Protein AF-0000000076612831 (afdb_homodimer)

Structure (mmCIF, N/CA/C/O backbone):
data_AF-0000000076612831-model_v1
#
loop_
_entity.id
_entity.type
_entity.pdbx_description
1 polymer O-acyltransferase
#
loop_
_atom_site.group_PDB
_atom_site.id
_atom_site.type_symbol
_atom_site.label_atom_id
_atom_site.label_alt_id
_atom_site.label_comp_id
_atom_site.label_asym_id
_atom_site.label_entity_id
_atom_site.label_seq_id
_atom_site.pdbx_PDB_ins_code
_atom_site.Cartn_x
_atom_site.Cartn_y
_atom_site.Cartn_z
_atom_site.occupancy
_atom_site.B_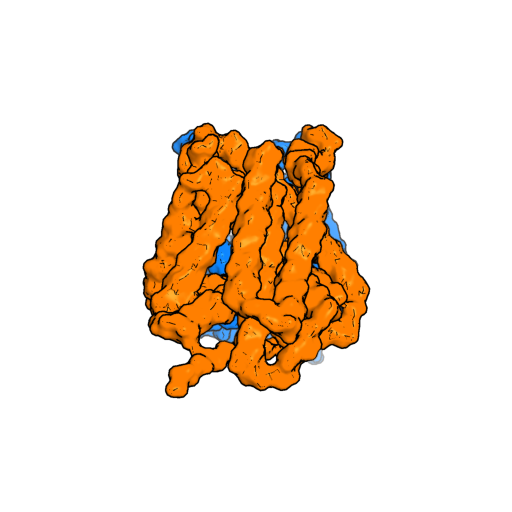iso_or_equiv
_atom_site.auth_seq_id
_atom_site.auth_comp_id
_atom_site.auth_asym_id
_atom_site.auth_atom_id
_atom_site.pdbx_PDB_model_num
ATOM 1 N N . MET A 1 1 ? -23.625 -52.469 -1.112 1 27.31 1 MET A N 1
ATOM 2 C CA . MET A 1 1 ? -23.891 -51.312 -1.96 1 27.31 1 MET A CA 1
ATOM 3 C C . MET A 1 1 ? -23.016 -50.125 -1.555 1 27.31 1 MET A C 1
ATOM 5 O O . MET A 1 1 ? -23.312 -49.469 -0.574 1 27.31 1 MET A O 1
ATOM 9 N N . ASN A 1 2 ? -21.734 -50.375 -1.401 1 32.84 2 ASN A N 1
ATOM 10 C CA . ASN A 1 2 ? -20.734 -49.469 -0.886 1 32.84 2 ASN A CA 1
ATOM 11 C C . ASN A 1 2 ? -20.812 -48.094 -1.577 1 32.84 2 ASN A C 1
ATOM 13 O O . ASN A 1 2 ? -20.531 -48 -2.771 1 32.84 2 ASN A O 1
ATOM 17 N N . GLY A 1 3 ? -21.859 -47.406 -1.438 1 41.5 3 GLY A N 1
ATOM 18 C CA . GLY A 1 3 ? -22.266 -46.156 -2.078 1 41.5 3 GLY A CA 1
ATOM 19 C C . GLY A 1 3 ? -21.125 -45.188 -2.254 1 41.5 3 GLY A C 1
ATOM 20 O O . GLY A 1 3 ? -20.641 -44.594 -1.278 1 41.5 3 GLY A O 1
ATOM 21 N N . LYS A 1 4 ? -20.344 -45.438 -3.178 1 50.88 4 LYS A N 1
ATOM 22 C CA . LYS A 1 4 ? -19.219 -44.562 -3.514 1 50.88 4 LYS A CA 1
ATOM 23 C C . LYS A 1 4 ? -19.672 -43.094 -3.574 1 50.88 4 LYS A C 1
ATOM 25 O O . LYS A 1 4 ? -20.609 -42.781 -4.293 1 50.88 4 LYS A O 1
ATOM 30 N N . ALA A 1 5 ? -19.578 -42.281 -2.551 1 56.31 5 ALA A N 1
ATOM 31 C CA . ALA A 1 5 ? -19.938 -40.906 -2.275 1 56.31 5 ALA A CA 1
ATOM 32 C C . ALA A 1 5 ? -19.516 -40 -3.42 1 56.31 5 ALA A C 1
ATOM 34 O O . ALA A 1 5 ? -18.391 -40.062 -3.908 1 56.31 5 ALA A O 1
ATOM 35 N N . LYS A 1 6 ? -20.484 -39.312 -3.98 1 61.44 6 LYS A N 1
ATOM 36 C CA . LYS A 1 6 ? -20.453 -38.438 -5.152 1 61.44 6 LYS A CA 1
ATOM 37 C C . LYS A 1 6 ? -19.641 -37.188 -4.887 1 61.44 6 LYS A C 1
ATOM 39 O O . LYS A 1 6 ? -19.859 -36.5 -3.877 1 61.44 6 LYS A O 1
ATOM 44 N N . ILE A 1 7 ? -18.516 -37.094 -5.527 1 65 7 ILE A N 1
ATOM 45 C CA . ILE A 1 7 ? -17.766 -35.844 -5.484 1 65 7 ILE A CA 1
ATOM 46 C C . ILE A 1 7 ? -18.609 -34.719 -6.062 1 65 7 ILE A C 1
ATOM 48 O O . ILE A 1 7 ? -19.156 -34.844 -7.156 1 65 7 ILE A O 1
ATOM 52 N N . PRO A 1 8 ? -18.828 -33.656 -5.25 1 62.69 8 PRO A N 1
ATOM 53 C CA . PRO A 1 8 ? -19.688 -32.562 -5.691 1 62.69 8 PRO A CA 1
ATOM 54 C C . PRO A 1 8 ? -19.172 -31.891 -6.957 1 62.69 8 PRO A C 1
ATOM 56 O O . PRO A 1 8 ? -17.969 -31.781 -7.16 1 62.69 8 PRO A O 1
ATOM 59 N N . ILE A 1 9 ? -20.156 -31.672 -7.797 1 66.12 9 ILE A N 1
ATOM 60 C CA . ILE A 1 9 ? -19.859 -30.875 -8.984 1 66.12 9 ILE A CA 1
ATOM 61 C C . ILE A 1 9 ? -19.734 -29.406 -8.594 1 66.12 9 ILE A C 1
ATOM 63 O O . ILE A 1 9 ? -20.547 -28.875 -7.844 1 66.12 9 ILE A O 1
ATOM 67 N N . LEU A 1 10 ? -18.672 -28.781 -8.969 1 71.94 10 LEU A N 1
ATOM 68 C CA . LEU A 1 10 ? -18.438 -27.375 -8.711 1 71.94 10 LEU A CA 1
ATOM 69 C C . LEU A 1 10 ? -19.219 -26.5 -9.688 1 71.94 10 LEU A C 1
ATOM 71 O O . LEU A 1 10 ? -19.312 -26.828 -10.875 1 71.94 10 LEU A O 1
ATOM 75 N N . TYR A 1 11 ? -19.984 -25.594 -9.141 1 74.56 11 TYR A N 1
ATOM 76 C CA . TYR A 1 11 ? -20.688 -24.625 -9.977 1 74.56 11 TYR A CA 1
ATOM 77 C C . TYR A 1 11 ? -19.938 -23.312 -10.047 1 74.56 11 TYR A C 1
ATOM 79 O O . TYR A 1 11 ? -19.312 -22.891 -9.07 1 74.56 11 TYR A O 1
ATOM 87 N N . THR A 1 12 ? -19.859 -22.828 -11.281 1 80.88 12 THR A N 1
ATOM 88 C CA . THR A 1 12 ? -19.188 -21.547 -11.477 1 80.88 12 THR A CA 1
ATOM 89 C C . THR A 1 12 ? -20.203 -20.422 -11.672 1 80.88 12 THR A C 1
ATOM 91 O O . THR A 1 12 ? -21.281 -20.641 -12.219 1 80.88 12 THR A O 1
ATOM 94 N N . THR A 1 13 ? -19.984 -19.297 -11.062 1 86.75 13 THR A N 1
ATOM 95 C CA . THR A 1 13 ? -20.766 -18.078 -11.242 1 86.75 13 THR A CA 1
ATOM 96 C C . THR A 1 13 ? -19.922 -16.984 -11.891 1 86.75 13 THR A C 1
ATOM 98 O O . THR A 1 13 ? -18.688 -17.016 -11.82 1 86.75 13 THR A O 1
ATOM 101 N N . VAL A 1 14 ? -20.625 -16.172 -12.562 1 92.25 14 VAL A N 1
ATOM 102 C CA . VAL A 1 14 ? -19.922 -15.047 -13.172 1 92.25 14 VAL A CA 1
ATOM 103 C C . VAL A 1 14 ? -19.484 -14.07 -12.086 1 92.25 14 VAL A C 1
ATOM 105 O O . VAL A 1 14 ? -20.297 -13.57 -11.312 1 92.25 14 VAL A O 1
ATOM 108 N N . GLN A 1 15 ? -18.234 -13.914 -12.039 1 94.19 15 GLN A N 1
ATOM 109 C CA . GLN A 1 15 ? -17.641 -13 -11.07 1 94.19 15 GLN A CA 1
ATOM 110 C C . GLN A 1 15 ? -16.391 -12.336 -11.641 1 94.19 15 GLN A C 1
ATOM 112 O O . GLN A 1 15 ? -15.758 -12.867 -12.555 1 94.19 15 GLN A O 1
ATOM 117 N N . THR A 1 16 ? -16.172 -11.125 -11.125 1 95.56 16 THR A N 1
ATOM 118 C CA . THR A 1 16 ? -14.984 -10.367 -11.516 1 95.56 16 THR A CA 1
ATOM 119 C C . THR A 1 16 ? -13.93 -10.406 -10.414 1 95.56 16 THR A C 1
ATOM 121 O O . THR A 1 16 ? -14.258 -10.508 -9.234 1 95.56 16 THR A O 1
ATOM 124 N N . SER A 1 17 ? -12.648 -10.445 -10.875 1 96.69 17 SER A N 1
ATOM 125 C CA . SER A 1 17 ? -11.586 -10.43 -9.875 1 96.69 17 SER A CA 1
ATOM 126 C C . SER A 1 17 ? -11.578 -9.117 -9.102 1 96.69 17 SER A C 1
ATOM 128 O O . SER A 1 17 ? -11.977 -8.07 -9.625 1 96.69 17 SER A O 1
ATOM 130 N N . TYR A 1 18 ? -11.164 -9.141 -7.895 1 96.06 18 TYR A N 1
ATOM 131 C CA . TYR A 1 18 ? -11.281 -8.039 -6.945 1 96.06 18 TYR A CA 1
ATOM 132 C C . TYR A 1 18 ? -10.555 -6.801 -7.457 1 96.06 18 TYR A C 1
ATOM 134 O O . TYR A 1 18 ? -11.102 -5.695 -7.426 1 96.06 18 TYR A O 1
ATOM 142 N N . PHE A 1 19 ? -9.367 -6.898 -7.992 1 96.62 19 PHE A N 1
ATOM 143 C CA . PHE A 1 19 ? -8.5 -5.773 -8.328 1 96.62 19 PHE A CA 1
ATOM 144 C C . PHE A 1 19 ? -8.617 -5.426 -9.805 1 96.62 19 PHE A C 1
ATOM 146 O O . PHE A 1 19 ? -7.789 -4.684 -10.344 1 96.62 19 PHE A O 1
ATOM 153 N N . ASP A 1 20 ? -9.594 -5.992 -10.477 1 96.69 20 ASP A N 1
ATOM 154 C CA . ASP A 1 20 ? -9.703 -5.762 -11.914 1 96.69 20 ASP A CA 1
ATOM 155 C C . ASP A 1 20 ? -10.148 -4.332 -12.203 1 96.69 20 ASP A C 1
ATOM 157 O O . ASP A 1 20 ? -11.336 -4.082 -12.43 1 96.69 20 ASP A O 1
ATOM 161 N N . ILE A 1 21 ? -9.219 -3.455 -12.398 1 93.88 21 ILE A N 1
ATOM 162 C CA . ILE A 1 21 ? -9.484 -2.033 -12.602 1 93.88 21 ILE A CA 1
ATOM 163 C C . ILE A 1 21 ? -10.039 -1.807 -14.008 1 93.88 21 ILE A C 1
ATOM 165 O O . ILE A 1 21 ? -10.586 -0.741 -14.305 1 93.88 21 ILE A O 1
ATOM 169 N N . CYS A 1 22 ? -9.93 -2.799 -14.922 1 94.62 22 CYS A N 1
ATOM 170 C CA . CYS A 1 22 ? -10.383 -2.678 -16.312 1 94.62 22 CYS A CA 1
ATOM 171 C C . CYS A 1 22 ? -11.852 -3.047 -16.438 1 94.62 22 CYS A C 1
ATOM 173 O O . CYS A 1 22 ? -12.43 -2.924 -17.516 1 94.62 22 CYS A O 1
ATOM 175 N N . ASP A 1 23 ? -12.445 -3.551 -15.367 1 94.31 23 ASP A N 1
ATOM 176 C CA . ASP A 1 23 ? -13.859 -3.902 -15.305 1 94.31 23 ASP A CA 1
ATOM 177 C C . ASP A 1 23 ? -14.57 -3.111 -14.211 1 94.31 23 ASP A C 1
ATOM 179 O O . ASP A 1 23 ? -14.273 -3.281 -13.023 1 94.31 23 ASP A O 1
ATOM 183 N N . ASN A 1 24 ? -15.562 -2.287 -14.508 1 90.44 24 ASN A N 1
ATOM 184 C CA . ASN A 1 24 ? -16.234 -1.362 -13.594 1 90.44 24 ASN A CA 1
ATOM 185 C C . ASN A 1 24 ? -17.062 -2.104 -12.555 1 90.44 24 ASN A C 1
ATOM 187 O O . ASN A 1 24 ? -17.484 -1.514 -11.555 1 90.44 24 ASN A O 1
ATOM 191 N N . THR A 1 25 ? -17.234 -3.385 -12.703 1 92.06 25 THR A N 1
ATOM 192 C CA . THR A 1 25 ? -18.031 -4.16 -11.75 1 92.06 25 THR A CA 1
ATOM 193 C C . THR A 1 25 ? -17.125 -4.742 -10.664 1 92.06 25 THR A C 1
ATOM 195 O O . THR A 1 25 ? -17.609 -5.363 -9.711 1 92.06 25 THR A O 1
ATOM 198 N N . ALA A 1 26 ? -15.859 -4.551 -10.852 1 94.38 26 ALA A N 1
ATOM 199 C CA . ALA A 1 26 ? -14.906 -5.117 -9.898 1 94.38 26 ALA A CA 1
ATOM 200 C C . ALA A 1 26 ? -15.086 -4.508 -8.516 1 94.38 26 ALA A C 1
ATOM 202 O O . ALA A 1 26 ? -15.461 -3.342 -8.383 1 94.38 26 ALA A O 1
ATOM 203 N N . ALA A 1 27 ? -14.82 -5.254 -7.508 1 94.38 27 ALA A N 1
ATOM 204 C CA . ALA A 1 27 ? -15 -4.863 -6.113 1 94.38 27 ALA A CA 1
ATOM 205 C C . ALA A 1 27 ? -14.086 -3.695 -5.75 1 94.38 27 ALA A C 1
ATOM 207 O O . ALA A 1 27 ? -14.398 -2.904 -4.855 1 94.38 27 ALA A O 1
ATOM 208 N N . ILE A 1 28 ? -12.992 -3.486 -6.441 1 93.25 28 ILE A N 1
ATOM 209 C CA . ILE A 1 28 ? -12.016 -2.443 -6.145 1 93.25 28 ILE A CA 1
ATOM 210 C C . ILE A 1 28 ? -12.664 -1.069 -6.309 1 93.25 28 ILE A C 1
ATOM 212 O O . ILE A 1 28 ? -12.266 -0.108 -5.648 1 93.25 28 ILE A O 1
ATOM 216 N N . TYR A 1 29 ? -13.664 -0.955 -7.16 1 91.06 29 TYR A N 1
ATOM 217 C CA . TYR A 1 29 ? -14.32 0.323 -7.406 1 91.06 29 TYR A CA 1
ATOM 218 C C . TYR A 1 29 ? -15.125 0.766 -6.191 1 91.06 29 TYR A C 1
ATOM 220 O O . TYR A 1 29 ? -15.375 1.96 -6 1 91.06 29 TYR A O 1
ATOM 228 N N . LYS A 1 30 ? -15.477 -0.164 -5.379 1 90.12 30 LYS A N 1
ATOM 229 C CA . LYS A 1 30 ? -16.25 0.144 -4.18 1 90.12 30 LYS A CA 1
ATOM 230 C C . LYS A 1 30 ? -15.367 0.156 -2.938 1 90.12 30 LYS A C 1
ATOM 232 O O . LYS A 1 30 ? -15.828 0.484 -1.844 1 90.12 30 LYS A O 1
ATOM 237 N N . SER A 1 31 ? -14.156 -0.145 -3.154 1 90.88 31 SER A N 1
ATOM 238 C CA . SER A 1 31 ? -13.234 -0.228 -2.027 1 90.88 31 SER A CA 1
ATOM 239 C C . SER A 1 31 ? -12.828 1.159 -1.538 1 90.88 31 SER A C 1
ATOM 241 O O . SER A 1 31 ? -12.695 2.09 -2.336 1 90.88 31 SER A O 1
ATOM 243 N N . ASP A 1 32 ? -12.586 1.216 -0.22 1 90.62 32 ASP A N 1
ATOM 244 C CA . ASP A 1 32 ? -12.125 2.463 0.381 1 90.62 32 ASP A CA 1
ATOM 245 C C . ASP A 1 32 ? -10.641 2.689 0.104 1 90.62 32 ASP A C 1
ATOM 247 O O . ASP A 1 32 ? -10.102 3.744 0.439 1 90.62 32 ASP A O 1
ATOM 251 N N . MET A 1 33 ? -10.023 1.76 -0.538 1 89 33 MET A N 1
ATOM 252 C CA . MET A 1 33 ? -8.586 1.924 -0.755 1 89 33 MET A CA 1
ATOM 253 C C . MET A 1 33 ? -8.25 1.875 -2.242 1 89 33 MET A C 1
ATOM 255 O O . MET A 1 33 ? -7.16 1.452 -2.625 1 89 33 MET A O 1
ATOM 259 N N . ARG A 1 34 ? -9.203 2.277 -3.035 1 90.88 34 ARG A N 1
ATOM 260 C CA . ARG A 1 34 ? -9.047 2.301 -4.488 1 90.88 34 ARG A CA 1
ATOM 261 C C . ARG A 1 34 ? -7.902 3.223 -4.898 1 90.88 34 ARG A C 1
ATOM 263 O O . ARG A 1 34 ? -7.145 2.91 -5.82 1 90.88 34 ARG A O 1
ATOM 270 N N . GLY A 1 35 ? -7.797 4.312 -4.195 1 93 35 GLY A N 1
ATOM 271 C CA . GLY A 1 35 ? -6.742 5.27 -4.5 1 93 35 GLY A CA 1
ATOM 272 C C . GLY A 1 35 ? -5.348 4.695 -4.328 1 93 35 GLY A C 1
ATOM 273 O O . GLY A 1 35 ? -4.461 4.945 -5.145 1 93 35 GLY A O 1
ATOM 274 N N . PHE A 1 36 ? -5.148 3.918 -3.312 1 92.75 36 PHE A N 1
ATOM 275 C CA . PHE A 1 36 ? -3.844 3.311 -3.07 1 92.75 36 PHE A CA 1
ATOM 276 C C . PHE A 1 36 ? -3.518 2.281 -4.148 1 92.75 36 PHE A C 1
ATOM 278 O O . PHE A 1 36 ? -2.354 2.102 -4.508 1 92.75 36 PHE A O 1
ATOM 285 N N . TYR A 1 37 ? -4.523 1.636 -4.688 1 93.94 37 TYR A N 1
ATOM 286 C CA . TYR A 1 37 ? -4.285 0.695 -5.773 1 93.94 37 TYR A CA 1
ATOM 287 C C . TYR A 1 37 ? -3.857 1.426 -7.043 1 93.94 37 TYR A C 1
ATOM 289 O O . TYR A 1 37 ? -2.977 0.958 -7.77 1 93.94 37 TYR A O 1
ATOM 297 N N . ILE A 1 38 ? -4.473 2.562 -7.305 1 94.12 38 ILE A N 1
ATOM 298 C CA . ILE A 1 38 ? -4.082 3.381 -8.445 1 94.12 38 ILE A CA 1
ATOM 299 C C . ILE A 1 38 ? -2.658 3.893 -8.25 1 94.12 38 ILE A C 1
ATOM 301 O O . ILE A 1 38 ? -1.878 3.955 -9.203 1 94.12 38 ILE A O 1
ATOM 305 N N . MET A 1 39 ? -2.375 4.273 -7.031 1 94.44 39 MET A N 1
ATOM 306 C CA . MET A 1 39 ? -1.01 4.68 -6.715 1 94.44 39 MET A CA 1
ATOM 307 C C . MET A 1 39 ? -0.021 3.566 -7.043 1 94.44 39 MET A C 1
ATOM 309 O O . MET A 1 39 ? 1.037 3.822 -7.621 1 94.44 39 MET A O 1
ATOM 313 N N . TYR A 1 40 ? -0.359 2.301 -6.715 1 93.56 40 TYR A N 1
ATOM 314 C CA . TYR A 1 40 ? 0.487 1.146 -6.996 1 93.56 40 TYR A CA 1
ATOM 315 C C . TYR A 1 40 ? 0.715 0.988 -8.492 1 93.56 40 TYR A C 1
ATOM 317 O O . TYR A 1 40 ? 1.842 0.749 -8.938 1 93.56 40 TYR A O 1
ATOM 325 N N . ILE A 1 41 ? -0.342 1.084 -9.25 1 94.12 41 ILE A N 1
ATOM 326 C CA . ILE A 1 41 ? -0.245 0.945 -10.695 1 94.12 41 ILE A CA 1
ATOM 327 C C . ILE A 1 41 ? 0.673 2.029 -11.258 1 94.12 41 ILE A C 1
ATOM 329 O O . ILE A 1 41 ? 1.535 1.749 -12.094 1 94.12 41 ILE A O 1
ATOM 333 N N . LEU A 1 42 ? 0.554 3.215 -10.742 1 94.38 42 LEU A N 1
ATOM 334 C CA . LEU A 1 42 ? 1.341 4.332 -11.25 1 94.38 42 LEU A CA 1
ATOM 335 C C . LEU A 1 42 ? 2.803 4.203 -10.836 1 94.38 42 LEU A C 1
ATOM 337 O O . LEU A 1 42 ? 3.705 4.523 -11.609 1 94.38 42 LEU A O 1
ATOM 341 N N . ILE A 1 43 ? 2.998 3.748 -9.617 1 93.38 43 ILE A N 1
ATOM 342 C CA . ILE A 1 43 ? 4.359 3.547 -9.133 1 93.38 43 ILE A CA 1
ATOM 343 C C . ILE A 1 43 ? 5.062 2.492 -9.984 1 93.38 43 ILE A C 1
ATOM 345 O O . ILE A 1 43 ? 6.23 2.652 -10.344 1 93.38 43 ILE A O 1
ATOM 349 N N . SER A 1 44 ? 4.336 1.451 -10.297 1 92.75 44 SER A N 1
ATOM 350 C CA . SER A 1 44 ? 4.891 0.394 -11.133 1 92.75 44 SER A CA 1
ATOM 351 C C . SER A 1 44 ? 5.23 0.914 -12.531 1 92.75 44 SER A C 1
ATOM 353 O O . SER A 1 44 ? 6.281 0.581 -13.086 1 92.75 44 SER A O 1
ATOM 355 N N . SER A 1 45 ? 4.379 1.722 -13.07 1 93.38 45 SER A N 1
ATOM 356 C CA . SER A 1 45 ? 4.609 2.293 -14.398 1 93.38 45 SER A CA 1
ATOM 357 C C . SER A 1 45 ? 5.777 3.273 -14.383 1 93.38 45 SER A C 1
ATOM 359 O O . SER A 1 45 ? 6.609 3.268 -15.289 1 93.38 45 SER A O 1
ATOM 361 N N . THR A 1 46 ? 5.816 4.098 -13.352 1 92.81 46 THR A N 1
ATOM 362 C CA . THR A 1 46 ? 6.871 5.102 -13.234 1 92.81 46 THR A CA 1
ATOM 363 C C . THR A 1 46 ? 8.227 4.438 -13.023 1 92.81 46 THR A C 1
ATOM 365 O O . THR A 1 46 ? 9.25 4.93 -13.508 1 92.81 46 THR A O 1
ATOM 368 N N . TYR A 1 47 ? 8.211 3.324 -12.352 1 91.88 47 TYR A N 1
ATOM 369 C CA . TYR A 1 47 ? 9.469 2.631 -12.078 1 91.88 47 TYR A CA 1
ATOM 370 C C . TYR A 1 47 ? 10.094 2.115 -13.375 1 91.88 47 TYR A C 1
ATOM 372 O O . TYR A 1 47 ? 11.32 2.076 -13.5 1 91.88 47 TYR A O 1
ATOM 380 N N . VAL A 1 48 ? 9.281 1.74 -14.32 1 91.44 48 VAL A N 1
ATOM 381 C CA . VAL A 1 48 ? 9.781 1.297 -15.609 1 91.44 48 VAL A CA 1
ATOM 382 C C . VAL A 1 48 ? 10.57 2.424 -16.281 1 91.44 48 VAL A C 1
ATOM 384 O O . VAL A 1 48 ? 11.672 2.203 -16.781 1 91.44 48 VAL A O 1
ATOM 387 N N . VAL A 1 49 ? 10.047 3.586 -16.156 1 87.25 49 VAL A N 1
ATOM 388 C CA . VAL A 1 49 ? 10.664 4.75 -16.781 1 87.25 49 VAL A CA 1
ATOM 389 C C . VAL A 1 49 ? 11.922 5.145 -16.016 1 87.25 49 VAL A C 1
ATOM 391 O O . VAL A 1 49 ? 12.969 5.41 -16.609 1 87.25 49 VAL A O 1
ATOM 394 N N . ILE A 1 50 ? 11.852 5.129 -14.742 1 88.5 50 ILE A N 1
ATOM 395 C CA . ILE A 1 50 ? 12.961 5.531 -13.891 1 88.5 50 ILE A CA 1
ATOM 396 C C . ILE A 1 50 ? 14.141 4.582 -14.094 1 88.5 50 ILE A C 1
ATOM 398 O O . ILE A 1 50 ? 15.281 5.023 -14.219 1 88.5 50 ILE A O 1
ATOM 402 N N . SER A 1 51 ? 13.812 3.33 -14.047 1 86.75 51 SER A N 1
ATOM 403 C CA . SER A 1 51 ? 14.867 2.338 -14.227 1 86.75 51 SER A CA 1
ATOM 404 C C . SER A 1 51 ? 15.531 2.484 -15.594 1 86.75 51 SER A C 1
ATOM 406 O O . SER A 1 51 ? 16.75 2.377 -15.703 1 86.75 51 SER A O 1
ATOM 408 N N . ALA A 1 52 ? 14.773 2.73 -16.609 1 85.12 52 ALA A N 1
ATOM 409 C CA . ALA A 1 52 ? 15.305 2.926 -17.953 1 85.12 52 ALA A CA 1
ATOM 410 C C . ALA A 1 52 ? 16.203 4.164 -18.016 1 85.12 52 ALA A C 1
ATOM 412 O O . ALA A 1 52 ? 17.281 4.125 -18.609 1 85.12 52 ALA A O 1
ATOM 413 N N . CYS A 1 53 ? 15.781 5.211 -17.391 1 82.69 53 CYS A N 1
ATOM 414 C CA . CYS A 1 53 ? 16.547 6.457 -17.375 1 82.69 53 CYS A CA 1
ATOM 415 C C . CYS A 1 53 ? 17.844 6.297 -16.609 1 82.69 53 CYS A C 1
ATOM 417 O O . CYS A 1 53 ? 18.891 6.781 -17.031 1 82.69 53 CYS A O 1
ATOM 419 N N . SER A 1 54 ? 17.75 5.652 -15.477 1 81.88 54 SER A N 1
ATOM 420 C CA . SER A 1 54 ? 18.922 5.449 -14.641 1 81.88 54 SER A CA 1
ATOM 421 C C . SER A 1 54 ? 19.953 4.57 -15.344 1 81.88 54 SER A C 1
ATOM 423 O O . SER A 1 54 ? 21.156 4.867 -15.312 1 81.88 54 SER A O 1
ATOM 425 N N . LYS A 1 55 ? 19.578 3.609 -15.969 1 83.06 55 LYS A N 1
ATOM 426 C CA . LYS A 1 55 ? 20.484 2.709 -16.672 1 83.06 55 LYS A CA 1
ATOM 427 C C . LYS A 1 55 ? 21.078 3.387 -17.906 1 83.06 55 LYS A C 1
ATOM 429 O O . LYS A 1 55 ? 22.25 3.166 -18.234 1 83.06 55 LYS A O 1
ATOM 434 N N . TYR A 1 56 ? 20.25 4.164 -18.531 1 80.94 56 TYR A N 1
ATOM 435 C CA . TYR A 1 56 ? 20.75 4.891 -19.703 1 80.94 56 TYR A CA 1
ATOM 436 C C . TYR A 1 56 ? 21.844 5.863 -19.297 1 80.94 56 TYR A C 1
ATOM 438 O O . TYR A 1 56 ? 22.859 5.988 -20 1 80.94 56 TYR A O 1
ATOM 446 N N . THR A 1 57 ? 21.734 6.477 -18.25 1 78.5 57 THR A N 1
ATOM 447 C CA . THR A 1 57 ? 22.719 7.453 -17.797 1 78.5 57 THR A CA 1
ATOM 448 C C . THR A 1 57 ? 23.969 6.758 -17.281 1 78.5 57 THR A C 1
ATOM 450 O O . THR A 1 57 ? 25.094 7.25 -17.469 1 78.5 57 THR A O 1
ATOM 453 N N . GLU A 1 58 ? 23.766 5.645 -16.625 1 76.44 58 GLU A N 1
ATOM 454 C CA . GLU A 1 58 ? 24.891 4.953 -16.016 1 76.44 58 GLU A CA 1
ATOM 455 C C . GLU A 1 58 ? 25.641 4.109 -17.047 1 76.44 58 GLU A C 1
ATOM 457 O O . GLU A 1 58 ? 26.875 4.07 -17.031 1 76.44 58 GLU A O 1
ATOM 462 N N . GLN A 1 59 ? 24.906 3.42 -17.875 1 76.94 59 GLN A N 1
ATOM 463 C CA . GLN A 1 59 ? 25.562 2.428 -18.719 1 76.94 59 GLN A CA 1
ATOM 464 C C . GLN A 1 59 ? 25.375 2.762 -20.203 1 76.94 59 GLN A C 1
ATOM 466 O O . GLN A 1 59 ? 26.047 2.188 -21.062 1 76.94 59 GLN A O 1
ATOM 471 N N . GLY A 1 60 ? 24.531 3.719 -20.453 1 74 60 GLY A N 1
ATOM 472 C CA . GLY A 1 60 ? 24.297 4.105 -21.828 1 74 60 GLY A CA 1
ATOM 473 C C . GLY A 1 60 ? 23.234 3.266 -22.516 1 74 60 GLY A C 1
ATOM 474 O O . GLY A 1 60 ? 22.938 3.467 -23.688 1 74 60 GLY A O 1
ATOM 475 N N . PHE A 1 61 ? 22.797 2.197 -21.734 1 73.5 61 PHE A N 1
ATOM 476 C CA . PHE A 1 61 ? 21.719 1.389 -22.281 1 73.5 61 PHE A CA 1
ATOM 477 C C . PHE A 1 61 ? 20.5 1.429 -21.359 1 73.5 61 PHE A C 1
ATOM 479 O O . PHE A 1 61 ? 20.641 1.618 -20.156 1 73.5 61 PHE A O 1
ATOM 486 N N . THR A 1 62 ? 19.406 1.229 -21.953 1 73 62 THR A N 1
ATOM 487 C CA . THR A 1 62 ? 18.156 1.399 -21.203 1 73 62 THR A CA 1
ATOM 488 C C . THR A 1 62 ? 17.766 0.106 -20.5 1 73 62 THR A C 1
ATOM 490 O O . THR A 1 62 ? 17 0.127 -19.531 1 73 62 THR A O 1
ATOM 493 N N . ILE A 1 63 ? 18.266 -0.997 -21.016 1 73.12 63 ILE A N 1
ATOM 494 C CA . ILE A 1 63 ? 17.906 -2.279 -20.438 1 73.12 63 ILE A CA 1
ATOM 495 C C . ILE A 1 63 ? 19.156 -3.01 -19.969 1 73.12 63 ILE A C 1
ATOM 497 O O . ILE A 1 63 ? 20.188 -2.969 -20.641 1 73.12 63 ILE A O 1
ATOM 501 N N . GLU A 1 64 ? 19 -3.457 -18.766 1 72.06 64 GLU A N 1
ATOM 502 C CA . GLU A 1 64 ? 20.109 -4.301 -18.312 1 72.06 64 GLU A CA 1
ATOM 503 C C . GLU A 1 64 ? 20.25 -5.535 -19.203 1 72.06 64 GLU A C 1
ATOM 505 O O . GLU A 1 64 ? 19.422 -6.441 -19.156 1 72.06 64 GLU A O 1
ATOM 510 N N . SER A 1 65 ? 21.219 -5.465 -19.984 1 73.25 65 SER A N 1
ATOM 511 C CA . SER A 1 65 ? 21.344 -6.395 -21.094 1 73.25 65 SER A CA 1
ATOM 512 C C . SER A 1 65 ? 21.75 -7.785 -20.609 1 73.25 65 SER A C 1
ATOM 514 O O . SER A 1 65 ? 21.281 -8.797 -21.156 1 73.25 65 SER A O 1
ATOM 516 N N . LYS A 1 66 ? 22.5 -7.832 -19.594 1 77.38 66 LYS A N 1
ATOM 517 C CA . LYS A 1 66 ? 22.984 -9.141 -19.172 1 77.38 66 LYS A CA 1
ATOM 518 C C . LYS A 1 66 ? 21.844 -10.008 -18.641 1 77.38 66 LYS A C 1
ATOM 520 O O . LYS A 1 66 ? 21.703 -11.172 -19.031 1 77.38 66 LYS A O 1
ATOM 525 N N . PHE A 1 67 ? 21.125 -9.453 -17.844 1 79 67 PHE A N 1
ATOM 526 C CA . PHE A 1 67 ? 20.016 -10.195 -17.266 1 79 67 PHE A CA 1
ATOM 527 C C . P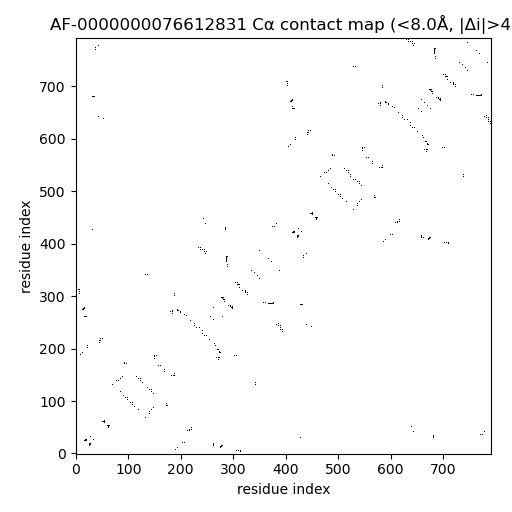HE A 1 67 ? 18.953 -10.492 -18.328 1 79 67 PHE A C 1
ATOM 529 O O . PHE A 1 67 ? 18.406 -11.594 -18.359 1 79 67 PHE A O 1
ATOM 536 N N . PHE A 1 68 ? 18.719 -9.539 -19.125 1 79.56 68 PHE A N 1
ATOM 537 C CA . PHE A 1 68 ? 17.734 -9.727 -20.188 1 79.56 68 PHE A CA 1
ATOM 538 C C . PHE A 1 68 ? 18.156 -10.836 -21.141 1 79.56 68 PHE A C 1
ATOM 540 O O . PHE A 1 68 ? 17.344 -11.68 -21.531 1 79.56 68 PHE A O 1
ATOM 547 N N . LYS A 1 69 ? 19.438 -10.789 -21.531 1 80.75 69 LYS A N 1
ATOM 548 C CA . LYS A 1 69 ? 19.953 -11.82 -22.422 1 80.75 69 LYS A CA 1
ATOM 549 C C . LYS A 1 69 ? 19.891 -13.195 -21.75 1 80.75 69 LYS A C 1
ATOM 551 O O . LYS A 1 69 ? 19.594 -14.195 -22.406 1 80.75 69 LYS A O 1
ATOM 556 N N . SER A 1 70 ? 20.172 -13.148 -20.547 1 81.31 70 SER A N 1
ATOM 557 C CA . SER A 1 70 ? 20.109 -14.406 -19.797 1 81.31 70 SER A CA 1
ATOM 558 C C . SER A 1 70 ? 18.688 -14.945 -19.75 1 81.31 70 SER A C 1
ATOM 560 O O . SER A 1 70 ? 18.469 -16.156 -19.828 1 81.31 70 SER A O 1
ATOM 562 N N . MET A 1 71 ? 17.781 -14.117 -19.688 1 81.75 71 MET A N 1
ATOM 563 C CA . MET A 1 71 ? 16.375 -14.508 -19.594 1 81.75 71 MET A CA 1
ATOM 564 C C . MET A 1 71 ? 15.867 -15.023 -20.938 1 81.75 71 MET A C 1
ATOM 566 O O . MET A 1 71 ? 14.961 -15.859 -20.984 1 81.75 71 MET A O 1
ATOM 570 N N . MET A 1 72 ? 16.5 -14.531 -21.984 1 81.56 72 MET A N 1
ATOM 571 C CA . MET A 1 72 ? 16.016 -14.859 -23.312 1 81.56 72 MET A CA 1
ATOM 572 C C . MET A 1 72 ? 16.734 -16.094 -23.859 1 81.56 72 MET A C 1
ATOM 574 O O . MET A 1 72 ? 16.359 -16.625 -24.906 1 81.56 72 MET A O 1
ATOM 578 N N . ILE A 1 73 ? 17.688 -16.516 -23.062 1 85.62 73 ILE A N 1
ATOM 579 C CA . ILE A 1 73 ? 18.359 -17.75 -23.484 1 85.62 73 ILE A CA 1
ATOM 580 C C . ILE A 1 73 ? 17.328 -18.859 -23.672 1 85.62 73 ILE A C 1
ATOM 582 O O . ILE A 1 73 ? 16.469 -19.078 -22.797 1 85.62 73 ILE A O 1
ATOM 586 N N . ASP A 1 74 ? 17.344 -19.5 -24.844 1 89.81 74 ASP A N 1
ATOM 587 C CA . ASP A 1 74 ? 16.484 -20.641 -25.188 1 89.81 74 ASP A CA 1
ATOM 588 C C . ASP A 1 74 ? 15.016 -20.219 -25.234 1 89.81 74 ASP A C 1
ATOM 590 O O . ASP A 1 74 ? 14.133 -21.016 -24.906 1 89.81 74 ASP A O 1
ATOM 594 N N . GLY A 1 75 ? 14.773 -18.969 -25.484 1 89.38 75 GLY A N 1
ATOM 595 C CA . GLY A 1 75 ? 13.406 -18.484 -25.594 1 89.38 75 GLY A CA 1
ATOM 596 C C . GLY A 1 75 ? 12.57 -19.266 -26.594 1 89.38 75 GLY A C 1
ATOM 597 O O . GLY A 1 75 ? 11.43 -19.625 -26.312 1 89.38 75 GLY A O 1
ATOM 598 N N . SER A 1 76 ? 13.164 -19.484 -27.719 1 91.44 76 SER A N 1
ATOM 599 C CA . SER A 1 76 ? 12.469 -20.234 -28.75 1 91.44 76 SER A CA 1
ATOM 600 C C . SER A 1 76 ? 12.203 -21.672 -28.312 1 91.44 76 SER A C 1
ATOM 602 O O . SER A 1 76 ? 11.141 -22.234 -28.609 1 91.44 76 SER A O 1
ATOM 604 N N . LEU A 1 77 ? 13.125 -22.203 -27.609 1 92.5 77 LEU A N 1
ATOM 605 C CA . LEU A 1 77 ? 12.961 -23.562 -27.109 1 92.5 77 LEU A CA 1
ATOM 606 C C . LEU A 1 77 ? 11.82 -23.625 -26.094 1 92.5 77 LEU A C 1
ATOM 608 O O . LEU A 1 77 ? 11.055 -24.594 -26.078 1 92.5 77 LEU A O 1
ATOM 612 N N . ILE A 1 78 ? 11.742 -22.672 -25.312 1 93 78 ILE A N 1
ATOM 613 C CA . ILE A 1 78 ? 10.695 -22.641 -24.297 1 93 78 ILE A CA 1
ATOM 614 C C . ILE A 1 78 ? 9.328 -22.516 -24.953 1 93 78 ILE A C 1
ATOM 616 O O . ILE A 1 78 ? 8.359 -23.141 -24.531 1 93 78 ILE A O 1
ATOM 620 N N . ILE A 1 79 ? 9.297 -21.703 -25.984 1 93.69 79 ILE A N 1
ATOM 621 C CA . ILE A 1 79 ? 8.047 -21.578 -26.734 1 93.69 79 ILE A CA 1
ATOM 622 C C . ILE A 1 79 ? 7.68 -22.922 -27.359 1 93.69 79 ILE A C 1
ATOM 624 O O . ILE A 1 79 ? 6.52 -23.328 -27.312 1 93.69 79 ILE A O 1
ATOM 628 N N . CYS A 1 80 ? 8.609 -23.578 -27.891 1 94.44 80 CYS A N 1
ATOM 629 C CA . CYS A 1 80 ? 8.391 -24.906 -28.469 1 94.44 80 CYS A CA 1
ATOM 630 C C . CYS A 1 80 ? 7.957 -25.906 -27.391 1 94.44 80 CYS A C 1
ATOM 632 O O . CYS A 1 80 ? 7.098 -26.75 -27.641 1 94.44 80 CYS A O 1
ATOM 634 N N . LEU A 1 81 ? 8.609 -25.766 -26.281 1 94.75 81 LEU A N 1
ATOM 635 C CA . LEU A 1 81 ? 8.242 -26.625 -25.156 1 94.75 81 LEU A CA 1
ATOM 636 C C . LEU A 1 81 ? 6.793 -26.391 -24.734 1 94.75 81 LEU A C 1
ATOM 638 O O . LEU A 1 81 ? 6.074 -27.344 -24.438 1 94.75 81 LEU A O 1
ATOM 642 N N . TRP A 1 82 ? 6.41 -25.172 -24.719 1 95.12 82 TRP A N 1
ATOM 643 C CA . TRP A 1 82 ? 5.035 -24.828 -24.375 1 95.12 82 TRP A CA 1
ATOM 644 C C . TRP A 1 82 ? 4.051 -25.469 -25.359 1 95.12 82 TRP A C 1
ATOM 646 O O . TRP A 1 82 ? 3.088 -26.109 -24.938 1 95.12 82 TRP A O 1
ATOM 656 N N . ILE A 1 83 ? 4.344 -25.328 -26.609 1 95.94 83 ILE A N 1
ATOM 657 C CA . ILE A 1 83 ? 3.494 -25.906 -27.641 1 95.94 83 ILE A CA 1
ATOM 658 C C . ILE A 1 83 ? 3.518 -27.438 -27.547 1 95.94 83 ILE A C 1
ATOM 660 O O . ILE A 1 83 ? 2.482 -28.078 -27.703 1 95.94 83 ILE A O 1
ATOM 664 N N . GLY A 1 84 ? 4.672 -27.938 -27.297 1 96 84 GLY A N 1
ATOM 665 C CA . GLY A 1 84 ? 4.816 -29.375 -27.172 1 96 84 GLY A CA 1
ATOM 666 C C . GLY A 1 84 ? 4.023 -29.953 -26.016 1 96 84 GLY A C 1
ATOM 667 O O . GLY A 1 84 ? 3.32 -30.953 -26.172 1 96 84 GLY A O 1
ATOM 668 N N . VAL A 1 85 ? 4.156 -29.328 -24.859 1 95.94 85 VAL A N 1
ATOM 669 C CA . VAL A 1 85 ? 3.453 -29.812 -23.672 1 95.94 85 VAL A CA 1
ATOM 670 C C . VAL A 1 85 ? 1.946 -29.656 -23.859 1 95.94 85 VAL A C 1
ATOM 672 O O . VAL A 1 85 ? 1.169 -30.531 -23.484 1 95.94 85 VAL A O 1
ATOM 675 N N . PHE A 1 86 ? 1.533 -28.547 -24.453 1 96.25 86 PHE A N 1
ATOM 676 C CA . PHE A 1 86 ? 0.126 -28.328 -24.766 1 96.25 86 PHE A CA 1
ATOM 677 C C . PHE A 1 86 ? -0.405 -29.422 -25.688 1 96.25 86 PHE A C 1
ATOM 679 O O . PHE A 1 86 ? -1.486 -29.953 -25.453 1 96.25 86 PHE A O 1
ATOM 686 N N . SER A 1 87 ? 0.343 -29.719 -26.719 1 96.75 87 SER A N 1
ATOM 687 C CA . SER A 1 87 ? -0.039 -30.766 -27.656 1 96.75 87 SER A CA 1
ATOM 688 C C . SER A 1 87 ? -0.084 -32.125 -26.969 1 96.75 87 SER A C 1
ATOM 690 O O . SER A 1 87 ? -0.974 -32.938 -27.234 1 96.75 87 SER A O 1
ATOM 692 N N . TYR A 1 88 ? 0.829 -32.312 -26.125 1 96.75 88 TYR A N 1
ATOM 693 C CA . TYR A 1 88 ? 0.891 -33.562 -25.391 1 96.75 88 TYR A CA 1
ATOM 694 C C . TYR A 1 88 ? -0.365 -33.781 -24.547 1 96.75 88 TYR A C 1
ATOM 696 O O . TYR A 1 88 ? -0.847 -34.906 -24.391 1 96.75 88 TYR A O 1
ATOM 704 N N . CYS A 1 89 ? -0.956 -32.75 -24 1 96.5 89 CYS A N 1
ATOM 705 C CA . CYS A 1 89 ? -2.115 -32.812 -23.109 1 96.5 89 CYS A CA 1
ATOM 706 C C . CYS A 1 89 ? -3.311 -33.438 -23.844 1 96.5 89 CYS A C 1
ATOM 708 O O . CYS A 1 89 ? -4.227 -33.969 -23.203 1 96.5 89 CYS A O 1
ATOM 710 N N . TRP A 1 90 ? -3.273 -33.375 -25.156 1 97 90 TRP A N 1
ATOM 711 C CA . TRP A 1 90 ? -4.363 -33.938 -25.938 1 97 90 TRP A CA 1
ATOM 712 C C . TRP A 1 90 ? -4.398 -35.469 -25.781 1 97 90 TRP A C 1
ATOM 714 O O . TRP A 1 90 ? -5.395 -36.094 -26.125 1 97 90 TRP A O 1
ATOM 724 N N . LEU A 1 91 ? -3.354 -35.969 -25.266 1 97.19 91 LEU A N 1
ATOM 725 C CA . LEU A 1 91 ? -3.346 -37.406 -24.953 1 97.19 91 LEU A CA 1
ATOM 726 C C . LEU A 1 91 ? -4.5 -37.75 -24.016 1 97.19 91 LEU A C 1
ATOM 728 O O . LEU A 1 91 ? -5.098 -38.844 -24.156 1 97.19 91 LEU A O 1
ATOM 732 N N . ALA A 1 92 ? -4.801 -36.906 -23.047 1 97.25 92 ALA A N 1
ATOM 733 C CA . ALA A 1 92 ? -5.906 -37.156 -22.125 1 97.25 92 ALA A CA 1
ATOM 734 C C . ALA A 1 92 ? -7.227 -37.281 -22.891 1 97.25 92 ALA A C 1
ATOM 736 O O . ALA A 1 92 ? -8.047 -38.156 -22.578 1 97.25 92 ALA A O 1
ATOM 737 N N . TYR A 1 93 ? -7.461 -36.375 -23.812 1 97.19 93 TYR A N 1
ATOM 738 C CA . TYR A 1 93 ? -8.656 -36.406 -24.641 1 97.19 93 TYR A CA 1
ATOM 739 C C . TYR A 1 93 ? -8.719 -37.719 -25.438 1 97.19 93 TYR A C 1
ATOM 741 O O . TYR A 1 93 ? -9.75 -38.375 -25.484 1 97.19 93 TYR A O 1
ATOM 749 N N . LEU A 1 94 ? -7.602 -38.094 -26.109 1 97.25 94 LEU A N 1
ATOM 750 C CA . LEU A 1 94 ? -7.531 -39.281 -26.922 1 97.25 94 LEU A CA 1
ATOM 751 C C . LEU A 1 94 ? -7.793 -40.531 -26.078 1 97.25 94 LEU A C 1
ATOM 753 O O . LEU A 1 94 ? -8.484 -41.438 -26.531 1 97.25 94 LEU A O 1
ATOM 757 N N . LEU A 1 95 ? -7.242 -40.562 -24.938 1 97.25 95 LEU A N 1
ATOM 758 C CA . LEU A 1 95 ? -7.445 -41.719 -24.047 1 97.25 95 LEU A CA 1
ATOM 759 C C . LEU A 1 95 ? -8.914 -41.844 -23.656 1 97.25 95 LEU A C 1
ATOM 761 O O . LEU A 1 95 ? -9.445 -42.938 -23.547 1 97.25 95 LEU A O 1
ATOM 765 N N . GLN A 1 96 ? -9.586 -40.719 -23.391 1 96.5 96 GLN A N 1
ATOM 766 C CA . GLN A 1 96 ? -11.008 -40.75 -23.078 1 96.5 96 GLN A CA 1
ATOM 767 C C . GLN A 1 96 ? -11.812 -41.312 -24.25 1 96.5 96 GLN A C 1
ATOM 769 O O . GLN A 1 96 ? -12.773 -42.031 -24.047 1 96.5 96 GLN A O 1
ATOM 774 N N . MET A 1 97 ? -11.406 -40.969 -25.469 1 96.44 97 MET A N 1
ATOM 775 C CA . MET A 1 97 ? -12.062 -41.469 -26.672 1 96.44 97 MET A CA 1
ATOM 776 C C . MET A 1 97 ? -11.867 -42.969 -26.781 1 96.44 97 MET A C 1
ATOM 778 O O . MET A 1 97 ? -12.789 -43.688 -27.172 1 96.44 97 MET A O 1
ATOM 782 N N . LEU A 1 98 ? -10.734 -43.438 -26.438 1 96.62 98 LEU A N 1
ATOM 783 C CA . LEU A 1 98 ? -10.438 -44.875 -26.484 1 96.62 98 LEU A CA 1
ATOM 784 C C . LEU A 1 98 ? -11.203 -45.625 -25.406 1 96.62 98 LEU A C 1
ATOM 786 O O . LEU A 1 98 ? -11.617 -46.75 -25.625 1 96.62 98 LEU A O 1
ATOM 790 N N . ILE A 1 99 ? -11.367 -45.031 -24.312 1 96.12 99 ILE A N 1
ATOM 791 C CA . ILE A 1 99 ? -12.125 -45.656 -23.234 1 96.12 99 ILE A CA 1
ATOM 792 C C . ILE A 1 99 ? -13.578 -45.844 -23.656 1 96.12 99 ILE A C 1
ATOM 794 O O . ILE A 1 99 ? -14.188 -46.875 -23.391 1 96.12 99 ILE A O 1
ATOM 798 N N . ILE A 1 100 ? -14.102 -44.781 -24.312 1 94.75 100 ILE A N 1
ATOM 799 C CA . ILE A 1 100 ? -15.469 -44.844 -24.812 1 94.75 100 ILE A CA 1
ATOM 800 C C . ILE A 1 100 ? -15.594 -46.031 -25.781 1 94.75 100 ILE A C 1
ATOM 802 O O . ILE A 1 100 ? -16.625 -46.688 -25.828 1 94.75 100 ILE A O 1
ATOM 806 N N . ASN A 1 101 ? -14.5 -46.312 -26.484 1 95.12 101 ASN A N 1
ATOM 807 C CA . ASN A 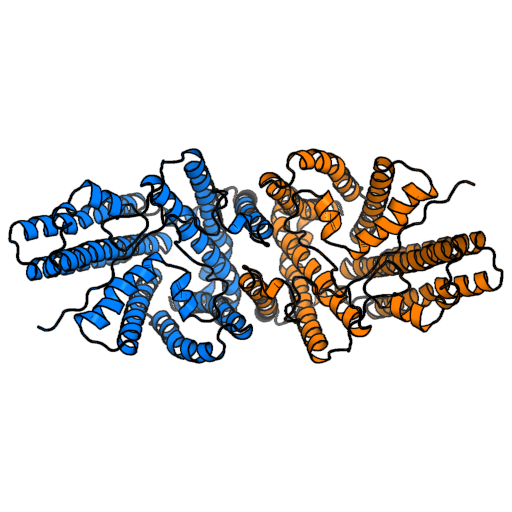1 101 ? -14.492 -47.406 -27.469 1 95.12 101 ASN A CA 1
ATOM 808 C C . ASN A 1 101 ? -14.062 -48.719 -26.844 1 95.12 101 ASN A C 1
ATOM 810 O O . ASN A 1 101 ? -13.742 -49.688 -27.562 1 95.12 101 ASN A O 1
ATOM 814 N N . GLY A 1 102 ? -13.812 -48.781 -25.609 1 93.56 102 GLY A N 1
ATOM 815 C CA . GLY A 1 102 ? -13.688 -50.094 -24.953 1 93.56 102 GLY A CA 1
ATOM 816 C C . GLY A 1 102 ? -12.344 -50.281 -24.266 1 93.56 102 GLY A C 1
ATOM 817 O O . GLY A 1 102 ? -12.094 -51.344 -23.672 1 93.56 102 GLY A O 1
ATOM 818 N N . LEU A 1 103 ? -11.461 -49.25 -24.359 1 93.94 103 LEU A N 1
ATOM 819 C CA . LEU A 1 103 ? -10.172 -49.375 -23.672 1 93.94 103 LEU A CA 1
ATOM 820 C C . LEU A 1 103 ? -10.359 -49.469 -22.172 1 93.94 103 LEU A C 1
ATOM 822 O O . LEU A 1 103 ? -11.203 -48.75 -21.609 1 93.94 103 LEU A O 1
ATOM 826 N N . ASN A 1 104 ? -9.484 -50.312 -21.609 1 94.19 104 ASN A N 1
ATOM 827 C CA . ASN A 1 104 ? -9.555 -50.469 -20.156 1 94.19 104 ASN A CA 1
ATOM 828 C C . ASN A 1 104 ? -9.156 -49.188 -19.438 1 94.19 104 ASN A C 1
ATOM 830 O O . ASN A 1 104 ? -8.117 -48.594 -19.734 1 94.19 104 ASN A O 1
ATOM 834 N N . ASN A 1 105 ? -9.969 -48.75 -18.438 1 90.5 105 ASN A N 1
ATOM 835 C CA . ASN A 1 105 ? -9.789 -47.5 -17.703 1 90.5 105 ASN A CA 1
ATOM 836 C C . ASN A 1 105 ? -8.5 -47.5 -16.891 1 90.5 105 ASN A C 1
ATOM 838 O O . ASN A 1 105 ? -7.773 -46.531 -16.875 1 90.5 105 ASN A O 1
ATOM 842 N N . LYS A 1 106 ? -8.195 -48.562 -16.25 1 91.88 106 LYS A N 1
ATOM 843 C CA . LYS A 1 106 ? -7.012 -48.656 -15.398 1 91.88 106 LYS A CA 1
ATOM 844 C C . LYS A 1 106 ? -5.734 -48.562 -16.234 1 91.88 106 LYS A C 1
ATOM 846 O O . LYS A 1 106 ? -4.758 -47.938 -15.82 1 91.88 106 LYS A O 1
ATOM 851 N N . LEU A 1 107 ? -5.809 -49.219 -17.281 1 93.31 107 LEU A N 1
ATOM 852 C CA . LEU A 1 107 ? -4.652 -49.219 -18.172 1 93.31 107 LEU A CA 1
ATOM 853 C C . LEU A 1 107 ? -4.426 -47.812 -18.734 1 93.31 107 LEU A C 1
ATOM 855 O O . LEU A 1 107 ? -3.281 -47.375 -18.875 1 93.31 107 LEU A O 1
ATOM 859 N N . SER A 1 108 ? -5.5 -47.188 -19.062 1 94.06 108 SER A N 1
ATOM 860 C CA . SER A 1 108 ? -5.418 -45.812 -19.594 1 94.06 108 SER A CA 1
ATOM 861 C C . SER A 1 108 ? -4.84 -44.844 -18.562 1 94.06 108 SER A C 1
ATOM 863 O O . SER A 1 108 ? -4.008 -44 -18.891 1 94.06 108 SER A O 1
ATOM 865 N N . LEU A 1 109 ? -5.297 -45 -17.391 1 92.56 109 LEU A N 1
ATOM 866 C CA . LEU A 1 109 ? -4.809 -44.125 -16.312 1 92.56 109 LEU A CA 1
ATOM 867 C C . LEU A 1 109 ? -3.324 -44.375 -16.062 1 92.56 109 LEU A C 1
ATOM 869 O O . LEU A 1 109 ? -2.57 -43.406 -15.836 1 92.56 109 LEU A O 1
ATOM 873 N N . LEU A 1 110 ? -2.93 -45.594 -16.047 1 94.25 110 LEU A N 1
ATOM 874 C CA . LEU A 1 110 ? -1.525 -45.938 -15.844 1 94.25 110 LEU A CA 1
ATOM 875 C C . LEU A 1 110 ? -0.659 -45.344 -16.953 1 94.25 110 LEU A C 1
ATOM 877 O O . LEU A 1 110 ? 0.427 -44.844 -16.688 1 94.25 110 LEU A O 1
ATOM 881 N N . PHE A 1 111 ? -1.166 -45.531 -18.125 1 95.62 111 PHE A N 1
ATOM 882 C CA . PHE A 1 111 ? -0.44 -44.969 -19.266 1 95.62 111 PHE A CA 1
ATOM 883 C C . PHE A 1 111 ? -0.291 -43.469 -19.156 1 95.62 111 PHE A C 1
ATOM 885 O O . PHE A 1 111 ? 0.783 -42.938 -19.422 1 95.62 111 PHE A O 1
ATOM 892 N N . GLN A 1 112 ? -1.313 -42.781 -18.812 1 95.44 112 GLN A N 1
ATOM 893 C CA . GLN A 1 112 ? -1.268 -41.344 -18.656 1 95.44 112 GLN A CA 1
ATOM 894 C C . GLN A 1 112 ? -0.272 -40.938 -17.578 1 95.44 112 GLN A C 1
ATOM 896 O O . GLN A 1 112 ? 0.517 -40 -17.766 1 95.44 112 GLN A O 1
ATOM 901 N N . HIS A 1 113 ? -0.292 -41.594 -16.469 1 93.69 113 HIS A N 1
ATOM 902 C CA . HIS A 1 113 ? 0.616 -41.281 -15.375 1 93.69 113 HIS A CA 1
ATOM 903 C C . HIS A 1 113 ? 2.07 -41.5 -15.789 1 93.69 113 HIS A C 1
ATOM 905 O O . HIS A 1 113 ? 2.943 -40.688 -15.422 1 93.69 113 HIS A O 1
ATOM 911 N N . LEU A 1 114 ? 2.295 -42.531 -16.484 1 94.75 114 LEU A N 1
ATOM 912 C CA . LEU A 1 114 ? 3.648 -42.812 -16.938 1 94.75 114 LEU A CA 1
ATOM 913 C C . LEU A 1 114 ? 4.145 -41.75 -17.906 1 94.75 114 LEU A C 1
ATOM 915 O O . LEU A 1 114 ? 5.27 -41.281 -17.766 1 94.75 114 LEU A O 1
ATOM 919 N N . THR A 1 115 ? 3.33 -41.406 -18.828 1 94.88 115 THR A N 1
ATOM 920 C CA . THR A 1 115 ? 3.732 -40.406 -19.812 1 94.88 115 THR A CA 1
ATOM 921 C C . THR A 1 115 ? 3.877 -39.031 -19.172 1 94.88 115 THR A C 1
ATOM 923 O O . THR A 1 115 ? 4.758 -38.281 -19.547 1 94.88 115 THR A O 1
ATOM 926 N N . GLN A 1 116 ? 2.994 -38.719 -18.281 1 93.69 116 GLN A N 1
ATOM 927 C CA . GLN A 1 116 ? 3.096 -37.469 -17.562 1 93.69 116 GLN A CA 1
ATOM 928 C C . GLN A 1 116 ? 4.41 -37.375 -16.797 1 93.69 116 GLN A C 1
ATOM 930 O O . GLN A 1 116 ? 5.055 -36.312 -16.766 1 93.69 116 GLN A O 1
ATOM 935 N N . SER A 1 117 ? 4.766 -38.438 -16.141 1 92.19 117 SER A N 1
ATOM 936 C CA . SER A 1 117 ? 6.023 -38.469 -15.406 1 92.19 117 SER A CA 1
ATOM 937 C C . SER A 1 117 ? 7.215 -38.281 -16.328 1 92.19 117 SER A C 1
ATOM 939 O O . SER A 1 117 ? 8.156 -37.562 -15.992 1 92.19 117 SER A O 1
ATOM 941 N N . ILE A 1 118 ? 7.133 -38.844 -17.453 1 93.12 118 ILE A N 1
ATOM 942 C CA . ILE A 1 118 ? 8.203 -38.719 -18.438 1 93.12 118 ILE A CA 1
ATOM 943 C C . ILE A 1 118 ? 8.32 -37.25 -18.891 1 93.12 118 ILE A C 1
ATOM 945 O O . ILE A 1 118 ? 9.422 -36.719 -18.984 1 93.12 118 ILE A O 1
ATOM 949 N N . VAL A 1 119 ? 7.219 -36.688 -19.203 1 91.44 119 VAL A N 1
ATOM 950 C CA . VAL A 1 119 ? 7.215 -35.281 -19.656 1 91.44 119 VAL A CA 1
ATOM 951 C C . VAL A 1 119 ? 7.746 -34.375 -18.547 1 91.44 119 VAL A C 1
ATOM 953 O O . VAL A 1 119 ? 8.531 -33.469 -18.797 1 91.44 119 VAL A O 1
ATOM 956 N N . PHE A 1 120 ? 7.316 -34.594 -17.406 1 88.56 120 PHE A N 1
ATOM 957 C CA . PHE A 1 120 ? 7.762 -33.812 -16.266 1 88.56 120 PHE A CA 1
ATOM 958 C C . PHE A 1 120 ? 9.266 -33.938 -16.062 1 88.56 120 PHE A C 1
ATOM 960 O O . PHE A 1 120 ? 9.961 -32.969 -15.828 1 88.56 120 PHE A O 1
ATOM 967 N N . ILE A 1 121 ? 9.758 -35.156 -16.078 1 88.62 121 ILE A N 1
ATOM 968 C CA . ILE A 1 121 ? 11.18 -35.438 -15.922 1 88.62 121 ILE A CA 1
ATOM 969 C C . ILE A 1 121 ? 11.953 -34.781 -17.062 1 88.62 121 ILE A C 1
ATOM 971 O O . ILE A 1 121 ? 13.047 -34.25 -16.875 1 88.62 121 ILE A O 1
ATOM 975 N N . PHE A 1 122 ? 11.375 -34.812 -18.188 1 92.44 122 PHE A N 1
ATOM 976 C CA . PHE A 1 122 ? 11.992 -34.188 -19.344 1 92.44 122 PHE A CA 1
ATOM 977 C C . PHE A 1 122 ? 12.164 -32.688 -19.141 1 92.44 122 PHE A C 1
ATOM 979 O O . PHE A 1 122 ? 13.242 -32.156 -19.391 1 92.44 122 PHE A O 1
ATOM 986 N N . VAL A 1 123 ? 11.133 -32.062 -18.719 1 90.69 123 VAL A N 1
ATOM 987 C CA . VAL A 1 123 ? 11.18 -30.609 -18.5 1 90.69 123 VAL A CA 1
ATOM 988 C C . VAL A 1 123 ? 12.211 -30.281 -17.422 1 90.69 123 VAL A C 1
ATOM 990 O O . VAL A 1 123 ? 12.984 -29.328 -17.547 1 90.69 123 VAL A O 1
ATOM 993 N N . PHE A 1 124 ? 12.219 -31.047 -16.438 1 87.06 124 PHE A N 1
ATOM 994 C CA . PHE A 1 124 ? 13.188 -30.891 -15.352 1 87.06 124 PHE A CA 1
ATOM 995 C C . PHE A 1 124 ? 14.609 -31.078 -15.867 1 87.06 124 PHE A C 1
ATOM 997 O O . PHE A 1 124 ? 15.492 -30.281 -15.555 1 87.06 124 PHE A O 1
ATOM 1004 N N . ALA A 1 125 ? 14.812 -32.094 -16.625 1 89.06 125 ALA A N 1
ATOM 1005 C CA . ALA A 1 125 ? 16.125 -32.438 -17.156 1 89.06 125 ALA A CA 1
ATOM 1006 C C . ALA A 1 125 ? 16.609 -31.359 -18.125 1 89.06 125 ALA A C 1
ATOM 1008 O O . ALA A 1 125 ? 17.812 -31.062 -18.203 1 89.06 125 ALA A O 1
ATOM 1009 N N . LEU A 1 126 ? 15.703 -30.875 -18.859 1 89.62 126 LEU A N 1
ATOM 1010 C CA . LEU A 1 126 ? 16.047 -29.828 -19.828 1 89.62 126 LEU A CA 1
ATOM 1011 C C . LEU A 1 126 ? 16.594 -28.594 -19.125 1 89.62 126 LEU A C 1
ATOM 1013 O O . LEU A 1 126 ? 17.531 -27.969 -19.625 1 89.62 126 LEU A O 1
ATOM 1017 N N . GLY A 1 127 ? 16.016 -28.203 -18.062 1 86.94 127 GLY A N 1
ATOM 1018 C CA . GLY A 1 127 ? 16.516 -27.062 -17.297 1 86.94 127 GLY A CA 1
ATOM 1019 C C . GLY A 1 127 ? 17.938 -27.25 -16.812 1 86.94 127 GLY A C 1
ATOM 1020 O O . GLY A 1 127 ? 18.734 -26.312 -16.844 1 86.94 127 GLY A O 1
ATOM 1021 N N . PHE A 1 128 ? 18.234 -28.438 -16.422 1 85.62 128 PHE A N 1
ATOM 1022 C CA . PHE A 1 128 ? 19.578 -28.75 -15.914 1 85.62 128 PHE A CA 1
ATOM 1023 C C . PHE A 1 128 ? 20.578 -28.844 -17.047 1 85.62 128 PHE A C 1
ATOM 1025 O O . PHE A 1 128 ? 21.703 -28.328 -16.938 1 85.62 128 PHE A O 1
ATOM 1032 N N . THR A 1 129 ? 20.203 -29.469 -18.094 1 88.38 129 THR A N 1
ATOM 1033 C CA . THR A 1 129 ? 21.125 -29.734 -19.188 1 88.38 129 THR A CA 1
ATOM 1034 C C . THR A 1 129 ? 21.406 -28.438 -19.969 1 88.38 129 THR A C 1
ATOM 1036 O O . THR A 1 129 ? 22.531 -28.234 -20.453 1 88.38 129 THR A O 1
ATOM 1039 N N . ARG A 1 130 ? 20.453 -27.578 -20.062 1 90.06 130 ARG A N 1
ATOM 1040 C CA . ARG A 1 130 ? 20.609 -26.359 -20.844 1 90.06 130 ARG A CA 1
ATOM 1041 C C . ARG A 1 130 ? 21.094 -25.203 -19.969 1 90.06 130 ARG A C 1
ATOM 1043 O O . ARG A 1 130 ? 21.203 -24.078 -20.438 1 90.06 130 ARG A O 1
ATOM 1050 N N . ASN A 1 131 ? 21.297 -25.438 -18.75 1 86.94 131 ASN A N 1
ATOM 1051 C CA . ASN A 1 131 ? 21.781 -24.438 -17.812 1 86.94 131 ASN A CA 1
ATOM 1052 C C . ASN A 1 131 ? 20.859 -23.219 -17.781 1 86.94 131 ASN A C 1
ATOM 1054 O O . ASN A 1 131 ? 21.328 -22.078 -17.906 1 86.94 131 ASN A O 1
ATOM 1058 N N . TRP A 1 132 ? 19.578 -23.484 -17.641 1 87.69 132 TRP A N 1
ATOM 1059 C CA . TRP A 1 132 ? 18.578 -22.422 -17.578 1 87.69 132 TRP A CA 1
ATOM 1060 C C . TRP A 1 132 ? 18.703 -21.641 -16.281 1 87.69 132 TRP A C 1
ATOM 1062 O O . TRP A 1 132 ? 19.078 -22.188 -15.242 1 87.69 132 TRP A O 1
ATOM 1072 N N . GLY A 1 133 ? 18.484 -20.391 -16.422 1 82.38 133 GLY A N 1
ATOM 1073 C CA . GLY A 1 133 ? 18.406 -19.562 -15.227 1 82.38 133 GLY A CA 1
ATOM 1074 C C . GLY A 1 133 ? 17.078 -19.672 -14.5 1 82.38 133 GLY A C 1
ATOM 1075 O O . GLY A 1 133 ? 16.297 -20.578 -14.773 1 82.38 133 GLY A O 1
ATOM 1076 N N . PHE A 1 134 ? 16.875 -18.797 -13.594 1 81.31 134 PHE A N 1
ATOM 1077 C CA . PHE A 1 134 ? 15.719 -18.766 -12.719 1 81.31 134 PHE A CA 1
ATOM 1078 C C . PHE A 1 134 ? 14.43 -18.656 -13.523 1 81.31 134 PHE A C 1
ATOM 1080 O O . PHE A 1 134 ? 13.5 -19.438 -13.328 1 81.31 134 PHE A O 1
ATOM 1087 N N . THR A 1 135 ? 14.406 -17.75 -14.43 1 84.44 135 THR A N 1
ATOM 1088 C CA . THR A 1 135 ? 13.188 -17.406 -15.156 1 84.44 135 THR A CA 1
ATOM 1089 C C . THR A 1 135 ? 12.758 -18.562 -16.047 1 84.44 135 THR A C 1
ATOM 1091 O O . THR A 1 135 ? 11.586 -18.953 -16.062 1 84.44 135 THR A O 1
ATOM 1094 N N . GLN A 1 136 ? 13.688 -19.141 -16.781 1 90.12 136 GLN A N 1
ATOM 1095 C CA . GLN A 1 136 ? 13.383 -20.234 -17.688 1 90.12 136 GLN A CA 1
ATOM 1096 C C . GLN A 1 136 ? 12.906 -21.469 -16.938 1 90.12 136 GLN A C 1
ATOM 1098 O O . GLN A 1 136 ? 11.922 -22.109 -17.328 1 90.12 136 GLN A O 1
ATOM 1103 N N . THR A 1 137 ? 13.617 -21.703 -15.922 1 89.12 137 THR A N 1
ATOM 1104 C CA . THR A 1 137 ? 13.305 -22.875 -15.133 1 89.12 137 THR A CA 1
ATOM 1105 C C . THR A 1 137 ? 11.93 -22.734 -14.477 1 89.12 137 THR A C 1
ATOM 1107 O O . THR A 1 137 ? 11.109 -23.656 -14.539 1 89.12 137 THR A O 1
ATOM 1110 N N . LEU A 1 138 ? 11.734 -21.625 -13.867 1 88.12 138 LEU A N 1
ATOM 1111 C CA . LEU A 1 138 ? 10.461 -21.391 -13.203 1 88.12 138 LEU A CA 1
ATOM 1112 C C . LEU A 1 138 ? 9.305 -21.469 -14.195 1 88.12 138 LEU A C 1
ATOM 1114 O O . LEU A 1 138 ? 8.305 -22.141 -13.938 1 88.12 138 LEU A O 1
ATOM 1118 N N . PHE A 1 139 ? 9.438 -20.844 -15.273 1 91.06 139 PHE A N 1
ATOM 1119 C CA . PHE A 1 139 ? 8.375 -20.797 -16.266 1 91.06 139 PHE A CA 1
ATOM 1120 C C . PHE A 1 139 ? 8.07 -22.188 -16.797 1 91.06 139 PHE A C 1
ATOM 1122 O O . PHE A 1 139 ? 6.902 -22.578 -16.906 1 91.06 139 PHE A O 1
ATOM 1129 N N . SER A 1 140 ? 9.086 -22.906 -17.156 1 93 140 SER A N 1
ATOM 1130 C CA . SER A 1 140 ? 8.914 -24.219 -17.75 1 93 140 SER A CA 1
ATOM 1131 C C . SER A 1 140 ? 8.289 -25.203 -16.766 1 93 140 SER A C 1
ATOM 1133 O O . SER A 1 140 ? 7.457 -26.031 -17.141 1 93 140 SER A O 1
ATOM 1135 N N . LEU A 1 141 ? 8.672 -25.078 -15.562 1 91.94 141 LEU A N 1
ATOM 1136 C CA . LEU A 1 141 ? 8.117 -25.984 -14.555 1 91.94 141 LEU A CA 1
ATOM 1137 C C . LEU A 1 141 ? 6.664 -25.641 -14.258 1 91.94 141 LEU A C 1
ATOM 1139 O O . LEU A 1 141 ? 5.84 -26.547 -14.047 1 91.94 141 LEU A O 1
ATOM 1143 N N . LEU A 1 142 ? 6.391 -24.359 -14.148 1 92.12 142 LEU A N 1
ATOM 1144 C CA . LEU A 1 142 ? 5.004 -23.953 -13.938 1 92.12 142 LEU A CA 1
ATOM 1145 C C . LEU A 1 142 ? 4.125 -24.406 -15.094 1 92.12 142 LEU A C 1
ATOM 1147 O O . LEU A 1 142 ? 2.973 -24.797 -14.898 1 92.12 142 LEU A O 1
ATOM 1151 N N . LEU A 1 143 ? 4.672 -24.297 -16.25 1 93.94 143 LEU A N 1
ATOM 1152 C CA . LEU A 1 143 ? 3.967 -24.75 -17.438 1 93.94 143 LEU A CA 1
ATOM 1153 C C . LEU A 1 143 ? 3.676 -26.25 -17.359 1 93.94 143 LEU A C 1
ATOM 1155 O O . LEU A 1 143 ? 2.553 -26.688 -17.625 1 93.94 143 LEU A O 1
ATOM 1159 N N . ALA A 1 144 ? 4.66 -26.969 -17.031 1 93.5 144 ALA A N 1
ATOM 1160 C CA . ALA A 1 144 ? 4.508 -28.422 -16.922 1 93.5 144 ALA A CA 1
ATOM 1161 C C . ALA A 1 144 ? 3.514 -28.797 -15.828 1 93.5 144 ALA A C 1
ATOM 1163 O O . ALA A 1 144 ? 2.672 -29.672 -16.031 1 93.5 144 ALA A O 1
ATOM 1164 N N . LEU A 1 145 ? 3.631 -28.141 -14.734 1 94.06 145 LEU A N 1
ATOM 1165 C CA . LEU A 1 145 ? 2.754 -28.422 -13.609 1 94.06 145 LEU A CA 1
ATOM 1166 C C . LEU A 1 145 ? 1.308 -28.078 -13.938 1 94.06 145 LEU A C 1
ATOM 1168 O O . LEU A 1 145 ? 0.388 -28.828 -13.594 1 94.06 145 LEU A O 1
ATOM 1172 N N . THR A 1 146 ? 1.076 -26.953 -14.492 1 95.44 146 THR A N 1
ATOM 1173 C CA . THR A 1 146 ? -0.261 -26.5 -14.867 1 95.44 146 THR A CA 1
ATOM 1174 C C . THR A 1 146 ? -0.918 -27.516 -15.812 1 95.44 146 THR A C 1
ATOM 1176 O O . THR A 1 146 ? -2.066 -27.906 -15.602 1 95.44 146 THR A O 1
ATOM 1179 N N . HIS A 1 147 ? -0.23 -27.969 -16.859 1 95.56 147 HIS A N 1
ATOM 1180 C CA . HIS A 1 147 ? -0.78 -28.906 -17.828 1 95.56 147 HIS A CA 1
ATOM 1181 C C . HIS A 1 147 ? -0.985 -30.281 -17.203 1 95.56 147 HIS A C 1
ATOM 1183 O O . HIS A 1 147 ? -1.924 -31 -17.562 1 95.56 147 HIS A O 1
ATOM 1189 N N . PHE A 1 148 ? -0.056 -30.578 -16.328 1 94.38 148 PHE A N 1
ATOM 1190 C CA . PHE A 1 148 ? -0.219 -31.812 -15.578 1 94.38 148 PHE A CA 1
ATOM 1191 C C . PHE A 1 148 ? -1.524 -31.797 -14.789 1 94.38 148 PHE A C 1
ATOM 1193 O O . PHE A 1 148 ? -2.307 -32.75 -14.859 1 94.38 148 PHE A O 1
ATOM 1200 N N . MET A 1 149 ? -1.765 -30.781 -14.07 1 96.06 149 MET A N 1
ATOM 1201 C CA . MET A 1 149 ? -2.971 -30.672 -13.25 1 96.06 149 MET A CA 1
ATOM 1202 C C . MET A 1 149 ? -4.223 -30.672 -14.125 1 96.06 149 MET A C 1
ATOM 1204 O O . MET A 1 149 ? -5.215 -31.312 -13.797 1 96.06 149 MET A O 1
ATOM 1208 N N . LYS A 1 150 ? -4.172 -29.984 -15.195 1 97.06 150 LYS A N 1
ATOM 1209 C CA . LYS A 1 150 ? -5.324 -29.938 -16.094 1 97.06 150 LYS A CA 1
ATOM 1210 C C . LYS A 1 150 ? -5.641 -31.312 -16.672 1 97.06 150 LYS A C 1
ATOM 1212 O O . LYS A 1 150 ? -6.801 -31.719 -16.703 1 97.06 150 LYS A O 1
ATOM 1217 N N . MET A 1 151 ? -4.609 -32 -17.125 1 96.12 151 MET A N 1
ATOM 1218 C CA . MET A 1 151 ? -4.793 -33.344 -17.672 1 96.12 151 MET A CA 1
ATOM 1219 C C . MET A 1 151 ? -5.406 -34.281 -16.625 1 96.12 151 MET A C 1
ATOM 1221 O O . MET A 1 151 ? -6.336 -35.031 -16.938 1 96.12 151 MET A O 1
ATOM 1225 N N . HIS A 1 152 ? -4.855 -34.188 -15.531 1 94.38 152 HIS A N 1
ATOM 1226 C CA . HIS A 1 152 ? -5.32 -35.031 -14.453 1 94.38 152 HIS A CA 1
ATOM 1227 C C . HIS A 1 152 ? -6.777 -34.75 -14.102 1 94.38 152 HIS A C 1
ATOM 1229 O O . HIS A 1 152 ? -7.574 -35.656 -13.922 1 94.38 152 HIS A O 1
ATOM 1235 N N . SER A 1 153 ? -7.109 -33.531 -13.93 1 96.25 153 SER A N 1
ATOM 1236 C CA . SER A 1 153 ? -8.477 -33.156 -13.609 1 96.25 153 SER A CA 1
ATOM 1237 C C . SER A 1 153 ? -9.461 -33.656 -14.664 1 96.25 153 SER A C 1
ATOM 1239 O O . SER A 1 153 ? -10.539 -34.125 -14.344 1 96.25 153 SER A O 1
ATOM 1241 N N . TYR A 1 154 ? -9.078 -33.5 -15.938 1 96.94 154 TYR A N 1
ATOM 1242 C CA . TYR A 1 154 ? -9.93 -33.938 -17.031 1 96.94 154 TYR A CA 1
ATOM 1243 C C . TYR A 1 154 ? -10.195 -35.438 -16.938 1 96.94 154 TYR A C 1
ATOM 1245 O O . TYR A 1 154 ? -11.344 -35.875 -17.062 1 96.94 154 TYR A O 1
ATOM 1253 N N . THR A 1 155 ? -9.195 -36.188 -16.719 1 95.88 155 THR A N 1
ATOM 1254 C CA . THR A 1 155 ? -9.281 -37.625 -16.656 1 95.88 155 THR A CA 1
ATOM 1255 C C . THR A 1 155 ? -10.117 -38.062 -15.453 1 95.88 155 THR A C 1
ATOM 1257 O O . THR A 1 155 ? -11.016 -38.906 -15.594 1 95.88 155 THR A O 1
ATOM 1260 N N . LEU A 1 156 ? -9.836 -37.5 -14.312 1 93.38 156 LEU A N 1
ATOM 1261 C CA . LEU A 1 156 ? -10.516 -37.938 -13.086 1 93.38 156 LEU A CA 1
ATOM 1262 C C . LEU A 1 156 ? -11.977 -37.5 -13.102 1 93.38 156 LEU A C 1
ATOM 1264 O O . LEU A 1 156 ? -12.852 -38.25 -12.633 1 93.38 156 LEU A O 1
ATOM 1268 N N . THR A 1 157 ? -12.25 -36.312 -13.562 1 93.88 157 THR A N 1
ATOM 1269 C CA . THR A 1 157 ? -13.633 -35.844 -13.641 1 93.88 157 THR A CA 1
ATOM 1270 C C . THR A 1 157 ? -14.453 -36.719 -14.57 1 93.88 157 THR A C 1
ATOM 1272 O O . THR A 1 157 ? -15.594 -37.094 -14.258 1 93.88 157 THR A O 1
ATOM 1275 N N . ASN A 1 158 ? -13.953 -37.125 -15.695 1 94.75 158 ASN A N 1
ATOM 1276 C CA . ASN A 1 158 ? -14.68 -37.969 -16.625 1 94.75 158 ASN A CA 1
ATOM 1277 C C . ASN A 1 158 ? -14.836 -39.375 -16.094 1 94.75 158 ASN A C 1
ATOM 1279 O O . ASN A 1 158 ? -15.836 -40.062 -16.359 1 94.75 158 ASN A O 1
ATOM 1283 N N . ARG A 1 159 ? -13.805 -39.844 -15.367 1 92.38 159 ARG A N 1
ATOM 1284 C CA . ARG A 1 159 ? -13.969 -41.094 -14.656 1 92.38 159 ARG A CA 1
ATOM 1285 C C . ARG A 1 159 ? -15.18 -41.062 -13.727 1 92.38 159 ARG A C 1
ATOM 1287 O O . ARG A 1 159 ? -16 -41.969 -13.727 1 92.38 159 ARG A O 1
ATOM 1294 N N . ASP A 1 160 ? -15.289 -40 -12.977 1 91 160 ASP A N 1
ATOM 1295 C CA . ASP A 1 160 ? -16.391 -39.844 -12.039 1 91 160 ASP A CA 1
ATOM 1296 C C . ASP A 1 160 ? -17.734 -39.781 -12.773 1 91 160 ASP A C 1
ATOM 1298 O O . ASP A 1 160 ? -18.734 -40.344 -12.312 1 91 160 ASP A O 1
ATOM 1302 N N . LEU A 1 161 ? -17.766 -39.125 -13.867 1 92.06 161 LEU A N 1
ATOM 1303 C CA . LEU A 1 161 ? -18.969 -39 -14.664 1 92.06 161 LEU A CA 1
ATOM 1304 C C . LEU A 1 161 ? -19.391 -40.344 -15.219 1 92.06 161 LEU A C 1
ATOM 1306 O O . LEU A 1 161 ? -20.578 -40.688 -15.242 1 92.06 161 LEU A O 1
ATOM 1310 N N . ARG A 1 162 ? -18.453 -41.062 -15.656 1 91.94 162 ARG A N 1
ATOM 1311 C CA . ARG A 1 162 ? -18.719 -42.406 -16.188 1 91.94 162 ARG A CA 1
ATOM 1312 C C . ARG A 1 162 ? -19.25 -43.344 -15.086 1 91.94 162 ARG A C 1
ATOM 1314 O O . ARG A 1 162 ? -20.219 -44.062 -15.289 1 91.94 162 ARG A O 1
ATOM 1321 N N . GLU A 1 163 ? -18.562 -43.281 -14.023 1 89.62 163 GLU A N 1
ATOM 1322 C CA . GLU A 1 163 ? -18.922 -44.156 -12.914 1 89.62 163 GLU A CA 1
ATOM 1323 C C . GLU A 1 163 ? -20.297 -43.812 -12.352 1 89.62 163 GLU A C 1
ATOM 1325 O O . GLU A 1 163 ? -21.031 -44.688 -11.883 1 89.62 163 GLU A O 1
ATOM 1330 N N . SER A 1 164 ? -20.625 -42.562 -12.359 1 89.75 164 SER A N 1
ATOM 1331 C CA . SER A 1 164 ? -21.922 -42.094 -11.852 1 89.75 164 SER A CA 1
ATOM 1332 C C . SER A 1 164 ? -23.016 -42.219 -12.914 1 89.75 164 SER A C 1
ATOM 1334 O O . SER A 1 164 ? -24.172 -41.875 -12.672 1 89.75 164 SER A O 1
ATOM 1336 N N . LYS A 1 165 ? -22.703 -42.688 -14.078 1 91.25 165 LYS A N 1
ATOM 1337 C CA . LYS A 1 165 ? -23.641 -42.812 -15.188 1 91.25 165 LYS A CA 1
ATOM 1338 C C . LYS A 1 165 ? -24.344 -41.5 -15.484 1 91.25 165 LYS A C 1
ATOM 1340 O O . LYS A 1 165 ? -25.578 -41.469 -15.586 1 91.25 165 LYS A O 1
ATOM 1345 N N . SER A 1 166 ? -23.5 -40.5 -15.477 1 90.56 166 SER A N 1
ATOM 1346 C CA . SER A 1 166 ? -24.047 -39.188 -15.781 1 90.56 166 SER A CA 1
ATOM 1347 C C . SER A 1 166 ? -24.578 -39.125 -17.203 1 90.56 166 SER A C 1
ATOM 1349 O O . SER A 1 166 ? -23.984 -39.688 -18.125 1 90.56 166 SER A O 1
ATOM 1351 N N . LYS A 1 167 ? -25.641 -38.312 -17.422 1 91.75 167 LYS A N 1
ATOM 1352 C CA . LYS A 1 167 ? -26.266 -38.188 -18.734 1 91.75 167 LYS A CA 1
ATOM 1353 C C . LYS A 1 167 ? -25.391 -37.344 -19.672 1 91.75 167 LYS A C 1
ATOM 1355 O O . LYS A 1 167 ? -25.5 -37.469 -20.906 1 91.75 167 LYS A O 1
ATOM 1360 N N . VAL A 1 168 ? -24.516 -36.656 -19.203 1 91.44 168 VAL A N 1
ATOM 1361 C CA . VAL A 1 168 ? -23.672 -35.75 -19.984 1 91.44 168 VAL A CA 1
ATOM 1362 C C . VAL A 1 168 ? -22.547 -36.531 -20.656 1 91.44 168 VAL A C 1
ATOM 1364 O O . VAL A 1 168 ? -22.094 -36.188 -21.75 1 91.44 168 VAL A O 1
ATOM 1367 N N . TYR A 1 169 ? -22.141 -37.625 -20.031 1 91.56 169 TYR A N 1
ATOM 1368 C CA . TYR A 1 169 ? -21.094 -38.469 -20.578 1 91.56 169 TYR A CA 1
ATOM 1369 C C . TYR A 1 169 ? -21.656 -39.469 -21.578 1 91.56 169 TYR A C 1
ATOM 1371 O O . TYR A 1 169 ? -22.703 -40.062 -21.344 1 91.56 169 TYR A O 1
ATOM 1379 N N . PRO A 1 170 ? -21.141 -39.625 -22.625 1 94.19 170 PRO A N 1
ATOM 1380 C CA . PRO A 1 170 ? -19.828 -39.188 -23.109 1 94.19 170 PRO A CA 1
ATOM 1381 C C . PRO A 1 170 ? -19.891 -37.969 -24.016 1 94.19 170 PRO A C 1
ATOM 1383 O O . PRO A 1 170 ? -18.906 -37.625 -24.688 1 94.19 170 PRO A O 1
ATOM 1386 N N . ASN A 1 171 ? -21 -37.281 -24.094 1 93.38 171 ASN A N 1
ATOM 1387 C CA . ASN A 1 171 ? -21.188 -36.188 -25.016 1 93.38 171 ASN A CA 1
ATOM 1388 C C . ASN A 1 171 ? -20.25 -35.031 -24.703 1 93.38 171 ASN A C 1
ATOM 1390 O O . ASN A 1 171 ? -19.938 -34.219 -25.578 1 93.38 171 ASN A O 1
ATOM 1394 N N . ASN A 1 172 ? -19.812 -34.969 -23.516 1 94 172 ASN A N 1
ATOM 1395 C CA . ASN A 1 172 ? -18.922 -33.875 -23.094 1 94 172 ASN A CA 1
ATOM 1396 C C . ASN A 1 172 ? -17.516 -34.062 -23.656 1 94 172 ASN A C 1
ATOM 1398 O O . ASN A 1 172 ? -16.703 -33.156 -23.641 1 94 172 ASN A O 1
ATOM 1402 N N . ILE A 1 173 ? -17.25 -35.25 -24.156 1 96.19 173 ILE A N 1
ATOM 1403 C CA . ILE A 1 173 ? -15.938 -35.562 -24.719 1 96.19 173 ILE A CA 1
ATOM 1404 C C . ILE A 1 173 ? -15.883 -35.125 -26.172 1 96.19 173 ILE A C 1
ATOM 1406 O O . ILE A 1 173 ? -16.156 -35.938 -27.078 1 96.19 173 ILE A O 1
ATOM 1410 N N . ASN A 1 174 ? -15.516 -33.938 -26.438 1 95.5 174 ASN A N 1
ATOM 1411 C CA . ASN A 1 174 ? -15.336 -33.406 -27.781 1 95.5 174 ASN A CA 1
ATOM 1412 C C . ASN A 1 174 ? -14.211 -32.375 -27.844 1 95.5 174 ASN A C 1
ATOM 1414 O O . ASN A 1 174 ? -13.758 -31.891 -26.797 1 95.5 174 ASN A O 1
ATOM 1418 N N . ILE A 1 175 ? -13.75 -32.031 -28.984 1 96.44 175 ILE A N 1
ATOM 1419 C CA . ILE A 1 175 ? -12.555 -31.219 -29.219 1 96.44 175 ILE A CA 1
ATOM 1420 C C . ILE A 1 175 ? -12.797 -29.797 -28.719 1 96.44 175 ILE A C 1
ATOM 1422 O O . ILE A 1 175 ? -11.914 -29.172 -28.109 1 96.44 175 ILE A O 1
ATOM 1426 N N . LYS A 1 176 ? -13.93 -29.281 -28.922 1 95.56 176 LYS A N 1
ATOM 1427 C CA . LYS A 1 176 ? -14.258 -27.906 -28.531 1 95.56 176 LYS A CA 1
ATOM 1428 C C . LYS A 1 176 ? -14.219 -27.734 -27.016 1 95.56 176 LYS A C 1
ATOM 1430 O O . LYS A 1 176 ? -13.625 -26.781 -26.516 1 95.56 176 LYS A O 1
ATOM 1435 N N . ASN A 1 177 ? -14.844 -28.688 -26.375 1 95.31 177 ASN A N 1
ATOM 1436 C CA . ASN A 1 177 ? -14.875 -28.641 -24.922 1 95.31 177 ASN A CA 1
ATOM 1437 C C . ASN A 1 177 ? -13.477 -28.781 -24.328 1 95.31 177 ASN A C 1
ATOM 1439 O O . ASN A 1 177 ? -13.141 -28.094 -23.359 1 95.31 177 ASN A O 1
ATOM 1443 N N . PHE A 1 178 ? -12.734 -29.672 -24.875 1 97.19 178 PHE A N 1
ATOM 1444 C CA . PHE A 1 178 ? -11.398 -29.906 -24.359 1 97.19 178 PHE A CA 1
ATOM 1445 C C . PHE A 1 178 ? -10.5 -28.703 -24.594 1 97.19 178 PHE A C 1
ATOM 1447 O O . PHE A 1 178 ? -9.75 -28.297 -23.703 1 97.19 178 PHE A O 1
ATOM 1454 N N . LEU A 1 179 ? -10.547 -28.172 -25.781 1 96.88 179 LEU A N 1
ATOM 1455 C CA . LEU A 1 179 ? -9.742 -27 -26.125 1 96.88 179 LEU A CA 1
ATOM 1456 C C . LEU A 1 179 ? -10.109 -25.828 -25.234 1 96.88 179 LEU A C 1
ATOM 1458 O O . LEU A 1 179 ? -9.234 -25.109 -24.75 1 96.88 179 LEU A O 1
ATOM 1462 N N . HIS A 1 180 ? -11.414 -25.594 -25.031 1 96.19 180 HIS A N 1
ATOM 1463 C CA . HIS A 1 180 ? -11.875 -24.531 -24.141 1 96.19 180 HIS A CA 1
ATOM 1464 C C . HIS A 1 180 ? -11.312 -24.703 -22.734 1 96.19 180 HIS A C 1
ATOM 1466 O O . HIS A 1 180 ? -10.82 -23.75 -22.141 1 96.19 180 HIS A O 1
ATOM 1472 N N . TYR A 1 181 ? -11.383 -25.922 -22.25 1 96.62 181 TYR A N 1
ATOM 1473 C CA . TYR A 1 181 ? -10.891 -26.234 -20.922 1 96.62 181 TYR A CA 1
ATOM 1474 C C . TYR A 1 181 ? -9.391 -25.984 -20.812 1 96.62 181 TYR A C 1
ATOM 1476 O O . TYR A 1 181 ? -8.922 -25.406 -19.812 1 96.62 181 TYR A O 1
ATOM 1484 N N . MET A 1 182 ? -8.68 -26.328 -21.844 1 97.12 182 MET A N 1
ATOM 1485 C CA . MET A 1 182 ? -7.219 -26.219 -21.812 1 97.12 182 MET A CA 1
ATOM 1486 C C . MET A 1 182 ? -6.781 -24.766 -21.781 1 97.12 182 MET A C 1
ATOM 1488 O O . MET A 1 182 ? -5.746 -24.438 -21.203 1 97.12 182 MET A O 1
ATOM 1492 N N . ILE A 1 183 ? -7.566 -23.859 -22.312 1 96.75 183 ILE A N 1
ATOM 1493 C CA . ILE A 1 183 ? -7.207 -22.438 -22.375 1 96.75 183 ILE A CA 1
ATOM 1494 C C . ILE A 1 183 ? -7.797 -21.703 -21.188 1 96.75 183 ILE A C 1
ATOM 1496 O O . ILE A 1 183 ? -7.246 -20.703 -20.734 1 96.75 183 ILE A O 1
ATOM 1500 N N . ALA A 1 184 ? -8.914 -22.188 -20.641 1 96.75 184 ALA A N 1
ATOM 1501 C CA . ALA A 1 184 ? -9.594 -21.547 -19.516 1 96.75 184 ALA A CA 1
ATOM 1502 C C . ALA A 1 184 ? -8.688 -21.484 -18.281 1 96.75 184 ALA A C 1
ATOM 1504 O O . ALA A 1 184 ? -7.918 -22.406 -18.031 1 96.75 184 ALA A O 1
ATOM 1505 N N . PRO A 1 185 ? -8.688 -20.391 -17.578 1 96.69 185 PRO A N 1
ATOM 1506 C CA . PRO A 1 185 ? -7.824 -20.25 -16.406 1 96.69 185 PRO A CA 1
ATOM 1507 C C . PRO A 1 185 ? -8.352 -21 -15.188 1 96.69 185 PRO A C 1
ATOM 1509 O O . PRO A 1 185 ? -8.586 -20.406 -14.133 1 96.69 185 PRO A O 1
ATOM 1512 N N . THR A 1 186 ? -8.594 -22.172 -15.281 1 96.19 186 THR A N 1
ATOM 1513 C CA . THR A 1 186 ? -8.984 -23.109 -14.227 1 96.19 186 THR A CA 1
ATOM 1514 C C . THR A 1 186 ? -8.164 -24.391 -14.305 1 96.19 186 THR A C 1
ATOM 1516 O O . THR A 1 186 ? -7.559 -24.672 -15.344 1 96.19 186 THR A O 1
ATOM 1519 N N . LEU A 1 187 ? -8.062 -25.062 -13.25 1 97.19 187 LEU A N 1
ATOM 1520 C CA . LEU A 1 187 ? -7.32 -26.312 -13.211 1 97.19 187 LEU A CA 1
ATOM 1521 C C . LEU A 1 187 ? -8.266 -27.5 -12.977 1 97.19 187 LEU A C 1
ATOM 1523 O O . LEU A 1 187 ? -7.828 -28.641 -12.953 1 97.19 187 LEU A O 1
ATOM 1527 N N . VAL A 1 188 ? -9.5 -27.156 -12.805 1 96.25 188 VAL A N 1
ATOM 1528 C CA . VAL A 1 188 ? -10.508 -28.188 -12.586 1 96.25 188 VAL A CA 1
ATOM 1529 C C . VAL A 1 188 ? -11.453 -28.25 -13.789 1 96.25 188 VAL A C 1
ATOM 1531 O O . VAL A 1 188 ? -12.078 -27.25 -14.141 1 96.25 188 VAL A O 1
ATOM 1534 N N . TYR A 1 189 ? -11.547 -29.406 -14.367 1 96.25 189 TYR A N 1
ATOM 1535 C CA . TYR A 1 189 ? -12.461 -29.594 -15.492 1 96.25 189 TYR A CA 1
ATOM 1536 C C . TYR A 1 189 ? -13.906 -29.672 -15.023 1 96.25 189 TYR A C 1
ATOM 1538 O O . TYR A 1 189 ? -14.203 -30.375 -14.047 1 96.25 189 TYR A O 1
ATOM 1546 N N . GLN A 1 190 ? -14.688 -28.906 -15.664 1 92.19 190 GLN A N 1
ATOM 1547 C CA . GLN A 1 190 ? -16.141 -28.938 -15.477 1 92.19 190 GLN A CA 1
ATOM 1548 C C . GLN A 1 190 ? -16.859 -29.016 -16.812 1 92.19 190 GLN A C 1
ATOM 1550 O O . GLN A 1 190 ? -16.312 -28.641 -17.844 1 92.19 190 GLN A O 1
ATOM 1555 N N . ILE A 1 191 ? -18.031 -29.516 -16.719 1 88.56 191 ILE A N 1
ATOM 1556 C CA . ILE A 1 191 ? -18.797 -29.703 -17.953 1 88.56 191 ILE A CA 1
ATOM 1557 C C . ILE A 1 191 ? -19.281 -28.359 -18.469 1 88.56 191 ILE A C 1
ATOM 1559 O O . ILE A 1 191 ? -19.281 -28.125 -19.688 1 88.56 191 ILE A O 1
ATOM 1563 N N . GLU A 1 192 ? -19.672 -27.594 -17.547 1 87.25 192 GLU A N 1
ATOM 1564 C CA . GLU A 1 192 ? -20.125 -26.266 -17.922 1 87.25 192 GLU A CA 1
ATOM 1565 C C . GLU A 1 192 ? -19.5 -25.203 -17.031 1 87.25 192 GLU A C 1
ATOM 1567 O O . GLU A 1 192 ? -19.344 -25.406 -15.828 1 87.25 192 GLU A O 1
ATOM 1572 N N . TYR A 1 193 ? -19.062 -24.188 -17.781 1 89.31 193 TYR A N 1
ATOM 1573 C CA . TYR A 1 193 ? -18.531 -23.016 -17.078 1 89.31 193 TYR A CA 1
ATOM 1574 C C . TYR A 1 193 ? -19.422 -21.797 -17.312 1 89.31 193 TYR A C 1
ATOM 1576 O O . TYR A 1 193 ? -20.078 -21.688 -18.344 1 89.31 193 TYR A O 1
ATOM 1584 N N . SER A 1 194 ? -19.438 -20.953 -16.281 1 91.88 194 SER A N 1
ATOM 1585 C CA . SER A 1 194 ? -20.047 -19.656 -16.531 1 91.88 194 SER A CA 1
ATOM 1586 C C . SER A 1 194 ? -19.297 -18.875 -17.609 1 91.88 194 SER A C 1
ATOM 1588 O O . SER A 1 194 ? -18.062 -18.953 -17.688 1 91.88 194 SER A O 1
ATOM 1590 N N . SER A 1 195 ? -20.047 -18.25 -18.453 1 92.94 195 SER A N 1
ATOM 1591 C CA . SER A 1 195 ? -19.406 -17.562 -19.578 1 92.94 195 SER A CA 1
ATOM 1592 C C . SER A 1 195 ? -19.859 -16.109 -19.656 1 92.94 195 SER A C 1
ATOM 1594 O O . SER A 1 195 ? -21 -15.789 -19.297 1 92.94 195 SER A O 1
ATOM 1596 N N . ARG A 1 196 ? -18.969 -15.281 -20.109 1 92.62 196 ARG A N 1
ATOM 1597 C CA . ARG A 1 196 ? -19.312 -13.906 -20.453 1 92.62 196 ARG A CA 1
ATOM 1598 C C . ARG A 1 196 ? -19.906 -13.828 -21.844 1 92.62 196 ARG A C 1
ATOM 1600 O O . ARG A 1 196 ? -19.672 -14.711 -22.672 1 92.62 196 ARG A O 1
ATOM 1607 N N . PRO A 1 197 ? -20.672 -12.828 -22.047 1 90.69 197 PRO A N 1
ATOM 1608 C CA . PRO A 1 197 ? -21.422 -12.766 -23.297 1 90.69 197 PRO A CA 1
ATOM 1609 C C . PRO A 1 197 ? -20.516 -12.562 -24.516 1 90.69 197 PRO A C 1
ATOM 1611 O O . PRO A 1 197 ? -20.828 -13.062 -25.609 1 90.69 197 PRO A O 1
ATOM 1614 N N . SER A 1 198 ? -19.484 -11.766 -24.312 1 92 198 SER A N 1
ATOM 1615 C CA . SER A 1 198 ? -18.656 -11.477 -25.5 1 92 198 SER A CA 1
ATOM 1616 C C . SER A 1 198 ? -17.219 -11.156 -25.109 1 92 198 SER A C 1
ATOM 1618 O O . SER A 1 198 ? -16.938 -10.867 -23.938 1 92 198 SER A O 1
ATOM 1620 N N . PHE A 1 199 ? -16.297 -11.328 -26.109 1 95.69 199 PHE A N 1
ATOM 1621 C CA . PHE A 1 199 ? -14.906 -10.898 -26.016 1 95.69 199 PHE A CA 1
ATOM 1622 C C . PHE A 1 199 ? -14.797 -9.383 -26.078 1 95.69 199 PHE A C 1
ATOM 1624 O O . PHE A 1 199 ? -15.234 -8.766 -27.047 1 95.69 199 PHE A O 1
ATOM 1631 N N . ARG A 1 200 ? -14.281 -8.688 -25.156 1 95.81 200 ARG A N 1
ATOM 1632 C CA . ARG A 1 200 ? -14.109 -7.242 -25.094 1 95.81 200 ARG A CA 1
ATOM 1633 C C . ARG A 1 200 ? -12.695 -6.848 -25.516 1 95.81 200 ARG A C 1
ATOM 1635 O O . ARG A 1 200 ? -11.75 -6.969 -24.719 1 95.81 200 ARG A O 1
ATOM 1642 N N . LYS A 1 201 ? -12.578 -6.363 -26.672 1 96.69 201 LYS A N 1
ATOM 1643 C CA . LYS A 1 201 ? -11.266 -6.023 -27.219 1 96.69 201 LYS A CA 1
ATOM 1644 C C . LYS A 1 201 ? -10.586 -4.945 -26.391 1 96.69 201 LYS A C 1
ATOM 1646 O O . LYS A 1 201 ? -9.383 -5.035 -26.109 1 96.69 201 LYS A O 1
ATOM 1651 N N . GLY A 1 202 ? -11.289 -3.85 -26.047 1 96.69 202 GLY A N 1
ATOM 1652 C CA . GLY A 1 202 ? -10.734 -2.793 -25.219 1 96.69 202 GLY A CA 1
ATOM 1653 C C . GLY A 1 202 ? -10.219 -3.291 -23.875 1 96.69 202 GLY A C 1
ATOM 1654 O O . GLY A 1 202 ? -9.141 -2.889 -23.422 1 96.69 202 GLY A O 1
ATOM 1655 N N . TYR A 1 203 ? -10.961 -4.16 -23.266 1 96.56 203 TYR A N 1
ATOM 1656 C CA . TYR A 1 203 ? -10.57 -4.773 -22 1 96.56 203 TYR A CA 1
ATOM 1657 C C . TYR A 1 203 ? -9.273 -5.547 -22.156 1 96.56 203 TYR A C 1
ATOM 1659 O O . TYR A 1 203 ? -8.359 -5.406 -21.328 1 96.56 203 TYR A O 1
ATOM 1667 N N . PHE A 1 204 ? -9.164 -6.336 -23.219 1 97.81 204 PHE A N 1
ATOM 1668 C CA . PHE A 1 204 ? -8 -7.184 -23.438 1 97.81 204 PHE A CA 1
ATOM 1669 C C . PHE A 1 204 ? -6.754 -6.34 -23.672 1 97.81 204 PHE A C 1
ATOM 1671 O O . PHE A 1 204 ? -5.68 -6.652 -23.156 1 97.81 204 PHE A O 1
ATOM 1678 N N . ILE A 1 205 ? -6.895 -5.293 -24.422 1 97.81 205 ILE A N 1
ATOM 1679 C CA . ILE A 1 205 ? -5.762 -4.418 -24.703 1 97.81 205 ILE A CA 1
ATOM 1680 C C . ILE A 1 205 ? -5.289 -3.738 -23.422 1 97.81 205 ILE A C 1
ATOM 1682 O O . ILE A 1 205 ? -4.086 -3.627 -23.188 1 97.81 205 ILE A O 1
ATOM 1686 N N . LYS A 1 206 ? -6.223 -3.289 -22.625 1 96.44 206 LYS A N 1
ATOM 1687 C CA . LYS A 1 206 ? -5.867 -2.664 -21.344 1 96.44 206 LYS A CA 1
ATOM 1688 C C . LYS A 1 206 ? -5.125 -3.645 -20.438 1 96.44 206 LYS A C 1
ATOM 1690 O O . LYS A 1 206 ? -4.137 -3.279 -19.812 1 96.44 206 LYS A O 1
ATOM 1695 N N . LYS A 1 207 ? -5.648 -4.855 -20.422 1 97.44 207 LYS A N 1
ATOM 1696 C CA . LYS A 1 207 ? -4.996 -5.887 -19.625 1 97.44 207 LYS A CA 1
ATOM 1697 C C . LYS A 1 207 ? -3.592 -6.18 -20.156 1 97.44 207 LYS A C 1
ATOM 1699 O O . LYS A 1 207 ? -2.668 -6.398 -19.359 1 97.44 207 LYS A O 1
ATOM 1704 N N . LEU A 1 208 ? -3.457 -6.211 -21.422 1 97.75 208 LEU A N 1
ATOM 1705 C CA . LEU A 1 208 ? -2.156 -6.461 -22.031 1 97.75 208 LEU A CA 1
ATOM 1706 C C . LEU A 1 208 ? -1.171 -5.348 -21.688 1 97.75 208 LEU A C 1
ATOM 1708 O O . LEU A 1 208 ? 0.001 -5.617 -21.422 1 97.75 208 LEU A O 1
ATOM 1712 N N . ILE A 1 209 ? -1.581 -4.133 -21.719 1 96.81 209 ILE A N 1
ATOM 1713 C CA . ILE A 1 209 ? -0.736 -2.994 -21.375 1 96.81 209 ILE A CA 1
ATOM 1714 C C . ILE A 1 209 ? -0.308 -3.09 -19.906 1 96.81 209 ILE A C 1
ATOM 1716 O O . ILE A 1 209 ? 0.875 -2.947 -19.594 1 96.81 209 ILE A O 1
ATOM 1720 N N . LEU A 1 210 ? -1.276 -3.328 -19.031 1 96.69 210 LEU A N 1
ATOM 1721 C CA . LEU A 1 210 ? -0.971 -3.449 -17.609 1 96.69 210 LEU A CA 1
ATOM 1722 C C . LEU A 1 210 ? -0.007 -4.602 -17.359 1 96.69 210 LEU A C 1
ATOM 1724 O O . LEU A 1 210 ? 0.917 -4.48 -16.547 1 96.69 210 LEU A O 1
ATOM 1728 N N . PHE A 1 211 ? -0.235 -5.711 -18.062 1 97.44 211 PHE A N 1
ATOM 1729 C CA . PHE A 1 211 ? 0.655 -6.863 -17.953 1 97.44 211 PHE A CA 1
ATOM 1730 C C . PHE A 1 211 ? 2.076 -6.484 -18.359 1 97.44 211 PHE A C 1
ATOM 1732 O O . PHE A 1 211 ? 3.031 -6.785 -17.641 1 97.44 211 PHE A O 1
ATOM 1739 N N . THR A 1 212 ? 2.211 -5.863 -19.469 1 96.5 212 THR A N 1
ATOM 1740 C CA . THR A 1 212 ? 3.525 -5.512 -19.984 1 96.5 212 THR A CA 1
ATOM 1741 C C . THR A 1 212 ? 4.246 -4.555 -19.047 1 96.5 212 THR A C 1
ATOM 1743 O O . THR A 1 212 ? 5.43 -4.742 -18.75 1 96.5 212 THR A O 1
ATOM 1746 N N . VAL A 1 213 ? 3.555 -3.602 -18.547 1 95.38 213 VAL A N 1
ATOM 1747 C CA . VAL A 1 213 ? 4.145 -2.609 -17.656 1 95.38 213 VAL A CA 1
ATOM 1748 C C . VAL A 1 213 ? 4.574 -3.279 -16.359 1 95.38 213 VAL A C 1
ATOM 1750 O O . VAL A 1 213 ? 5.684 -3.047 -15.875 1 95.38 213 VAL A O 1
ATOM 1753 N N . GLN A 1 214 ? 3.703 -4.051 -15.812 1 95.94 214 GLN A N 1
ATOM 1754 C CA . GLN A 1 214 ? 4.008 -4.707 -14.547 1 95.94 214 GLN A CA 1
ATOM 1755 C C . GLN A 1 214 ? 5.117 -5.742 -14.719 1 95.94 214 GLN A C 1
ATOM 1757 O O . GLN A 1 214 ? 5.93 -5.945 -13.812 1 95.94 214 GLN A O 1
ATOM 1762 N N . PHE A 1 215 ? 5.121 -6.367 -15.852 1 94.5 215 PHE A N 1
ATOM 1763 C CA . PHE A 1 215 ? 6.168 -7.336 -16.141 1 94.5 215 PHE A CA 1
ATOM 1764 C C . PHE A 1 215 ? 7.531 -6.656 -16.203 1 94.5 215 PHE A C 1
ATOM 1766 O O . PHE A 1 215 ? 8.5 -7.129 -15.602 1 94.5 215 PHE A O 1
ATOM 1773 N N . TRP A 1 216 ? 7.547 -5.609 -16.891 1 93.56 216 TRP A N 1
ATOM 1774 C CA . TRP A 1 216 ? 8.797 -4.867 -17.016 1 93.56 216 TRP A CA 1
ATOM 1775 C C . TRP A 1 216 ? 9.219 -4.301 -15.664 1 93.56 216 TRP A C 1
ATOM 1777 O O . TRP A 1 216 ? 10.414 -4.238 -15.359 1 93.56 216 TRP A O 1
ATOM 1787 N N . SER A 1 217 ? 8.266 -3.844 -14.953 1 94.94 217 SER A N 1
ATOM 1788 C CA . SER A 1 217 ? 8.562 -3.328 -13.625 1 94.94 217 SER A CA 1
ATOM 1789 C C . SER A 1 217 ? 9.156 -4.414 -12.727 1 94.94 217 SER A C 1
ATOM 1791 O O . SER A 1 217 ? 10.133 -4.172 -12.016 1 94.94 217 SER A O 1
ATOM 1793 N N . LEU A 1 218 ? 8.57 -5.566 -12.781 1 94.56 218 LEU A N 1
ATOM 1794 C CA . LEU A 1 218 ? 9.102 -6.691 -12.016 1 94.56 218 LEU A CA 1
ATOM 1795 C C . LEU A 1 218 ? 10.516 -7.031 -12.461 1 94.56 218 LEU A C 1
ATOM 1797 O O . LEU A 1 218 ? 11.391 -7.273 -11.625 1 94.56 218 LEU A O 1
ATOM 1801 N N . TYR A 1 219 ? 10.75 -7.039 -13.727 1 91.88 219 TYR A N 1
ATOM 1802 C CA . TYR A 1 219 ? 12.078 -7.281 -14.281 1 91.88 219 TYR A CA 1
ATOM 1803 C C . TYR A 1 219 ? 13.094 -6.301 -13.711 1 91.88 219 TYR A C 1
ATOM 1805 O O . TYR A 1 219 ? 14.188 -6.699 -13.297 1 91.88 219 TYR A O 1
ATOM 1813 N N . ASN A 1 220 ? 12.703 -5.086 -13.695 1 92.38 220 ASN A N 1
ATOM 1814 C CA . ASN A 1 220 ? 13.602 -4.043 -13.203 1 92.38 220 ASN A CA 1
ATOM 1815 C C . ASN A 1 220 ? 13.867 -4.188 -11.711 1 92.38 220 ASN A C 1
ATOM 1817 O O . ASN A 1 220 ? 14.984 -3.957 -11.25 1 92.38 220 ASN A O 1
ATOM 1821 N N . VAL A 1 221 ? 12.867 -4.516 -10.977 1 92.56 221 VAL A N 1
ATOM 1822 C CA . VAL A 1 221 ? 13.047 -4.695 -9.539 1 92.56 221 VAL A CA 1
ATOM 1823 C C . VAL A 1 221 ? 14.023 -5.84 -9.273 1 92.56 221 VAL A C 1
ATOM 1825 O O . VAL A 1 221 ? 14.922 -5.723 -8.438 1 92.56 221 VAL A O 1
ATOM 1828 N N . ILE A 1 222 ? 13.867 -6.902 -9.992 1 90.94 222 ILE A N 1
ATOM 1829 C CA . ILE A 1 222 ? 14.75 -8.047 -9.82 1 90.94 222 ILE A CA 1
ATOM 1830 C C . ILE A 1 222 ? 16.172 -7.664 -10.211 1 90.94 222 ILE A C 1
ATOM 1832 O O . ILE A 1 222 ? 17.125 -7.93 -9.469 1 90.94 222 ILE A O 1
ATOM 1836 N N . SER A 1 223 ? 16.312 -6.988 -11.32 1 89.62 223 SER A N 1
ATOM 1837 C CA . SER A 1 223 ? 17.609 -6.621 -11.844 1 89.62 223 SER A CA 1
ATOM 1838 C C . SER A 1 223 ? 18.297 -5.598 -10.953 1 89.62 223 SER A C 1
ATOM 1840 O O . SER A 1 223 ? 19.516 -5.66 -10.742 1 89.62 223 SER A O 1
ATOM 1842 N N . ASP A 1 224 ? 17.484 -4.695 -10.422 1 88.94 224 ASP A N 1
ATOM 1843 C CA . ASP A 1 224 ? 18.062 -3.562 -9.703 1 88.94 224 ASP A CA 1
ATOM 1844 C C . ASP A 1 224 ? 18.234 -3.881 -8.219 1 88.94 224 ASP A C 1
ATOM 1846 O O . ASP A 1 224 ? 19.141 -3.354 -7.57 1 88.94 224 ASP A O 1
ATOM 1850 N N . CYS A 1 225 ? 17.375 -4.758 -7.691 1 89.94 225 CYS A N 1
ATOM 1851 C CA . CYS A 1 225 ? 17.344 -4.836 -6.234 1 89.94 225 CYS A CA 1
ATOM 1852 C C . CYS A 1 225 ? 17.641 -6.254 -5.758 1 89.94 225 CYS A C 1
ATOM 1854 O O . CYS A 1 225 ? 18.062 -6.453 -4.621 1 89.94 225 CYS A O 1
ATOM 1856 N N . VAL A 1 226 ? 17.359 -7.234 -6.504 1 90 226 VAL A N 1
ATOM 1857 C CA . VAL A 1 226 ? 17.5 -8.609 -6.035 1 90 226 VAL A CA 1
ATOM 1858 C C . VAL A 1 226 ? 18.828 -9.195 -6.52 1 90 226 VAL A C 1
ATOM 1860 O O . VAL A 1 226 ? 19.625 -9.688 -5.715 1 90 226 VAL A O 1
ATOM 1863 N N . LEU A 1 227 ? 19.172 -9.047 -7.758 1 87.5 227 LEU A N 1
ATOM 1864 C CA . LEU A 1 227 ? 20.312 -9.695 -8.391 1 87.5 227 LEU A CA 1
ATOM 1865 C C . LEU A 1 227 ? 21.625 -9.188 -7.789 1 87.5 227 LEU A C 1
ATOM 1867 O O . LEU A 1 227 ? 22.531 -9.977 -7.539 1 87.5 227 LEU A O 1
ATOM 1871 N N . PRO A 1 228 ? 21.719 -7.898 -7.598 1 87.25 228 PRO A N 1
ATOM 1872 C CA . PRO A 1 228 ? 22.969 -7.426 -7 1 87.25 228 PRO A CA 1
ATOM 1873 C C . PRO A 1 228 ? 23.234 -8.039 -5.629 1 87.25 228 PRO A C 1
ATOM 1875 O O . PRO A 1 228 ? 24.391 -8.328 -5.289 1 87.25 228 PRO A O 1
ATOM 1878 N N . VAL A 1 229 ? 22.219 -8.273 -4.855 1 88.19 229 VAL A N 1
ATOM 1879 C CA . VAL A 1 229 ? 22.375 -8.867 -3.533 1 88.19 229 VAL A CA 1
ATOM 1880 C C . VAL A 1 229 ? 22.75 -10.336 -3.668 1 88.19 229 VAL A C 1
ATOM 1882 O O . VAL A 1 229 ? 23.609 -10.836 -2.947 1 88.19 229 VAL A O 1
ATOM 1885 N N . LEU A 1 230 ? 22.156 -11 -4.566 1 85.31 230 LEU A N 1
ATOM 1886 C CA . LEU A 1 230 ? 22.422 -12.422 -4.762 1 85.31 230 LEU A CA 1
ATOM 1887 C C . LEU A 1 230 ? 23.828 -12.656 -5.285 1 85.31 230 LEU A C 1
ATOM 1889 O O . LEU A 1 230 ? 24.453 -13.672 -4.965 1 85.31 230 LEU A O 1
ATOM 1893 N N . THR A 1 231 ? 24.312 -11.695 -6.074 1 84.38 231 THR A N 1
ATOM 1894 C CA . THR A 1 231 ? 25.656 -11.82 -6.613 1 84.38 231 THR A CA 1
ATOM 1895 C C . THR A 1 231 ? 26.703 -11.672 -5.508 1 84.38 231 THR A C 1
ATOM 1897 O O . THR A 1 231 ? 27.766 -12.281 -5.562 1 84.38 231 THR A O 1
ATOM 1900 N N . GLU A 1 232 ? 26.328 -10.914 -4.504 1 88.06 232 GLU A N 1
ATOM 1901 C CA . GLU A 1 232 ? 27.266 -10.672 -3.412 1 88.06 232 GLU A CA 1
ATOM 1902 C C . GLU A 1 232 ? 26.938 -11.547 -2.203 1 88.06 232 GLU A C 1
ATOM 1904 O O . GLU A 1 232 ? 27.594 -11.438 -1.16 1 88.06 232 GLU A O 1
ATOM 1909 N N . ILE A 1 233 ? 26.047 -12.445 -2.297 1 85.56 233 ILE A N 1
ATOM 1910 C CA . ILE A 1 233 ? 25.453 -13.133 -1.155 1 85.56 233 ILE A CA 1
ATOM 1911 C C . ILE A 1 233 ? 26.5 -14.016 -0.483 1 85.56 233 ILE A C 1
ATOM 1913 O O . ILE A 1 233 ? 26.453 -14.227 0.731 1 85.56 233 ILE A O 1
ATOM 1917 N N . LYS A 1 234 ? 27.484 -14.531 -1.219 1 84.69 234 LYS A N 1
ATOM 1918 C CA . LYS A 1 234 ? 28.516 -15.398 -0.658 1 84.69 234 LYS A CA 1
ATOM 1919 C C . LYS A 1 234 ? 29.453 -14.609 0.26 1 84.69 234 LYS A C 1
ATOM 1921 O O . LYS A 1 234 ? 30.016 -15.172 1.203 1 84.69 234 LYS A O 1
ATOM 1926 N N . GLU A 1 235 ? 29.531 -13.344 0 1 85.94 235 GLU A N 1
ATOM 1927 C CA . GLU A 1 235 ? 30.422 -12.484 0.775 1 85.94 235 GLU A CA 1
ATOM 1928 C C . GLU A 1 235 ? 29.688 -11.867 1.969 1 85.94 235 GLU A C 1
ATOM 1930 O O . GLU A 1 235 ? 30.328 -11.414 2.918 1 85.94 235 GLU A O 1
ATOM 1935 N N . LEU A 1 236 ? 28.391 -12.008 1.97 1 84.5 236 LEU A N 1
ATOM 1936 C CA . LEU A 1 236 ? 27.609 -11.414 3.041 1 84.5 236 LEU A CA 1
ATOM 1937 C C . LEU A 1 236 ? 27.328 -12.43 4.148 1 84.5 236 LEU A C 1
ATOM 1939 O O . LEU A 1 236 ? 27.281 -13.633 3.891 1 84.5 236 LEU A O 1
ATOM 1943 N N . ASN A 1 237 ? 27.297 -11.953 5.336 1 85.5 237 ASN A N 1
ATOM 1944 C CA . ASN A 1 237 ? 26.781 -12.82 6.391 1 85.5 237 ASN A CA 1
ATOM 1945 C C . ASN A 1 237 ? 25.312 -13.148 6.188 1 85.5 237 ASN A C 1
ATOM 1947 O O . ASN A 1 237 ? 24.609 -12.43 5.473 1 85.5 237 ASN A O 1
ATOM 1951 N N . TYR A 1 238 ? 24.812 -14.172 6.797 1 85.31 238 TYR A N 1
ATOM 1952 C CA . TYR A 1 238 ? 23.453 -14.648 6.633 1 85.31 238 TYR A CA 1
ATOM 1953 C C . TYR A 1 238 ? 22.453 -13.562 7.004 1 85.31 238 TYR A C 1
ATOM 1955 O O . TYR A 1 238 ? 21.469 -13.352 6.293 1 85.31 238 TYR A O 1
ATOM 1963 N N . LEU A 1 239 ? 22.719 -12.938 8.016 1 84.88 239 LEU A N 1
ATOM 1964 C CA . LEU A 1 239 ? 21.797 -11.914 8.508 1 84.88 239 LEU A CA 1
ATOM 1965 C C . LEU A 1 239 ? 21.766 -10.727 7.559 1 84.88 239 LEU A C 1
ATOM 1967 O O . LEU A 1 239 ? 20.688 -10.172 7.301 1 84.88 239 LEU A O 1
ATOM 1971 N N . GLU A 1 240 ? 22.875 -10.375 7.047 1 85.31 240 GLU A N 1
ATOM 1972 C CA . GLU A 1 240 ? 22.938 -9.242 6.129 1 85.31 240 GLU A CA 1
ATOM 1973 C C . GLU A 1 240 ? 22.234 -9.547 4.816 1 85.31 240 GLU A C 1
ATOM 1975 O O . GLU A 1 240 ? 21.484 -8.711 4.297 1 85.31 240 GLU A O 1
ATOM 1980 N N . GLY A 1 241 ? 22.594 -10.742 4.336 1 87.44 241 GLY A N 1
ATOM 1981 C CA . GLY A 1 241 ? 21.906 -11.148 3.115 1 87.44 241 GLY A CA 1
ATOM 1982 C C . GLY A 1 241 ? 20.406 -11.219 3.268 1 87.44 241 GLY A C 1
ATOM 1983 O O . GLY A 1 241 ? 19.672 -10.742 2.406 1 87.44 241 GLY A O 1
ATOM 1984 N N . PHE A 1 242 ? 20.016 -11.719 4.355 1 89.69 242 PHE A N 1
ATOM 1985 C CA . PHE A 1 242 ? 18.594 -11.828 4.676 1 89.69 242 PHE A CA 1
ATOM 1986 C C . PHE A 1 242 ? 17.953 -10.445 4.746 1 89.69 242 PHE A C 1
ATOM 1988 O O . PHE A 1 242 ? 16.938 -10.203 4.098 1 89.69 242 PHE A O 1
ATOM 1995 N N . CYS A 1 243 ? 18.578 -9.539 5.406 1 88.44 243 CYS A N 1
ATOM 1996 C CA . CYS A 1 243 ? 18.031 -8.203 5.609 1 88.44 243 CYS A CA 1
ATOM 1997 C C . CYS A 1 243 ? 17.938 -7.445 4.293 1 88.44 243 CYS A C 1
ATOM 1999 O O . CYS A 1 243 ? 16.953 -6.754 4.039 1 88.44 243 CYS A O 1
ATOM 2001 N N . ARG A 1 244 ? 18.844 -7.668 3.488 1 88.69 244 ARG A N 1
ATOM 2002 C CA . ARG A 1 244 ? 18.891 -6.93 2.23 1 88.69 244 ARG A CA 1
ATOM 2003 C C . ARG A 1 244 ? 17.844 -7.465 1.246 1 88.69 244 ARG A C 1
ATOM 2005 O O . ARG A 1 244 ? 17.453 -6.762 0.318 1 88.69 244 ARG A O 1
ATOM 2012 N N . LEU A 1 245 ? 17.406 -8.656 1.481 1 91.88 245 LEU A N 1
ATOM 2013 C CA . LEU A 1 245 ? 16.5 -9.289 0.524 1 91.88 245 LEU A CA 1
ATOM 2014 C C . LEU A 1 245 ? 15.055 -9.141 0.966 1 91.88 245 LEU A C 1
ATOM 2016 O O . LEU A 1 245 ? 14.133 -9.375 0.178 1 91.88 245 LEU A O 1
ATOM 2020 N N . ILE A 1 246 ? 14.781 -8.75 2.15 1 93.06 246 ILE A N 1
ATOM 2021 C CA . ILE A 1 246 ? 13.445 -8.742 2.727 1 93.06 246 ILE A CA 1
ATOM 2022 C C . ILE A 1 246 ? 12.516 -7.891 1.859 1 93.06 246 ILE A C 1
ATOM 2024 O O . ILE A 1 246 ? 11.492 -8.383 1.365 1 93.06 246 ILE A O 1
ATOM 2028 N N . PHE A 1 247 ? 12.828 -6.707 1.531 1 91.38 247 PHE A N 1
ATOM 2029 C CA . PHE A 1 247 ? 11.922 -5.789 0.858 1 91.38 247 PHE A CA 1
ATOM 2030 C C . PHE A 1 247 ? 11.852 -6.094 -0.634 1 91.38 247 PHE A C 1
ATOM 2032 O O . PHE A 1 247 ? 10.758 -6.199 -1.201 1 91.38 247 PHE A O 1
ATOM 2039 N N . PRO A 1 248 ? 12.992 -6.25 -1.261 1 92.25 248 PRO A N 1
ATOM 2040 C CA . PRO A 1 248 ? 12.922 -6.566 -2.689 1 92.25 248 PRO A CA 1
ATOM 2041 C C . PRO A 1 248 ? 12.109 -7.828 -2.975 1 92.25 248 PRO A C 1
ATOM 2043 O O . PRO A 1 248 ? 11.32 -7.859 -3.924 1 92.25 248 PRO A O 1
ATOM 2046 N N . VAL A 1 249 ? 12.281 -8.82 -2.137 1 93.62 249 VAL A N 1
ATOM 2047 C CA . VAL A 1 249 ? 11.594 -10.086 -2.365 1 93.62 249 VAL A CA 1
ATOM 2048 C C . VAL A 1 249 ? 10.102 -9.922 -2.088 1 93.62 249 VAL A C 1
ATOM 2050 O O . VAL A 1 249 ? 9.266 -10.484 -2.797 1 93.62 249 VAL A O 1
ATOM 2053 N N . LEU A 1 250 ? 9.805 -9.211 -1.056 1 93.75 250 LEU A N 1
ATOM 2054 C CA . LEU A 1 250 ? 8.398 -8.938 -0.77 1 93.75 250 LEU A CA 1
ATOM 2055 C C . LEU A 1 250 ? 7.727 -8.234 -1.943 1 93.75 250 LEU A C 1
ATOM 2057 O O . LEU A 1 250 ? 6.625 -8.609 -2.352 1 93.75 250 LEU A O 1
ATOM 2061 N N . ILE A 1 251 ? 8.359 -7.23 -2.48 1 94.25 251 ILE A N 1
ATOM 2062 C CA . ILE A 1 251 ? 7.828 -6.473 -3.609 1 94.25 251 ILE A CA 1
ATOM 2063 C C . ILE A 1 251 ? 7.668 -7.391 -4.82 1 94.25 251 ILE A C 1
ATOM 2065 O O . ILE A 1 251 ? 6.652 -7.34 -5.516 1 94.25 251 ILE A O 1
ATOM 2069 N N . CYS A 1 252 ? 8.617 -8.227 -5.055 1 94.19 252 CYS A N 1
ATOM 2070 C CA . CYS A 1 252 ? 8.562 -9.156 -6.176 1 94.19 252 CYS A CA 1
ATOM 2071 C C . CYS A 1 252 ? 7.383 -10.109 -6.043 1 94.19 252 CYS A C 1
ATOM 2073 O O . CYS A 1 252 ? 6.684 -10.391 -7.02 1 94.19 252 CYS A O 1
ATOM 2075 N N . TYR A 1 253 ? 7.234 -10.555 -4.824 1 93.75 253 TYR A N 1
ATOM 2076 C CA . TYR A 1 253 ? 6.137 -11.477 -4.574 1 93.75 253 TYR A CA 1
ATOM 2077 C C . TYR A 1 253 ? 4.793 -10.82 -4.859 1 93.75 253 TYR A C 1
ATOM 2079 O O . TYR A 1 253 ? 3.93 -11.414 -5.512 1 93.75 253 TYR A O 1
ATOM 2087 N N . LEU A 1 254 ? 4.602 -9.625 -4.371 1 94.88 254 LEU A N 1
ATOM 2088 C CA . LEU A 1 254 ? 3.354 -8.906 -4.602 1 94.88 254 LEU A CA 1
ATOM 2089 C C . LEU A 1 254 ? 3.15 -8.633 -6.09 1 94.88 254 LEU A C 1
ATOM 2091 O O . LEU A 1 254 ? 2.051 -8.828 -6.617 1 94.88 254 LEU A O 1
ATOM 2095 N N . MET A 1 255 ? 4.176 -8.258 -6.746 1 96.31 255 MET A N 1
ATOM 2096 C CA . MET A 1 255 ? 4.078 -7.961 -8.172 1 96.31 255 MET A CA 1
ATOM 2097 C C . MET A 1 255 ? 3.773 -9.227 -8.969 1 96.31 255 MET A C 1
ATOM 2099 O O . MET A 1 255 ? 2.955 -9.203 -9.891 1 96.31 255 MET A O 1
ATOM 2103 N N . LEU A 1 256 ? 4.441 -10.305 -8.617 1 94.62 256 LEU A N 1
ATOM 2104 C CA . LEU A 1 256 ? 4.203 -11.57 -9.297 1 94.62 256 LEU A CA 1
ATOM 2105 C C . LEU A 1 256 ? 2.756 -12.016 -9.125 1 94.62 256 LEU A C 1
ATOM 2107 O O . LEU A 1 256 ? 2.15 -12.555 -10.055 1 94.62 256 LEU A O 1
ATOM 2111 N N . PHE A 1 257 ? 2.25 -11.789 -7.953 1 96 257 PHE A N 1
ATOM 2112 C CA . PHE A 1 257 ? 0.853 -12.109 -7.688 1 96 257 PHE A CA 1
ATOM 2113 C C . PHE A 1 257 ? -0.066 -11.367 -8.648 1 96 257 PHE A C 1
ATOM 2115 O O . PHE A 1 257 ? -0.945 -11.969 -9.266 1 96 257 PHE A O 1
ATOM 2122 N N . PHE A 1 258 ? 0.114 -10.102 -8.766 1 96.56 258 PHE A N 1
ATOM 2123 C CA . PHE A 1 258 ? -0.756 -9.297 -9.625 1 96.56 258 PHE A CA 1
ATOM 2124 C C . PHE A 1 258 ? -0.578 -9.68 -11.086 1 96.56 258 PHE A C 1
ATOM 2126 O O . PHE A 1 258 ? -1.552 -9.75 -11.844 1 96.56 258 PHE A O 1
ATOM 2133 N N . ILE A 1 259 ? 0.586 -9.961 -11.484 1 96.69 259 ILE A N 1
ATOM 2134 C CA . ILE A 1 259 ? 0.87 -10.32 -12.867 1 96.69 259 ILE A CA 1
ATOM 2135 C C . ILE A 1 259 ? 0.178 -11.633 -13.219 1 96.69 259 ILE A C 1
ATOM 2137 O O . ILE A 1 259 ? -0.513 -11.727 -14.234 1 96.69 259 ILE A O 1
ATOM 2141 N N . LEU A 1 260 ? 0.312 -12.578 -12.359 1 96.38 260 LEU A N 1
ATOM 2142 C CA . LEU A 1 260 ? -0.189 -13.914 -12.648 1 96.38 260 LEU A CA 1
ATOM 2143 C C . LEU A 1 260 ? -1.705 -13.969 -12.5 1 96.38 260 LEU A C 1
ATOM 2145 O O . LEU A 1 260 ? -2.408 -14.375 -13.43 1 96.38 260 LEU A O 1
ATOM 2149 N N . PHE A 1 261 ? -2.209 -13.477 -11.375 1 97.69 261 PHE A N 1
ATOM 2150 C CA . PHE A 1 261 ? -3.596 -13.758 -11.031 1 97.69 261 PHE A CA 1
ATOM 2151 C C . PHE A 1 261 ? -4.512 -12.633 -11.5 1 97.69 261 PHE A C 1
ATOM 2153 O O . PHE A 1 261 ? -5.695 -12.859 -11.773 1 97.69 261 PHE A O 1
ATOM 2160 N N . GLU A 1 262 ? -3.963 -11.484 -11.57 1 97.25 262 GLU A N 1
ATOM 2161 C CA . GLU A 1 262 ? -4.82 -10.375 -11.969 1 97.25 262 GLU A CA 1
ATOM 2162 C C . GLU A 1 262 ? -4.715 -10.109 -13.469 1 97.25 262 GLU A C 1
ATOM 2164 O O . GLU A 1 262 ? -5.715 -9.797 -14.117 1 97.25 262 GLU A O 1
ATOM 2169 N N . GLN A 1 263 ? -3.545 -10.219 -14.008 1 97.5 263 GLN A N 1
ATOM 2170 C CA . GLN A 1 263 ? -3.389 -9.859 -15.414 1 97.5 263 GLN A CA 1
ATOM 2171 C C . GLN A 1 263 ? -3.479 -11.094 -16.312 1 97.5 263 GLN A C 1
ATOM 2173 O O . GLN A 1 263 ? -4.406 -11.219 -17.109 1 97.5 263 GLN A O 1
ATOM 2178 N N . ILE A 1 264 ? -2.639 -12.07 -16.156 1 97.19 264 ILE A N 1
ATOM 2179 C CA . ILE A 1 264 ? -2.506 -13.203 -17.062 1 97.19 264 ILE A CA 1
ATOM 2180 C C . ILE A 1 264 ? -3.791 -14.023 -17.062 1 97.19 264 ILE A C 1
ATOM 2182 O O . ILE A 1 264 ? -4.363 -14.305 -18.125 1 97.19 264 ILE A O 1
ATOM 2186 N N . LEU A 1 265 ? -4.27 -14.414 -15.906 1 98.19 265 LEU A N 1
ATOM 2187 C CA . LEU A 1 265 ? -5.445 -15.273 -15.844 1 98.19 265 LEU A CA 1
ATOM 2188 C C . LEU A 1 265 ? -6.668 -14.562 -16.406 1 98.19 265 LEU A C 1
ATOM 2190 O O . LEU A 1 265 ? -7.512 -15.188 -17.062 1 98.19 265 LEU A O 1
ATOM 2194 N N . ASN A 1 266 ? -6.777 -13.258 -16.141 1 98.25 266 ASN A N 1
ATOM 2195 C CA . ASN A 1 266 ? -7.906 -12.516 -16.688 1 98.25 266 ASN A CA 1
ATOM 2196 C C . ASN A 1 266 ? -7.82 -12.414 -18.203 1 98.25 266 ASN A C 1
ATOM 2198 O O . ASN A 1 266 ? -8.844 -12.406 -18.891 1 98.25 266 ASN A O 1
ATOM 2202 N N . MET A 1 267 ? -6.656 -12.328 -18.734 1 97.94 267 MET A N 1
ATOM 2203 C CA . MET A 1 267 ? -6.496 -12.305 -20.188 1 97.94 267 MET A CA 1
ATOM 2204 C C . MET A 1 267 ? -6.945 -13.625 -20.797 1 97.94 267 MET A C 1
ATOM 2206 O O . MET A 1 267 ? -7.672 -13.625 -21.797 1 97.94 267 MET A O 1
ATOM 2210 N N . PHE A 1 268 ? -6.535 -14.703 -20.234 1 97.69 268 PHE A N 1
ATOM 2211 C CA . PHE A 1 268 ? -6.961 -16 -20.719 1 97.69 268 PHE A CA 1
ATOM 2212 C C . PHE A 1 268 ? -8.469 -16.172 -20.562 1 97.69 268 PHE A C 1
ATOM 2214 O O . PHE A 1 268 ? -9.125 -16.766 -21.422 1 97.69 268 PHE A O 1
ATOM 2221 N N . ALA A 1 269 ? -8.945 -15.688 -19.406 1 97.94 269 ALA A N 1
ATOM 2222 C CA . ALA A 1 269 ? -10.391 -15.758 -19.203 1 97.94 269 ALA A CA 1
ATOM 2223 C C . ALA A 1 269 ? -11.148 -15.016 -20.297 1 97.94 269 ALA A C 1
ATOM 2225 O O . ALA A 1 269 ? -12.203 -15.477 -20.75 1 97.94 269 ALA A O 1
ATOM 2226 N N . GLU A 1 270 ? -10.633 -13.898 -20.688 1 97.69 270 GLU A N 1
ATOM 2227 C CA . GLU A 1 270 ? -11.281 -13.094 -21.703 1 97.69 270 GLU A CA 1
ATOM 2228 C C . GLU A 1 270 ? -11.281 -13.805 -23.062 1 97.69 270 GLU A C 1
ATOM 2230 O O . GLU A 1 270 ? -12.258 -13.742 -23.797 1 97.69 270 GLU A O 1
ATOM 2235 N N . ILE A 1 271 ? -10.211 -14.5 -23.406 1 97 271 ILE A N 1
ATOM 2236 C CA . ILE A 1 271 ? -10.039 -15.172 -24.688 1 97 271 ILE A CA 1
ATOM 2237 C C . ILE A 1 271 ? -11.117 -16.234 -24.875 1 97 271 ILE A C 1
ATOM 2239 O O . ILE A 1 271 ? -11.688 -16.375 -25.953 1 97 271 ILE A O 1
ATOM 2243 N N . VAL A 1 272 ? -11.477 -16.969 -23.828 1 96.38 272 VAL A N 1
ATOM 2244 C CA . VAL A 1 272 ? -12.414 -18.078 -23.938 1 96.38 272 VAL A CA 1
ATOM 2245 C C . VAL A 1 272 ? -13.75 -17.688 -23.297 1 96.38 272 VAL A C 1
ATOM 2247 O O . VAL A 1 272 ? -14.602 -18.547 -23.047 1 96.38 272 VAL A O 1
ATOM 2250 N N . LYS A 1 273 ? -13.875 -16.469 -22.906 1 96.5 273 LYS A N 1
ATOM 2251 C CA . LYS A 1 273 ? -15.094 -15.914 -22.328 1 96.5 273 LYS A CA 1
ATOM 2252 C C . LYS A 1 273 ? -15.461 -16.641 -21.031 1 96.5 273 LYS A C 1
ATOM 2254 O O . LYS A 1 273 ? -16.625 -16.922 -20.781 1 96.5 273 LYS A O 1
ATOM 2259 N N . PHE A 1 274 ? -14.438 -16.938 -20.297 1 96.19 274 PHE A N 1
ATOM 2260 C CA . PHE A 1 274 ? -14.617 -17.578 -19 1 96.19 274 PHE A CA 1
ATOM 2261 C C . PHE A 1 274 ? -15.203 -16.609 -18 1 96.19 274 PHE A C 1
ATOM 2263 O O . PHE A 1 274 ? -14.68 -15.5 -17.812 1 96.19 274 PHE A O 1
ATOM 2270 N N . GLY A 1 275 ? -16.219 -16.969 -17.266 1 95.62 275 GLY A N 1
ATOM 2271 C CA . GLY A 1 275 ? -16.984 -16.047 -16.453 1 95.62 275 GLY A CA 1
ATOM 2272 C C . GLY A 1 275 ? -16.547 -16.016 -15.008 1 95.62 275 GLY A C 1
ATOM 2273 O O . GLY A 1 275 ? -16.703 -15 -14.32 1 95.62 275 GLY A O 1
ATOM 2274 N N . ASP A 1 276 ? -16.062 -17.094 -14.469 1 95.12 276 ASP A N 1
ATOM 2275 C CA . ASP A 1 276 ? -15.672 -17.156 -13.062 1 95.12 276 ASP A CA 1
ATOM 2276 C C . ASP A 1 276 ? -14.227 -16.688 -12.883 1 95.12 276 ASP A C 1
ATOM 2278 O O . ASP A 1 276 ? -13.305 -17.516 -12.883 1 95.12 276 ASP A O 1
ATOM 2282 N N . ARG A 1 277 ? -14.094 -15.414 -12.539 1 96.75 277 ARG A N 1
ATOM 2283 C CA . ARG A 1 277 ? -12.742 -14.852 -12.5 1 96.75 277 ARG A CA 1
ATOM 2284 C C . ARG A 1 277 ? -12.297 -14.578 -11.07 1 96.75 277 ARG A C 1
ATOM 2286 O O . ARG A 1 277 ? -11.547 -13.633 -10.82 1 96.75 277 ARG A O 1
ATOM 2293 N N . GLU A 1 278 ? -12.852 -15.266 -10.148 1 96.25 278 GLU A N 1
ATOM 2294 C CA . GLU A 1 278 ? -12.367 -15.219 -8.773 1 96.25 278 GLU A CA 1
ATOM 2295 C C . GLU A 1 278 ? -11.133 -16.094 -8.586 1 96.25 278 GLU A C 1
ATOM 2297 O O . GLU A 1 278 ? -11.18 -17.109 -7.883 1 96.25 278 GLU A O 1
ATOM 2302 N N . PHE A 1 279 ? -10.086 -15.664 -9.141 1 97.75 279 PHE A N 1
ATOM 2303 C CA . PHE A 1 279 ? -8.836 -16.422 -9.125 1 97.75 279 PHE A CA 1
ATOM 2304 C C . PHE A 1 279 ? -8.172 -16.344 -7.754 1 97.75 279 PHE A C 1
ATOM 2306 O O . PHE A 1 279 ? -7.285 -17.141 -7.441 1 97.75 279 PHE A O 1
ATOM 2313 N N . TYR A 1 280 ? -8.531 -15.344 -7.055 1 97.69 280 TYR A N 1
ATOM 2314 C CA . TYR A 1 280 ? -8.055 -15.117 -5.691 1 97.69 280 TYR A CA 1
ATOM 2315 C C . TYR A 1 280 ? -9.117 -14.406 -4.859 1 97.69 280 TYR A C 1
ATOM 2317 O O . TYR A 1 280 ? -10.094 -13.891 -5.398 1 97.69 280 TYR A O 1
ATOM 2325 N N . GLN A 1 281 ? -8.953 -14.523 -3.646 1 97.12 281 GLN A N 1
ATOM 2326 C CA . GLN A 1 281 ? -9.773 -13.789 -2.684 1 97.12 281 GLN A CA 1
ATOM 2327 C C . GLN A 1 281 ? -8.914 -12.875 -1.814 1 97.12 281 GLN A C 1
ATOM 2329 O O . GLN A 1 281 ? -7.77 -12.57 -2.166 1 97.12 281 GLN A O 1
ATOM 2334 N N . ASP A 1 282 ? -9.445 -12.266 -0.764 1 95.25 282 ASP A N 1
ATOM 2335 C CA . ASP A 1 282 ? -8.734 -11.266 0.032 1 95.25 282 ASP A CA 1
ATOM 2336 C C . ASP A 1 282 ? -7.664 -11.914 0.903 1 95.25 282 ASP A C 1
ATOM 2338 O O . ASP A 1 282 ? -7.664 -11.75 2.125 1 95.25 282 ASP A O 1
ATOM 2342 N N . TRP A 1 283 ? -6.652 -12.531 0.283 1 96.12 283 TRP A N 1
ATOM 2343 C CA . TRP A 1 283 ? -5.617 -13.266 0.997 1 96.12 283 TRP A CA 1
ATOM 2344 C C . TRP A 1 283 ? -4.785 -12.336 1.868 1 96.12 283 TRP A C 1
ATOM 2346 O O . TRP A 1 283 ? -4.191 -12.766 2.861 1 96.12 283 TRP A O 1
ATOM 2356 N N . TRP A 1 284 ? -4.746 -11.055 1.552 1 95.12 284 TRP A N 1
ATOM 2357 C CA . TRP A 1 284 ? -3.975 -10.086 2.32 1 95.12 284 TRP A CA 1
ATOM 2358 C C . TRP A 1 284 ? -4.609 -9.844 3.686 1 95.12 284 TRP A C 1
ATOM 2360 O O . TRP A 1 284 ? -3.988 -9.25 4.57 1 95.12 284 TRP A O 1
ATOM 2370 N N . ASN A 1 285 ? -5.832 -10.305 3.879 1 93.69 285 ASN A N 1
ATOM 2371 C CA . ASN A 1 285 ? -6.52 -10.18 5.16 1 93.69 285 ASN A CA 1
ATOM 2372 C C . ASN A 1 285 ? -6.527 -11.5 5.922 1 93.69 285 ASN A C 1
ATOM 2374 O O . ASN A 1 285 ? -7.277 -11.664 6.887 1 93.69 285 ASN A O 1
ATOM 2378 N N . SER A 1 286 ? -5.664 -12.414 5.445 1 92.12 286 SER A N 1
ATOM 2379 C CA . SER A 1 286 ? -5.625 -13.711 6.109 1 92.12 286 SER A CA 1
ATOM 2380 C C . SER A 1 286 ? -5 -13.602 7.496 1 92.12 286 SER A C 1
ATOM 2382 O O . SER A 1 286 ? -4.039 -12.859 7.695 1 92.12 286 SER A O 1
ATOM 2384 N N . SER A 1 287 ? -5.652 -14.305 8.469 1 89.12 287 SER A N 1
ATOM 2385 C CA . SER A 1 287 ? -5.109 -14.328 9.82 1 89.12 287 SER A CA 1
ATOM 2386 C C . SER A 1 287 ? -4.387 -15.641 10.102 1 89.12 287 SER A C 1
ATOM 2388 O O . SER A 1 287 ? -3.865 -15.844 11.203 1 89.12 287 SER A O 1
ATOM 2390 N N . SER A 1 288 ? -4.383 -16.547 9.125 1 88.44 288 SER A N 1
ATOM 2391 C CA . SER A 1 288 ? -3.67 -17.812 9.203 1 88.44 288 SER A CA 1
ATOM 2392 C C . SER A 1 288 ? -3.17 -18.25 7.832 1 88.44 288 SER A C 1
ATOM 2394 O O . SER A 1 288 ? -3.711 -17.828 6.805 1 88.44 288 SER A O 1
ATOM 2396 N N . PHE A 1 289 ? -2.184 -19.125 7.867 1 87.94 289 PHE A N 1
ATOM 2397 C CA . PHE A 1 289 ? -1.647 -19.625 6.605 1 87.94 289 PHE A CA 1
ATOM 2398 C C . PHE A 1 289 ? -2.623 -20.594 5.945 1 87.94 289 PHE A C 1
ATOM 2400 O O . PHE A 1 289 ? -2.617 -20.75 4.723 1 87.94 289 PHE A O 1
ATOM 2407 N N . GLU A 1 290 ? -3.441 -21.188 6.715 1 86.56 290 GLU A N 1
ATOM 2408 C CA . GLU A 1 290 ? -4.496 -22.016 6.141 1 86.56 290 GLU A CA 1
ATOM 2409 C C . GLU A 1 290 ? -5.449 -21.172 5.285 1 86.56 290 GLU A C 1
ATOM 2411 O O . GLU A 1 290 ? -5.805 -21.578 4.176 1 86.56 290 GLU A O 1
ATOM 2416 N N . GLU A 1 291 ? -5.816 -20.078 5.879 1 90.19 291 GLU A N 1
ATOM 2417 C CA . GLU A 1 291 ? -6.672 -19.156 5.137 1 90.19 291 GLU A CA 1
ATOM 2418 C C . GLU A 1 291 ? -5.957 -18.609 3.902 1 90.19 291 GLU A C 1
ATOM 2420 O O . GLU A 1 291 ? -6.559 -18.484 2.834 1 90.19 291 GLU A O 1
ATOM 2425 N N . PHE A 1 292 ? -4.754 -18.359 4.098 1 92.31 292 PHE A N 1
ATOM 2426 C CA . PHE A 1 292 ? -3.947 -17.859 2.994 1 92.31 292 PHE A CA 1
ATOM 2427 C C . PHE A 1 292 ? -3.891 -18.859 1.856 1 92.31 292 PHE A C 1
ATOM 2429 O O . PHE A 1 292 ? -4.133 -18.516 0.699 1 92.31 292 PHE A O 1
ATOM 2436 N N . ASN A 1 293 ? -3.633 -20.047 2.156 1 89.62 293 ASN A N 1
ATOM 2437 C CA . ASN A 1 293 ? -3.486 -21.094 1.16 1 89.62 293 ASN A CA 1
ATOM 2438 C C . ASN A 1 293 ? -4.785 -21.328 0.392 1 89.62 293 ASN A C 1
ATOM 2440 O O . ASN A 1 293 ? -4.758 -21.719 -0.777 1 89.62 293 ASN A O 1
ATOM 2444 N N . ARG A 1 294 ? -5.82 -20.969 1.004 1 92.31 294 ARG A N 1
ATOM 2445 C CA . ARG A 1 294 ? -7.121 -21.156 0.37 1 92.31 294 ARG A CA 1
ATOM 2446 C C . ARG A 1 294 ? -7.477 -19.969 -0.516 1 92.31 294 ARG A C 1
ATOM 2448 O O . ARG A 1 294 ? -8.195 -20.125 -1.506 1 92.31 294 ARG A O 1
ATOM 2455 N N . LYS A 1 295 ? -6.859 -18.859 -0.25 1 96.12 295 LYS A N 1
ATOM 2456 C CA . LYS A 1 295 ? -7.395 -17.625 -0.829 1 96.12 295 LYS A CA 1
ATOM 2457 C C . LYS A 1 295 ? -6.488 -17.094 -1.936 1 96.12 295 LYS A C 1
ATOM 2459 O O . LYS A 1 295 ? -6.961 -16.484 -2.893 1 96.12 295 LYS A O 1
ATOM 2464 N N . TRP A 1 296 ? -5.207 -17.266 -1.843 1 95.94 296 TRP A N 1
ATOM 2465 C CA . TRP A 1 296 ? -4.281 -16.516 -2.693 1 95.94 296 TRP A CA 1
ATOM 2466 C C . TRP A 1 296 ? -4.227 -17.125 -4.094 1 95.94 296 TRP A C 1
ATOM 2468 O O . TRP A 1 296 ? -3.998 -16.422 -5.074 1 95.94 296 TRP A O 1
ATOM 2478 N N . ASN A 1 297 ? -4.438 -18.406 -4.215 1 96.25 297 ASN A N 1
ATOM 2479 C CA . ASN A 1 297 ? -4.406 -19.188 -5.449 1 96.25 297 ASN A CA 1
ATOM 2480 C C . ASN A 1 297 ? -5.574 -20.156 -5.523 1 96.25 297 ASN A C 1
ATOM 2482 O O . ASN A 1 297 ? -5.391 -21.359 -5.316 1 96.25 297 ASN A O 1
ATOM 2486 N N . ARG A 1 298 ? -6.703 -19.656 -5.953 1 96.5 298 ARG A N 1
ATOM 2487 C CA . ARG A 1 298 ? -7.949 -20.422 -5.902 1 96.5 298 ARG A CA 1
ATOM 2488 C C . ARG A 1 298 ? -7.938 -21.562 -6.918 1 96.5 298 ARG A C 1
ATOM 2490 O O . ARG A 1 298 ? -8.406 -22.656 -6.625 1 96.5 298 ARG A O 1
ATOM 2497 N N . PRO A 1 299 ? -7.422 -21.344 -8.109 1 96.31 299 PRO A N 1
ATOM 2498 C CA . PRO A 1 299 ? -7.41 -22.469 -9.062 1 96.31 299 PRO A CA 1
ATOM 2499 C C . PRO A 1 299 ? -6.664 -23.688 -8.523 1 96.31 299 PRO A C 1
ATOM 2501 O O . PRO A 1 299 ? -7.18 -24.812 -8.602 1 96.31 299 PRO A O 1
ATOM 2504 N N . VAL A 1 300 ? -5.473 -23.469 -7.98 1 96.31 300 VAL A N 1
ATOM 2505 C CA . VAL A 1 300 ? -4.695 -24.578 -7.453 1 96.31 300 VAL A CA 1
ATOM 2506 C C . VAL A 1 300 ? -5.395 -25.156 -6.23 1 96.31 300 VAL A C 1
ATOM 2508 O O . VAL A 1 300 ? -5.438 -26.391 -6.055 1 96.31 300 VAL A O 1
ATOM 2511 N N . HIS A 1 301 ? -5.926 -24.297 -5.418 1 95.56 301 HIS A N 1
ATOM 2512 C CA . HIS A 1 301 ? -6.641 -24.766 -4.238 1 95.56 301 HIS A CA 1
ATOM 2513 C C . HIS A 1 301 ? -7.805 -25.672 -4.625 1 95.56 301 HIS A C 1
ATOM 2515 O O . HIS A 1 301 ? -8.016 -26.719 -4.004 1 95.56 301 HIS A O 1
ATOM 2521 N N . LEU A 1 302 ? -8.617 -25.281 -5.566 1 95.25 302 LEU A N 1
ATOM 2522 C CA . LEU A 1 302 ? -9.781 -26.047 -6 1 95.25 302 LEU A CA 1
ATOM 2523 C C . LEU A 1 302 ? -9.352 -27.391 -6.582 1 95.25 302 LEU A C 1
ATOM 2525 O O . LEU A 1 302 ? -10.023 -28.406 -6.387 1 95.25 302 LEU A O 1
ATOM 2529 N N . PHE A 1 303 ? -8.266 -27.375 -7.309 1 96.62 303 PHE A N 1
ATOM 2530 C CA . PHE A 1 303 ? -7.727 -28.625 -7.828 1 96.62 303 PHE A CA 1
ATOM 2531 C C . PHE A 1 303 ? -7.352 -29.562 -6.691 1 96.62 303 PHE A C 1
ATOM 2533 O O . PHE A 1 303 ? -7.727 -30.734 -6.699 1 96.62 303 PHE A O 1
ATOM 2540 N N . LEU A 1 304 ? -6.574 -29.047 -5.75 1 96.19 304 LEU A N 1
ATOM 2541 C CA . LEU A 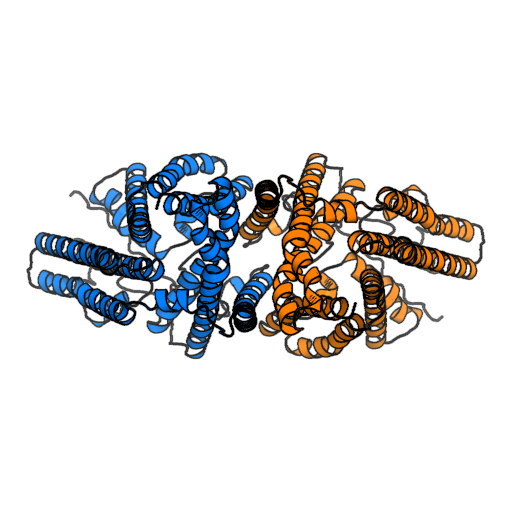1 304 ? -6.125 -29.859 -4.621 1 96.19 304 LEU A CA 1
ATOM 2542 C C . LEU A 1 304 ? -7.312 -30.344 -3.801 1 96.19 304 LEU A C 1
ATOM 2544 O O . LEU A 1 304 ? -7.32 -31.484 -3.34 1 96.19 304 LEU A O 1
ATOM 2548 N N . HIS A 1 305 ? -8.227 -29.453 -3.645 1 94.56 305 HIS A N 1
ATOM 2549 C CA . HIS A 1 305 ? -9.414 -29.812 -2.871 1 94.56 305 HIS A CA 1
ATOM 2550 C C . HIS A 1 305 ? -10.195 -30.938 -3.545 1 94.56 305 HIS A C 1
ATOM 2552 O O . HIS A 1 305 ? -10.555 -31.922 -2.896 1 94.56 305 HIS A O 1
ATOM 2558 N N . LYS A 1 306 ? -10.438 -30.844 -4.781 1 94.44 306 LYS A N 1
ATOM 2559 C CA . LYS A 1 306 ? -11.289 -31.797 -5.504 1 94.44 306 LYS A CA 1
ATOM 2560 C C . LYS A 1 306 ? -10.547 -33.094 -5.766 1 94.44 306 LYS A C 1
ATOM 2562 O O . LYS A 1 306 ? -11.094 -34.188 -5.551 1 94.44 306 LYS A O 1
ATOM 2567 N N . HIS A 1 307 ? -9.336 -33 -6.219 1 94.19 307 HIS A N 1
ATOM 2568 C CA . HIS A 1 307 ? -8.703 -34.188 -6.805 1 94.19 307 HIS A CA 1
ATOM 2569 C C . HIS A 1 307 ? -7.715 -34.812 -5.832 1 94.19 307 HIS A C 1
ATOM 2571 O O . HIS A 1 307 ? -7.18 -35.906 -6.102 1 94.19 307 HIS A O 1
ATOM 2577 N N . ILE A 1 308 ? -7.449 -34.156 -4.738 1 94.88 308 ILE A N 1
ATOM 2578 C CA . ILE A 1 308 ? -6.602 -34.781 -3.725 1 94.88 308 ILE A CA 1
ATOM 2579 C C . ILE A 1 308 ? -7.391 -34.938 -2.43 1 94.88 308 ILE A C 1
ATOM 2581 O O . ILE A 1 308 ? -7.691 -36.062 -2.023 1 94.88 308 ILE A O 1
ATOM 2585 N N . TYR A 1 309 ? -7.875 -33.875 -1.852 1 94.44 309 TYR A N 1
ATOM 2586 C CA . TYR A 1 309 ? -8.555 -33.938 -0.562 1 94.44 309 TYR A CA 1
ATOM 2587 C C . TYR A 1 309 ? -9.82 -34.781 -0.643 1 94.44 309 TYR A C 1
ATOM 2589 O O . TYR A 1 309 ? -9.969 -35.75 0.085 1 94.44 309 TYR A O 1
ATOM 2597 N N . LEU A 1 310 ? -10.773 -34.438 -1.54 1 93.75 310 LEU A N 1
ATOM 2598 C CA . LEU A 1 310 ? -12.047 -35.125 -1.638 1 93.75 310 LEU A CA 1
ATOM 2599 C C . LEU A 1 310 ? -11.844 -36.562 -2.102 1 93.75 310 LEU A C 1
ATOM 2601 O O . LEU A 1 310 ? -12.586 -37.469 -1.69 1 93.75 310 LEU A O 1
ATOM 2605 N N . GLU A 1 311 ? -10.891 -36.781 -2.992 1 92.38 311 GLU A N 1
ATOM 2606 C CA . GLU A 1 311 ? -10.578 -38.125 -3.418 1 92.38 311 GLU A CA 1
ATOM 2607 C C . GLU A 1 311 ? -10.117 -39 -2.24 1 92.38 311 GLU A C 1
ATOM 2609 O O . GLU A 1 311 ? -10.516 -40.156 -2.117 1 92.38 311 GLU A O 1
ATOM 2614 N N . CYS A 1 312 ? -9.281 -38.375 -1.385 1 93.69 312 CYS A N 1
ATOM 2615 C CA . CYS A 1 312 ? -8.789 -39.094 -0.202 1 93.69 312 CYS A CA 1
ATOM 2616 C C . CYS A 1 312 ? -9.938 -39.406 0.748 1 93.69 312 CYS A C 1
ATOM 2618 O O . CYS A 1 312 ? -10.008 -40.531 1.277 1 93.69 312 CYS A O 1
ATOM 2620 N N . VAL A 1 313 ? -10.859 -38.562 0.874 1 93.88 313 VAL A N 1
ATOM 2621 C CA . VAL A 1 313 ? -11.938 -38.719 1.837 1 93.88 313 VAL A CA 1
ATOM 2622 C C . VAL A 1 313 ? -13.008 -39.656 1.258 1 93.88 313 VAL A C 1
ATOM 2624 O O . VAL A 1 313 ? -13.391 -40.625 1.89 1 93.88 313 VAL A O 1
ATOM 2627 N N . LYS A 1 314 ? -13.438 -39.406 0.108 1 90.75 314 LYS A N 1
ATOM 2628 C CA . LYS A 1 314 ? -14.625 -40.094 -0.44 1 90.75 314 LYS A CA 1
ATOM 2629 C C . LYS A 1 314 ? -14.258 -41.406 -1.104 1 90.75 314 LYS A C 1
ATOM 2631 O O . LYS A 1 314 ? -15.023 -42.375 -1.054 1 90.75 314 LYS A O 1
ATOM 2636 N N . ARG A 1 315 ? -13.148 -41.5 -1.687 1 88 315 ARG A N 1
ATOM 2637 C CA . ARG A 1 315 ? -12.797 -42.688 -2.43 1 88 315 ARG A CA 1
ATOM 2638 C C . ARG A 1 315 ? -11.945 -43.656 -1.584 1 88 315 ARG A C 1
ATOM 2640 O O . ARG A 1 315 ? -12.086 -44.875 -1.663 1 88 315 ARG A O 1
ATOM 2647 N N . TYR A 1 316 ? -11.047 -43.031 -0.836 1 91.69 316 TYR A N 1
ATOM 2648 C CA . TYR A 1 316 ? -10.109 -43.875 -0.107 1 91.69 316 TYR A CA 1
ATOM 2649 C C . TYR A 1 316 ? -10.492 -43.969 1.364 1 91.69 316 TYR A C 1
ATOM 2651 O O . TYR A 1 316 ? -9.891 -44.75 2.121 1 91.69 316 TYR A O 1
ATOM 2659 N N . GLY A 1 317 ? -11.375 -43.188 1.812 1 92.81 317 GLY A N 1
ATOM 2660 C CA . GLY A 1 317 ? -11.93 -43.312 3.15 1 92.81 317 GLY A CA 1
ATOM 2661 C C . GLY A 1 317 ? -11.031 -42.719 4.223 1 92.81 317 GLY A C 1
ATOM 2662 O O . GLY A 1 317 ? -11.07 -43.156 5.379 1 92.81 317 GLY A O 1
ATOM 2663 N N . PHE A 1 318 ? -10.219 -41.812 3.84 1 94.56 318 PHE A N 1
ATOM 2664 C CA . PHE A 1 318 ? -9.359 -41.156 4.812 1 94.56 318 PHE A CA 1
ATOM 2665 C C . PHE A 1 318 ? -10.156 -40.188 5.691 1 94.56 318 PHE A C 1
ATOM 2667 O O . PHE A 1 318 ? -11.227 -39.719 5.289 1 94.56 318 PHE A O 1
ATOM 2674 N N . SER A 1 319 ? -9.633 -40 6.895 1 95.5 319 SER A N 1
ATOM 2675 C CA . SER A 1 319 ? -10.211 -38.969 7.727 1 95.5 319 SER A CA 1
ATOM 2676 C C . SER A 1 319 ? -9.938 -37.594 7.145 1 95.5 319 SER A C 1
ATOM 2678 O O . SER A 1 319 ? -9.023 -37.406 6.336 1 95.5 319 SER A O 1
ATOM 2680 N N . GLU A 1 320 ? -10.664 -36.625 7.562 1 93 320 GLU A N 1
ATOM 2681 C CA . GLU A 1 320 ? -10.492 -35.25 7.09 1 93 320 GLU A CA 1
ATOM 2682 C C . GLU A 1 320 ? -9.102 -34.719 7.43 1 93 320 GLU A C 1
ATOM 2684 O O . GLU A 1 320 ? -8.477 -34.031 6.613 1 93 320 GLU A O 1
ATOM 2689 N N . HIS A 1 321 ? -8.664 -35 8.602 1 88.94 321 HIS A N 1
ATOM 2690 C CA . HIS A 1 321 ? -7.352 -34.531 9.039 1 88.94 321 HIS A CA 1
ATOM 2691 C C . HIS A 1 321 ? -6.242 -35.156 8.195 1 88.94 321 HIS A C 1
ATOM 2693 O O . HIS A 1 321 ? -5.301 -34.469 7.801 1 88.94 321 HIS A O 1
ATOM 2699 N N . THR A 1 322 ? -6.367 -36.438 7.973 1 92.38 322 THR A N 1
ATOM 2700 C CA . THR A 1 322 ? -5.371 -37.125 7.16 1 92.38 322 THR A CA 1
ATOM 2701 C C . THR A 1 322 ? -5.398 -36.625 5.723 1 92.38 322 THR A C 1
ATOM 2703 O O . THR A 1 322 ? -4.352 -36.438 5.102 1 92.38 322 THR A O 1
ATOM 2706 N N . ALA A 1 323 ? -6.559 -36.375 5.199 1 94.38 323 ALA A N 1
ATOM 2707 C CA . ALA A 1 323 ? -6.703 -35.844 3.84 1 94.38 323 ALA A CA 1
ATOM 2708 C C . ALA A 1 323 ? -6.062 -34.469 3.697 1 94.38 323 ALA A C 1
ATOM 2710 O O . ALA A 1 323 ? -5.41 -34.188 2.689 1 94.38 323 ALA A O 1
ATOM 2711 N N . LYS A 1 324 ? -6.277 -33.688 4.699 1 89.25 324 LYS A N 1
ATOM 2712 C CA . LYS A 1 324 ? -5.668 -32.344 4.695 1 89.25 324 LYS A CA 1
ATOM 2713 C C . LYS A 1 324 ? -4.145 -32.438 4.715 1 89.25 324 LYS A C 1
ATOM 2715 O O . LYS A 1 324 ? -3.459 -31.688 4.02 1 89.25 324 LYS A O 1
ATOM 2720 N N . ALA A 1 325 ? -3.646 -33.344 5.523 1 87.25 325 ALA A N 1
ATOM 2721 C CA . ALA A 1 325 ? -2.203 -33.531 5.625 1 87.25 325 ALA A CA 1
ATOM 2722 C C . ALA A 1 325 ? -1.614 -34 4.301 1 87.25 325 ALA A C 1
ATOM 2724 O O . ALA A 1 325 ? -0.564 -33.5 3.873 1 87.25 325 ALA A O 1
ATOM 2725 N N . VAL A 1 326 ? -2.279 -34.906 3.695 1 90.81 326 VAL A N 1
ATOM 2726 C CA . VAL A 1 326 ? -1.821 -35.438 2.412 1 90.81 326 VAL A CA 1
ATOM 2727 C C . VAL A 1 326 ? -1.812 -34.312 1.371 1 90.81 326 VAL A C 1
ATOM 2729 O O . VAL A 1 326 ? -0.866 -34.188 0.589 1 90.81 326 VAL A O 1
ATOM 2732 N N . THR A 1 327 ? -2.844 -33.562 1.362 1 91.81 327 THR A N 1
ATOM 2733 C CA . THR A 1 327 ? -2.953 -32.438 0.433 1 91.81 327 THR A CA 1
ATOM 2734 C C . THR A 1 327 ? -1.819 -31.438 0.651 1 91.81 327 THR A C 1
ATOM 2736 O O . THR A 1 327 ? -1.204 -30.969 -0.308 1 91.81 327 THR A O 1
ATOM 2739 N N . PHE A 1 328 ? -1.533 -31.203 1.863 1 88 328 PHE A N 1
ATOM 2740 C CA . PHE A 1 328 ? -0.487 -30.25 2.213 1 88 328 PHE A CA 1
ATOM 2741 C C . PHE A 1 328 ? 0.884 -30.781 1.809 1 88 328 PHE A C 1
ATOM 2743 O O . PHE A 1 328 ? 1.719 -30.031 1.298 1 88 328 PHE A O 1
ATOM 2750 N N . VAL A 1 329 ? 1.11 -31.969 2.061 1 87.25 329 VAL A N 1
ATOM 2751 C CA . VAL A 1 329 ? 2.395 -32.594 1.735 1 87.25 329 VAL A CA 1
ATOM 2752 C C . VAL A 1 329 ? 2.586 -32.594 0.22 1 87.25 329 VAL A C 1
ATOM 2754 O O . VAL A 1 329 ? 3.688 -32.375 -0.277 1 87.25 329 VAL A O 1
ATOM 2757 N N . PHE A 1 330 ? 1.547 -32.938 -0.455 1 89 330 PHE A N 1
ATOM 2758 C CA . PHE A 1 330 ? 1.607 -32.906 -1.912 1 89 330 PHE A CA 1
ATOM 2759 C C . PHE A 1 330 ? 1.966 -31.531 -2.428 1 89 330 PHE A C 1
ATOM 2761 O O . PHE A 1 330 ? 2.844 -31.391 -3.281 1 89 330 PHE A O 1
ATOM 2768 N N . SER A 1 331 ? 1.261 -30.562 -1.948 1 89.62 331 SER A N 1
ATOM 2769 C CA . SER A 1 331 ? 1.519 -29.188 -2.332 1 89.62 331 SER A CA 1
ATOM 2770 C C . SER A 1 331 ? 2.949 -28.781 -1.999 1 89.62 331 SER A C 1
ATOM 2772 O O . SER A 1 331 ? 3.627 -28.141 -2.814 1 89.62 331 SER A O 1
ATOM 2774 N N . ALA A 1 332 ? 3.443 -29.094 -0.805 1 86.19 332 ALA A N 1
ATOM 2775 C CA . ALA A 1 332 ? 4.797 -28.766 -0.366 1 86.19 332 ALA A CA 1
ATOM 2776 C C . ALA A 1 332 ? 5.836 -29.438 -1.264 1 86.19 332 ALA A C 1
ATOM 2778 O O . ALA A 1 332 ? 6.875 -28.844 -1.568 1 86.19 332 ALA A O 1
ATOM 2779 N N . ALA A 1 333 ? 5.566 -30.594 -1.659 1 85.25 333 ALA A N 1
ATOM 2780 C CA . ALA A 1 333 ? 6.48 -31.328 -2.525 1 85.25 333 ALA A CA 1
ATOM 2781 C C . ALA A 1 333 ? 6.609 -30.656 -3.889 1 85.25 333 ALA A C 1
ATOM 2783 O O . ALA A 1 333 ? 7.699 -30.609 -4.465 1 85.25 333 ALA A O 1
ATOM 2784 N N . CYS A 1 334 ? 5.516 -30.219 -4.391 1 86.62 334 CYS A N 1
ATOM 2785 C CA . CYS A 1 334 ? 5.539 -29.5 -5.664 1 86.62 334 CYS A CA 1
ATOM 2786 C C . CYS A 1 334 ? 6.348 -28.219 -5.555 1 86.62 334 CYS A C 1
ATOM 2788 O O . CYS A 1 334 ? 7.137 -27.891 -6.445 1 86.62 334 CYS A O 1
ATOM 2790 N N . HIS A 1 335 ? 6.168 -27.531 -4.492 1 84.81 335 HIS A N 1
ATOM 2791 C CA . HIS A 1 335 ? 6.918 -26.297 -4.277 1 84.81 335 HIS A CA 1
ATOM 2792 C C . HIS A 1 335 ? 8.414 -26.578 -4.141 1 84.81 335 HIS A C 1
ATOM 2794 O O . HIS A 1 335 ? 9.234 -25.844 -4.691 1 84.81 335 HIS A O 1
ATOM 2800 N N . GLU A 1 336 ? 8.711 -27.562 -3.428 1 82.56 336 GLU A N 1
ATOM 2801 C CA . GLU A 1 336 ? 10.109 -27.953 -3.244 1 82.56 336 GLU A CA 1
ATOM 2802 C C . GLU A 1 336 ? 10.75 -28.344 -4.57 1 82.56 336 GLU A C 1
ATOM 2804 O O . GLU A 1 336 ? 11.914 -28.031 -4.824 1 82.56 336 GLU A O 1
ATOM 2809 N N . MET A 1 337 ? 10.023 -29.016 -5.254 1 82.69 337 MET A N 1
ATOM 2810 C CA . MET A 1 337 ? 10.531 -29.438 -6.559 1 82.69 337 MET A CA 1
ATOM 2811 C C . MET A 1 337 ? 10.875 -28.219 -7.422 1 82.69 337 MET A C 1
ATOM 2813 O O . MET A 1 337 ? 11.922 -28.188 -8.07 1 82.69 337 MET A O 1
ATOM 2817 N N . VAL A 1 338 ? 10.016 -27.266 -7.402 1 84.06 338 VAL A N 1
ATOM 2818 C CA . VAL A 1 338 ? 10.234 -26.062 -8.195 1 84.06 338 VAL A CA 1
ATOM 2819 C C . VAL A 1 338 ? 11.453 -25.312 -7.66 1 84.06 338 VAL A C 1
ATOM 2821 O O . VAL A 1 338 ? 12.328 -24.906 -8.43 1 84.06 338 VAL A O 1
ATOM 2824 N N . LEU A 1 339 ? 11.5 -25.156 -6.391 1 80.62 339 LEU A N 1
ATOM 2825 C CA . LEU A 1 339 ? 12.609 -24.422 -5.789 1 80.62 339 LEU A CA 1
ATOM 2826 C C . LEU A 1 339 ? 13.93 -25.172 -5.988 1 80.62 339 LEU A C 1
ATOM 2828 O O . LEU A 1 339 ? 14.961 -24.547 -6.246 1 80.62 339 LEU A O 1
ATOM 2832 N N . ALA A 1 340 ? 13.906 -26.453 -5.805 1 76.94 340 ALA A N 1
ATOM 2833 C CA . ALA A 1 340 ? 15.102 -27.281 -5.988 1 76.94 340 ALA A CA 1
ATOM 2834 C C . ALA A 1 340 ? 15.617 -27.172 -7.422 1 76.94 340 ALA A C 1
ATOM 2836 O O . ALA A 1 340 ? 16.828 -27.203 -7.648 1 76.94 340 ALA A O 1
ATOM 2837 N N . SER A 1 341 ? 14.742 -27.047 -8.305 1 81.38 341 SER A N 1
ATOM 2838 C CA . SER A 1 341 ? 15.117 -26.938 -9.711 1 81.38 341 SER A CA 1
ATOM 2839 C C . SER A 1 341 ? 15.742 -25.578 -10.016 1 81.38 341 SER A C 1
ATOM 2841 O O . SER A 1 341 ? 16.672 -25.469 -10.82 1 81.38 341 SER A O 1
ATOM 2843 N N . ILE A 1 342 ? 15.18 -24.578 -9.414 1 80.5 342 ILE A N 1
ATOM 2844 C CA . ILE A 1 342 ? 15.664 -23.234 -9.641 1 80.5 342 ILE A CA 1
ATOM 2845 C C . ILE A 1 342 ? 17.031 -23.047 -9.008 1 80.5 342 ILE A C 1
ATOM 2847 O O . ILE A 1 342 ? 17.938 -22.438 -9.602 1 80.5 342 ILE A O 1
ATOM 2851 N N . CYS A 1 343 ? 17.203 -23.578 -7.867 1 74.44 343 CYS A N 1
ATOM 2852 C CA . CYS A 1 343 ? 18.438 -23.406 -7.121 1 74.44 343 CYS A CA 1
ATOM 2853 C C . CYS A 1 343 ? 19.422 -24.531 -7.43 1 74.44 343 CYS A C 1
ATOM 2855 O O . CYS A 1 343 ? 20.578 -24.484 -7 1 74.44 343 CYS A O 1
ATOM 2857 N N . ARG A 1 344 ? 19 -25.531 -8.141 1 77.5 344 ARG A N 1
ATOM 2858 C CA . ARG A 1 344 ? 19.828 -26.672 -8.523 1 77.5 344 ARG A CA 1
ATOM 2859 C C . ARG A 1 344 ? 20.422 -27.359 -7.293 1 77.5 344 ARG A C 1
ATOM 2861 O O . ARG A 1 344 ? 21.609 -27.688 -7.273 1 77.5 344 ARG A O 1
ATOM 2868 N N . SER A 1 345 ? 19.734 -27.234 -6.266 1 74.75 345 SER A N 1
ATOM 2869 C CA . SER A 1 345 ? 20.125 -27.875 -5.012 1 74.75 345 SER A CA 1
ATOM 2870 C C . SER A 1 345 ? 18.906 -28.391 -4.254 1 74.75 345 SER A C 1
ATOM 2872 O O . SER A 1 345 ? 17.875 -27.734 -4.207 1 74.75 345 SER A O 1
ATOM 2874 N N . ILE A 1 346 ? 19.109 -29.578 -3.902 1 74.06 346 ILE A N 1
ATOM 2875 C CA . ILE A 1 346 ? 18.016 -30.156 -3.107 1 74.06 346 ILE A CA 1
ATOM 2876 C C . ILE A 1 346 ? 18.328 -30 -1.621 1 74.06 346 ILE A C 1
ATOM 2878 O O . ILE A 1 346 ? 19.188 -30.688 -1.082 1 74.06 346 ILE A O 1
ATOM 2882 N N . LYS A 1 347 ? 17.906 -28.828 -1.083 1 75.19 347 LYS A N 1
ATOM 2883 C CA . LYS A 1 347 ? 17.938 -28.609 0.36 1 75.19 347 LYS A CA 1
ATOM 2884 C C . LYS A 1 347 ? 16.531 -28.516 0.929 1 75.19 347 LYS A C 1
ATOM 2886 O O . LYS A 1 347 ? 15.719 -27.703 0.458 1 75.19 347 LYS A O 1
ATOM 2891 N N . PRO A 1 348 ? 16.156 -29.406 1.678 1 73.56 348 PRO A N 1
ATOM 2892 C CA . PRO A 1 348 ? 14.75 -29.469 2.068 1 73.56 348 PRO A CA 1
ATOM 2893 C C . PRO A 1 348 ? 14.328 -28.297 2.965 1 73.56 348 PRO A C 1
ATOM 2895 O O . PRO A 1 348 ? 13.578 -28.484 3.924 1 73.56 348 PRO A O 1
ATOM 2898 N N . TYR A 1 349 ? 14.812 -27.125 2.637 1 73.94 349 TYR A N 1
ATOM 2899 C CA . TYR A 1 349 ? 14.492 -25.984 3.482 1 73.94 349 TYR A CA 1
ATOM 2900 C C . TYR A 1 349 ? 13.055 -25.516 3.252 1 73.94 349 TYR A C 1
ATOM 2902 O O . TYR A 1 349 ? 12.352 -25.188 4.203 1 73.94 349 TYR A O 1
ATOM 2910 N N . LEU A 1 350 ? 12.703 -25.484 2.041 1 68.56 350 LEU A N 1
ATOM 2911 C CA . LEU A 1 350 ? 11.336 -25.047 1.746 1 68.56 350 LEU A CA 1
ATOM 2912 C C . LEU A 1 350 ? 10.32 -26.047 2.309 1 68.56 350 LEU A C 1
ATOM 2914 O O . LEU A 1 350 ? 9.297 -25.641 2.867 1 68.56 350 LEU A O 1
ATOM 2918 N N . LEU A 1 351 ? 10.68 -27.25 2.092 1 71.81 351 LEU A N 1
ATOM 2919 C CA . LEU A 1 351 ? 9.812 -28.297 2.641 1 71.81 351 LEU A CA 1
ATOM 2920 C C . LEU A 1 351 ? 9.688 -28.156 4.152 1 71.81 351 LEU A C 1
ATOM 2922 O O . LEU A 1 351 ? 8.578 -28.234 4.699 1 71.81 351 LEU A O 1
ATOM 2926 N N . GLY A 1 352 ? 10.758 -27.906 4.723 1 73.75 352 GLY A N 1
ATOM 2927 C CA . GLY A 1 352 ? 10.758 -27.703 6.164 1 73.75 352 GLY A CA 1
ATOM 2928 C C . GLY A 1 352 ? 9.93 -26.516 6.59 1 73.75 352 GLY A C 1
ATOM 2929 O O . GLY A 1 352 ? 9.125 -26.594 7.523 1 73.75 352 GLY A O 1
ATOM 2930 N N . LEU A 1 353 ? 10.102 -25.5 5.844 1 72.19 353 LEU A N 1
ATOM 2931 C CA . LEU A 1 353 ? 9.383 -24.281 6.184 1 72.19 353 LEU A CA 1
ATOM 2932 C C . LEU A 1 353 ? 7.883 -24.453 5.953 1 72.19 353 LEU A C 1
ATOM 2934 O O . LEU A 1 353 ? 7.066 -23.953 6.734 1 72.19 353 LEU A O 1
ATOM 2938 N N . MET A 1 354 ? 7.547 -25.094 4.906 1 73.06 354 MET A N 1
ATOM 2939 C CA . MET A 1 354 ? 6.133 -25.312 4.633 1 73.06 354 MET A CA 1
ATOM 2940 C C . MET A 1 354 ? 5.516 -26.25 5.664 1 73.06 354 MET A C 1
ATOM 2942 O O . MET A 1 354 ? 4.375 -26.062 6.078 1 73.06 354 MET A O 1
ATOM 2946 N N . LEU A 1 355 ? 6.348 -27.172 6.09 1 71.69 355 LEU A N 1
ATOM 2947 C CA . LEU A 1 355 ? 5.832 -28.109 7.086 1 71.69 355 LEU A CA 1
ATOM 2948 C C . LEU A 1 355 ? 5.691 -27.438 8.445 1 71.69 355 LEU A C 1
ATOM 2950 O O . LEU A 1 355 ? 4.801 -27.781 9.227 1 71.69 355 LEU A O 1
ATOM 2954 N N . ILE A 1 356 ? 6.523 -26.469 8.656 1 75.44 356 ILE A N 1
ATOM 2955 C CA . ILE A 1 356 ? 6.441 -25.703 9.906 1 75.44 356 ILE A CA 1
ATOM 2956 C C . ILE A 1 356 ? 5.133 -24.922 9.938 1 75.44 356 ILE A C 1
ATOM 2958 O O . ILE A 1 356 ? 4.645 -24.562 11.016 1 75.44 356 ILE A O 1
ATOM 2962 N N . GLN A 1 357 ? 4.652 -24.703 8.789 1 73.62 357 GLN A N 1
ATOM 2963 C CA . GLN A 1 357 ? 3.379 -24 8.727 1 73.62 357 GLN A CA 1
ATOM 2964 C C . GLN A 1 357 ? 2.273 -24.812 9.406 1 73.62 357 GLN A C 1
ATOM 2966 O O . GLN A 1 357 ? 1.298 -24.234 9.906 1 73.62 357 GLN A O 1
ATOM 2971 N N . ILE A 1 358 ? 2.426 -26.078 9.438 1 71.25 358 ILE A N 1
ATOM 2972 C CA . ILE A 1 358 ? 1.377 -26.938 9.992 1 71.25 358 ILE A CA 1
ATOM 2973 C C . ILE A 1 358 ? 1.187 -26.609 11.477 1 71.25 358 ILE A C 1
ATOM 2975 O O . ILE A 1 358 ? 0.093 -26.219 11.898 1 71.25 358 ILE A O 1
ATOM 2979 N N . PRO A 1 359 ? 2.219 -26.641 12.289 1 70.62 359 PRO A N 1
ATOM 2980 C CA . PRO A 1 359 ? 2.023 -26.25 13.68 1 70.62 359 PRO A CA 1
ATOM 2981 C C . PRO A 1 359 ? 1.68 -24.766 13.828 1 70.62 359 PRO A C 1
ATOM 2983 O O . PRO A 1 359 ? 0.944 -24.391 14.742 1 70.62 359 PRO A O 1
ATOM 2986 N N . LEU A 1 360 ? 2.164 -24.047 12.961 1 77.31 360 LEU A N 1
ATOM 2987 C CA . LEU A 1 360 ? 1.85 -22.609 13 1 77.31 360 LEU A CA 1
ATOM 2988 C C . LEU A 1 360 ? 0.363 -22.375 12.758 1 77.31 360 LEU A C 1
ATOM 2990 O O . LEU A 1 360 ? -0.243 -21.5 13.383 1 77.31 360 LEU A O 1
ATOM 2994 N N . ILE A 1 361 ? -0.128 -23.156 11.93 1 76.69 361 ILE A N 1
ATOM 2995 C CA . ILE A 1 361 ? -1.55 -23.062 11.625 1 76.69 361 ILE A CA 1
ATOM 2996 C C . ILE A 1 361 ? -2.373 -23.422 12.859 1 76.69 361 ILE A C 1
ATOM 2998 O O . ILE A 1 361 ? -3.383 -22.781 13.148 1 76.69 361 ILE A O 1
ATOM 3002 N N . LEU A 1 362 ? -1.909 -24.359 13.539 1 74.81 362 LEU A N 1
ATOM 3003 C CA . LEU A 1 362 ? -2.602 -24.766 14.758 1 74.81 362 LEU A CA 1
ATOM 3004 C C . LEU A 1 362 ? -2.559 -23.672 15.805 1 74.81 362 LEU A C 1
ATOM 3006 O O . LEU A 1 362 ? -3.555 -23.406 16.484 1 74.81 362 LEU A O 1
ATOM 3010 N N . LEU A 1 363 ? -1.454 -23.031 15.836 1 77.62 363 LEU A N 1
ATOM 3011 C CA . LEU A 1 363 ? -1.309 -21.922 16.781 1 77.62 363 LEU A CA 1
ATOM 3012 C C . LEU A 1 363 ? -2.148 -20.734 16.344 1 77.62 363 LEU A C 1
ATOM 3014 O O . LEU A 1 363 ? -2.713 -20.031 17.188 1 77.62 363 LEU A O 1
ATOM 3018 N N . GLN A 1 364 ? -2.268 -20.594 15.117 1 79.69 364 GLN A N 1
ATOM 3019 C CA . GLN A 1 364 ? -2.977 -19.453 14.57 1 79.69 364 GLN A CA 1
ATOM 3020 C C . GLN A 1 364 ? -4.488 -19.609 14.719 1 79.69 364 GLN A C 1
ATOM 3022 O O . GLN A 1 364 ? -5.234 -18.641 14.648 1 79.69 364 GLN A O 1
ATOM 3027 N N . ARG A 1 365 ? -4.891 -20.766 14.836 1 77.56 365 ARG A N 1
ATOM 3028 C CA . ARG A 1 365 ? -6.316 -21 15.055 1 77.56 365 ARG A CA 1
ATOM 3029 C C . ARG A 1 365 ? -6.781 -20.344 16.359 1 77.56 365 ARG A C 1
ATOM 3031 O O . ARG A 1 365 ? -7.938 -19.938 16.469 1 77.56 365 ARG A O 1
ATOM 3038 N N . LEU A 1 366 ? -5.84 -20.203 17.219 1 76.81 366 LEU A N 1
ATOM 3039 C CA . LEU A 1 366 ? -6.152 -19.547 18.484 1 76.81 366 LEU A CA 1
ATOM 3040 C C . LEU A 1 366 ? -6.285 -18.031 18.297 1 76.81 366 LEU A C 1
ATOM 3042 O O . LEU A 1 366 ? -6.898 -17.359 19.125 1 76.81 366 LEU A O 1
ATOM 3046 N N . LEU A 1 367 ? -5.734 -17.609 17.297 1 76.56 367 LEU A N 1
ATOM 3047 C CA . LEU A 1 367 ? -5.707 -16.172 17.031 1 76.56 367 LEU A CA 1
ATOM 3048 C C . LEU A 1 367 ? -6.645 -15.82 15.883 1 76.56 367 LEU A C 1
ATOM 3050 O O . LEU A 1 367 ? -6.504 -14.758 15.273 1 76.56 367 LEU A O 1
ATOM 3054 N N . ASN A 1 368 ? -7.504 -16.672 15.633 1 65.88 368 ASN A N 1
ATOM 3055 C CA . ASN A 1 368 ? -8.289 -16.5 14.422 1 65.88 368 ASN A CA 1
ATOM 3056 C C . ASN A 1 368 ? -9.086 -15.203 14.453 1 65.88 368 ASN A C 1
ATOM 3058 O O . ASN A 1 368 ? -9.68 -14.852 15.477 1 65.88 368 ASN A O 1
ATOM 3062 N N . ARG A 1 369 ? -9.047 -14.445 13.43 1 66.38 369 ARG A N 1
ATOM 3063 C CA . ARG A 1 369 ? -9.758 -13.211 13.117 1 66.38 369 ARG A CA 1
ATOM 3064 C C . ARG A 1 369 ? -9.305 -12.078 14.031 1 66.38 369 ARG A C 1
ATOM 3066 O O . ARG A 1 369 ? -10.055 -11.125 14.266 1 66.38 369 ARG A O 1
ATOM 3073 N N . SER A 1 370 ? -8.109 -12.375 14.508 1 82.12 370 SER A N 1
ATOM 3074 C CA . SER A 1 370 ? -7.602 -11.32 15.391 1 82.12 370 SER A CA 1
ATOM 3075 C C . SER A 1 370 ? -6.512 -10.508 14.703 1 82.12 370 SER A C 1
ATOM 3077 O O . SER A 1 370 ? -5.984 -10.914 13.664 1 82.12 370 SER A O 1
ATOM 3079 N N . LEU A 1 371 ? -6.301 -9.383 15.258 1 86 371 LEU A N 1
ATOM 3080 C CA . LEU A 1 371 ? -5.219 -8.531 14.781 1 86 371 LEU A CA 1
ATOM 3081 C C . LEU A 1 371 ? -3.871 -9.227 14.914 1 86 371 LEU A C 1
ATOM 3083 O O . LEU A 1 371 ? -3 -9.078 14.055 1 86 371 LEU A O 1
ATOM 3087 N N . LEU A 1 372 ? -3.76 -9.969 15.914 1 87.31 372 LEU A N 1
ATOM 3088 C CA . LEU A 1 372 ? -2.516 -10.703 16.125 1 87.31 372 LEU A CA 1
ATOM 3089 C C . LEU A 1 372 ? -2.303 -11.742 15.031 1 87.31 372 LEU A C 1
ATOM 3091 O O . LEU A 1 372 ? -1.168 -11.992 14.617 1 87.31 372 LEU A O 1
ATOM 3095 N N . GLY A 1 373 ? -3.359 -12.352 14.641 1 89.19 373 GLY A N 1
ATOM 3096 C CA . GLY A 1 373 ? -3.262 -13.281 13.531 1 89.19 373 GLY A CA 1
ATOM 3097 C C . GLY A 1 373 ? -2.75 -12.641 12.258 1 89.19 373 GLY A C 1
ATOM 3098 O O . GLY A 1 373 ? -1.948 -13.234 11.531 1 89.19 373 GLY A O 1
ATOM 3099 N N . LEU A 1 374 ? -3.182 -11.414 12.016 1 91.5 374 LEU A N 1
ATOM 3100 C CA . LEU A 1 374 ? -2.729 -10.664 10.844 1 91.5 374 LEU A CA 1
ATOM 3101 C C . LEU A 1 374 ? -1.242 -10.344 10.953 1 91.5 374 LEU A C 1
ATOM 3103 O O . LEU A 1 374 ? -0.508 -10.461 9.969 1 91.5 374 LEU A O 1
ATOM 3107 N N . TYR A 1 375 ? -0.811 -10.023 12.148 1 91.94 375 TYR A N 1
ATOM 3108 C CA . TYR A 1 375 ? 0.597 -9.711 12.367 1 91.94 375 TYR A CA 1
ATOM 3109 C C . TYR A 1 375 ? 1.473 -10.938 12.141 1 91.94 375 TYR A C 1
ATOM 3111 O O . TYR A 1 375 ? 2.531 -10.844 11.508 1 91.94 375 TYR A O 1
ATOM 3119 N N . VAL A 1 376 ? 1.018 -12.008 12.609 1 90 376 VAL A N 1
ATOM 3120 C CA . VAL A 1 376 ? 1.788 -13.242 12.477 1 90 376 VAL A CA 1
ATOM 3121 C C . VAL A 1 376 ? 1.823 -13.68 11.016 1 90 376 VAL A C 1
ATOM 3123 O O . VAL A 1 376 ? 2.871 -14.086 10.508 1 90 376 VAL A O 1
ATOM 3126 N N . PHE A 1 377 ? 0.761 -13.602 10.391 1 91.75 377 PHE A N 1
ATOM 3127 C CA . PHE A 1 377 ? 0.675 -13.961 8.984 1 91.75 377 PHE A CA 1
ATOM 3128 C C . PHE A 1 377 ? 1.626 -13.109 8.148 1 91.75 377 PHE A C 1
ATOM 3130 O O . PHE A 1 377 ? 2.477 -13.641 7.434 1 91.75 377 PHE A O 1
ATOM 3137 N N . TRP A 1 378 ? 1.516 -11.797 8.273 1 93.44 378 TRP A N 1
ATOM 3138 C CA . TRP A 1 378 ? 2.338 -10.914 7.449 1 93.44 378 TRP A CA 1
ATOM 3139 C C . TRP A 1 378 ? 3.799 -10.969 7.887 1 93.44 378 TRP A C 1
ATOM 3141 O O . TRP A 1 378 ? 4.707 -10.836 7.062 1 93.44 378 TRP A O 1
ATOM 3151 N N . GLY A 1 379 ? 4.008 -11.188 9.195 1 92.31 379 GLY A N 1
ATOM 3152 C CA . GLY A 1 379 ? 5.375 -11.422 9.625 1 92.31 379 GLY A CA 1
ATOM 3153 C C . GLY A 1 379 ? 6.012 -12.625 8.953 1 92.31 379 GLY A C 1
ATOM 3154 O O . GLY A 1 379 ? 7.18 -12.578 8.562 1 92.31 379 GLY A O 1
ATOM 3155 N N . GLY A 1 380 ? 5.234 -13.688 8.812 1 89 380 GLY A N 1
ATOM 3156 C CA . GLY A 1 380 ? 5.695 -14.883 8.117 1 89 380 GLY A CA 1
ATOM 3157 C C . GLY A 1 380 ? 5.914 -14.656 6.633 1 89 380 GLY A C 1
ATOM 3158 O O . GLY A 1 380 ? 6.891 -15.148 6.062 1 89 380 GLY A O 1
ATOM 3159 N N . MET A 1 381 ? 5.047 -13.891 6.031 1 90.56 381 MET A N 1
ATOM 3160 C CA . MET A 1 381 ? 5.16 -13.617 4.602 1 90.56 381 MET A CA 1
ATOM 3161 C C . MET A 1 381 ? 6.387 -12.766 4.305 1 90.56 381 MET A C 1
ATOM 3163 O O . MET A 1 381 ? 7.07 -12.977 3.303 1 90.56 381 MET A O 1
ATOM 3167 N N . ILE A 1 382 ? 6.66 -11.797 5.164 1 93 382 ILE A N 1
ATOM 3168 C CA . ILE A 1 382 ? 7.766 -10.859 4.977 1 93 382 ILE A CA 1
ATOM 3169 C C . ILE A 1 382 ? 9.094 -11.586 5.195 1 93 382 ILE A C 1
ATOM 3171 O O . ILE A 1 382 ? 10.055 -11.359 4.465 1 93 382 ILE A O 1
ATOM 3175 N N . ALA A 1 383 ? 9.117 -12.523 6.094 1 90.19 383 ALA A N 1
ATOM 3176 C CA . ALA A 1 383 ? 10.367 -13.18 6.465 1 90.19 383 ALA A CA 1
ATOM 3177 C C . ALA A 1 383 ? 10.562 -14.469 5.68 1 90.19 383 ALA A C 1
ATOM 3179 O O . ALA A 1 383 ? 11.695 -14.875 5.418 1 90.19 383 ALA A O 1
ATOM 3180 N N . GLY A 1 384 ? 9.555 -15.133 5.309 1 86.56 384 GLY A N 1
ATOM 3181 C CA . GLY A 1 384 ? 9.609 -16.5 4.812 1 86.56 384 GLY A CA 1
ATOM 3182 C C . GLY A 1 384 ? 10.375 -16.625 3.508 1 86.56 384 GLY A C 1
ATOM 3183 O O . GLY A 1 384 ? 11.367 -17.344 3.438 1 86.56 384 GLY A O 1
ATOM 3184 N N . LEU A 1 385 ? 9.977 -15.859 2.529 1 84.81 385 LEU A N 1
ATOM 3185 C CA . LEU A 1 385 ? 10.555 -16.031 1.201 1 84.81 385 LEU A CA 1
ATOM 3186 C C . LEU A 1 385 ? 12 -15.539 1.166 1 84.81 385 LEU A C 1
ATOM 3188 O O . LEU A 1 385 ? 12.875 -16.203 0.604 1 84.81 385 LEU A O 1
ATOM 3192 N N . PRO A 1 386 ? 12.25 -14.406 1.754 1 87.75 386 PRO A N 1
ATOM 3193 C CA . PRO A 1 386 ? 13.656 -13.984 1.777 1 87.75 386 PRO A CA 1
ATOM 3194 C C . PRO A 1 386 ? 14.547 -14.953 2.541 1 87.75 386 PRO A C 1
ATOM 3196 O O . PRO A 1 386 ? 15.711 -15.141 2.18 1 87.75 386 PRO A O 1
ATOM 3199 N N . LEU A 1 387 ? 14.039 -15.5 3.596 1 86.75 387 LEU A N 1
ATOM 3200 C CA . LEU A 1 387 ? 14.805 -16.5 4.344 1 86.75 387 LEU A CA 1
ATOM 3201 C C . LEU A 1 387 ? 15.133 -17.703 3.469 1 86.75 387 LEU A C 1
ATOM 3203 O O . LEU A 1 387 ? 16.266 -18.188 3.482 1 86.75 387 LEU A O 1
ATOM 3207 N N . LEU A 1 388 ? 14.219 -18.125 2.721 1 83.38 388 LEU A N 1
ATOM 3208 C CA . LEU A 1 388 ? 14.406 -19.266 1.824 1 83.38 388 LEU A CA 1
ATOM 3209 C C . LEU A 1 388 ? 15.43 -18.938 0.744 1 83.38 388 LEU A C 1
ATOM 3211 O O . LEU A 1 388 ? 16.312 -19.75 0.449 1 83.38 388 LEU A O 1
ATOM 3215 N N . LEU A 1 389 ? 15.297 -17.797 0.166 1 82.31 389 LEU A N 1
ATOM 3216 C CA . LEU A 1 389 ? 16.219 -17.391 -0.894 1 82.31 389 LEU A CA 1
ATOM 3217 C C . LEU A 1 389 ? 17.641 -17.266 -0.363 1 82.31 389 LEU A C 1
ATOM 3219 O O . LEU A 1 389 ? 18.594 -17.641 -1.044 1 82.31 389 LEU A O 1
ATOM 3223 N N . THR A 1 390 ? 17.766 -16.734 0.822 1 84.88 390 THR A N 1
ATOM 3224 C CA . THR A 1 390 ? 19.078 -16.578 1.438 1 84.88 390 THR A CA 1
ATOM 3225 C C . THR A 1 390 ? 19.703 -17.938 1.729 1 84.88 390 THR A C 1
ATOM 3227 O O . THR A 1 390 ? 20.891 -18.141 1.472 1 84.88 390 THR A O 1
ATOM 3230 N N . LEU A 1 391 ? 18.906 -18.859 2.225 1 82.62 391 LEU A N 1
ATOM 3231 C CA . LEU A 1 391 ? 19.406 -20.172 2.594 1 82.62 391 LEU A CA 1
ATOM 3232 C C . LEU A 1 391 ? 19.812 -20.969 1.357 1 82.62 391 LEU A C 1
ATOM 3234 O O . LEU A 1 391 ? 20.797 -21.703 1.385 1 82.62 391 LEU A O 1
ATOM 3238 N N . TYR A 1 392 ? 19.141 -20.812 0.309 1 79.12 392 TYR A N 1
ATOM 3239 C CA . TYR A 1 392 ? 19.391 -21.594 -0.889 1 79.12 392 TYR A CA 1
ATOM 3240 C C . TYR A 1 392 ? 20.562 -21.016 -1.685 1 79.12 392 TYR A C 1
ATOM 3242 O O . TYR A 1 392 ? 21.297 -21.766 -2.348 1 79.12 392 TYR A O 1
ATOM 3250 N N . THR A 1 393 ? 20.734 -19.766 -1.628 1 77.25 393 THR A N 1
ATOM 3251 C CA . THR A 1 393 ? 21.734 -19.156 -2.502 1 77.25 393 THR A CA 1
ATOM 3252 C C . THR A 1 393 ? 23.094 -19.062 -1.797 1 77.25 393 THR A C 1
ATOM 3254 O O . THR A 1 393 ? 24.125 -18.953 -2.449 1 77.25 393 THR A O 1
ATOM 3257 N N . LYS A 1 394 ? 23.094 -19.031 -0.569 1 75.88 394 LYS A N 1
ATOM 3258 C CA . LYS A 1 394 ? 24.391 -18.938 0.123 1 75.88 394 LYS A CA 1
ATOM 3259 C C . LYS A 1 394 ? 25.172 -20.25 -0.02 1 75.88 394 LYS A C 1
ATOM 3261 O O . LYS A 1 394 ? 26.406 -20.234 0.007 1 75.88 394 LYS A O 1
ATOM 3266 N N . TYR A 1 395 ? 24.531 -21.344 -0.151 1 60.84 395 TYR A N 1
ATOM 3267 C CA . TYR A 1 395 ? 25.266 -22.609 -0.205 1 60.84 395 TYR A CA 1
ATOM 3268 C C . TYR A 1 395 ? 25.484 -23.047 -1.646 1 60.84 395 TYR A C 1
ATOM 3270 O O . TYR A 1 395 ? 25.891 -24.172 -1.899 1 60.84 395 TYR A O 1
ATOM 3278 N N . VAL A 1 396 ? 25.172 -22.156 -2.6 1 56.5 396 VAL A N 1
ATOM 3279 C CA . VAL A 1 396 ? 25.516 -22.562 -3.957 1 56.5 396 VAL A CA 1
ATOM 3280 C C . VAL A 1 396 ? 26.812 -21.906 -4.402 1 56.5 396 VAL A C 1
ATOM 3282 O O . VAL A 1 396 ? 27.062 -20.734 -4.062 1 56.5 396 VAL A O 1
ATOM 3285 N N . MET B 1 1 ? -29.078 48.188 9.148 1 26.72 1 MET B N 1
ATOM 3286 C CA . MET B 1 1 ? -28.891 47.062 10.07 1 26.72 1 MET B CA 1
ATOM 3287 C C . MET B 1 1 ? -28.078 45.969 9.414 1 26.72 1 MET B C 1
ATOM 3289 O O . MET B 1 1 ? -28.609 45.188 8.609 1 26.72 1 MET B O 1
ATOM 3293 N N . ASN B 1 2 ? -26.953 46.312 8.828 1 32.81 2 ASN B N 1
ATOM 3294 C CA . ASN B 1 2 ? -26.078 45.469 8 1 32.81 2 ASN B CA 1
ATOM 3295 C C . ASN B 1 2 ? -25.766 44.156 8.672 1 32.81 2 ASN B C 1
ATOM 3297 O O . ASN B 1 2 ? -25.109 44.125 9.719 1 32.81 2 ASN B O 1
ATOM 3301 N N . GLY B 1 3 ? -26.719 43.312 8.883 1 41.03 3 GLY B N 1
ATOM 3302 C CA . GLY B 1 3 ? -26.734 42.062 9.602 1 41.03 3 GLY B CA 1
ATOM 3303 C C . GLY B 1 3 ? -25.469 41.25 9.398 1 41.03 3 GLY B C 1
ATOM 3304 O O . GLY B 1 3 ? -25.25 40.719 8.312 1 41.03 3 GLY B O 1
ATOM 3305 N N . LYS B 1 4 ? -24.484 41.625 10.039 1 50.34 4 LYS B N 1
ATOM 3306 C CA . LYS B 1 4 ? -23.203 40.906 10 1 50.34 4 LYS B CA 1
ATOM 3307 C C . LYS B 1 4 ? -23.406 39.406 10.164 1 50.34 4 LYS B C 1
ATOM 3309 O O . LYS B 1 4 ? -24.031 38.969 11.133 1 50.34 4 LYS B O 1
ATOM 3314 N N . ALA B 1 5 ? -23.531 38.594 9.133 1 55.56 5 ALA B N 1
ATOM 3315 C CA . ALA B 1 5 ? -23.781 37.188 8.953 1 55.56 5 ALA B CA 1
ATOM 3316 C C . ALA B 1 5 ? -22.906 36.344 9.891 1 55.56 5 ALA B C 1
ATOM 3318 O O . ALA B 1 5 ? -21.703 36.594 10.016 1 55.56 5 ALA B O 1
ATOM 3319 N N . LYS B 1 6 ? -23.531 35.594 10.727 1 60.44 6 LYS B N 1
ATOM 3320 C CA . LYS B 1 6 ? -23.031 34.75 11.82 1 60.44 6 LYS B CA 1
ATOM 3321 C C . LYS B 1 6 ? -22.188 33.594 11.281 1 60.44 6 LYS B C 1
ATOM 3323 O O . LYS B 1 6 ? -22.609 32.875 10.375 1 60.44 6 LYS B O 1
ATOM 3328 N N . ILE B 1 7 ? -20.906 33.688 11.531 1 64.44 7 ILE B N 1
ATOM 3329 C CA . ILE B 1 7 ? -20.047 32.562 11.227 1 64.44 7 ILE B CA 1
ATOM 3330 C C . ILE B 1 7 ? -20.516 31.328 12.016 1 64.44 7 ILE B C 1
ATOM 3332 O O . ILE B 1 7 ? -20.688 31.406 13.234 1 64.44 7 ILE B O 1
ATOM 3336 N N . PRO B 1 8 ? -20.844 30.234 11.289 1 62.5 8 PRO B N 1
ATOM 3337 C CA . PRO B 1 8 ? -21.359 29.031 11.961 1 62.5 8 PRO B CA 1
ATOM 3338 C C . PRO B 1 8 ? -20.375 28.469 12.984 1 62.5 8 PRO B C 1
ATOM 3340 O O . PRO B 1 8 ? -19.156 28.531 12.789 1 62.5 8 PRO B O 1
ATOM 3343 N N . ILE B 1 9 ? -21 28.141 14.078 1 65.56 9 ILE B N 1
ATOM 3344 C CA . ILE B 1 9 ? -20.234 27.422 15.094 1 65.56 9 ILE B CA 1
ATOM 3345 C C . ILE B 1 9 ? -20.031 25.969 14.648 1 65.56 9 ILE B C 1
ATOM 3347 O O . ILE B 1 9 ? -20.969 25.312 14.188 1 65.56 9 ILE B O 1
ATOM 3351 N N . LEU B 1 10 ? -18.828 25.516 14.664 1 71.06 10 LEU B N 1
ATOM 3352 C CA . LEU B 1 10 ? -18.484 24.141 14.312 1 71.06 10 LEU B CA 1
ATOM 3353 C C . LEU B 1 10 ? -18.797 23.203 15.461 1 71.06 10 LEU B C 1
ATOM 3355 O O . LEU B 1 10 ? -18.578 23.531 16.625 1 71.06 10 LEU B O 1
ATOM 3359 N N . TYR B 1 11 ? -19.562 22.172 15.156 1 74 11 TYR B N 1
ATOM 3360 C CA . TYR B 1 11 ? -19.828 21.141 16.156 1 74 11 TYR B CA 1
ATOM 3361 C C . TYR B 1 11 ? -18.922 19.938 15.945 1 74 11 TYR B C 1
ATOM 3363 O O . TYR B 1 11 ? -18.578 19.594 14.812 1 74 11 TYR B O 1
ATOM 3371 N N . THR B 1 12 ? -18.406 19.5 17.094 1 80.06 12 THR B N 1
ATOM 3372 C CA . THR B 1 12 ? -17.531 18.328 17.031 1 80.06 12 THR B CA 1
ATOM 3373 C C . THR B 1 12 ? -18.25 17.078 17.516 1 80.06 12 THR B C 1
ATOM 3375 O O . THR B 1 12 ? -19.125 17.156 18.375 1 80.06 12 THR B O 1
ATOM 3378 N N . THR B 1 13 ? -18.078 15.977 16.844 1 86.38 13 THR B N 1
ATOM 3379 C CA . THR B 1 13 ? -18.578 14.664 17.234 1 86.38 13 THR B CA 1
ATOM 3380 C C . THR B 1 13 ? -17.422 13.719 17.562 1 86.38 13 THR B C 1
ATOM 3382 O O . THR B 1 13 ? -16.297 13.93 17.109 1 86.38 13 THR B O 1
ATOM 3385 N N . VAL B 1 14 ? -17.766 12.836 18.406 1 92.12 14 VAL B N 1
ATOM 3386 C CA . VAL B 1 14 ? -16.75 11.844 18.734 1 92.12 14 VAL B CA 1
ATOM 3387 C C . VAL B 1 14 ? -16.516 10.914 17.547 1 92.12 14 VAL B C 1
ATOM 3389 O O . VAL B 1 14 ? -17.469 10.281 17.062 1 92.12 14 VAL B O 1
ATOM 3392 N N . GLN B 1 15 ? -15.344 10.938 17.109 1 94.19 15 GLN B N 1
ATOM 3393 C CA . GLN B 1 15 ? -14.953 10.102 15.977 1 94.19 15 GLN B CA 1
ATOM 3394 C C . GLN B 1 15 ? -13.516 9.617 16.125 1 94.19 15 GLN B C 1
ATOM 3396 O O . GLN B 1 15 ? -12.711 10.25 16.812 1 94.19 15 GLN B O 1
ATOM 3401 N N . THR B 1 16 ? -13.305 8.438 15.523 1 95.56 16 THR B N 1
ATOM 3402 C CA . THR B 1 16 ? -11.961 7.863 15.516 1 95.56 16 THR B CA 1
ATOM 3403 C C . THR B 1 16 ? -11.32 8.016 14.141 1 95.56 16 THR B C 1
ATOM 3405 O O . THR B 1 16 ? -12.008 8.039 13.125 1 95.56 16 THR B O 1
ATOM 3408 N N . SER B 1 17 ? -9.977 8.266 14.188 1 96.69 17 SER B N 1
ATOM 3409 C CA . SER B 1 17 ? -9.281 8.375 12.906 1 96.69 17 SER B CA 1
ATOM 3410 C C . SER B 1 17 ? -9.336 7.059 12.141 1 96.69 17 SER B C 1
ATOM 3412 O O . SER B 1 17 ? -9.391 5.984 12.734 1 96.69 17 SER B O 1
ATOM 3414 N N . TYR B 1 18 ? -9.328 7.117 10.852 1 96.06 18 TYR B N 1
ATOM 3415 C CA . TYR B 1 18 ? -9.578 5.988 9.969 1 96.06 18 TYR B CA 1
ATOM 3416 C C . TYR B 1 18 ? -8.562 4.875 10.195 1 96.06 18 TYR B C 1
ATOM 3418 O O . TYR B 1 18 ? -8.93 3.705 10.32 1 96.06 18 TYR B O 1
ATOM 3426 N N . PHE B 1 19 ? -7.289 5.148 10.336 1 96.62 19 PHE B N 1
ATOM 3427 C CA . PHE B 1 19 ? -6.215 4.16 10.359 1 96.62 19 PHE B CA 1
ATOM 3428 C C . PHE B 1 19 ? -5.812 3.838 11.789 1 96.62 19 PHE B C 1
ATOM 3430 O O . PHE B 1 19 ? -4.766 3.23 12.023 1 96.62 19 PHE B O 1
ATOM 3437 N N . ASP B 1 20 ? -6.594 4.277 12.742 1 96.62 20 ASP B N 1
ATOM 3438 C CA . ASP B 1 20 ? -6.223 4.066 14.133 1 96.62 20 ASP B CA 1
ATOM 3439 C C . ASP B 1 20 ? -6.348 2.596 14.523 1 96.62 20 ASP B C 1
ATOM 3441 O O . ASP B 1 20 ? -7.355 2.184 15.094 1 96.62 20 ASP B O 1
ATOM 3445 N N . ILE B 1 21 ? -5.297 1.87 14.406 1 93.81 21 ILE B N 1
ATOM 3446 C CA . ILE B 1 21 ? -5.281 0.432 14.648 1 93.81 21 ILE B CA 1
ATOM 3447 C C . ILE B 1 21 ? -5.324 0.163 16.156 1 93.81 21 ILE B C 1
ATOM 3449 O O . ILE B 1 21 ? -5.598 -0.961 16.578 1 93.81 21 ILE B O 1
ATOM 3453 N N . CYS B 1 22 ? -5.086 1.181 17 1 94.56 22 CYS B N 1
ATOM 3454 C CA . CYS B 1 22 ? -5.055 1.032 18.453 1 94.56 22 CYS B CA 1
ATOM 3455 C C . CYS B 1 22 ? -6.445 1.192 19.047 1 94.56 22 CYS B C 1
ATOM 3457 O O . CYS B 1 22 ? -6.633 1.019 20.266 1 94.56 22 CYS B O 1
ATOM 3459 N N . ASP B 1 23 ? -7.402 1.579 18.234 1 94.31 23 ASP B N 1
ATOM 3460 C CA . ASP B 1 23 ? -8.805 1.723 18.625 1 94.31 23 ASP B CA 1
ATOM 3461 C C . ASP B 1 23 ? -9.703 0.813 17.781 1 94.31 23 ASP B C 1
ATOM 3463 O O . ASP B 1 23 ? -9.812 0.992 16.578 1 94.31 23 ASP B O 1
ATOM 3467 N N . ASN B 1 24 ? -10.43 -0.145 18.359 1 90.5 24 ASN B N 1
ATOM 3468 C CA . ASN B 1 24 ? -11.211 -1.176 17.688 1 90.5 24 ASN B CA 1
ATOM 3469 C C . ASN B 1 24 ? -12.422 -0.583 16.969 1 90.5 24 ASN B C 1
ATOM 3471 O O . ASN B 1 24 ? -13.047 -1.251 16.141 1 90.5 24 ASN B O 1
ATOM 3475 N N . THR B 1 25 ? -12.727 0.662 17.203 1 92.06 25 THR B N 1
ATOM 3476 C CA . THR B 1 25 ? -13.867 1.301 16.562 1 92.06 25 THR B CA 1
ATOM 3477 C C . THR B 1 25 ? -13.445 1.978 15.258 1 92.06 25 THR B C 1
ATOM 3479 O O . THR B 1 25 ? -14.281 2.5 14.523 1 92.06 25 THR B O 1
ATOM 3482 N N . ALA B 1 26 ? -12.172 1.97 15.031 1 94.38 26 ALA B N 1
ATOM 3483 C CA . ALA B 1 26 ? -11.648 2.643 13.844 1 94.38 26 ALA B CA 1
ATOM 3484 C C . ALA B 1 26 ? -12.164 1.982 12.57 1 94.38 26 ALA B C 1
ATOM 3486 O O . ALA B 1 26 ? -12.391 0.77 12.539 1 94.38 26 ALA B O 1
ATOM 3487 N N . ALA B 1 27 ? -12.336 2.736 11.555 1 94.31 27 ALA B N 1
ATOM 3488 C CA . ALA B 1 27 ? -12.875 2.295 10.273 1 94.31 27 ALA B CA 1
ATOM 3489 C C . ALA B 1 27 ? -11.969 1.257 9.617 1 94.31 27 ALA B C 1
ATOM 3491 O O . ALA B 1 27 ? -12.438 0.406 8.859 1 94.31 27 ALA B O 1
ATOM 3492 N N . ILE B 1 28 ? -10.703 1.211 9.922 1 93.19 28 ILE B N 1
ATOM 3493 C CA . ILE B 1 28 ? -9.734 0.309 9.312 1 93.19 28 ILE B CA 1
ATOM 3494 C C . ILE B 1 28 ? -10.094 -1.137 9.648 1 93.19 28 ILE B C 1
ATOM 3496 O O . ILE B 1 28 ? -9.797 -2.051 8.875 1 93.19 28 ILE B O 1
ATOM 3500 N N . TYR B 1 29 ? -10.75 -1.363 10.773 1 91.06 29 TYR B N 1
ATOM 3501 C CA . TYR B 1 29 ? -11.109 -2.715 11.18 1 91.06 29 TYR B CA 1
ATOM 3502 C C . TYR B 1 29 ? -12.18 -3.297 10.273 1 91.06 29 TYR B C 1
ATOM 3504 O O . TYR B 1 29 ? -12.297 -4.52 10.141 1 91.06 29 TYR B O 1
ATOM 3512 N N . LYS B 1 30 ? -12.891 -2.447 9.617 1 90.12 30 LYS B N 1
ATOM 3513 C CA . LYS B 1 30 ? -13.945 -2.891 8.719 1 90.12 30 LYS B CA 1
ATOM 3514 C C . LYS B 1 30 ? -13.5 -2.809 7.258 1 90.12 30 LYS B C 1
ATOM 3516 O O . LYS B 1 30 ? -14.234 -3.223 6.355 1 90.12 30 LYS B O 1
ATOM 3521 N N . SER B 1 31 ? -12.336 -2.346 7.098 1 90.75 31 SER B N 1
ATOM 3522 C CA . SER B 1 31 ? -11.836 -2.158 5.738 1 90.75 31 SER B CA 1
ATOM 3523 C C . SER B 1 31 ? -11.414 -3.484 5.117 1 90.75 31 SER B C 1
ATOM 3525 O O . SER B 1 31 ? -10.906 -4.367 5.809 1 90.75 31 SER B O 1
ATOM 3527 N N . ASP B 1 32 ? -11.602 -3.527 3.787 1 90.56 32 ASP B N 1
ATOM 3528 C CA . ASP B 1 32 ? -11.18 -4.711 3.043 1 90.56 32 ASP B CA 1
ATOM 3529 C C . ASP B 1 32 ? -9.672 -4.719 2.838 1 90.56 32 ASP B C 1
ATOM 3531 O O . ASP B 1 32 ? -9.109 -5.695 2.332 1 90.56 32 ASP B O 1
ATOM 3535 N N . MET B 1 33 ? -9.023 -3.693 3.268 1 88.88 33 MET B N 1
ATOM 3536 C CA . MET B 1 33 ? -7.582 -3.646 3.02 1 88.88 33 MET B CA 1
ATOM 3537 C C . MET B 1 33 ? -6.809 -3.516 4.328 1 88.88 33 MET B C 1
ATOM 3539 O O . MET B 1 33 ? -5.727 -2.928 4.355 1 88.88 33 MET B O 1
ATOM 3543 N N . ARG B 1 34 ? -7.398 -4.027 5.367 1 90.81 34 ARG B N 1
ATOM 3544 C CA . ARG B 1 34 ? -6.793 -3.994 6.695 1 90.81 34 ARG B CA 1
ATOM 3545 C C . ARG B 1 34 ? -5.457 -4.734 6.707 1 90.81 34 ARG B C 1
ATOM 3547 O O . ARG B 1 34 ? -4.504 -4.297 7.355 1 90.81 34 ARG B O 1
ATOM 3554 N N . GLY B 1 35 ? -5.418 -5.816 5.984 1 92.94 35 GLY B N 1
ATOM 3555 C CA . GLY B 1 35 ? -4.199 -6.605 5.926 1 92.94 35 GLY B CA 1
ATOM 3556 C C . GLY B 1 35 ? -3.025 -5.844 5.34 1 92.94 35 GLY B C 1
ATOM 3557 O O . GLY B 1 35 ? -1.9 -5.949 5.832 1 92.94 35 GLY B O 1
ATOM 3558 N N . PHE B 1 36 ? -3.266 -5.066 4.332 1 92.75 36 PHE B N 1
ATOM 3559 C CA . PHE B 1 36 ? -2.203 -4.285 3.707 1 92.75 36 PHE B CA 1
ATOM 3560 C C . PHE B 1 36 ? -1.707 -3.197 4.652 1 92.75 36 PHE B C 1
ATOM 3562 O O . PHE B 1 36 ? -0.525 -2.844 4.633 1 92.75 36 PHE B O 1
ATOM 3569 N N . TYR B 1 37 ? -2.57 -2.682 5.492 1 93.88 37 TYR B N 1
ATOM 3570 C CA . TYR B 1 37 ? -2.139 -1.692 6.473 1 93.88 37 TYR B CA 1
ATOM 3571 C C . TYR B 1 37 ? -1.236 -2.326 7.523 1 93.88 37 TYR B C 1
ATOM 3573 O O . TYR B 1 37 ? -0.248 -1.721 7.949 1 93.88 37 TYR B O 1
ATOM 3581 N N . ILE B 1 38 ? -1.577 -3.529 7.938 1 94.06 38 ILE B N 1
ATOM 3582 C CA . ILE B 1 38 ? -0.736 -4.258 8.883 1 94.06 38 ILE B CA 1
ATOM 3583 C C . ILE B 1 38 ? 0.612 -4.57 8.234 1 94.06 38 ILE B C 1
ATOM 3585 O O . ILE B 1 38 ? 1.653 -4.504 8.898 1 94.06 38 ILE B O 1
ATOM 3589 N N . MET B 1 39 ? 0.544 -4.941 6.98 1 94.38 39 MET B N 1
ATOM 3590 C CA . MET B 1 39 ? 1.784 -5.156 6.242 1 94.38 39 MET B CA 1
ATOM 3591 C C . MET B 1 39 ? 2.662 -3.91 6.27 1 94.38 39 MET B C 1
ATOM 3593 O O . MET B 1 39 ? 3.871 -4 6.48 1 94.38 39 MET B O 1
ATOM 3597 N N . TYR B 1 40 ? 2.068 -2.707 6.098 1 93.56 40 TYR B N 1
ATOM 3598 C CA . TYR B 1 40 ? 2.789 -1.438 6.125 1 93.56 40 TYR B CA 1
ATOM 3599 C C . TYR B 1 40 ? 3.453 -1.218 7.48 1 93.56 40 TYR B C 1
ATOM 3601 O O . TYR B 1 40 ? 4.613 -0.812 7.551 1 93.56 40 TYR B O 1
ATOM 3609 N N . ILE B 1 41 ? 2.705 -1.447 8.523 1 94.19 41 ILE B N 1
ATOM 3610 C CA . ILE B 1 41 ? 3.23 -1.265 9.867 1 94.19 41 ILE B CA 1
ATOM 3611 C C . ILE B 1 41 ? 4.418 -2.197 10.094 1 94.19 41 ILE B C 1
ATOM 3613 O O . ILE B 1 41 ? 5.453 -1.782 10.625 1 94.19 41 ILE B O 1
ATOM 3617 N N . LEU B 1 42 ? 4.312 -3.395 9.617 1 94.44 42 LEU B N 1
ATOM 3618 C CA . LEU B 1 42 ? 5.371 -4.379 9.828 1 94.44 42 LEU B CA 1
ATOM 3619 C C . LEU B 1 42 ? 6.594 -4.055 8.977 1 94.44 42 LEU B C 1
ATOM 3621 O O . LEU B 1 42 ? 7.727 -4.227 9.422 1 94.44 42 LEU B O 1
ATOM 3625 N N . ILE B 1 43 ? 6.324 -3.607 7.766 1 93.5 43 ILE B N 1
ATOM 3626 C CA . ILE B 1 43 ? 7.422 -3.23 6.883 1 93.5 43 ILE B CA 1
ATOM 3627 C C . ILE B 1 43 ? 8.195 -2.066 7.492 1 93.5 43 ILE B C 1
ATOM 3629 O O . ILE B 1 43 ? 9.43 -2.049 7.457 1 93.5 43 ILE B O 1
ATOM 3633 N N . SER B 1 44 ? 7.469 -1.132 8.039 1 92.75 44 SER B N 1
ATOM 3634 C CA . SER B 1 44 ? 8.109 0.013 8.688 1 92.75 44 SER B CA 1
ATOM 3635 C C . SER B 1 44 ? 8.938 -0.419 9.891 1 92.75 44 SER B C 1
ATOM 3637 O O . SER B 1 44 ? 10.047 0.073 10.094 1 92.75 44 SER B O 1
ATOM 3639 N N . SER B 1 45 ? 8.43 -1.33 10.656 1 93.44 45 SER B N 1
ATOM 3640 C CA . SER B 1 45 ? 9.141 -1.833 11.828 1 93.44 45 SER B CA 1
ATOM 3641 C C . SER B 1 45 ? 10.375 -2.635 11.422 1 93.44 45 SER B C 1
ATOM 3643 O O . SER B 1 45 ? 11.438 -2.492 12.023 1 93.44 45 SER B O 1
ATOM 3645 N N . THR B 1 46 ? 10.195 -3.459 10.414 1 92.81 46 THR B N 1
ATOM 3646 C CA . THR B 1 46 ? 11.289 -4.305 9.953 1 92.81 46 THR B C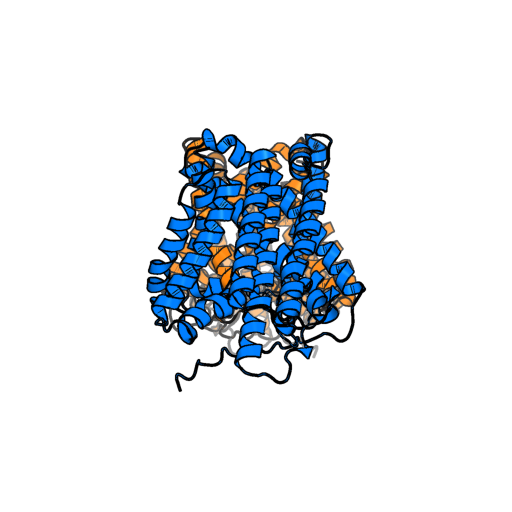A 1
ATOM 3647 C C . THR B 1 46 ? 12.406 -3.457 9.344 1 92.81 46 THR B C 1
ATOM 3649 O O . THR B 1 46 ? 13.586 -3.793 9.469 1 92.81 46 THR B O 1
ATOM 3652 N N . TYR B 1 47 ? 12.023 -2.381 8.727 1 92 47 TYR B N 1
ATOM 3653 C CA . TYR B 1 47 ? 13.016 -1.522 8.102 1 92 47 TYR B CA 1
ATOM 3654 C C . TYR B 1 47 ? 13.938 -0.896 9.141 1 92 47 TYR B C 1
ATOM 3656 O O . TYR B 1 47 ? 15.125 -0.684 8.883 1 92 47 TYR B O 1
ATOM 3664 N N . VAL B 1 48 ? 13.422 -0.612 10.297 1 91.56 48 VAL B N 1
ATOM 3665 C CA . VAL B 1 48 ? 14.234 -0.073 11.383 1 91.56 48 VAL B CA 1
ATOM 3666 C C . VAL B 1 48 ? 15.344 -1.062 11.742 1 91.56 48 VAL B C 1
ATOM 3668 O O . VAL B 1 48 ? 16.5 -0.678 11.883 1 91.56 48 VAL B O 1
ATOM 3671 N N . VAL B 1 49 ? 14.977 -2.295 11.766 1 87.38 49 VAL B N 1
ATOM 3672 C CA . VAL B 1 49 ? 15.914 -3.344 12.141 1 87.38 49 VAL B CA 1
ATOM 3673 C C . VAL B 1 49 ? 16.906 -3.578 11.008 1 87.38 49 VAL B C 1
ATOM 3675 O O . VAL B 1 49 ? 18.125 -3.678 11.242 1 87.38 49 VAL B O 1
ATOM 3678 N N . ILE B 1 50 ? 16.438 -3.605 9.828 1 88.56 50 ILE B N 1
ATOM 3679 C CA . ILE B 1 50 ? 17.266 -3.867 8.656 1 88.56 50 ILE B CA 1
ATOM 3680 C C . ILE B 1 50 ? 18.297 -2.758 8.5 1 88.56 50 ILE B C 1
ATOM 3682 O O . ILE B 1 50 ? 19.484 -3.029 8.25 1 88.56 50 ILE B O 1
ATOM 3686 N N . SER B 1 51 ? 17.812 -1.559 8.586 1 86.94 51 SER B N 1
ATOM 3687 C CA . SER B 1 51 ? 18.719 -0.423 8.445 1 86.94 51 SER B CA 1
ATOM 3688 C C . SER B 1 51 ? 19.797 -0.442 9.523 1 86.94 51 SER B C 1
ATOM 3690 O O . SER B 1 51 ? 20.969 -0.158 9.25 1 86.94 51 SER B O 1
ATOM 3692 N N . ALA B 1 52 ? 19.438 -0.771 10.734 1 85.12 52 ALA B N 1
ATOM 3693 C CA . ALA B 1 52 ? 20.391 -0.855 11.836 1 85.12 52 ALA B CA 1
ATOM 3694 C C . ALA B 1 52 ? 21.422 -1.953 11.586 1 85.12 52 ALA B C 1
ATOM 3696 O O . ALA B 1 52 ? 22.625 -1.752 11.812 1 85.12 52 ALA B O 1
ATOM 3697 N N . CYS B 1 53 ? 20.984 -3.062 11.094 1 82.62 53 CYS B N 1
ATOM 3698 C CA . CYS B 1 53 ? 21.859 -4.188 10.82 1 82.62 53 CYS B CA 1
ATOM 3699 C C . CYS B 1 53 ? 22.828 -3.863 9.68 1 82.62 53 CYS B C 1
ATOM 3701 O O . CYS B 1 53 ? 24.016 -4.184 9.75 1 82.62 53 CYS B O 1
ATOM 3703 N N . SER B 1 54 ? 22.281 -3.264 8.648 1 81.94 54 SER B N 1
ATOM 3704 C CA . SER B 1 54 ? 23.094 -2.914 7.492 1 81.94 54 SER B CA 1
ATOM 3705 C C . SER B 1 54 ? 24.156 -1.882 7.855 1 81.94 54 SER B C 1
ATOM 3707 O O . SER B 1 54 ? 25.312 -2.004 7.449 1 81.94 54 SER B O 1
ATOM 3709 N N . LYS B 1 55 ? 23.859 -0.966 8.594 1 83.12 55 LYS B N 1
ATOM 3710 C CA . LYS B 1 55 ? 24.797 0.073 9 1 83.12 55 LYS B CA 1
ATOM 3711 C C . LYS B 1 55 ? 25.844 -0.482 9.961 1 83.12 55 LYS B C 1
ATOM 3713 O O . LYS B 1 55 ? 27.016 -0.09 9.906 1 83.12 55 LYS B O 1
ATOM 3718 N N . TYR B 1 56 ? 25.375 -1.354 10.805 1 80.88 56 TYR B N 1
ATOM 3719 C CA . TYR B 1 56 ? 26.312 -1.976 11.734 1 80.88 56 TYR B CA 1
ATOM 3720 C C . TYR B 1 56 ? 27.375 -2.789 10.992 1 80.88 56 TYR B C 1
ATOM 3722 O O . TYR B 1 56 ? 28.547 -2.752 11.336 1 80.88 56 TYR B O 1
ATOM 3730 N N . THR B 1 57 ? 27.016 -3.441 10.016 1 78.44 57 THR B N 1
ATOM 3731 C CA . THR B 1 57 ? 27.938 -4.277 9.25 1 78.44 57 THR B CA 1
ATOM 3732 C C . THR B 1 57 ? 28.859 -3.422 8.383 1 78.44 57 THR B C 1
ATOM 3734 O O . THR B 1 57 ? 30.031 -3.746 8.211 1 78.44 57 THR B O 1
ATOM 3737 N N . GLU B 1 58 ? 28.297 -2.365 7.859 1 76.38 58 GLU B N 1
ATOM 3738 C CA . GLU B 1 58 ? 29.062 -1.535 6.941 1 76.38 58 GLU B CA 1
ATOM 3739 C C . GLU B 1 58 ? 29.969 -0.571 7.699 1 76.38 58 GLU B C 1
ATOM 3741 O O . GLU B 1 58 ? 31.125 -0.363 7.309 1 76.38 58 GLU B O 1
ATOM 3746 N N . GLN B 1 59 ? 29.438 0.039 8.734 1 76.62 59 GLN B N 1
ATOM 3747 C CA . GLN B 1 59 ? 30.188 1.132 9.359 1 76.62 59 GLN B CA 1
ATOM 3748 C C . GLN B 1 59 ? 30.516 0.806 10.812 1 76.62 59 GLN B C 1
ATOM 3750 O O . GLN B 1 59 ? 31.344 1.481 11.438 1 76.62 59 GLN B O 1
ATOM 3755 N N . GLY B 1 60 ? 29.938 -0.269 11.297 1 73.75 60 GLY B N 1
ATOM 3756 C CA . GLY B 1 60 ? 30.203 -0.651 12.672 1 73.75 60 GLY B CA 1
ATOM 3757 C C . GLY B 1 60 ? 29.297 0.047 13.672 1 73.75 60 GLY B C 1
ATOM 3758 O O . GLY B 1 60 ? 29.406 -0.173 14.875 1 73.75 60 GLY B O 1
ATOM 3759 N N . PHE B 1 61 ? 28.5 1.034 13.086 1 73.25 61 PHE B N 1
ATOM 3760 C CA . PHE B 1 61 ? 27.531 1.697 13.961 1 73.25 61 PHE B CA 1
ATOM 3761 C C . PHE B 1 61 ? 26.109 1.469 13.477 1 73.25 61 PHE B C 1
ATOM 3763 O O . PHE B 1 61 ? 25.875 1.285 12.281 1 73.25 61 PHE B O 1
ATOM 3770 N N . THR B 1 62 ? 25.219 1.502 14.383 1 72.81 62 THR B N 1
ATOM 3771 C CA . THR B 1 62 ? 23.844 1.14 14.062 1 72.81 62 THR B CA 1
ATOM 3772 C C . THR B 1 62 ? 23.078 2.348 13.539 1 72.81 62 THR B C 1
ATOM 3774 O O . THR B 1 62 ? 22.062 2.195 12.875 1 72.81 62 THR B O 1
ATOM 3777 N N . ILE B 1 63 ? 23.562 3.52 13.914 1 73.12 63 ILE B N 1
ATOM 3778 C CA . ILE B 1 63 ? 22.844 4.723 13.492 1 73.12 63 ILE B CA 1
ATOM 3779 C C . ILE B 1 63 ? 23.781 5.613 12.672 1 73.12 63 ILE B C 1
ATOM 3781 O O . ILE B 1 63 ? 24.969 5.727 12.984 1 73.12 63 ILE B O 1
ATOM 3785 N N . GLU B 1 64 ? 23.203 6.023 11.602 1 72.25 64 GLU B N 1
ATOM 3786 C CA . GLU B 1 64 ? 23.984 7.008 10.852 1 72.25 64 GLU B CA 1
ATOM 3787 C C . GLU B 1 64 ? 24.219 8.266 11.68 1 72.25 64 GLU B C 1
ATOM 3789 O O . GLU B 1 64 ? 23.312 9.062 11.898 1 72.25 64 GLU B O 1
ATOM 3794 N N . SER B 1 65 ? 25.375 8.336 12.148 1 73.06 65 SER B N 1
ATOM 3795 C CA . SER B 1 65 ? 25.703 9.297 13.195 1 73.06 65 SER B CA 1
ATOM 3796 C C . SER B 1 65 ? 25.734 10.719 12.648 1 73.06 65 SER B C 1
ATOM 3798 O O . SER B 1 65 ? 25.328 11.664 13.328 1 73.06 65 SER B O 1
ATOM 3800 N N . LYS B 1 66 ? 26.141 10.875 11.445 1 77.19 66 LYS B N 1
ATOM 3801 C CA . LYS B 1 66 ? 26.281 12.227 10.93 1 77.19 66 LYS B CA 1
ATOM 3802 C C . LYS B 1 66 ? 24.922 12.906 10.789 1 77.19 66 LYS B C 1
ATOM 3804 O O . LYS B 1 66 ? 24.75 14.047 11.227 1 77.19 66 LYS B O 1
ATOM 3809 N N . PHE B 1 67 ? 24.078 12.234 10.25 1 78.81 67 PHE B N 1
ATOM 3810 C CA . PHE B 1 67 ? 22.75 12.797 10.062 1 78.81 67 PHE B CA 1
ATOM 3811 C C . PHE B 1 67 ? 22.031 12.969 11.398 1 78.81 67 PHE B C 1
ATOM 3813 O O . PHE B 1 67 ? 21.375 13.977 11.625 1 78.81 67 PHE B O 1
ATOM 3820 N N . PHE B 1 68 ? 22.188 12 12.211 1 79.44 68 PHE B N 1
ATOM 3821 C CA . PHE B 1 68 ? 21.562 12.07 13.523 1 79.44 68 PHE B CA 1
ATOM 3822 C C . PHE B 1 68 ? 22.094 13.25 14.32 1 79.44 68 PHE B C 1
ATOM 3824 O O . PHE B 1 68 ? 21.344 13.977 14.961 1 79.44 68 PHE B O 1
ATOM 3831 N N . LYS B 1 69 ? 23.422 13.398 14.297 1 80.62 69 LYS B N 1
ATOM 3832 C CA . LYS B 1 69 ? 24.047 14.516 14.992 1 80.62 69 LYS B CA 1
ATOM 3833 C C . LYS B 1 69 ? 23.594 15.852 14.414 1 80.62 69 LYS B C 1
ATOM 3835 O O . LYS B 1 69 ? 23.359 16.812 15.156 1 80.62 69 LYS B O 1
ATOM 3840 N N . SER B 1 70 ? 23.484 15.812 13.18 1 81.12 70 SER B N 1
ATOM 3841 C CA . SER B 1 70 ? 23.016 17.031 12.531 1 81.12 70 SER B CA 1
ATOM 3842 C C . SER B 1 70 ? 21.578 17.359 12.93 1 81.12 70 SER B C 1
ATOM 3844 O O . SER B 1 70 ? 21.234 18.531 13.102 1 81.12 70 SER B O 1
ATOM 3846 N N . MET B 1 71 ? 20.828 16.406 13.141 1 81.62 71 MET B N 1
ATOM 3847 C CA . MET B 1 71 ? 19.422 16.609 13.508 1 81.62 71 MET B CA 1
ATOM 3848 C C . MET B 1 71 ? 19.297 17.078 14.953 1 81.62 71 MET B C 1
ATOM 3850 O O . MET B 1 71 ? 18.344 17.766 15.297 1 81.62 71 MET B O 1
ATOM 3854 N N . MET B 1 72 ? 20.281 16.688 15.719 1 81.25 72 MET B N 1
ATOM 3855 C CA . MET B 1 72 ? 20.203 16.984 17.156 1 81.25 72 MET B CA 1
ATOM 3856 C C . MET B 1 72 ? 20.875 18.328 17.469 1 81.25 72 MET B C 1
ATOM 3858 O O . MET B 1 72 ? 20.766 18.812 18.594 1 81.25 72 MET B O 1
ATOM 3862 N N . ILE B 1 73 ? 21.453 18.859 16.422 1 85.19 73 ILE B N 1
ATOM 3863 C CA . ILE B 1 73 ? 22.031 20.188 16.641 1 85.19 73 ILE B CA 1
ATOM 3864 C C . ILE B 1 73 ? 20.969 21.141 17.172 1 85.19 73 ILE B C 1
ATOM 3866 O O . ILE B 1 73 ? 19.875 21.219 16.609 1 85.19 73 ILE B O 1
ATOM 3870 N N . ASP B 1 74 ? 21.25 21.812 18.281 1 89.62 74 ASP B N 1
ATOM 3871 C CA . ASP B 1 74 ? 20.406 22.828 18.906 1 89.62 74 ASP B CA 1
ATOM 3872 C C . ASP B 1 74 ? 19.094 22.203 19.406 1 89.62 74 ASP B C 1
ATOM 3874 O O . ASP B 1 74 ? 18.047 22.859 19.391 1 89.62 74 ASP B O 1
ATOM 3878 N N . GLY B 1 75 ? 19.125 20.922 19.703 1 89.31 75 GLY B N 1
ATOM 3879 C CA . GLY B 1 75 ? 17.938 20.25 20.219 1 89.31 75 GLY B CA 1
ATOM 3880 C C . GLY B 1 75 ? 17.359 20.922 21.438 1 89.31 75 GLY B C 1
ATOM 3881 O O . GLY B 1 75 ? 16.156 21.109 21.547 1 89.31 75 GLY B O 1
ATOM 3882 N N . SER B 1 76 ? 18.234 21.266 22.312 1 91.31 76 SER B N 1
ATOM 3883 C CA . SER B 1 76 ? 17.797 21.938 23.531 1 91.31 76 SER B CA 1
ATOM 3884 C C . SER B 1 76 ? 17.203 23.312 23.234 1 91.31 76 SER B C 1
ATOM 3886 O O . SER B 1 76 ? 16.219 23.719 23.859 1 91.31 76 SER B O 1
ATOM 3888 N N . LEU B 1 77 ? 17.781 23.953 22.281 1 92.38 77 LEU B N 1
ATOM 3889 C CA . LEU B 1 77 ? 17.266 25.266 21.891 1 92.38 77 LEU B CA 1
ATOM 3890 C C . LEU B 1 77 ? 15.867 25.141 21.297 1 92.38 77 LEU B C 1
ATOM 3892 O O . LEU B 1 77 ? 15 25.984 21.547 1 92.38 77 LEU B O 1
ATOM 3896 N N . ILE B 1 78 ? 15.688 24.156 20.562 1 92.88 78 ILE B N 1
ATOM 3897 C CA . ILE B 1 78 ? 14.398 23.953 19.922 1 92.88 78 ILE B CA 1
ATOM 3898 C C . ILE B 1 78 ? 13.336 23.641 20.969 1 92.88 78 ILE B C 1
ATOM 3900 O O . ILE B 1 78 ? 12.203 24.125 20.875 1 92.88 78 ILE B O 1
ATOM 3904 N N . ILE B 1 79 ? 13.742 22.859 21.938 1 93.56 79 ILE B N 1
ATOM 3905 C CA . ILE B 1 79 ? 12.828 22.578 23.031 1 93.56 79 ILE B CA 1
ATOM 3906 C C . ILE B 1 79 ? 12.484 23.875 23.766 1 93.56 79 ILE B C 1
ATOM 3908 O O . ILE B 1 79 ? 11.32 24.109 24.109 1 93.56 79 ILE B O 1
ATOM 3912 N N . CYS B 1 80 ? 13.422 24.688 24 1 94.31 80 CYS B N 1
ATOM 3913 C CA . CYS B 1 80 ? 13.203 25.969 24.641 1 94.31 80 CYS B CA 1
ATOM 3914 C C . CYS B 1 80 ? 12.32 26.859 23.781 1 94.31 80 CYS B C 1
ATOM 3916 O O . CYS B 1 80 ? 11.469 27.594 24.297 1 94.31 80 CYS B O 1
ATOM 3918 N N . LEU B 1 81 ? 12.602 26.797 22.516 1 94.69 81 LEU B N 1
ATOM 3919 C CA . LEU B 1 81 ? 11.789 27.562 21.578 1 94.69 81 LEU B CA 1
ATOM 3920 C C . LEU B 1 81 ? 10.328 27.109 21.641 1 94.69 81 LEU B C 1
ATOM 3922 O O . LEU B 1 81 ? 9.422 27.953 21.594 1 94.69 81 LEU B O 1
ATOM 3926 N N . TRP B 1 82 ? 10.141 25.844 21.719 1 95 82 TRP B N 1
ATOM 3927 C CA . TRP B 1 82 ? 8.789 25.312 21.812 1 95 82 TRP B CA 1
ATOM 3928 C C . TRP B 1 82 ? 8.086 25.828 23.062 1 95 82 TRP B C 1
ATOM 3930 O O . TRP B 1 82 ? 6.953 26.312 22.984 1 95 82 TRP B O 1
ATOM 3940 N N . ILE B 1 83 ? 8.766 25.766 24.156 1 95.81 83 ILE B N 1
ATOM 3941 C CA . ILE B 1 83 ? 8.219 26.234 25.422 1 95.81 83 ILE B CA 1
ATOM 3942 C C . ILE B 1 83 ? 7.988 27.75 25.359 1 95.81 83 ILE B C 1
ATOM 3944 O O . ILE B 1 83 ? 6.977 28.25 25.844 1 95.81 83 ILE B O 1
ATOM 3948 N N . GLY B 1 84 ? 8.914 28.406 24.766 1 95.94 84 GLY B N 1
ATOM 3949 C CA . GLY B 1 84 ? 8.805 29.859 24.625 1 95.94 84 GLY B CA 1
ATOM 3950 C C . GLY B 1 84 ? 7.613 30.281 23.781 1 95.94 84 GLY B C 1
ATOM 3951 O O . GLY B 1 84 ? 6.863 31.172 24.172 1 95.94 84 GLY B O 1
ATOM 3952 N N . VAL B 1 85 ? 7.469 29.656 22.641 1 95.88 85 VAL B N 1
ATOM 3953 C CA . VAL B 1 85 ? 6.367 30 21.75 1 95.88 85 VAL B CA 1
ATOM 3954 C C . VAL B 1 85 ? 5.035 29.641 22.391 1 95.88 85 VAL B C 1
ATOM 3956 O O . VAL B 1 85 ? 4.059 30.391 22.281 1 95.88 85 VAL B O 1
ATOM 3959 N N . PHE B 1 86 ? 4.996 28.484 23.062 1 96.19 86 PHE B N 1
ATOM 3960 C CA . PHE B 1 86 ? 3.803 28.078 23.797 1 96.19 86 PHE B CA 1
ATOM 3961 C C . PHE B 1 86 ? 3.436 29.109 24.859 1 96.19 86 PHE B C 1
ATOM 3963 O O . PHE B 1 86 ? 2.27 29.484 24.984 1 96.19 86 PHE B O 1
ATOM 3970 N N . SER B 1 87 ? 4.422 29.547 25.609 1 96.62 87 SER B N 1
ATOM 3971 C CA . SER B 1 87 ? 4.207 30.562 26.625 1 96.62 87 SER B CA 1
ATOM 3972 C C . SER B 1 87 ? 3.754 31.875 26.016 1 96.62 87 SER B C 1
ATOM 3974 O O . SER B 1 87 ? 2.889 32.562 26.578 1 96.62 87 SER B O 1
ATOM 3976 N N . TYR B 1 88 ? 4.324 32.188 24.938 1 96.69 88 TYR B N 1
ATOM 3977 C CA . TYR B 1 88 ? 3.973 33.406 24.234 1 96.69 88 TYR B CA 1
ATOM 3978 C C . TYR B 1 88 ? 2.502 33.406 23.844 1 96.69 88 TYR B C 1
ATOM 3980 O O . TYR B 1 88 ? 1.843 34.438 23.859 1 96.69 88 TYR B O 1
ATOM 3988 N N . CYS B 1 89 ? 1.922 32.281 23.484 1 96.44 89 CYS B N 1
ATOM 3989 C CA . CYS B 1 89 ? 0.545 32.188 23.016 1 96.44 89 CYS B CA 1
ATOM 3990 C C . CYS B 1 89 ? -0.437 32.625 24.078 1 96.44 89 CYS B C 1
ATOM 3992 O O . CYS B 1 89 ? -1.567 33 23.781 1 96.44 89 CYS B O 1
ATOM 3994 N N . TRP B 1 90 ? 0.015 32.625 25.312 1 97 90 TRP B N 1
ATOM 3995 C CA . TRP B 1 90 ? -0.843 33.031 26.422 1 97 90 TRP B CA 1
ATOM 3996 C C . TRP B 1 90 ? -1.136 34.531 26.312 1 97 90 TRP B C 1
ATOM 3998 O O . TRP B 1 90 ? -2.057 35.031 26.969 1 97 90 TRP B O 1
ATOM 4008 N N . LEU B 1 91 ? -0.393 35.188 25.516 1 97.19 91 LEU B N 1
ATOM 4009 C CA . LEU B 1 91 ? -0.686 36.594 25.234 1 97.19 91 LEU B CA 1
ATOM 4010 C C . LEU B 1 91 ? -2.111 36.75 24.719 1 97.19 91 LEU B C 1
ATOM 4012 O O . LEU B 1 91 ? -2.787 37.719 25.062 1 97.19 91 LEU B O 1
ATOM 4016 N N . ALA B 1 92 ? -2.572 35.844 23.875 1 97.25 92 ALA B N 1
ATOM 4017 C CA . ALA B 1 92 ? -3.936 35.938 23.359 1 97.25 92 ALA B CA 1
ATOM 4018 C C . ALA B 1 92 ? -4.957 35.875 24.5 1 97.25 92 ALA B C 1
ATOM 4020 O O . ALA B 1 92 ? -5.945 36.625 24.484 1 97.25 92 ALA B O 1
ATOM 4021 N N . TYR B 1 93 ? -4.758 34.969 25.422 1 97.19 93 TYR B N 1
ATOM 4022 C CA . TYR B 1 93 ? -5.621 34.844 26.578 1 97.19 93 TYR B CA 1
ATOM 4023 C C . TYR B 1 93 ? -5.613 36.125 27.391 1 97.19 93 TYR B C 1
ATOM 4025 O O . TYR B 1 93 ? -6.668 36.656 27.766 1 97.19 93 TYR B O 1
ATOM 4033 N N . LEU B 1 94 ? -4.41 36.688 27.672 1 97.25 94 LEU B N 1
ATOM 4034 C CA . LEU B 1 94 ? -4.258 37.906 28.453 1 97.25 94 LEU B CA 1
ATOM 4035 C C . LEU B 1 94 ? -4.941 39.094 27.766 1 97.25 94 LEU B C 1
ATOM 4037 O O . LEU B 1 94 ? -5.578 39.906 28.422 1 97.25 94 LEU B O 1
ATOM 4041 N N . LEU B 1 95 ? -4.793 39.188 26.5 1 97.25 95 LEU B N 1
ATOM 4042 C CA . LEU B 1 95 ? -5.422 40.25 25.75 1 97.25 95 LEU B CA 1
ATOM 4043 C C . LEU B 1 95 ? -6.945 40.156 25.828 1 97.25 95 LEU B C 1
ATOM 4045 O O . LEU B 1 95 ? -7.629 41.188 25.922 1 97.25 95 LEU B O 1
ATOM 4049 N N . GLN B 1 96 ? -7.488 38.938 25.766 1 96.44 96 GLN B N 1
ATOM 4050 C CA . GLN B 1 96 ? -8.93 38.75 25.922 1 96.44 96 GLN B CA 1
ATOM 4051 C C . GLN B 1 96 ? -9.398 39.219 27.297 1 96.44 96 GLN B C 1
ATOM 4053 O O . GLN B 1 96 ? -10.469 39.812 27.422 1 96.44 96 GLN B O 1
ATOM 4058 N N . MET B 1 97 ? -8.586 38.969 28.328 1 96.44 97 MET B N 1
ATOM 4059 C CA . MET B 1 97 ? -8.898 39.406 29.672 1 96.44 97 MET B CA 1
ATOM 4060 C C . MET B 1 97 ? -8.898 40.938 29.766 1 96.44 97 MET B C 1
ATOM 4062 O O . MET B 1 97 ? -9.742 41.531 30.422 1 96.44 97 MET B O 1
ATOM 4066 N N . LEU B 1 98 ? -8.008 41.531 29.078 1 96.69 98 LEU B N 1
ATOM 4067 C CA . LEU B 1 98 ? -7.91 43 29.078 1 96.69 98 LEU B CA 1
ATOM 4068 C C . LEU B 1 98 ? -9.078 43.625 28.312 1 96.69 98 LEU B C 1
ATOM 4070 O O . LEU B 1 98 ? -9.555 44.688 28.688 1 96.69 98 LEU B O 1
ATOM 4074 N N . ILE B 1 99 ? -9.484 42.969 27.297 1 96.19 99 ILE B N 1
ATOM 4075 C CA . ILE B 1 99 ? -10.617 43.469 26.531 1 96.19 99 ILE B CA 1
ATOM 4076 C C . ILE B 1 99 ? -11.875 43.438 27.391 1 96.19 99 ILE B C 1
ATOM 4078 O O . ILE B 1 99 ? -12.68 44.375 27.344 1 96.19 99 ILE B O 1
ATOM 4082 N N . ILE B 1 100 ? -12.016 42.344 28.156 1 94.75 100 ILE B N 1
ATOM 4083 C CA . ILE B 1 100 ? -13.148 42.25 29.062 1 94.75 100 ILE B CA 1
ATOM 4084 C C . ILE B 1 100 ? -13.133 43.406 30.047 1 94.75 100 ILE B C 1
ATOM 4086 O O . ILE B 1 100 ? -14.188 43.938 30.438 1 94.75 100 ILE B O 1
ATOM 4090 N N . ASN B 1 101 ? -11.93 43.875 30.359 1 95.12 101 ASN B N 1
ATOM 4091 C CA . ASN B 1 101 ? -11.766 44.969 31.328 1 95.12 101 ASN B CA 1
ATOM 4092 C C . ASN B 1 101 ? -11.734 46.344 30.625 1 95.12 101 ASN B C 1
ATOM 4094 O O . ASN B 1 101 ? -11.344 47.344 31.234 1 95.12 101 ASN B O 1
ATOM 4098 N N . GLY B 1 102 ? -11.898 46.375 29.391 1 93.56 102 GLY B N 1
ATOM 4099 C CA . GLY B 1 102 ? -12.172 47.656 28.75 1 93.56 102 GLY B CA 1
ATOM 4100 C C . GLY B 1 102 ? -11.156 48.031 27.688 1 93.56 102 GLY B C 1
ATOM 4101 O O . GLY B 1 102 ? -11.25 49.094 27.062 1 93.56 102 GLY B O 1
ATOM 4102 N N . LEU B 1 103 ? -10.148 47.156 27.469 1 93.94 103 LEU B N 1
ATOM 4103 C CA . LEU B 1 103 ? -9.172 47.438 26.422 1 93.94 103 LEU B CA 1
ATOM 4104 C C . LEU B 1 103 ? -9.828 47.469 25.047 1 93.94 103 LEU B C 1
ATOM 4106 O O . LEU B 1 103 ? -10.695 46.625 24.766 1 93.94 103 LEU B O 1
ATOM 4110 N N . ASN B 1 104 ? -9.305 48.406 24.266 1 94.25 104 ASN B N 1
ATOM 4111 C CA . ASN B 1 104 ? -9.844 48.531 22.906 1 94.25 104 ASN B CA 1
ATOM 4112 C C . ASN B 1 104 ? -9.516 47.281 22.078 1 94.25 104 ASN B C 1
ATOM 4114 O O . ASN B 1 104 ? -8.367 46.844 22.016 1 94.25 104 ASN B O 1
ATOM 4118 N N . ASN B 1 105 ? -10.531 46.75 21.375 1 90.56 105 ASN B N 1
ATOM 4119 C CA . ASN B 1 105 ? -10.422 45.5 20.594 1 90.56 105 ASN B CA 1
ATOM 4120 C C . ASN B 1 105 ? -9.453 45.688 19.422 1 90.56 105 ASN B C 1
ATOM 4122 O O . ASN B 1 105 ? -8.648 44.781 19.141 1 90.56 105 ASN B O 1
ATOM 4126 N N . LYS B 1 106 ? -9.523 46.75 18.734 1 91.88 106 LYS B N 1
ATOM 4127 C CA . LYS B 1 106 ? -8.688 46.969 17.562 1 91.88 106 LYS B CA 1
ATOM 4128 C C . LYS B 1 106 ? -7.215 47.094 17.953 1 91.88 106 LYS B C 1
ATOM 4130 O O . LYS B 1 106 ? -6.336 46.594 17.25 1 91.88 106 LYS B O 1
ATOM 4135 N N . LEU B 1 107 ? -7.055 47.75 19 1 93.38 107 LEU B N 1
ATOM 4136 C CA . LEU B 1 107 ? -5.688 47.906 19.484 1 93.38 107 LEU B CA 1
ATOM 4137 C C . LEU B 1 107 ? -5.098 46.562 19.922 1 93.38 107 LEU B C 1
ATOM 4139 O O . LEU B 1 107 ? -3.918 46.312 19.688 1 93.38 107 LEU B O 1
ATOM 4143 N N . SER B 1 108 ? -5.914 45.812 20.531 1 94.12 108 SER B N 1
ATOM 4144 C CA . SER B 1 108 ? -5.48 44.5 20.984 1 94.12 108 SER B CA 1
ATOM 4145 C C . SER B 1 108 ? -5.125 43.594 19.797 1 94.12 108 SER B C 1
ATOM 4147 O O . SER B 1 108 ? -4.125 42.875 19.828 1 94.12 108 SER B O 1
ATOM 4149 N N . LEU B 1 109 ? -5.934 43.625 18.828 1 92.62 109 LEU B N 1
ATOM 4150 C CA . LEU B 1 109 ? -5.695 42.844 17.625 1 92.62 109 LEU B CA 1
ATOM 4151 C C . LEU B 1 109 ? -4.406 43.281 16.938 1 92.62 109 LEU B C 1
ATOM 4153 O O . LEU B 1 109 ? -3.635 42.438 16.469 1 92.62 109 LEU B O 1
ATOM 4157 N N . LEU B 1 110 ? -4.211 44.531 16.828 1 94.25 110 LEU B N 1
ATOM 4158 C CA . LEU B 1 110 ? -3.002 45.062 16.219 1 94.25 110 LEU B CA 1
ATOM 4159 C C . LEU B 1 110 ? -1.761 44.625 16.984 1 94.25 110 LEU B C 1
ATOM 4161 O O . LEU B 1 110 ? -0.748 44.281 16.391 1 94.25 110 LEU B O 1
ATOM 4165 N N . PHE B 1 111 ? -1.902 44.75 18.25 1 95.62 111 PHE B N 1
ATOM 4166 C CA . PHE B 1 111 ? -0.789 44.344 19.109 1 95.62 111 PHE B CA 1
ATOM 4167 C C . PHE B 1 111 ? -0.469 42.875 18.922 1 95.62 111 PHE B C 1
ATOM 4169 O O . PHE B 1 111 ? 0.7 42.5 18.812 1 95.62 111 PHE B O 1
ATOM 4176 N N . GLN B 1 112 ? -1.444 42.031 18.891 1 95.5 112 GLN B N 1
ATOM 4177 C CA . GLN B 1 112 ? -1.243 40.594 18.703 1 95.5 112 GLN B CA 1
ATOM 4178 C C . GLN B 1 112 ? -0.587 40.312 17.359 1 95.5 112 GLN B C 1
ATOM 4180 O O . GLN B 1 112 ? 0.344 39.531 17.281 1 95.5 112 GLN B O 1
ATOM 4185 N N . 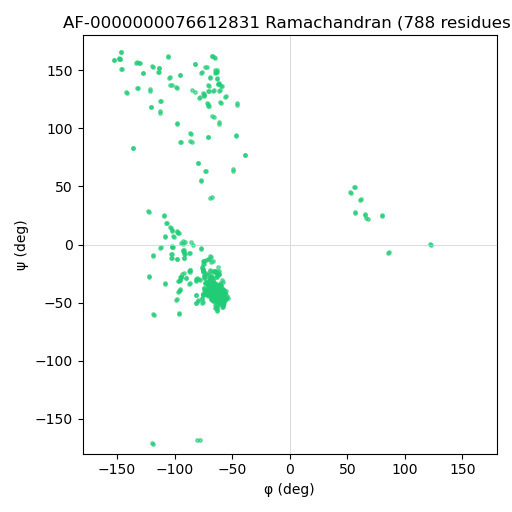HIS B 1 113 ? -1.052 40.969 16.328 1 93.69 113 HIS B N 1
ATOM 4186 C CA . HIS B 1 113 ? -0.493 40.75 14.992 1 93.69 113 HIS B CA 1
ATOM 4187 C C . HIS B 1 113 ? 0.972 41.156 14.938 1 93.69 113 HIS B C 1
ATOM 4189 O O . HIS B 1 113 ? 1.788 40.5 14.289 1 93.69 113 HIS B O 1
ATOM 4195 N N . LEU B 1 114 ? 1.253 42.25 15.555 1 94.69 114 LEU B N 1
ATOM 4196 C CA . LEU B 1 114 ? 2.627 42.75 15.562 1 94.69 114 LEU B CA 1
ATOM 4197 C C . LEU B 1 114 ? 3.543 41.781 16.297 1 94.69 114 LEU B C 1
ATOM 4199 O O . LEU B 1 114 ? 4.629 41.438 15.812 1 94.69 114 LEU B O 1
ATOM 4203 N N . THR B 1 115 ? 3.117 41.344 17.438 1 94.75 115 THR B N 1
ATOM 4204 C CA . THR B 1 115 ? 3.945 40.438 18.219 1 94.75 115 THR B CA 1
ATOM 4205 C C . THR B 1 115 ? 4.074 39.094 17.531 1 94.75 115 THR B C 1
ATOM 4207 O O . THR B 1 115 ? 5.129 38.438 17.594 1 94.75 115 THR B O 1
ATOM 4210 N N . GLN B 1 116 ? 3.018 38.625 16.953 1 93.69 116 GLN B N 1
ATOM 4211 C CA . GLN B 1 116 ? 3.066 37.375 16.219 1 93.69 116 GLN B CA 1
ATOM 4212 C C . GLN B 1 116 ? 4.07 37.438 15.07 1 93.69 116 GLN B C 1
ATOM 4214 O O . GLN B 1 116 ? 4.816 36.5 14.82 1 93.69 116 GLN B O 1
ATOM 4219 N N . SER B 1 117 ? 4.047 38.531 14.367 1 92.06 117 SER B N 1
ATOM 4220 C CA . SER B 1 117 ? 4.992 38.75 13.273 1 92.06 117 SER B CA 1
ATOM 4221 C C . SER B 1 117 ? 6.43 38.719 13.781 1 92.06 117 SER B C 1
ATOM 4223 O O . SER B 1 117 ? 7.312 38.156 13.148 1 92.06 117 SER B O 1
ATOM 4225 N N . ILE B 1 118 ? 6.613 39.312 14.883 1 93.06 118 ILE B N 1
ATOM 4226 C CA . ILE B 1 118 ? 7.945 39.375 15.477 1 93.06 118 ILE B CA 1
ATOM 4227 C C . ILE B 1 118 ? 8.398 37.938 15.844 1 93.06 118 ILE B C 1
ATOM 4229 O O . ILE B 1 118 ? 9.547 37.562 15.578 1 93.06 118 ILE B O 1
ATOM 4233 N N . VAL B 1 119 ? 7.555 37.219 16.453 1 91.38 119 VAL B N 1
ATOM 4234 C CA . VAL B 1 119 ? 7.887 35.844 16.844 1 91.38 119 VAL B CA 1
ATOM 4235 C C . VAL B 1 119 ? 8.172 35 15.609 1 91.38 119 VAL B C 1
ATOM 4237 O O . VAL B 1 119 ? 9.117 34.219 15.586 1 91.38 119 VAL B O 1
ATOM 4240 N N . PHE B 1 120 ? 7.387 35.125 14.68 1 88.5 120 PHE B N 1
ATOM 4241 C CA . PHE B 1 120 ? 7.566 34.375 13.438 1 88.5 120 PHE B CA 1
ATOM 4242 C C . PHE B 1 120 ? 8.891 34.75 12.781 1 88.5 120 PHE B C 1
ATOM 4244 O O . PHE B 1 120 ? 9.617 33.844 12.312 1 88.5 120 PHE B O 1
ATOM 4251 N N . ILE B 1 121 ? 9.18 36.031 12.664 1 88.44 121 ILE B N 1
ATOM 4252 C CA . ILE B 1 121 ? 10.43 36.5 12.078 1 88.44 121 ILE B CA 1
ATOM 4253 C C . ILE B 1 121 ? 11.602 35.969 12.914 1 88.44 121 ILE B C 1
ATOM 4255 O O . ILE B 1 121 ? 12.648 35.594 12.367 1 88.44 121 ILE B O 1
ATOM 4259 N N . PHE B 1 122 ? 11.398 35.938 14.148 1 92.38 122 PHE B N 1
ATOM 4260 C CA . PHE B 1 122 ? 12.438 35.438 15.047 1 92.38 122 PHE B CA 1
ATOM 4261 C C . PHE B 1 122 ? 12.75 34 14.766 1 92.38 122 PHE B C 1
ATOM 4263 O O . PHE B 1 122 ? 13.914 33.594 14.656 1 92.38 122 PHE B O 1
ATOM 4270 N N . VAL B 1 123 ? 11.742 33.188 14.68 1 90.62 123 VAL B N 1
ATOM 4271 C CA . VAL B 1 123 ? 11.922 31.766 14.422 1 90.62 123 VAL B CA 1
ATOM 4272 C C . VAL B 1 123 ? 12.594 31.562 13.062 1 90.62 123 VAL B C 1
ATOM 4274 O O . VAL B 1 123 ? 13.492 30.734 12.922 1 90.62 123 VAL B O 1
ATOM 4277 N N . PHE B 1 124 ? 12.195 32.281 12.148 1 86.88 124 PHE B N 1
ATOM 4278 C CA . PHE B 1 124 ? 12.781 32.25 10.812 1 86.88 124 PHE B CA 1
ATOM 4279 C C . PHE B 1 124 ? 14.25 32.656 10.859 1 86.88 124 PHE B C 1
ATOM 4281 O O . PHE B 1 124 ? 15.102 31.969 10.266 1 86.88 124 PHE B O 1
ATOM 4288 N N . ALA B 1 125 ? 14.531 33.688 11.547 1 88.94 125 ALA B N 1
ATOM 4289 C CA . ALA B 1 125 ? 15.891 34.219 11.641 1 88.94 125 ALA B CA 1
ATOM 4290 C C . ALA B 1 125 ? 16.797 33.25 12.391 1 88.94 125 ALA B C 1
ATOM 4292 O O . ALA B 1 125 ? 17.984 33.125 12.07 1 88.94 125 ALA B O 1
ATOM 4293 N N . LEU B 1 126 ? 16.234 32.656 13.359 1 89.56 126 LEU B N 1
ATOM 4294 C CA . LEU B 1 126 ? 17.016 31.688 14.141 1 89.56 126 LEU B CA 1
ATOM 4295 C C . LEU B 1 126 ? 17.484 30.547 13.266 1 89.56 126 LEU B C 1
ATOM 4297 O O . LEU B 1 126 ? 18.60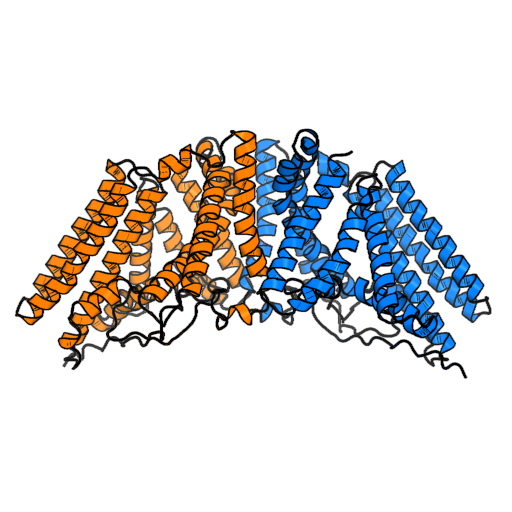9 30.047 13.43 1 89.56 126 LEU B O 1
ATOM 4301 N N . GLY B 1 127 ? 16.672 30.047 12.43 1 86.69 127 GLY B N 1
ATOM 4302 C CA . GLY B 1 127 ? 17.062 28.984 11.523 1 86.69 127 GLY B CA 1
ATOM 4303 C C . GLY B 1 127 ? 18.234 29.359 10.633 1 86.69 127 GLY B C 1
ATOM 4304 O O . GLY B 1 127 ? 19.125 28.531 10.391 1 86.69 127 GLY B O 1
ATOM 4305 N N . PHE B 1 128 ? 18.234 30.578 10.195 1 85.38 128 PHE B N 1
ATOM 4306 C CA . PHE B 1 128 ? 19.281 31.062 9.305 1 85.38 128 PHE B CA 1
ATOM 4307 C C . PHE B 1 128 ? 20.578 31.312 10.078 1 85.38 128 PHE B C 1
ATOM 4309 O O . PHE B 1 128 ? 21.656 30.953 9.617 1 85.38 128 PHE B O 1
ATOM 4316 N N . THR B 1 129 ? 20.453 31.906 11.211 1 88.25 129 THR B N 1
ATOM 4317 C CA . THR B 1 129 ? 21.625 32.312 11.977 1 88.25 129 THR B CA 1
ATOM 4318 C C . THR B 1 129 ? 22.312 31.109 12.602 1 88.25 129 THR B C 1
ATOM 4320 O O . THR B 1 129 ? 23.531 31.078 12.719 1 88.25 129 THR B O 1
ATOM 4323 N N . ARG B 1 130 ? 21.547 30.109 12.945 1 89.94 130 ARG B N 1
ATOM 4324 C CA . ARG B 1 130 ? 22.109 28.938 13.617 1 89.94 130 ARG B CA 1
ATOM 4325 C C . ARG B 1 130 ? 22.453 27.859 12.609 1 89.94 130 ARG B C 1
ATOM 4327 O O . ARG B 1 130 ? 22.875 26.75 12.992 1 89.94 130 ARG B O 1
ATOM 4334 N N . ASN B 1 131 ? 22.25 28.094 11.391 1 86.94 131 ASN B N 1
ATOM 4335 C CA . ASN B 1 131 ? 22.547 27.141 10.328 1 86.94 131 ASN B CA 1
ATOM 4336 C C . ASN B 1 131 ? 21.844 25.797 10.555 1 86.94 131 ASN B C 1
ATOM 4338 O O . ASN B 1 131 ? 22.484 24.75 10.516 1 86.94 131 ASN B O 1
ATOM 4342 N N . TRP B 1 132 ? 20.562 25.875 10.828 1 87.62 132 TRP B N 1
ATOM 4343 C CA . TRP B 1 132 ? 19.75 24.688 11.055 1 87.62 132 TRP B CA 1
ATOM 4344 C C . TRP B 1 132 ? 19.578 23.891 9.766 1 87.62 132 TRP B C 1
ATOM 4346 O O . TRP B 1 132 ? 19.531 24.469 8.672 1 87.62 132 TRP B O 1
ATOM 4356 N N . GLY B 1 133 ? 19.562 22.641 9.945 1 82.25 133 GLY B N 1
ATOM 4357 C CA . GLY B 1 133 ? 19.25 21.781 8.82 1 82.25 133 GLY B CA 1
ATOM 4358 C C . GLY B 1 133 ? 17.75 21.688 8.547 1 82.25 133 GLY B C 1
ATOM 4359 O O . GLY B 1 133 ? 16.969 22.484 9.062 1 82.25 133 GLY B O 1
ATOM 4360 N N . PHE B 1 134 ? 17.406 20.766 7.734 1 81.06 134 PHE B N 1
ATOM 4361 C CA . PHE B 1 134 ? 16.047 20.547 7.266 1 81.06 134 PHE B CA 1
ATOM 4362 C C . PHE B 1 134 ? 15.109 20.281 8.43 1 81.06 134 PHE B C 1
ATOM 4364 O O . PHE B 1 134 ? 14.062 20.906 8.555 1 81.06 134 PHE B O 1
ATOM 4371 N N . THR B 1 135 ? 15.5 19.406 9.281 1 84.12 135 THR B N 1
ATOM 4372 C CA . THR B 1 135 ? 14.625 18.906 10.344 1 84.12 135 THR B CA 1
ATOM 4373 C C . THR B 1 135 ? 14.336 20.016 11.359 1 84.12 135 THR B C 1
ATOM 4375 O O . THR B 1 135 ? 13.18 20.234 11.734 1 84.12 135 THR B O 1
ATOM 4378 N N . GLN B 1 136 ? 15.359 20.734 11.758 1 90.06 136 GLN B N 1
ATOM 4379 C CA . GLN B 1 136 ? 15.211 21.797 12.75 1 90.06 136 GLN B CA 1
ATOM 4380 C C . GLN B 1 136 ? 14.352 22.938 12.211 1 90.06 136 GLN B C 1
ATOM 4382 O O . GLN B 1 136 ? 13.461 23.438 12.898 1 90.06 136 GLN B O 1
ATOM 4387 N N . THR B 1 137 ? 14.664 23.234 11.031 1 89 137 THR B N 1
ATOM 4388 C CA . THR B 1 137 ? 13.945 24.344 10.398 1 89 137 THR B CA 1
ATOM 4389 C C . THR B 1 137 ? 12.477 23.984 10.203 1 89 137 THR B C 1
ATOM 4391 O O . THR B 1 137 ? 11.594 24.781 10.539 1 89 137 THR B O 1
ATOM 4394 N N . LEU B 1 138 ? 12.266 22.828 9.672 1 88 138 LEU B N 1
ATOM 4395 C CA . LEU B 1 138 ? 10.891 22.406 9.43 1 88 138 LEU B CA 1
ATOM 4396 C C . LEU B 1 138 ? 10.102 22.344 10.734 1 88 138 LEU B C 1
ATOM 4398 O O . LEU B 1 138 ? 8.992 22.875 10.82 1 88 138 LEU B O 1
ATOM 4402 N N . PHE B 1 139 ? 10.656 21.766 11.703 1 91.06 139 PHE B N 1
ATOM 4403 C CA . PHE B 1 139 ? 9.969 21.609 12.977 1 91.06 139 PHE B CA 1
ATOM 4404 C C . PHE B 1 139 ? 9.656 22.953 13.609 1 91.06 139 PHE B C 1
ATOM 4406 O O . PHE B 1 139 ? 8.539 23.172 14.078 1 91.06 139 PHE B O 1
ATOM 4413 N N . SER B 1 140 ? 10.617 23.828 13.633 1 92.88 140 SER B N 1
ATOM 4414 C CA . SER B 1 140 ? 10.461 25.125 14.289 1 92.88 140 SER B CA 1
ATOM 4415 C C . SER B 1 140 ? 9.422 25.969 13.562 1 92.88 140 SER B C 1
ATOM 4417 O O . SER B 1 140 ? 8.648 26.688 14.203 1 92.88 140 SER B O 1
ATOM 4419 N N . LEU B 1 141 ? 9.422 25.875 12.305 1 91.94 141 LEU B N 1
ATOM 4420 C CA . LEU B 1 141 ? 8.461 26.672 11.539 1 91.94 141 LEU B CA 1
ATOM 4421 C C . LEU B 1 141 ? 7.051 26.109 11.703 1 91.94 141 LEU B C 1
ATOM 4423 O O . LEU B 1 141 ? 6.086 26.875 11.789 1 91.94 141 LEU B O 1
ATOM 4427 N N . LEU B 1 142 ? 6.949 24.797 11.664 1 92 142 LEU B N 1
ATOM 4428 C CA . LEU B 1 142 ? 5.637 24.188 11.883 1 92 142 LEU B CA 1
ATOM 4429 C C . LEU B 1 142 ? 5.109 24.547 13.273 1 92 142 LEU B C 1
ATOM 4431 O O . LEU B 1 142 ? 3.91 24.766 13.453 1 92 142 LEU B O 1
ATOM 4435 N N . LEU B 1 143 ? 6 24.547 14.188 1 93.94 143 LEU B N 1
ATOM 4436 C CA . LEU B 1 143 ? 5.645 24.922 15.547 1 93.94 143 LEU B CA 1
ATOM 4437 C C . LEU B 1 143 ? 5.133 26.359 15.594 1 93.94 143 LEU B C 1
ATOM 4439 O O . LEU B 1 143 ? 4.098 26.641 16.203 1 93.94 143 LEU B O 1
ATOM 4443 N N . ALA B 1 144 ? 5.844 27.219 14.984 1 93.44 144 ALA B N 1
ATOM 4444 C CA . ALA B 1 144 ? 5.465 28.625 14.969 1 93.44 144 ALA B CA 1
ATOM 4445 C C . ALA B 1 144 ? 4.137 28.828 14.242 1 93.44 144 ALA B C 1
ATOM 4447 O O . ALA B 1 144 ? 3.279 29.594 14.711 1 93.44 144 ALA B O 1
ATOM 4448 N N . LEU B 1 145 ? 3.996 28.156 13.156 1 94.06 145 LEU B N 1
ATOM 4449 C CA . LEU B 1 145 ? 2.779 28.297 12.367 1 94.06 145 LEU B CA 1
ATOM 4450 C C . LEU B 1 145 ? 1.573 27.75 13.125 1 94.06 145 LEU B C 1
ATOM 4452 O O . LEU B 1 145 ? 0.498 28.359 13.102 1 94.06 145 LEU B O 1
ATOM 4456 N N . THR B 1 146 ? 1.693 26.609 13.703 1 95.38 146 THR B N 1
ATOM 4457 C CA . THR B 1 146 ? 0.617 26 14.461 1 95.38 146 THR B CA 1
ATOM 4458 C C . THR B 1 146 ? 0.151 26.906 15.586 1 95.38 146 THR B C 1
ATOM 4460 O O . THR B 1 146 ? -1.05 27.141 15.758 1 95.38 146 THR B O 1
ATOM 4463 N N . HIS B 1 147 ? 1.053 27.484 16.359 1 95.5 147 HIS B N 1
ATOM 4464 C CA . HIS B 1 147 ? 0.706 28.359 17.484 1 95.5 147 HIS B CA 1
ATOM 4465 C C . HIS B 1 147 ? 0.122 29.688 16.984 1 95.5 147 HIS B C 1
ATOM 4467 O O . HIS B 1 147 ? -0.751 30.266 17.641 1 95.5 147 HIS B O 1
ATOM 4473 N N . PHE B 1 148 ? 0.68 30.094 15.875 1 94.38 148 PHE B N 1
ATOM 4474 C CA . PHE B 1 148 ? 0.117 31.266 15.242 1 94.38 148 PHE B CA 1
ATOM 4475 C C . PHE B 1 148 ? -1.353 31.062 14.898 1 94.38 148 PHE B C 1
ATOM 4477 O O . PHE B 1 148 ? -2.201 31.891 15.227 1 94.38 148 PHE B O 1
ATOM 4484 N N . MET B 1 149 ? -1.65 30 14.266 1 96.06 149 MET B N 1
ATOM 4485 C CA . MET B 1 149 ? -3.021 29.703 13.867 1 96.06 149 MET B CA 1
ATOM 4486 C C . MET B 1 149 ? -3.924 29.547 15.086 1 96.06 149 MET B C 1
ATOM 4488 O O . MET B 1 149 ? -5.055 30.031 15.094 1 96.06 149 MET B O 1
ATOM 4492 N N . LYS B 1 150 ? -3.447 28.906 16.078 1 97.06 150 LYS B N 1
ATOM 4493 C CA . LYS B 1 150 ? -4.242 28.703 17.281 1 97.06 150 LYS B CA 1
ATOM 4494 C C . LYS B 1 150 ? -4.555 30.047 17.953 1 97.06 150 LYS B C 1
ATOM 4496 O O . LYS B 1 150 ? -5.691 30.297 18.359 1 97.06 150 LYS B O 1
ATOM 4501 N N . MET B 1 151 ? -3.551 30.875 18.062 1 96.06 151 MET B N 1
ATOM 4502 C CA . MET B 1 151 ? -3.742 32.188 18.688 1 96.06 151 MET B CA 1
ATOM 4503 C C . MET B 1 151 ? -4.777 33 17.906 1 96.06 151 MET B C 1
ATOM 4505 O O . MET B 1 151 ? -5.66 33.625 18.5 1 96.06 151 MET B O 1
ATOM 4509 N N . HIS B 1 152 ? -4.59 32.969 16.688 1 94.38 152 HIS B N 1
ATOM 4510 C CA . HIS B 1 152 ? -5.488 33.719 15.828 1 94.38 152 HIS B CA 1
ATOM 4511 C C . HIS B 1 152 ? -6.922 33.219 15.945 1 94.38 152 HIS B C 1
ATOM 4513 O O . HIS B 1 152 ? -7.859 34 16.031 1 94.38 152 HIS B O 1
ATOM 4519 N N . SER B 1 153 ? -7.098 31.969 15.867 1 96.25 153 SER B N 1
ATOM 4520 C CA . SER B 1 153 ? -8.43 31.375 15.977 1 96.25 153 SER B CA 1
ATOM 4521 C C . SER B 1 153 ? -9.086 31.75 17.297 1 96.25 153 SER B C 1
ATOM 4523 O O . SER B 1 153 ? -10.281 32.094 17.344 1 96.25 153 SER B O 1
ATOM 4525 N N . TYR B 1 154 ? -8.328 31.688 18.375 1 96.94 154 TYR B N 1
ATOM 4526 C CA . TYR B 1 154 ? -8.844 32.031 19.703 1 96.94 154 TYR B CA 1
ATOM 4527 C C . TYR B 1 154 ? -9.336 33.469 19.734 1 96.94 154 TYR B C 1
ATOM 4529 O O . TYR B 1 154 ? -10.43 33.75 20.219 1 96.94 154 TYR B O 1
ATOM 4537 N N . THR B 1 155 ? -8.57 34.344 19.203 1 95.88 155 THR B N 1
ATOM 4538 C CA . THR B 1 155 ? -8.875 35.781 19.203 1 95.88 155 THR B CA 1
ATOM 4539 C C . THR B 1 155 ? -10.102 36.062 18.344 1 95.88 155 THR B C 1
ATOM 4541 O O . THR B 1 155 ? -11.016 36.75 18.781 1 95.88 155 THR B O 1
ATOM 4544 N N . LEU B 1 156 ? -10.117 35.531 17.156 1 93.31 156 LEU B N 1
ATOM 4545 C CA . LEU B 1 156 ? -11.195 35.812 16.219 1 93.31 156 LEU B CA 1
ATOM 4546 C C . LEU B 1 156 ? -12.5 35.188 16.688 1 93.31 156 LEU B C 1
ATOM 4548 O O . LEU B 1 156 ? -13.57 35.781 16.531 1 93.31 156 LEU B O 1
ATOM 4552 N N . THR B 1 157 ? -12.445 33.969 17.188 1 93.81 157 THR B N 1
ATOM 4553 C CA . THR B 1 157 ? -13.648 33.312 17.672 1 93.81 157 THR B CA 1
ATOM 4554 C C . THR B 1 157 ? -14.258 34.094 18.828 1 93.81 157 THR B C 1
ATOM 4556 O O . THR B 1 157 ? -15.477 34.281 18.906 1 93.81 157 THR B O 1
ATOM 4559 N N . ASN B 1 158 ? -13.492 34.562 19.766 1 94.69 158 ASN B N 1
ATOM 4560 C CA . ASN B 1 158 ? -14 35.344 20.891 1 94.69 158 ASN B CA 1
ATOM 4561 C C . ASN B 1 158 ? -14.516 36.719 20.453 1 94.69 158 ASN B C 1
ATOM 4563 O O . ASN B 1 158 ? -15.469 37.25 21.047 1 94.69 158 ASN B O 1
ATOM 4567 N N . ARG B 1 159 ? -13.836 37.281 19.453 1 92.44 159 ARG B N 1
ATOM 4568 C CA . ARG B 1 159 ? -14.391 38.5 18.859 1 92.44 159 ARG B CA 1
ATOM 4569 C C . ARG B 1 159 ? -15.812 38.25 18.359 1 92.44 159 ARG B C 1
ATOM 4571 O O . ARG B 1 159 ? -16.719 39.062 18.625 1 92.44 159 ARG B O 1
ATOM 4578 N N . ASP B 1 160 ? -16 37.188 17.656 1 90.94 160 ASP B N 1
ATOM 4579 C CA . ASP B 1 160 ? -17.312 36.844 17.109 1 90.94 160 ASP B CA 1
ATOM 4580 C C . ASP B 1 160 ? -18.328 36.625 18.219 1 90.94 160 ASP B C 1
ATOM 4582 O O . ASP B 1 160 ? -19.484 37 18.109 1 90.94 160 ASP B O 1
ATOM 4586 N N . LEU B 1 161 ? -17.922 35.969 19.25 1 92.06 161 LEU B N 1
ATOM 4587 C CA . LEU B 1 161 ? -18.797 35.719 20.391 1 92.06 161 LEU B CA 1
ATOM 4588 C C . LEU B 1 161 ? -19.203 37 21.078 1 92.06 161 LEU B C 1
ATOM 4590 O O . LEU B 1 161 ? -20.359 37.156 21.484 1 92.06 161 LEU B O 1
ATOM 4594 N N . ARG B 1 162 ? -18.297 37.844 21.219 1 92 162 ARG B N 1
ATOM 4595 C CA . ARG B 1 162 ? -18.562 39.156 21.828 1 92 162 ARG B CA 1
ATOM 4596 C C . ARG B 1 162 ? -19.531 39.969 20.969 1 92 162 ARG B C 1
ATOM 4598 O O . ARG B 1 162 ? -20.484 40.562 21.484 1 92 162 ARG B O 1
ATOM 4605 N N . GLU B 1 163 ? -19.203 40 19.734 1 89.69 163 GLU B N 1
ATOM 4606 C CA . GLU B 1 163 ? -20.016 40.781 18.812 1 89.69 163 GLU B CA 1
ATOM 4607 C C . GLU B 1 163 ? -21.438 40.219 18.703 1 89.69 163 GLU B C 1
ATOM 4609 O O . GLU B 1 163 ? -22.391 40.969 18.516 1 89.69 163 GLU B O 1
ATOM 4614 N N . SER B 1 164 ? -21.562 38.938 18.797 1 89.75 164 SER B N 1
ATOM 4615 C CA . SER B 1 164 ? -22.875 38.312 18.703 1 89.75 164 SER B CA 1
ATOM 4616 C C . SER B 1 164 ? -23.578 38.281 20.062 1 89.75 164 SER B C 1
ATOM 4618 O O . SER B 1 164 ? -24.688 37.781 20.188 1 89.75 164 SER B O 1
ATOM 4620 N N . LYS B 1 165 ? -22.984 38.812 21.062 1 91.19 165 LYS B N 1
ATOM 4621 C CA . LYS B 1 165 ? -23.531 38.844 22.422 1 91.19 165 LYS B CA 1
ATOM 4622 C C . LYS B 1 165 ? -23.938 37.469 22.891 1 91.19 165 LYS B C 1
ATOM 4624 O O . LYS B 1 165 ? -25.047 37.25 23.375 1 91.19 165 LYS B O 1
ATOM 4629 N N . SER B 1 166 ? -23 36.562 22.609 1 90.5 166 SER B N 1
ATOM 4630 C CA . SER B 1 166 ? -23.234 35.188 23.031 1 90.5 166 SER B CA 1
ATOM 4631 C C . SER B 1 166 ? -23.266 35.094 24.547 1 90.5 166 SER B C 1
ATOM 4633 O O . SER B 1 166 ? -22.5 35.781 25.25 1 90.5 166 SER B O 1
ATOM 4635 N N . LYS B 1 167 ? -24.078 34.156 25.078 1 91.69 167 LYS B N 1
ATOM 4636 C CA . LYS B 1 167 ? -24.234 33.969 26.516 1 91.69 167 LYS B CA 1
ATOM 4637 C C . LYS B 1 167 ? -23 33.281 27.109 1 91.69 167 LYS B C 1
ATOM 4639 O O . LYS B 1 167 ? -22.734 33.406 28.312 1 91.69 167 LYS B O 1
ATOM 4644 N N . VAL B 1 168 ? -22.234 32.719 26.359 1 91.38 168 VAL B N 1
ATOM 4645 C CA . VAL B 1 168 ? -21.062 31.953 26.828 1 91.38 168 VAL B CA 1
ATOM 4646 C C . VAL B 1 168 ? -19.922 32.906 27.125 1 91.38 168 VAL B C 1
ATOM 4648 O O . VAL B 1 168 ? -19.094 32.656 28 1 91.38 168 VAL B O 1
ATOM 4651 N N . TYR B 1 169 ? -19.875 34 26.438 1 91.56 169 TYR B N 1
ATOM 4652 C CA . TYR B 1 169 ? -18.844 35.031 26.641 1 91.56 169 TYR B CA 1
ATOM 4653 C C . TYR B 1 169 ? -19.203 35.938 27.797 1 91.56 169 TYR B C 1
ATOM 4655 O O . TYR B 1 169 ? -20.344 36.406 27.922 1 91.56 169 TYR B O 1
ATOM 4663 N N . PRO B 1 170 ? -18.422 36.188 28.641 1 94.12 170 PRO B N 1
ATOM 4664 C CA . PRO B 1 170 ? -16.984 35.969 28.688 1 94.12 170 PRO B CA 1
ATOM 4665 C C . PRO B 1 170 ? -16.578 34.781 29.531 1 94.12 170 PRO B C 1
ATOM 4667 O O . PRO B 1 170 ? -15.406 34.594 29.859 1 94.12 170 PRO B O 1
ATOM 4670 N N . ASN B 1 171 ? -17.516 33.938 29.938 1 93.31 171 ASN B N 1
ATOM 4671 C CA . ASN B 1 171 ? -17.25 32.844 30.844 1 93.31 171 ASN B CA 1
ATOM 4672 C C . ASN B 1 171 ? -16.297 31.828 30.219 1 93.31 171 ASN B C 1
ATOM 4674 O O . ASN B 1 171 ? -15.609 31.094 30.938 1 93.31 171 ASN B O 1
ATOM 4678 N N . ASN B 1 172 ? -16.25 31.781 28.969 1 93.94 172 ASN B N 1
ATOM 4679 C CA . ASN B 1 172 ? -15.391 30.844 28.266 1 93.94 172 ASN B CA 1
ATOM 4680 C C . ASN B 1 172 ? -13.922 31.234 28.359 1 93.94 172 ASN B C 1
ATOM 4682 O O . ASN B 1 172 ? -13.031 30.438 28.078 1 93.94 172 ASN B O 1
ATOM 4686 N N . ILE B 1 173 ? -13.68 32.469 28.797 1 96.12 173 ILE B N 1
ATOM 4687 C CA . ILE B 1 173 ? -12.312 32.969 28.922 1 96.12 173 ILE B CA 1
ATOM 4688 C C . ILE B 1 173 ? -11.742 32.594 30.281 1 96.12 173 ILE B C 1
ATOM 4690 O O . ILE B 1 173 ? -11.828 33.375 31.234 1 96.12 173 ILE B O 1
ATOM 4694 N N . ASN B 1 174 ? -11.148 31.469 30.391 1 95.44 174 ASN B N 1
ATOM 4695 C CA . ASN B 1 174 ? -10.484 31 31.594 1 95.44 174 ASN B CA 1
ATOM 4696 C C . ASN B 1 174 ? -9.273 30.141 31.281 1 95.44 174 ASN B C 1
ATOM 4698 O O . ASN B 1 174 ? -9.102 29.703 30.141 1 95.44 174 ASN B O 1
ATOM 4702 N N . ILE B 1 175 ? -8.43 29.875 32.188 1 96.38 175 ILE B N 1
ATOM 4703 C CA . ILE B 1 175 ? -7.125 29.25 32.031 1 96.38 175 ILE B CA 1
ATOM 4704 C C . ILE B 1 175 ? -7.312 27.797 31.594 1 96.38 175 ILE B C 1
ATOM 4706 O O . ILE B 1 175 ? -6.574 27.297 30.734 1 96.38 175 ILE B O 1
ATOM 4710 N N . LYS B 1 176 ? -8.234 27.141 32.125 1 95.44 176 LYS B N 1
ATOM 4711 C CA . LYS B 1 176 ? -8.469 25.719 31.844 1 95.44 176 LYS B CA 1
ATOM 4712 C C . LYS B 1 176 ? -8.883 25.531 30.391 1 95.44 176 LYS B C 1
ATOM 4714 O O . LYS B 1 176 ? -8.352 24.656 29.703 1 95.44 176 LYS B O 1
ATOM 4719 N N . ASN B 1 177 ? -9.812 26.359 29.984 1 95.19 177 ASN B N 1
ATOM 4720 C CA . ASN B 1 177 ? -10.289 26.281 28.609 1 95.19 177 ASN B CA 1
ATOM 4721 C C . ASN B 1 177 ? -9.18 26.609 27.609 1 95.19 177 ASN B C 1
ATOM 4723 O O . ASN B 1 177 ? -9.062 25.953 26.578 1 95.19 177 ASN B O 1
ATOM 4727 N N . PHE B 1 178 ? -8.438 27.609 27.938 1 97.12 178 PHE B N 1
ATOM 4728 C CA . PHE B 1 178 ? -7.375 28.016 27.016 1 97.12 178 PHE B CA 1
ATOM 4729 C C . PHE B 1 178 ? -6.285 26.953 26.938 1 97.12 178 PHE B C 1
ATOM 4731 O O . PHE B 1 178 ? -5.801 26.625 25.859 1 97.12 178 PHE B O 1
ATOM 4738 N N . LEU B 1 179 ? -5.879 26.453 28.078 1 96.75 179 LEU B N 1
ATOM 4739 C CA . LEU B 1 179 ? -4.852 25.422 28.125 1 96.75 179 LEU B CA 1
ATOM 4740 C C . LEU B 1 179 ? -5.309 24.172 27.359 1 96.75 179 LEU B C 1
ATOM 4742 O O . LEU B 1 179 ? -4.535 23.578 26.609 1 96.75 179 LEU B O 1
ATOM 4746 N N . HIS B 1 180 ? -6.562 23.75 27.578 1 96.12 180 HIS B N 1
ATOM 4747 C CA . HIS B 1 180 ? -7.129 22.625 26.859 1 96.12 180 HIS B CA 1
ATOM 4748 C C . HIS B 1 180 ? -7.062 22.844 25.344 1 96.12 180 HIS B C 1
ATOM 4750 O O . HIS B 1 180 ? -6.641 21.953 24.609 1 96.12 180 HIS B O 1
ATOM 4756 N N . TYR B 1 181 ? -7.445 24.016 24.938 1 96.62 181 TYR B N 1
ATOM 4757 C CA . TYR B 1 181 ? -7.445 24.359 23.516 1 96.62 181 TYR B CA 1
ATOM 4758 C C . TYR B 1 181 ? -6.031 24.312 22.938 1 96.62 181 TYR B C 1
ATOM 4760 O O . TYR B 1 181 ? -5.816 23.797 21.844 1 96.62 181 TYR B O 1
ATOM 4768 N N . MET B 1 182 ? -5.086 24.797 23.719 1 97.12 182 MET B N 1
ATOM 4769 C CA . MET B 1 182 ? -3.713 24.891 23.234 1 97.12 182 MET B CA 1
ATOM 4770 C C . MET B 1 182 ? -3.102 23.516 23.031 1 97.12 182 MET B C 1
ATOM 4772 O O . MET B 1 182 ? -2.264 23.328 22.156 1 97.12 182 MET B O 1
ATOM 4776 N N . ILE B 1 183 ? -3.545 22.516 23.766 1 96.62 183 ILE B N 1
ATOM 4777 C CA . ILE B 1 183 ? -2.986 21.172 23.688 1 96.62 183 ILE B CA 1
ATOM 4778 C C . ILE B 1 183 ? -3.809 20.328 22.703 1 96.62 183 ILE B C 1
ATOM 4780 O O . ILE B 1 183 ? -3.285 19.406 22.078 1 96.62 183 ILE B O 1
ATOM 4784 N N . ALA B 1 184 ? -5.094 20.641 22.547 1 96.62 184 ALA B N 1
ATOM 4785 C CA . ALA B 1 184 ? -5.988 19.875 21.672 1 96.62 184 ALA B CA 1
ATOM 4786 C C . ALA B 1 184 ? -5.508 19.922 20.234 1 96.62 184 ALA B C 1
ATOM 4788 O O . ALA B 1 184 ? -4.996 20.938 19.766 1 96.62 184 ALA B O 1
ATOM 4789 N N . PRO B 1 185 ? -5.582 18.812 19.531 1 96.62 185 PRO B N 1
ATOM 4790 C CA . PRO B 1 185 ? -5.117 18.766 18.141 1 96.62 185 PRO B CA 1
ATOM 4791 C C . PRO B 1 185 ? -6.098 19.406 17.172 1 96.62 185 PRO B C 1
ATOM 4793 O O . PRO B 1 185 ? -6.555 18.766 16.234 1 96.62 185 PRO B O 1
ATOM 4796 N N . THR B 1 186 ? -6.457 20.547 17.359 1 96.12 186 THR B N 1
ATOM 4797 C CA . THR B 1 186 ? -7.285 21.375 16.516 1 96.12 186 THR B CA 1
ATOM 4798 C C . THR B 1 186 ? -6.672 22.766 16.359 1 96.12 186 THR B C 1
ATOM 4800 O O . THR B 1 186 ? -5.832 23.172 17.172 1 96.12 186 THR B O 1
ATOM 4803 N N . LEU B 1 187 ? -7 23.422 15.328 1 97.19 187 LEU B N 1
ATOM 4804 C CA . LEU B 1 187 ? -6.496 24.766 15.094 1 97.19 187 LEU B CA 1
ATOM 4805 C C . LEU B 1 187 ? -7.617 25.797 15.195 1 97.19 187 LEU B C 1
ATOM 4807 O O . LEU B 1 187 ? -7.379 27 15.062 1 97.19 187 LEU B O 1
ATOM 4811 N N . VAL B 1 188 ? -8.789 25.281 15.414 1 96.19 188 VAL B N 1
ATOM 4812 C CA . VAL B 1 188 ? -9.953 26.156 15.547 1 96.19 188 VAL B CA 1
ATOM 4813 C C . VAL B 1 188 ? -10.477 26.109 16.984 1 96.19 188 VAL B C 1
ATOM 4815 O O . VAL B 1 188 ? -10.805 25.031 17.484 1 96.19 188 VAL B O 1
ATOM 4818 N N . TYR B 1 189 ? -10.539 27.25 17.578 1 96.12 189 TYR B N 1
ATOM 4819 C CA . TYR B 1 189 ? -11.07 27.344 18.938 1 96.12 189 TYR B CA 1
ATOM 4820 C C . TYR B 1 189 ? -12.586 27.203 18.938 1 96.12 189 TYR B C 1
ATOM 4822 O O . TYR B 1 189 ? -13.273 27.828 18.125 1 96.12 189 TYR B O 1
ATOM 4830 N N . GLN B 1 190 ? -13.008 26.344 19.781 1 92 190 GLN B N 1
ATOM 4831 C CA . GLN B 1 190 ? -14.43 26.156 20.047 1 92 190 GLN B CA 1
ATOM 4832 C C . GLN B 1 190 ? -14.711 26.172 21.547 1 92 190 GLN B C 1
ATOM 4834 O O . GLN B 1 190 ? -13.812 25.906 22.359 1 92 190 GLN B O 1
ATOM 4839 N N . ILE B 1 191 ? -15.914 26.5 21.844 1 88.38 191 ILE B N 1
ATOM 4840 C CA . ILE B 1 191 ? -16.281 26.594 23.25 1 88.38 191 ILE B CA 1
ATOM 4841 C C . ILE B 1 191 ? -16.375 25.203 23.859 1 88.38 191 ILE B C 1
ATOM 4843 O O . ILE B 1 191 ? -15.984 25 25.016 1 88.38 191 ILE B O 1
ATOM 4847 N N . GLU B 1 192 ? -16.922 24.391 23.094 1 87 192 GLU B N 1
ATOM 4848 C CA . GLU B 1 192 ? -17.047 23.016 23.562 1 87 192 GLU B CA 1
ATOM 4849 C C . GLU B 1 192 ? -16.578 22.016 22.5 1 87 192 GLU B C 1
ATOM 4851 O O . GLU B 1 192 ? -16.828 22.219 21.312 1 87 192 GLU B O 1
ATOM 4856 N N . TYR B 1 193 ? -15.805 21.094 23.047 1 88.81 193 TYR B N 1
ATOM 4857 C CA . TYR B 1 193 ? -15.352 20 22.203 1 88.81 193 TYR B CA 1
ATOM 4858 C C . TYR B 1 193 ? -15.945 18.672 22.656 1 88.81 193 TYR B C 1
ATOM 4860 O O . TYR B 1 193 ? -16.234 18.484 23.844 1 88.81 193 TYR B O 1
ATOM 4868 N N . SER B 1 194 ? -16.156 17.812 21.688 1 91.56 194 SER B N 1
ATOM 4869 C CA . SER B 1 194 ? -16.469 16.438 22.078 1 91.56 194 SER B CA 1
ATOM 4870 C C . SER B 1 194 ? -15.32 15.805 22.844 1 91.56 194 SER B C 1
ATOM 4872 O O . SER B 1 194 ? -14.148 16.062 22.547 1 91.56 194 SER B O 1
ATOM 4874 N N . SER B 1 195 ? -15.672 15.102 23.875 1 92.75 195 SER B N 1
ATOM 4875 C CA . SER B 1 195 ? -14.625 14.539 24.719 1 92.75 195 SER B CA 1
ATOM 4876 C C . SER B 1 195 ? -14.82 13.039 24.906 1 92.75 195 SER B C 1
ATOM 4878 O O . SER B 1 195 ? -15.945 12.547 24.922 1 92.75 195 SER B O 1
ATOM 4880 N N . ARG B 1 196 ? -13.719 12.359 25.031 1 92.56 196 ARG B N 1
ATOM 4881 C CA . ARG B 1 196 ? -13.742 10.961 25.438 1 92.56 196 ARG B CA 1
ATOM 4882 C C . ARG B 1 196 ? -13.844 10.828 26.953 1 92.56 196 ARG B C 1
ATOM 4884 O O . ARG B 1 196 ? -13.492 11.758 27.688 1 92.56 196 ARG B O 1
ATOM 4891 N N . PRO B 1 197 ? -14.359 9.734 27.359 1 90.5 197 PRO B N 1
ATOM 4892 C CA . PRO B 1 197 ? -14.664 9.594 28.781 1 90.5 197 PRO B CA 1
ATOM 4893 C C . PRO B 1 197 ? -13.414 9.547 29.656 1 90.5 197 PRO B C 1
ATOM 4895 O O . PRO B 1 197 ? -13.422 10.031 30.781 1 90.5 197 PRO B O 1
ATOM 4898 N N . SER B 1 198 ? -12.391 8.883 29.109 1 92 198 SER B N 1
ATOM 4899 C CA . SER B 1 198 ? -11.211 8.75 29.969 1 92 198 SER B CA 1
ATOM 4900 C C . SER B 1 198 ? -9.938 8.625 29.141 1 92 198 SER B C 1
ATOM 4902 O O . SER B 1 198 ? -9.992 8.359 27.938 1 92 198 SER B O 1
ATOM 4904 N N . PHE B 1 199 ? -8.773 8.953 29.812 1 95.69 199 PHE B N 1
ATOM 4905 C CA . PHE B 1 199 ? -7.441 8.727 29.266 1 95.69 199 PHE B CA 1
ATOM 4906 C C . PHE B 1 199 ? -7.102 7.242 29.266 1 95.69 199 PHE B C 1
ATOM 4908 O O . PHE B 1 199 ? -7.121 6.594 30.312 1 95.69 199 PHE B O 1
ATOM 4915 N N . ARG B 1 200 ? -6.805 6.621 28.203 1 95.81 200 ARG B N 1
ATOM 4916 C CA . ARG B 1 200 ? -6.449 5.211 28.078 1 95.81 200 ARG B CA 1
ATOM 4917 C C . ARG B 1 200 ? -4.938 5.035 28.016 1 95.81 200 ARG B C 1
ATOM 4919 O O . ARG B 1 200 ? -4.32 5.27 26.969 1 95.81 200 ARG B O 1
ATOM 4926 N N . LYS B 1 201 ? -4.398 4.602 29.078 1 96.69 201 LYS B N 1
ATOM 4927 C CA . LYS B 1 201 ? -2.949 4.465 29.172 1 96.69 201 LYS B CA 1
ATOM 4928 C C . LYS B 1 201 ? -2.414 3.477 28.141 1 96.69 201 LYS B C 1
ATOM 4930 O O . LYS B 1 201 ? -1.387 3.727 27.516 1 96.69 201 LYS B O 1
ATOM 4935 N N . GLY B 1 202 ? -3.018 2.277 28 1 96.69 202 GLY B N 1
ATOM 4936 C CA . GLY B 1 202 ? -2.604 1.291 27.016 1 96.69 202 GLY B CA 1
ATOM 4937 C C . GLY B 1 202 ? -2.611 1.825 25.594 1 96.69 202 GLY B C 1
ATOM 4938 O O . GLY B 1 202 ? -1.685 1.567 24.828 1 96.69 202 GLY B O 1
ATOM 4939 N N . TYR B 1 203 ? -3.637 2.555 25.281 1 96.56 203 TYR B N 1
ATOM 4940 C CA . TYR B 1 203 ? -3.752 3.188 23.969 1 96.56 203 TYR B CA 1
ATOM 4941 C C . TYR B 1 203 ? -2.59 4.145 23.734 1 96.56 203 TYR B C 1
ATOM 4943 O O . TYR B 1 203 ? -1.969 4.113 22.672 1 96.56 203 TYR B O 1
ATOM 4951 N N . PHE B 1 204 ? -2.277 4.957 24.719 1 97.88 204 PHE B N 1
ATOM 4952 C CA . PHE B 1 204 ? -1.232 5.965 24.578 1 97.88 204 PHE B CA 1
ATOM 4953 C C . PHE B 1 204 ? 0.132 5.312 24.406 1 97.88 204 PHE B C 1
ATOM 4955 O O . PHE B 1 204 ? 0.937 5.766 23.578 1 97.88 204 PHE B O 1
ATOM 4962 N N . ILE B 1 205 ? 0.389 4.277 25.125 1 97.81 205 ILE B N 1
ATOM 4963 C CA . ILE B 1 205 ? 1.667 3.58 25.031 1 97.81 205 ILE B CA 1
ATOM 4964 C C . ILE B 1 205 ? 1.806 2.943 23.641 1 97.81 205 ILE B C 1
ATOM 4966 O O . ILE B 1 205 ? 2.875 2.998 23.031 1 97.81 205 ILE B O 1
ATOM 4970 N N . LYS B 1 206 ? 0.742 2.35 23.172 1 96.38 206 LYS B N 1
ATOM 4971 C CA . LYS B 1 206 ? 0.77 1.753 21.844 1 96.38 206 LYS B CA 1
ATOM 4972 C C . LYS B 1 206 ? 1.044 2.807 20.766 1 96.38 206 LYS B C 1
ATOM 4974 O O . LYS B 1 206 ? 1.824 2.572 19.844 1 96.38 206 LYS B O 1
ATOM 4979 N N . LYS B 1 207 ? 0.372 3.922 20.938 1 97.44 207 LYS B N 1
ATOM 4980 C CA . LYS B 1 207 ? 0.588 5.02 20 1 97.44 207 LYS B CA 1
ATOM 4981 C C . LYS B 1 207 ? 2.027 5.52 20.062 1 97.44 207 LYS B C 1
ATOM 4983 O O . LYS B 1 207 ? 2.621 5.852 19.031 1 97.44 207 LYS B O 1
ATOM 4988 N N . LEU B 1 208 ? 2.549 5.605 21.234 1 97.75 208 LEU B N 1
ATOM 4989 C CA . LEU B 1 208 ? 3.926 6.055 21.406 1 97.75 208 LEU B CA 1
ATOM 4990 C C . LEU B 1 208 ? 4.902 5.09 20.75 1 97.75 208 LEU B C 1
ATOM 4992 O O . LEU B 1 208 ? 5.883 5.512 20.141 1 97.75 208 LEU B O 1
ATOM 4996 N N . ILE B 1 209 ? 4.691 3.822 20.875 1 96.81 209 ILE B N 1
ATOM 4997 C CA . ILE B 1 209 ? 5.543 2.809 20.25 1 96.81 209 ILE B CA 1
ATOM 4998 C C . ILE B 1 209 ? 5.473 2.932 18.734 1 96.81 209 ILE B C 1
ATOM 5000 O O . ILE B 1 209 ? 6.508 2.949 18.062 1 96.81 209 ILE B O 1
ATOM 5004 N N . LEU B 1 210 ? 4.254 3.004 18.219 1 96.62 210 LEU B N 1
ATOM 5005 C CA . LEU B 1 210 ? 4.082 3.135 16.766 1 96.62 210 LEU B CA 1
ATOM 5006 C C . LEU B 1 210 ? 4.742 4.41 16.266 1 96.62 210 LEU B C 1
ATOM 5008 O O . LEU B 1 210 ? 5.371 4.402 15.195 1 96.62 210 LEU B O 1
ATOM 5012 N N . PHE B 1 211 ? 4.59 5.488 17.016 1 97.38 211 PHE B N 1
ATOM 5013 C CA . PHE B 1 211 ? 5.23 6.754 16.672 1 97.38 211 PHE B CA 1
ATOM 5014 C C . PHE B 1 211 ? 6.746 6.59 16.594 1 97.38 211 PHE B C 1
ATOM 5016 O O . PHE B 1 211 ? 7.371 7.008 15.625 1 97.38 211 PHE B O 1
ATOM 5023 N N . THR B 1 212 ? 7.309 6.027 17.594 1 96.44 212 THR B N 1
ATOM 5024 C CA . THR B 1 212 ? 8.758 5.879 17.672 1 96.44 212 THR B CA 1
ATOM 5025 C C . THR B 1 212 ? 9.273 5.016 16.531 1 96.44 212 THR B C 1
ATOM 5027 O O . THR B 1 212 ? 10.266 5.359 15.883 1 96.44 212 THR B O 1
ATOM 5030 N N . VAL B 1 213 ? 8.609 3.959 16.25 1 95.31 213 VAL B N 1
ATOM 5031 C CA . VAL B 1 213 ? 9.023 3.041 15.203 1 95.31 213 VAL B CA 1
ATOM 5032 C C . VAL B 1 213 ? 8.922 3.736 13.844 1 95.31 213 VAL B C 1
ATOM 5034 O O . VAL B 1 213 ? 9.844 3.65 13.031 1 95.31 213 VAL B O 1
ATOM 5037 N N . GLN B 1 214 ? 7.828 4.363 13.617 1 95.94 214 GLN B N 1
ATOM 5038 C CA . GLN B 1 214 ? 7.621 5.031 12.336 1 95.94 214 GLN B CA 1
ATOM 5039 C C . GLN B 1 214 ? 8.57 6.215 12.18 1 95.94 214 GLN B C 1
ATOM 5041 O O . GLN B 1 214 ? 9.023 6.508 11.07 1 95.94 214 GLN B O 1
ATOM 5046 N N . PHE B 1 215 ? 8.844 6.859 13.266 1 94.44 215 PHE B N 1
ATOM 5047 C CA . PHE B 1 215 ? 9.789 7.977 13.227 1 94.44 215 PHE B CA 1
ATOM 5048 C C . PHE B 1 215 ? 11.18 7.496 12.852 1 94.44 215 PHE B C 1
ATOM 5050 O O . PHE B 1 215 ? 11.836 8.086 11.984 1 94.44 215 PHE B O 1
ATOM 5057 N N . TRP B 1 216 ? 11.555 6.465 13.477 1 93.56 216 TRP B N 1
ATOM 5058 C CA . TRP B 1 216 ? 12.867 5.91 13.188 1 93.56 216 TRP B CA 1
ATOM 5059 C C . TRP B 1 216 ? 12.93 5.379 11.758 1 93.56 216 TRP B C 1
ATOM 5061 O O . TRP B 1 216 ? 13.961 5.477 11.094 1 93.56 216 TRP B O 1
ATOM 5071 N N . SER B 1 217 ? 11.875 4.773 11.375 1 94.94 217 SER B N 1
ATOM 5072 C CA . SER B 1 217 ? 11.812 4.277 10 1 94.94 217 SER B CA 1
ATOM 5073 C C . SER B 1 217 ? 11.938 5.414 9 1 94.94 217 SER B C 1
ATOM 5075 O O . SER B 1 217 ? 12.656 5.297 8.008 1 94.94 217 SER B O 1
ATOM 5077 N N . LEU B 1 218 ? 11.234 6.48 9.25 1 94.5 218 LEU B N 1
ATOM 5078 C CA . LEU B 1 218 ? 11.336 7.652 8.383 1 94.5 218 LEU B CA 1
ATOM 5079 C C . LEU B 1 218 ? 12.758 8.195 8.367 1 94.5 218 LEU B C 1
ATOM 5081 O O . LEU B 1 218 ? 13.289 8.539 7.305 1 94.5 218 LEU B O 1
ATOM 5085 N N . TYR B 1 219 ? 13.367 8.266 9.492 1 91.75 219 TYR B N 1
ATOM 5086 C CA . TYR B 1 219 ? 14.758 8.711 9.609 1 91.75 219 TYR B CA 1
ATOM 5087 C C . TYR B 1 219 ? 15.672 7.867 8.727 1 91.75 219 TYR B C 1
ATOM 5089 O O . TYR B 1 219 ? 16.516 8.406 8.008 1 91.75 219 TYR B O 1
ATOM 5097 N N . ASN B 1 220 ? 15.469 6.609 8.812 1 92.38 220 ASN B N 1
ATOM 5098 C CA . ASN B 1 220 ? 16.312 5.691 8.047 1 92.38 220 ASN B CA 1
ATOM 5099 C C . ASN B 1 220 ? 16.062 5.84 6.547 1 92.38 220 ASN B C 1
ATOM 5101 O O . ASN B 1 220 ? 17 5.762 5.754 1 92.38 220 ASN B O 1
ATOM 5105 N N . VAL B 1 221 ? 14.852 6.012 6.164 1 92.62 221 VAL B N 1
ATOM 5106 C CA . VAL B 1 221 ? 14.547 6.184 4.746 1 92.62 221 VAL B CA 1
ATOM 5107 C C . VAL B 1 221 ? 15.219 7.449 4.223 1 92.62 221 VAL B C 1
ATOM 5109 O O . VAL B 1 221 ? 15.812 7.441 3.139 1 92.62 221 VAL B O 1
ATOM 5112 N N . ILE B 1 222 ? 15.156 8.492 4.977 1 90.94 222 ILE B N 1
ATOM 5113 C CA . ILE B 1 222 ? 15.773 9.75 4.566 1 90.94 222 ILE B CA 1
ATOM 5114 C C . ILE B 1 222 ? 17.281 9.578 4.484 1 90.94 222 ILE B C 1
ATOM 5116 O O . ILE B 1 222 ? 17.906 9.953 3.488 1 90.94 222 ILE B O 1
ATOM 5120 N N . SER B 1 223 ? 17.844 8.953 5.477 1 89.69 223 SER B N 1
ATOM 5121 C CA . SER B 1 223 ? 19.297 8.789 5.562 1 89.69 223 SER B CA 1
ATOM 5122 C C . SER B 1 223 ? 19.797 7.848 4.477 1 89.69 223 SER B C 1
ATOM 5124 O O . SER B 1 223 ? 20.875 8.07 3.906 1 89.69 223 SER B O 1
ATOM 5126 N N . ASP B 1 224 ? 18.984 6.832 4.211 1 89.06 224 ASP B N 1
ATOM 5127 C CA . ASP B 1 224 ? 19.469 5.773 3.326 1 89.06 224 ASP B CA 1
ATOM 5128 C C . ASP B 1 224 ? 19.125 6.078 1.869 1 89.06 224 ASP B C 1
ATOM 5130 O O . ASP B 1 224 ? 19.844 5.668 0.958 1 89.06 224 ASP B O 1
ATOM 5134 N N . CYS B 1 225 ? 18.016 6.812 1.653 1 90 225 CYS B N 1
ATOM 5135 C CA . CYS B 1 225 ? 17.516 6.848 0.283 1 90 225 CYS B CA 1
ATOM 5136 C C . CYS B 1 225 ? 17.453 8.281 -0.233 1 90 225 CYS B C 1
ATOM 5138 O O . CYS B 1 225 ? 17.469 8.508 -1.444 1 90 225 CYS B O 1
ATOM 5140 N N . VAL B 1 226 ? 17.297 9.227 0.572 1 90 226 VAL B N 1
ATOM 5141 C CA . VAL B 1 226 ? 17.078 10.602 0.119 1 90 226 VAL B CA 1
ATOM 5142 C C . VAL B 1 226 ? 18.391 11.383 0.177 1 90 226 VAL B C 1
ATOM 5144 O O . VAL B 1 226 ? 18.828 11.961 -0.823 1 90 226 VAL B O 1
ATOM 5147 N N . LEU B 1 227 ? 19.125 11.312 1.25 1 87.44 227 LEU B N 1
ATOM 5148 C CA . LEU B 1 227 ? 20.312 12.125 1.505 1 87.44 227 LEU B CA 1
ATOM 5149 C C . LEU B 1 227 ? 21.422 11.797 0.516 1 87.44 227 LEU B C 1
ATOM 5151 O O . LEU B 1 227 ? 22.094 12.695 0.011 1 87.44 227 LEU B O 1
ATOM 5155 N N . PRO B 1 228 ? 21.625 10.531 0.272 1 87.31 228 PRO B N 1
ATOM 5156 C CA . PRO B 1 228 ? 22.688 10.227 -0.694 1 87.31 228 PRO B CA 1
ATOM 5157 C C . PRO B 1 228 ? 22.422 10.836 -2.068 1 87.31 228 PRO B C 1
ATOM 5159 O O . PRO B 1 228 ? 23.359 11.273 -2.744 1 87.31 228 PRO B O 1
ATOM 5162 N N . VAL B 1 229 ? 21.203 10.906 -2.475 1 88.25 229 VAL B N 1
ATOM 5163 C CA . VAL B 1 229 ? 20.844 11.484 -3.768 1 88.25 229 VAL B CA 1
ATOM 5164 C C . VAL B 1 229 ? 21.031 13 -3.723 1 88.25 229 VAL B C 1
ATOM 5166 O O . VAL B 1 229 ? 21.547 13.594 -4.668 1 88.25 229 VAL B O 1
ATOM 5169 N N . LEU B 1 230 ? 20.672 13.594 -2.672 1 85.31 230 LEU B N 1
ATOM 5170 C CA . LEU B 1 230 ? 20.766 15.039 -2.531 1 85.31 230 LEU B CA 1
ATOM 5171 C C . LEU B 1 230 ? 22.219 15.477 -2.471 1 85.31 230 LEU B C 1
ATOM 5173 O O . LEU B 1 230 ? 22.578 16.562 -2.947 1 85.31 230 LEU B O 1
ATOM 5177 N N . THR B 1 231 ? 23.047 14.617 -1.897 1 84.31 231 THR B N 1
ATOM 5178 C CA . THR B 1 231 ? 24.469 14.938 -1.799 1 84.31 231 THR B CA 1
ATOM 5179 C C . THR B 1 231 ? 25.125 14.914 -3.176 1 84.31 231 THR B C 1
ATOM 5181 O O . THR B 1 231 ? 26.062 15.672 -3.438 1 84.31 231 THR B O 1
ATOM 5184 N N . GLU B 1 232 ? 24.594 14.102 -4.027 1 88.06 232 GLU B N 1
ATOM 5185 C CA . GLU B 1 232 ? 25.156 13.969 -5.359 1 88.06 232 GLU B CA 1
ATOM 5186 C C . GLU B 1 232 ? 24.359 14.758 -6.391 1 88.06 232 GLU B C 1
ATOM 5188 O O . GLU B 1 232 ? 24.656 14.719 -7.582 1 88.06 232 GLU B O 1
ATOM 5193 N N . ILE B 1 233 ? 23.422 15.508 -6 1 85.62 233 ILE B N 1
ATOM 5194 C CA . ILE B 1 233 ? 22.406 16.078 -6.887 1 85.62 233 ILE B CA 1
ATOM 5195 C C . ILE B 1 233 ? 23.047 17.094 -7.828 1 85.62 233 ILE B C 1
ATOM 5197 O O . ILE B 1 233 ? 22.609 17.25 -8.969 1 85.62 233 ILE B O 1
ATOM 5201 N N . LYS B 1 234 ? 24.125 17.734 -7.414 1 84.88 234 LYS B N 1
ATOM 5202 C CA . LYS B 1 234 ? 24.797 18.734 -8.25 1 84.88 234 LYS B CA 1
ATOM 5203 C C . LYS B 1 234 ? 25.5 18.062 -9.43 1 84.88 234 LYS B C 1
ATOM 5205 O O . LYS B 1 234 ? 25.641 18.672 -10.492 1 84.88 234 LYS B O 1
ATOM 5210 N N . GLU B 1 235 ? 25.844 16.828 -9.242 1 85.94 235 GLU B N 1
ATOM 5211 C CA . GLU B 1 235 ? 26.562 16.094 -10.273 1 85.94 235 GLU B CA 1
ATOM 5212 C C . GLU B 1 235 ? 25.594 15.359 -11.195 1 85.94 235 GLU B C 1
ATOM 5214 O O . GLU B 1 235 ? 25.969 14.977 -12.312 1 85.94 235 GLU B O 1
ATOM 5219 N N . LEU B 1 236 ? 24.359 15.312 -10.797 1 84.75 236 LEU B N 1
ATOM 5220 C CA . LEU B 1 236 ? 23.375 14.586 -11.578 1 84.75 236 LEU B CA 1
ATOM 5221 C C . LEU B 1 236 ? 22.625 15.523 -12.523 1 84.75 236 LEU B C 1
ATOM 5223 O O . LEU B 1 236 ? 22.484 16.719 -12.234 1 84.75 236 LEU B O 1
ATOM 5227 N N . ASN B 1 237 ? 22.281 15.031 -13.641 1 85.56 237 ASN B N 1
ATOM 5228 C CA . ASN B 1 237 ? 21.359 15.797 -14.469 1 85.56 237 ASN B CA 1
ATOM 5229 C C . ASN B 1 237 ? 19.984 15.906 -13.805 1 85.56 237 ASN B C 1
ATOM 5231 O O . ASN B 1 237 ? 19.641 15.109 -12.938 1 85.56 237 ASN B O 1
ATOM 5235 N N . TYR B 1 238 ? 19.188 16.844 -14.211 1 85.31 238 TYR B N 1
ATOM 5236 C CA . TYR B 1 238 ? 17.891 17.125 -13.617 1 85.31 238 TYR B CA 1
ATOM 5237 C C . TYR B 1 238 ? 16.984 15.891 -13.68 1 85.31 238 TYR B C 1
ATOM 5239 O O . TYR B 1 238 ? 16.312 15.562 -12.711 1 85.31 238 TYR B O 1
ATOM 5247 N N . LEU B 1 239 ? 17.016 15.281 -14.742 1 84.81 239 LEU B N 1
ATOM 5248 C CA . LEU B 1 239 ? 16.141 14.133 -14.945 1 84.81 239 LEU B CA 1
ATOM 5249 C C . LEU B 1 239 ? 16.562 12.969 -14.055 1 84.81 239 LEU B C 1
ATOM 5251 O O . LEU B 1 239 ? 15.711 12.273 -13.492 1 84.81 239 LEU B O 1
ATOM 5255 N N . GLU B 1 240 ? 17.812 12.805 -13.922 1 85.44 240 GLU B N 1
ATOM 5256 C CA . GLU B 1 240 ? 18.328 11.711 -13.102 1 85.44 240 GLU B CA 1
ATOM 5257 C C . GLU B 1 240 ? 18.031 11.938 -11.625 1 85.44 240 GLU B C 1
ATOM 5259 O O . GLU B 1 240 ? 17.609 11.016 -10.922 1 85.44 240 GLU B O 1
ATOM 5264 N N . GLY B 1 241 ? 18.344 13.188 -11.266 1 87.5 241 GLY B N 1
ATOM 5265 C CA . GLY B 1 241 ? 18.031 13.523 -9.883 1 87.5 241 GLY B CA 1
ATOM 5266 C C . GLY B 1 241 ? 16.547 13.375 -9.562 1 87.5 241 GLY B C 1
ATOM 5267 O O . GLY B 1 241 ? 16.188 12.82 -8.523 1 87.5 241 GLY B O 1
ATOM 5268 N N . PHE B 1 242 ? 15.781 13.789 -10.453 1 89.69 242 PHE B N 1
ATOM 5269 C CA . PHE B 1 242 ? 14.336 13.688 -10.312 1 89.69 242 PHE B CA 1
ATOM 5270 C C . PHE B 1 242 ? 13.898 12.234 -10.211 1 89.69 242 PHE B C 1
ATOM 5272 O O . PHE B 1 242 ? 13.18 11.859 -9.281 1 89.69 242 PHE B O 1
ATOM 5279 N N . CYS B 1 243 ? 14.406 11.398 -11.047 1 88.69 243 CYS B N 1
ATOM 5280 C CA . CYS B 1 243 ? 14.023 9.992 -11.102 1 88.69 243 CYS B CA 1
ATOM 5281 C C . CYS B 1 243 ? 14.453 9.266 -9.836 1 88.69 243 CYS B C 1
ATOM 5283 O O . CYS B 1 243 ? 13.695 8.445 -9.305 1 88.69 243 CYS B O 1
ATOM 5285 N N . ARG B 1 244 ? 15.516 9.633 -9.352 1 88.81 244 ARG B N 1
ATOM 5286 C CA . ARG B 1 244 ? 16.047 8.938 -8.18 1 88.81 244 ARG B CA 1
ATOM 5287 C C . ARG B 1 244 ? 15.312 9.344 -6.914 1 88.81 244 ARG B C 1
ATOM 5289 O O . ARG B 1 244 ? 15.32 8.609 -5.922 1 88.81 244 ARG B O 1
ATOM 5296 N N . LEU B 1 245 ? 14.656 10.453 -6.973 1 91.88 245 LEU B N 1
ATOM 5297 C CA . LEU B 1 245 ? 14.016 10.977 -5.77 1 91.88 245 LEU B CA 1
ATOM 5298 C C . LEU B 1 245 ? 12.531 10.617 -5.742 1 91.88 245 LEU B C 1
ATOM 5300 O O . LEU B 1 245 ? 11.883 10.734 -4.699 1 91.88 245 LEU B O 1
ATOM 5304 N N . ILE B 1 246 ? 11.961 10.164 -6.789 1 93.12 246 ILE B N 1
ATOM 5305 C CA . ILE B 1 246 ? 10.523 9.953 -6.918 1 93.12 246 ILE B CA 1
ATOM 5306 C C . ILE B 1 246 ? 10.039 9 -5.828 1 93.12 246 ILE B C 1
ATOM 5308 O O . ILE B 1 246 ? 9.172 9.359 -5.027 1 93.12 246 ILE B O 1
ATOM 5312 N N . PHE B 1 247 ? 10.609 7.883 -5.648 1 91.31 247 PHE B N 1
ATOM 5313 C CA . PHE B 1 247 ? 10.086 6.859 -4.75 1 91.31 247 PHE B CA 1
ATOM 5314 C C . PHE B 1 247 ? 10.445 7.18 -3.303 1 91.31 247 PHE B C 1
ATOM 5316 O O . PHE B 1 247 ? 9.586 7.145 -2.422 1 91.31 247 PHE B O 1
ATOM 5323 N N . PRO B 1 248 ? 11.688 7.512 -3.062 1 92.19 248 PRO B N 1
ATOM 5324 C CA . PRO B 1 248 ? 12.023 7.844 -1.675 1 92.19 248 PRO B CA 1
ATOM 5325 C C . PRO B 1 248 ? 11.172 8.984 -1.121 1 92.19 248 PRO B C 1
ATOM 5327 O O . PRO B 1 248 ? 10.727 8.93 0.028 1 92.19 248 PRO B O 1
ATOM 5330 N N . VAL B 1 249 ? 10.945 9.977 -1.941 1 93.62 249 VAL B N 1
ATOM 5331 C CA . VAL B 1 249 ? 10.195 11.141 -1.48 1 93.62 249 VAL B CA 1
ATOM 5332 C C . VAL B 1 249 ? 8.727 10.766 -1.281 1 93.62 249 VAL B C 1
ATOM 5334 O O . VAL B 1 249 ? 8.086 11.227 -0.333 1 93.62 249 VAL B O 1
ATOM 5337 N N . LEU B 1 250 ? 8.219 9.992 -2.182 1 93.75 250 LEU B N 1
ATOM 5338 C CA . LEU B 1 250 ? 6.844 9.523 -2.02 1 93.75 250 LEU B CA 1
ATOM 5339 C C . LEU B 1 250 ? 6.684 8.758 -0.712 1 93.75 250 LEU B C 1
ATOM 5341 O O . LEU B 1 250 ? 5.723 8.977 0.029 1 93.75 250 LEU B O 1
ATOM 5345 N N . ILE B 1 251 ? 7.582 7.863 -0.426 1 94.25 251 ILE B N 1
ATOM 5346 C CA . ILE B 1 251 ? 7.547 7.062 0.793 1 94.25 251 ILE B CA 1
ATOM 5347 C C . ILE B 1 251 ? 7.645 7.973 2.014 1 94.25 251 ILE B C 1
ATOM 5349 O O . ILE B 1 251 ? 6.914 7.797 2.99 1 94.25 251 ILE B O 1
ATOM 5353 N N . CYS B 1 252 ? 8.484 8.945 1.957 1 94.12 252 CYS B N 1
ATOM 5354 C CA . CYS B 1 252 ? 8.656 9.883 3.059 1 94.12 252 CYS B CA 1
ATOM 5355 C C . CYS B 1 252 ? 7.371 10.656 3.322 1 94.12 252 CYS B C 1
ATOM 5357 O O . CYS B 1 252 ? 6.984 10.852 4.477 1 94.12 252 CYS B O 1
ATOM 5359 N N . TYR B 1 253 ? 6.793 11.047 2.227 1 93.69 253 TYR B N 1
ATOM 5360 C CA . TYR B 1 253 ? 5.551 11.797 2.354 1 93.69 253 TYR B CA 1
ATOM 5361 C C . TYR B 1 253 ? 4.473 10.961 3.031 1 93.69 253 TYR B C 1
ATOM 5363 O O . TYR B 1 253 ? 3.779 11.438 3.932 1 93.69 253 TYR B O 1
ATOM 5371 N N . LEU B 1 254 ? 4.312 9.734 2.598 1 94.88 254 LEU B N 1
ATOM 5372 C CA . LEU B 1 254 ? 3.316 8.852 3.189 1 94.88 254 LEU B CA 1
ATOM 5373 C C . LEU B 1 254 ? 3.627 8.586 4.66 1 94.88 254 LEU B C 1
ATOM 5375 O O . LEU B 1 254 ? 2.73 8.633 5.504 1 94.88 254 LEU B O 1
ATOM 5379 N N . MET B 1 255 ? 4.848 8.383 4.949 1 96.38 255 MET B N 1
ATOM 5380 C CA . MET B 1 255 ? 5.242 8.109 6.328 1 96.38 255 MET B CA 1
ATOM 5381 C C . MET B 1 255 ? 5.027 9.336 7.211 1 96.38 255 MET B C 1
ATOM 5383 O O . MET B 1 255 ? 4.551 9.211 8.344 1 96.38 255 MET B O 1
ATOM 5387 N N . LEU B 1 256 ? 5.387 10.484 6.695 1 94.56 256 LEU B N 1
ATOM 5388 C CA . LEU B 1 256 ? 5.195 11.727 7.445 1 94.56 256 LEU B CA 1
ATOM 5389 C C . LEU B 1 256 ? 3.715 11.953 7.738 1 94.56 256 LEU B C 1
ATOM 5391 O O . LEU B 1 256 ? 3.359 12.43 8.82 1 94.56 256 LEU B O 1
ATOM 5395 N N . PHE B 1 257 ? 2.91 11.633 6.785 1 96 257 PHE B N 1
ATOM 5396 C CA . PHE B 1 257 ? 1.47 11.742 6.973 1 96 257 PHE B CA 1
ATOM 5397 C C . PHE B 1 257 ? 1.01 10.906 8.156 1 96 257 PHE B C 1
ATOM 5399 O O . PHE B 1 257 ? 0.293 11.391 9.031 1 96 257 PHE B O 1
ATOM 5406 N N . PHE B 1 258 ? 1.396 9.672 8.188 1 96.56 258 PHE B N 1
ATOM 5407 C CA . PHE B 1 258 ? 0.959 8.773 9.25 1 96.56 258 PHE B CA 1
ATOM 5408 C C . PHE B 1 258 ? 1.527 9.211 10.594 1 96.56 258 PHE B C 1
ATOM 5410 O O . PHE B 1 258 ? 0.837 9.156 11.609 1 96.56 258 PHE B O 1
ATOM 5417 N N . ILE B 1 259 ? 2.699 9.68 10.609 1 96.62 259 ILE B N 1
ATOM 5418 C CA . ILE B 1 259 ? 3.348 10.102 11.844 1 96.62 259 ILE B CA 1
ATOM 5419 C C . ILE B 1 259 ? 2.619 11.312 12.422 1 96.62 259 ILE B C 1
ATOM 5421 O O . ILE B 1 259 ? 2.271 11.328 13.609 1 96.62 259 ILE B O 1
ATOM 5425 N N . LEU B 1 260 ? 2.346 12.25 11.586 1 96.38 260 LEU B N 1
ATOM 5426 C CA . LEU B 1 260 ? 1.772 13.508 12.047 1 96.38 260 LEU B CA 1
ATOM 5427 C C . LEU B 1 260 ? 0.295 13.344 12.383 1 96.38 260 LEU B C 1
ATOM 5429 O O . LEU B 1 260 ? -0.134 13.664 13.492 1 96.38 260 LEU B O 1
ATOM 5433 N N . PHE B 1 261 ? -0.454 12.75 11.461 1 97.69 261 PHE B N 1
ATOM 5434 C CA . PHE B 1 261 ? -1.906 12.828 11.57 1 97.69 261 PHE B CA 1
ATOM 5435 C C . PHE B 1 261 ? -2.463 11.594 12.273 1 97.69 261 PHE B C 1
ATOM 5437 O O . PHE B 1 261 ? -3.52 11.656 12.898 1 97.69 261 PHE B O 1
ATOM 5444 N N . GLU B 1 262 ? -1.765 10.531 12.148 1 97.25 262 GLU B N 1
ATOM 5445 C CA . GLU B 1 262 ? -2.287 9.32 12.773 1 97.25 262 GLU B CA 1
ATOM 5446 C C . GLU B 1 262 ? -1.686 9.109 14.156 1 97.25 262 GLU B C 1
ATOM 5448 O O . GLU B 1 262 ? -2.375 8.664 15.078 1 97.25 262 GLU B O 1
ATOM 5453 N N . GLN B 1 263 ? -0.428 9.398 14.305 1 97.5 263 GLN B N 1
ATOM 5454 C CA . GLN B 1 263 ? 0.209 9.094 15.586 1 97.5 263 GLN B CA 1
ATOM 5455 C C . GLN B 1 263 ? 0.232 10.32 16.484 1 97.5 263 GLN B C 1
ATOM 5457 O O . GLN B 1 263 ? -0.405 10.328 17.547 1 97.5 263 GLN B O 1
ATOM 5462 N N . ILE B 1 264 ? 0.834 11.406 16.094 1 97.12 264 ILE B N 1
ATOM 5463 C CA . ILE B 1 264 ? 1.086 12.562 16.953 1 97.12 264 ILE B CA 1
ATOM 5464 C C . ILE B 1 264 ? -0.24 13.195 17.375 1 97.12 264 ILE B C 1
ATOM 5466 O O . ILE B 1 264 ? -0.485 13.414 18.562 1 97.12 264 ILE B O 1
ATOM 5470 N N . LEU B 1 265 ? -1.104 13.492 16.422 1 98.12 265 LEU B N 1
ATOM 5471 C CA . LEU B 1 265 ? -2.348 14.18 16.75 1 98.12 265 LEU B CA 1
ATOM 5472 C C . LEU B 1 265 ? -3.223 13.312 17.656 1 98.12 265 LEU B C 1
ATOM 5474 O O . LEU B 1 265 ? -3.898 13.828 18.547 1 98.12 265 LEU B O 1
ATOM 5478 N N . ASN B 1 266 ? -3.219 11.992 17.406 1 98.25 266 ASN B N 1
ATOM 5479 C CA . ASN B 1 266 ? -4.004 11.109 18.25 1 98.25 266 ASN B CA 1
ATOM 5480 C C . ASN B 1 266 ? -3.434 11.055 19.672 1 98.25 266 ASN B C 1
ATOM 5482 O O . ASN B 1 266 ? -4.184 10.914 20.641 1 98.25 266 ASN B O 1
ATOM 5486 N N . MET B 1 267 ? -2.172 11.141 19.812 1 97.94 267 MET B N 1
ATOM 5487 C CA . MET B 1 267 ? -1.565 11.172 21.141 1 97.94 267 MET B CA 1
ATOM 5488 C C . MET B 1 267 ? -1.979 12.43 21.891 1 97.94 267 MET B C 1
ATOM 5490 O O . MET B 1 267 ? -2.348 12.359 23.078 1 97.94 267 MET B O 1
ATOM 5494 N N . PHE B 1 268 ? -1.927 13.555 21.25 1 97.62 268 PHE B N 1
ATOM 5495 C CA . PHE B 1 268 ? -2.361 14.797 21.891 1 97.62 268 PHE B CA 1
ATOM 5496 C C . PHE B 1 268 ? -3.85 14.742 22.203 1 97.62 268 PHE B C 1
ATOM 5498 O O . PHE B 1 268 ? -4.281 15.258 23.234 1 97.62 268 PHE B O 1
ATOM 5505 N N . ALA B 1 269 ? -4.59 14.172 21.25 1 97.88 269 ALA B N 1
ATOM 5506 C CA . ALA B 1 269 ? -6.023 14.023 21.484 1 97.88 269 ALA B CA 1
ATOM 5507 C C . ALA B 1 269 ? -6.285 13.211 22.75 1 97.88 269 ALA B C 1
ATOM 5509 O O . ALA B 1 269 ? -7.199 13.523 23.516 1 97.88 269 ALA B O 1
ATOM 5510 N N . GLU B 1 270 ? -5.52 12.188 22.938 1 97.62 270 GLU B N 1
ATOM 5511 C CA . GLU B 1 270 ? -5.699 11.32 24.094 1 97.62 270 GLU B CA 1
ATOM 5512 C C . GLU B 1 270 ? -5.371 12.055 25.391 1 97.62 270 GLU B C 1
ATOM 5514 O O . GLU B 1 270 ? -6.051 11.867 26.406 1 97.62 270 GLU B O 1
ATOM 5519 N N . ILE B 1 271 ? -4.363 12.906 25.406 1 96.88 271 ILE B N 1
ATOM 5520 C CA . ILE B 1 271 ? -3.893 13.617 26.594 1 96.88 271 ILE B CA 1
ATOM 5521 C C . ILE B 1 271 ? -5 14.531 27.109 1 96.88 271 ILE B C 1
ATOM 5523 O O . ILE B 1 271 ? -5.219 14.617 28.328 1 96.88 271 ILE B O 1
ATOM 5527 N N . VAL B 1 272 ? -5.766 15.18 26.25 1 96.31 272 VAL B N 1
ATOM 5528 C CA . VAL B 1 272 ? -6.773 16.141 26.688 1 96.31 272 VAL B CA 1
ATOM 5529 C C . VAL B 1 272 ? -8.172 15.555 26.484 1 96.31 272 VAL B C 1
ATOM 5531 O O . VAL B 1 272 ? -9.164 16.281 26.531 1 96.31 272 VAL B O 1
ATOM 5534 N N . LYS B 1 273 ? -8.242 14.32 26.125 1 96.38 273 LYS B N 1
ATOM 5535 C CA . LYS B 1 273 ? -9.492 13.594 25.938 1 96.38 273 LYS B CA 1
ATOM 5536 C C . LYS B 1 273 ? -10.344 14.227 24.844 1 96.38 273 LYS B C 1
ATOM 5538 O O . LYS B 1 273 ? -11.562 14.344 24.984 1 96.38 273 LYS B O 1
ATOM 5543 N N . PHE B 1 274 ? -9.648 14.648 23.844 1 96.12 274 PHE B N 1
ATOM 5544 C CA . PHE B 1 274 ? -10.305 15.234 22.672 1 96.12 274 PHE B CA 1
ATOM 5545 C C . PHE B 1 274 ? -11.047 14.164 21.891 1 96.12 274 PHE B C 1
ATOM 5547 O O . PHE B 1 274 ? -10.461 13.141 21.516 1 96.12 274 PHE B O 1
ATOM 5554 N N . GLY B 1 275 ? -12.273 14.367 21.516 1 95.56 275 GLY B N 1
ATOM 5555 C CA . GLY B 1 275 ? -13.117 13.32 20.969 1 95.56 275 GLY B CA 1
ATOM 5556 C C . GLY B 1 275 ? -13.148 13.32 19.438 1 95.56 275 GLY B C 1
ATOM 5557 O O . GLY B 1 275 ? -13.359 12.281 18.828 1 95.56 275 GLY B O 1
ATOM 5558 N N . ASP B 1 276 ? -13.023 14.445 18.812 1 95.06 276 ASP B N 1
ATOM 5559 C CA . ASP B 1 276 ? -13.094 14.531 17.359 1 95.06 276 ASP B CA 1
ATOM 5560 C C . ASP B 1 276 ? -11.727 14.266 16.719 1 95.06 276 ASP B C 1
ATOM 5562 O O . ASP B 1 276 ? -10.969 15.203 16.453 1 95.06 276 ASP B O 1
ATOM 5566 N N . ARG B 1 277 ? -11.523 13.016 16.328 1 96.69 277 ARG B N 1
ATOM 5567 C CA . ARG B 1 277 ? -10.188 12.648 15.859 1 96.69 277 ARG B CA 1
ATOM 5568 C C . ARG B 1 277 ? -10.18 12.398 14.352 1 96.69 277 ARG B C 1
ATOM 5570 O O . ARG B 1 277 ? -9.422 11.562 13.859 1 96.69 277 ARG B O 1
ATOM 5577 N N . GLU B 1 278 ? -11.078 12.984 13.656 1 96.25 278 GLU B N 1
ATOM 5578 C CA . GLU B 1 278 ? -11.047 12.977 12.203 1 96.25 278 GLU B CA 1
ATOM 5579 C C . GLU B 1 278 ? -10.07 14.016 11.664 1 96.25 278 GLU B C 1
ATOM 5581 O O . GLU B 1 278 ? -10.477 14.992 11.031 1 96.25 278 GLU B O 1
ATOM 5586 N N . PHE B 1 279 ? -8.859 13.75 11.852 1 97.75 279 PHE B N 1
ATOM 5587 C CA . PHE B 1 279 ? -7.805 14.68 11.461 1 97.75 279 PHE B CA 1
ATOM 5588 C C . PHE B 1 279 ? -7.594 14.656 9.953 1 97.75 279 PHE B C 1
ATOM 5590 O O . PHE B 1 279 ? -6.977 15.562 9.398 1 97.75 279 PHE B O 1
ATOM 5597 N N . TYR B 1 280 ? -7.996 13.594 9.367 1 97.69 280 TYR B N 1
ATOM 5598 C CA . TYR B 1 280 ? -7.941 13.406 7.922 1 97.69 280 TYR B CA 1
ATOM 5599 C C . TYR B 1 280 ? -9.094 12.531 7.445 1 97.69 280 TYR B C 1
ATOM 5601 O O . TYR B 1 280 ? -9.773 11.891 8.25 1 97.69 280 TYR B O 1
ATOM 5609 N N . GLN B 1 281 ? -9.344 12.648 6.246 1 97.12 281 GLN B N 1
ATOM 5610 C CA . GLN B 1 281 ? -10.305 11.789 5.57 1 97.12 281 GLN B CA 1
ATOM 5611 C C . GLN B 1 281 ? -9.641 10.984 4.457 1 97.12 281 GLN B C 1
ATOM 5613 O O . GLN B 1 281 ? -8.414 10.859 4.422 1 97.12 281 GLN B O 1
ATOM 5618 N N . ASP B 1 282 ? -10.383 10.266 3.615 1 95.25 282 ASP B N 1
ATOM 5619 C CA . ASP B 1 282 ? -9.828 9.359 2.615 1 95.25 282 ASP B CA 1
ATOM 5620 C C . ASP B 1 282 ? -9.18 10.141 1.468 1 95.25 282 ASP B C 1
ATOM 5622 O O . ASP B 1 282 ? -9.547 9.953 0.305 1 95.25 282 ASP B O 1
ATOM 5626 N N . TRP B 1 283 ? -8.125 10.914 1.762 1 96.12 283 TRP B N 1
ATOM 5627 C CA . TRP B 1 283 ? -7.484 11.781 0.778 1 96.12 283 TRP B CA 1
ATOM 5628 C C . TRP B 1 283 ? -6.84 10.961 -0.334 1 96.12 283 TRP B C 1
ATOM 5630 O O . TRP B 1 283 ? -6.656 11.453 -1.45 1 96.12 283 TRP B O 1
ATOM 5640 N N . TRP B 1 284 ? -6.523 9.695 -0.092 1 95.12 284 TRP B N 1
ATOM 5641 C CA . TRP B 1 284 ? -5.906 8.828 -1.089 1 95.12 284 TRP B CA 1
ATOM 5642 C C . TRP B 1 284 ? -6.898 8.469 -2.191 1 95.12 284 TRP B C 1
ATOM 5644 O O . TRP B 1 284 ? -6.508 7.957 -3.242 1 95.12 284 TRP B O 1
ATOM 5654 N N . ASN B 1 285 ? -8.172 8.75 -1.981 1 93.75 285 ASN B N 1
ATOM 5655 C CA . ASN B 1 285 ? -9.195 8.5 -2.984 1 93.75 285 ASN B CA 1
ATOM 5656 C C . ASN B 1 285 ? -9.633 9.797 -3.672 1 93.75 285 ASN B C 1
ATOM 5658 O O . ASN B 1 285 ? -10.664 9.828 -4.344 1 93.75 285 ASN B O 1
ATOM 5662 N N . SER B 1 286 ? -8.797 10.836 -3.467 1 92.12 286 SER B N 1
ATOM 5663 C CA . SER B 1 286 ? -9.156 12.109 -4.082 1 92.12 286 SER B CA 1
ATOM 5664 C C . SER B 1 286 ? -8.992 12.055 -5.598 1 92.12 286 SER B C 1
ATOM 5666 O O . SER B 1 286 ? -8.047 11.453 -6.105 1 92.12 286 SER B O 1
ATOM 5668 N N . SER B 1 287 ? -10.008 12.625 -6.305 1 89.12 287 SER B N 1
ATOM 5669 C CA . SER B 1 287 ? -9.93 12.703 -7.762 1 89.12 287 SER B CA 1
ATOM 5670 C C . SER B 1 287 ? -9.523 14.094 -8.219 1 89.12 287 SER B C 1
ATOM 5672 O O . SER B 1 287 ? -9.406 14.352 -9.422 1 89.12 287 SER B O 1
ATOM 5674 N N . SER B 1 288 ? -9.344 15.008 -7.273 1 88.38 288 SER B N 1
ATOM 5675 C CA . SER B 1 288 ? -8.875 16.359 -7.535 1 88.38 288 SER B CA 1
ATOM 5676 C C . SER B 1 288 ? -8.031 16.891 -6.379 1 88.38 288 SER B C 1
ATOM 5678 O O . SER B 1 288 ? -8.164 16.422 -5.246 1 88.38 288 SER B O 1
ATOM 5680 N N . PHE B 1 289 ? -7.25 17.891 -6.691 1 87.75 289 PHE B N 1
ATOM 5681 C CA . PHE B 1 289 ? -6.418 18.484 -5.648 1 87.75 289 PHE B CA 1
ATOM 5682 C C . PHE B 1 289 ? -7.266 19.312 -4.691 1 87.75 289 PHE B C 1
ATOM 5684 O O . PHE B 1 289 ? -6.902 19.5 -3.527 1 87.75 289 PHE B O 1
ATOM 5691 N N . GLU B 1 290 ? -8.352 19.781 -5.152 1 86.44 290 GLU B N 1
ATOM 5692 C CA . GLU B 1 290 ? -9.281 20.469 -4.258 1 86.44 290 GLU B CA 1
ATOM 5693 C C . GLU B 1 290 ? -9.789 19.531 -3.168 1 86.44 290 GLU B C 1
ATOM 5695 O O . GLU B 1 290 ? -9.836 19.906 -1.993 1 86.44 290 GLU B O 1
ATOM 5700 N N . GLU B 1 291 ? -10.156 18.375 -3.648 1 90.19 291 GLU B N 1
ATOM 5701 C CA . GLU B 1 291 ? -10.594 17.359 -2.697 1 90.19 291 GLU B CA 1
ATOM 5702 C C . GLU B 1 291 ? -9.461 16.953 -1.764 1 90.19 291 GLU B C 1
ATOM 5704 O O . GLU B 1 291 ? -9.68 16.766 -0.564 1 90.19 291 GLU B O 1
ATOM 5709 N N . PHE B 1 292 ? -8.359 16.859 -2.336 1 92.25 292 PHE B N 1
ATOM 5710 C CA . PHE B 1 292 ? -7.188 16.5 -1.552 1 92.25 292 PHE B CA 1
ATOM 5711 C C . PHE B 1 292 ? -6.926 17.531 -0.463 1 92.25 292 PHE B C 1
ATOM 5713 O O . PHE B 1 292 ? -6.742 17.172 0.704 1 92.25 292 PHE B O 1
ATOM 5720 N N . ASN B 1 293 ? -6.941 18.734 -0.799 1 89.5 293 ASN B N 1
ATOM 5721 C CA . ASN B 1 293 ? -6.641 19.812 0.126 1 89.5 293 ASN B CA 1
ATOM 5722 C C . ASN B 1 293 ? -7.652 19.875 1.269 1 89.5 293 ASN B C 1
ATOM 5724 O O . ASN B 1 293 ? -7.316 20.297 2.379 1 89.5 293 ASN B O 1
ATOM 5728 N N . ARG B 1 294 ? -8.773 19.359 1.01 1 92.19 294 ARG B N 1
ATOM 5729 C CA . ARG B 1 294 ? -9.82 19.375 2.021 1 92.19 294 ARG B CA 1
ATOM 5730 C C . ARG B 1 294 ? -9.711 18.172 2.945 1 92.19 294 ARG B C 1
ATOM 5732 O O . ARG B 1 294 ? -10.102 18.234 4.113 1 92.19 294 ARG B O 1
ATOM 5739 N N . LYS B 1 295 ? -9.055 17.141 2.475 1 96.12 295 LYS B N 1
ATOM 5740 C CA . LYS B 1 295 ? -9.203 15.867 3.164 1 96.12 295 LYS B CA 1
ATOM 5741 C C . LYS B 1 295 ? -7.926 15.5 3.916 1 96.12 295 LYS B C 1
ATOM 5743 O O . LYS B 1 295 ? -7.98 14.844 4.961 1 96.12 295 LYS B O 1
ATOM 5748 N N . TRP B 1 296 ? -6.773 15.836 3.428 1 95.94 296 TRP B N 1
ATOM 5749 C CA . TRP B 1 296 ? -5.535 15.258 3.928 1 95.94 296 TRP B CA 1
ATOM 5750 C C . TRP B 1 296 ? -5.129 15.898 5.254 1 95.94 296 TRP B C 1
ATOM 5752 O O . TRP B 1 296 ? -4.496 15.25 6.09 1 95.94 296 TRP B O 1
ATOM 5762 N N . ASN B 1 297 ? -5.473 17.141 5.457 1 96.19 297 ASN B N 1
ATOM 5763 C CA . ASN B 1 297 ? -5.168 17.938 6.637 1 96.19 297 ASN B CA 1
ATOM 5764 C C . ASN B 1 297 ? -6.379 18.75 7.094 1 96.19 297 ASN B C 1
ATOM 5766 O O . ASN B 1 297 ? -6.441 19.953 6.859 1 96.19 297 ASN B O 1
ATOM 5770 N N . ARG B 1 298 ? -7.23 18.094 7.848 1 96.5 298 ARG B N 1
ATOM 5771 C CA . ARG B 1 298 ? -8.523 18.672 8.203 1 96.5 298 ARG B CA 1
ATOM 5772 C C . ARG B 1 298 ? -8.359 19.828 9.188 1 96.5 298 ARG B C 1
ATOM 5774 O O . ARG B 1 298 ? -9.047 20.844 9.086 1 96.5 298 ARG B O 1
ATOM 5781 N N . PRO B 1 299 ? -7.48 19.719 10.164 1 96.31 299 PRO B N 1
ATOM 5782 C CA . PRO B 1 299 ? -7.328 20.844 11.086 1 96.31 299 PRO B CA 1
ATOM 5783 C C . PRO B 1 299 ? -6.969 22.156 10.375 1 96.31 299 PRO B C 1
ATOM 5785 O O . PRO B 1 299 ? -7.586 23.188 10.633 1 96.31 299 PRO B O 1
ATOM 5788 N N . VAL B 1 300 ? -5.992 22.078 9.484 1 96.31 300 VAL B N 1
ATOM 5789 C CA . VAL B 1 300 ? -5.586 23.281 8.766 1 96.31 300 VAL B CA 1
ATOM 5790 C C . VAL B 1 300 ? -6.707 23.734 7.832 1 96.31 300 VAL B C 1
ATOM 5792 O O . VAL B 1 300 ? -6.973 24.938 7.711 1 96.31 300 VAL B O 1
ATOM 5795 N N . HIS B 1 301 ? -7.328 22.797 7.215 1 95.5 301 HIS B N 1
ATOM 5796 C CA . HIS B 1 301 ? -8.438 23.125 6.324 1 95.5 301 HIS B CA 1
ATOM 5797 C C . HIS B 1 301 ? -9.539 23.875 7.074 1 95.5 301 HIS B C 1
ATOM 5799 O O . HIS B 1 301 ? -10.078 24.859 6.574 1 95.5 301 HIS B O 1
ATOM 5805 N N . LEU B 1 302 ? -9.953 23.375 8.211 1 95.19 302 LEU B N 1
ATOM 5806 C CA . LEU B 1 302 ? -11.016 23.984 9 1 95.19 302 LEU B CA 1
ATOM 5807 C C . LEU B 1 302 ? -10.625 25.391 9.453 1 95.19 302 LEU B C 1
ATOM 5809 O O . LEU B 1 302 ? -11.461 26.281 9.5 1 95.19 302 LEU B O 1
ATOM 5813 N N . PHE B 1 303 ? -9.383 25.547 9.797 1 96.62 303 PHE B N 1
ATOM 5814 C CA . PHE B 1 303 ? -8.898 26.859 10.156 1 96.62 303 PHE B CA 1
ATOM 5815 C C . PHE B 1 303 ? -9.031 27.828 8.977 1 96.62 303 PHE B C 1
ATOM 5817 O O . PHE B 1 303 ? -9.547 28.938 9.125 1 96.62 303 PHE B O 1
ATOM 5824 N N . LEU B 1 304 ? -8.516 27.391 7.828 1 96.12 304 LEU B N 1
ATOM 5825 C CA . LEU B 1 304 ? -8.562 28.234 6.633 1 96.12 304 LEU B CA 1
ATOM 5826 C C . LEU B 1 304 ? -10 28.531 6.23 1 96.12 304 LEU B C 1
ATOM 5828 O O . LEU B 1 304 ? -10.32 29.656 5.82 1 96.12 304 LEU B O 1
ATOM 5832 N N . HIS B 1 305 ? -10.7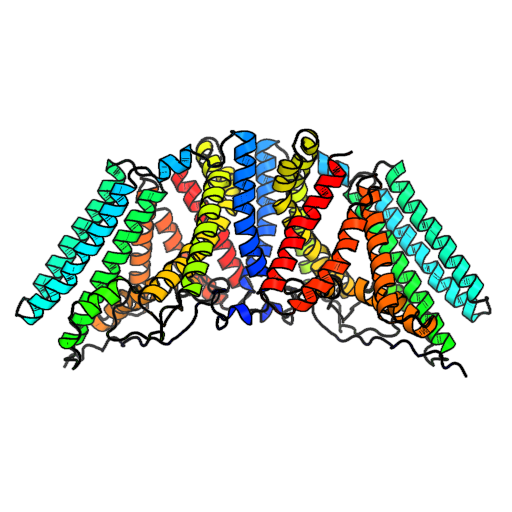89 27.531 6.359 1 94.5 305 HIS B N 1
ATOM 5833 C CA . HIS B 1 305 ? -12.188 27.688 6 1 94.5 305 HIS B CA 1
ATOM 5834 C C . HIS B 1 305 ? -12.875 28.703 6.906 1 94.5 305 HIS B C 1
ATOM 5836 O O . HIS B 1 305 ? -13.555 29.609 6.426 1 94.5 305 HIS B O 1
ATOM 5842 N N . LYS B 1 306 ? -12.703 28.609 8.148 1 94.31 306 LYS B N 1
ATOM 5843 C CA . LYS B 1 306 ? -13.406 29.438 9.125 1 94.31 306 LYS B CA 1
ATOM 5844 C C . LYS B 1 306 ? -12.812 30.844 9.164 1 94.31 306 LYS B C 1
ATOM 5846 O O . LYS B 1 306 ? -13.547 31.844 9.156 1 94.31 306 LYS B O 1
ATOM 5851 N N . HIS B 1 307 ? -11.516 30.938 9.219 1 94.19 307 HIS B N 1
ATOM 5852 C CA . HIS B 1 307 ? -10.906 32.219 9.602 1 94.19 307 HIS B CA 1
ATOM 5853 C C . HIS B 1 307 ? -10.375 32.938 8.383 1 94.19 307 HIS B C 1
ATOM 5855 O O . HIS B 1 307 ? -9.945 34.094 8.492 1 94.19 307 HIS B O 1
ATOM 5861 N N . ILE B 1 308 ? -10.367 32.312 7.25 1 94.81 308 ILE B N 1
ATOM 5862 C CA . ILE B 1 308 ? -9.977 33 6.035 1 94.81 308 ILE B CA 1
ATOM 5863 C C . ILE B 1 308 ? -11.148 33.031 5.055 1 94.81 308 ILE B C 1
ATOM 5865 O O . ILE B 1 308 ? -11.711 34.094 4.785 1 94.81 308 ILE B O 1
ATOM 5869 N N . TYR B 1 309 ? -11.625 31.906 4.637 1 94.38 309 TYR B N 1
ATOM 5870 C CA . TYR B 1 309 ? -12.672 31.828 3.627 1 94.38 309 TYR B CA 1
ATOM 5871 C C . TYR B 1 309 ? -13.961 32.469 4.117 1 94.38 309 TYR B C 1
ATOM 5873 O O . TYR B 1 309 ? -14.461 33.406 3.492 1 94.38 309 TYR B O 1
ATOM 5881 N N . LEU B 1 310 ? -14.523 32.031 5.258 1 93.69 310 LEU B N 1
ATOM 5882 C CA . LEU B 1 310 ? -15.789 32.531 5.766 1 93.69 310 LEU B CA 1
ATOM 5883 C C . LEU B 1 310 ? -15.664 34 6.172 1 93.69 310 LEU B C 1
ATOM 5885 O O . LEU B 1 310 ? -16.609 34.781 6.035 1 93.69 310 LEU B O 1
ATOM 5889 N N . GLU B 1 311 ? -14.523 34.375 6.73 1 92.19 311 GLU B N 1
ATOM 5890 C CA . GLU B 1 311 ? -14.289 35.781 7.066 1 92.19 311 GLU B CA 1
ATOM 5891 C C . GLU B 1 311 ? -14.344 36.656 5.824 1 92.19 311 GLU B C 1
ATOM 5893 O O . GLU B 1 311 ? -14.914 37.75 5.855 1 92.19 311 GLU B O 1
ATOM 5898 N N . CYS B 1 312 ? -13.734 36.156 4.734 1 93.69 312 CYS B N 1
ATOM 5899 C CA . CYS B 1 312 ? -13.742 36.875 3.475 1 93.69 312 CYS B CA 1
ATOM 5900 C C . CYS B 1 312 ? -15.164 37.031 2.934 1 93.69 312 CYS B C 1
ATOM 5902 O O . CYS B 1 312 ? -15.555 38.094 2.473 1 93.69 312 CYS B O 1
ATOM 5904 N N . VAL B 1 313 ? -15.938 36.062 3.088 1 93.81 313 VAL B N 1
ATOM 5905 C CA . VAL B 1 313 ? -17.281 36.031 2.514 1 93.81 313 VAL B CA 1
ATOM 5906 C C . VAL B 1 313 ? -18.234 36.812 3.416 1 93.81 313 VAL B C 1
ATOM 5908 O O . VAL B 1 313 ? -18.922 37.75 2.957 1 93.81 313 VAL B O 1
ATOM 5911 N N . LYS B 1 314 ? -18.25 36.562 4.637 1 90.62 314 LYS B N 1
ATOM 5912 C CA . LYS B 1 314 ? -19.281 37.062 5.539 1 90.62 314 LYS B CA 1
ATOM 5913 C C . LYS B 1 314 ? -18.922 38.438 6.086 1 90.62 314 LYS B C 1
ATOM 5915 O O . LYS B 1 314 ? -19.797 39.281 6.301 1 90.62 314 LYS B O 1
ATOM 5920 N N . ARG B 1 315 ? -17.719 38.688 6.293 1 87.81 315 ARG B N 1
ATOM 5921 C CA . ARG B 1 315 ? -17.328 39.938 6.918 1 87.81 315 ARG B CA 1
ATOM 5922 C C . ARG B 1 315 ? -16.922 40.969 5.867 1 87.81 315 ARG B C 1
ATOM 5924 O O . ARG B 1 315 ? -17.203 42.156 6.016 1 87.81 315 ARG B O 1
ATOM 5931 N N . TYR B 1 316 ? -16.203 40.5 4.863 1 91.62 316 TYR B N 1
ATOM 5932 C CA . TYR B 1 316 ? -15.672 41.469 3.896 1 91.62 316 TYR B CA 1
ATOM 5933 C C . TYR B 1 316 ? -16.516 41.469 2.625 1 91.62 316 TYR B C 1
ATOM 5935 O O . TYR B 1 316 ? -16.297 42.281 1.737 1 91.62 316 TYR B O 1
ATOM 5943 N N . GLY B 1 317 ? -17.375 40.531 2.453 1 92.69 317 GLY B N 1
ATOM 5944 C CA . GLY B 1 317 ? -18.328 40.531 1.356 1 92.69 317 GLY B CA 1
ATOM 5945 C C . GLY B 1 317 ? -17.734 40.062 0.046 1 92.69 317 GLY B C 1
ATOM 5946 O O . GLY B 1 317 ? -18.188 40.438 -1.03 1 92.69 317 GLY B O 1
ATOM 5947 N N . PHE B 1 318 ? -16.719 39.281 0.133 1 94.56 318 PHE B N 1
ATOM 5948 C CA . PHE B 1 318 ? -16.125 38.719 -1.074 1 94.56 318 PHE B CA 1
ATOM 5949 C C . PHE B 1 318 ? -17.016 37.656 -1.678 1 94.56 318 PHE B C 1
ATOM 5951 O O . PHE B 1 318 ? -17.812 37.031 -0.974 1 94.56 318 PHE B O 1
ATOM 5958 N N . SER B 1 319 ? -16.859 37.531 -2.973 1 95.44 319 SER B N 1
ATOM 5959 C CA . SER B 1 319 ? -17.516 36.375 -3.607 1 95.44 319 SER B CA 1
ATOM 5960 C C . SER B 1 319 ? -16.875 35.062 -3.172 1 95.44 319 SER B C 1
ATOM 5962 O O . SER B 1 319 ? -15.742 35.031 -2.697 1 95.44 319 SER B O 1
ATOM 5964 N N . GLU B 1 320 ? -17.562 34 -3.373 1 92.81 320 GLU B N 1
ATOM 5965 C CA . GLU B 1 320 ? -17.062 32.656 -3.014 1 92.81 320 GLU B CA 1
ATOM 5966 C C . GLU B 1 320 ? -15.781 32.344 -3.781 1 92.81 320 GLU B C 1
ATOM 5968 O O . GLU B 1 320 ? -14.844 31.781 -3.219 1 92.81 320 GLU B O 1
ATOM 5973 N N . HIS B 1 321 ? -15.781 32.656 -5.016 1 88.69 321 HIS B N 1
ATOM 5974 C CA . HIS B 1 321 ? -14.617 32.375 -5.852 1 88.69 321 HIS B CA 1
ATOM 5975 C C . HIS B 1 321 ? -13.398 33.156 -5.379 1 88.69 321 HIS B C 1
ATOM 5977 O O . HIS B 1 321 ? -12.297 32.625 -5.32 1 88.69 321 HIS B O 1
ATOM 5983 N N . THR B 1 322 ? -13.633 34.406 -5.105 1 92.19 322 THR B N 1
ATOM 5984 C CA . THR B 1 322 ? -12.539 35.25 -4.629 1 92.19 322 THR B CA 1
ATOM 5985 C C . THR B 1 322 ? -12.047 34.781 -3.266 1 92.19 322 THR B C 1
ATOM 5987 O O . THR B 1 322 ? -10.836 34.75 -3.008 1 92.19 322 THR B O 1
ATOM 5990 N N . ALA B 1 323 ? -12.938 34.375 -2.412 1 94.31 323 ALA B N 1
ATOM 5991 C CA . ALA B 1 323 ? -12.578 33.906 -1.087 1 94.31 323 ALA B CA 1
ATOM 5992 C C . ALA B 1 323 ? -11.734 32.625 -1.186 1 94.31 323 ALA B C 1
ATOM 5994 O O . ALA B 1 323 ? -10.773 32.438 -0.434 1 94.31 323 ALA B O 1
ATOM 5995 N N . LYS B 1 324 ? -12.133 31.781 -2.086 1 89 324 LYS B N 1
ATOM 5996 C CA . LYS B 1 324 ? -11.375 30.562 -2.305 1 89 324 LYS B CA 1
ATOM 5997 C C . LYS B 1 324 ? -9.961 30.859 -2.797 1 89 324 LYS B C 1
ATOM 5999 O O . LYS B 1 324 ? -9 30.234 -2.367 1 89 324 LYS B O 1
ATOM 6004 N N . ALA B 1 325 ? -9.875 31.797 -3.695 1 87.06 325 ALA B N 1
ATOM 6005 C CA . ALA B 1 325 ? -8.578 32.188 -4.238 1 87.06 325 ALA B CA 1
ATOM 6006 C C . ALA B 1 325 ? -7.68 32.75 -3.148 1 87.06 325 ALA B C 1
ATOM 6008 O O . ALA B 1 325 ? -6.492 32.438 -3.082 1 87.06 325 ALA B O 1
ATOM 6009 N N . VAL B 1 326 ? -8.242 33.594 -2.348 1 90.75 326 VAL B N 1
ATOM 6010 C CA . VAL B 1 326 ? -7.488 34.188 -1.258 1 90.75 326 VAL B CA 1
ATOM 6011 C C . VAL B 1 326 ? -6.996 33.125 -0.298 1 90.75 326 VAL B C 1
ATOM 6013 O O . VAL B 1 326 ? -5.848 33.156 0.151 1 90.75 326 VAL B O 1
ATOM 6016 N N . THR B 1 327 ? -7.859 32.219 0 1 91.69 327 THR B N 1
ATOM 6017 C CA . THR B 1 327 ? -7.512 31.109 0.894 1 91.69 327 THR B CA 1
ATOM 6018 C C . THR B 1 327 ? -6.375 30.281 0.311 1 91.69 327 THR B C 1
ATOM 6020 O O . THR B 1 327 ? -5.434 29.922 1.021 1 91.69 327 THR B O 1
ATOM 6023 N N . PHE B 1 328 ? -6.449 30.062 -0.93 1 87.81 328 PHE B N 1
ATOM 6024 C CA . PHE B 1 328 ? -5.441 29.266 -1.607 1 87.81 328 PHE B CA 1
ATOM 6025 C C . PHE B 1 328 ? -4.102 29.984 -1.637 1 87.81 328 PHE B C 1
ATOM 6027 O O . PHE B 1 328 ? -3.053 29.375 -1.427 1 87.81 328 PHE B O 1
ATOM 6034 N N . VAL B 1 329 ? -4.137 31.203 -1.925 1 87.12 329 VAL B N 1
ATOM 6035 C CA . VAL B 1 329 ? -2.916 31.984 -1.998 1 87.12 329 VAL B CA 1
ATOM 6036 C C . VAL B 1 329 ? -2.27 32.062 -0.617 1 87.12 329 VAL B C 1
ATOM 6038 O O . VAL B 1 329 ? -1.046 32 -0.493 1 87.12 329 VAL B O 1
ATOM 6041 N N . PHE B 1 330 ? -3.084 32.25 0.362 1 88.88 330 PHE B N 1
ATOM 6042 C CA . PHE B 1 330 ? -2.572 32.281 1.728 1 88.88 330 PHE B CA 1
ATOM 6043 C C . PHE B 1 330 ? -1.881 30.969 2.074 1 88.88 330 PHE B C 1
ATOM 6045 O O . PHE B 1 330 ? -0.771 30.969 2.611 1 88.88 330 PHE B O 1
ATOM 6052 N N . SER B 1 331 ? -2.549 29.906 1.809 1 89.5 331 SER B N 1
ATOM 6053 C CA . SER B 1 331 ? -1.991 28.578 2.061 1 89.5 331 SER B CA 1
ATOM 6054 C C . SER B 1 331 ? -0.691 28.375 1.291 1 89.5 331 SER B C 1
ATOM 6056 O O . SER B 1 331 ? 0.287 27.859 1.841 1 89.5 331 SER B O 1
ATOM 6058 N N . ALA B 1 332 ? -0.643 28.734 0.015 1 86.06 332 ALA B N 1
ATOM 6059 C CA . ALA B 1 332 ? 0.542 28.594 -0.83 1 86.06 332 ALA B CA 1
ATOM 6060 C C . ALA B 1 332 ? 1.702 29.422 -0.284 1 86.06 332 ALA B C 1
ATOM 6062 O O . ALA B 1 332 ? 2.855 28.984 -0.329 1 86.06 332 ALA B O 1
ATOM 6063 N N . ALA B 1 333 ? 1.407 30.547 0.207 1 85.12 333 ALA B N 1
ATOM 6064 C CA . ALA B 1 333 ? 2.432 31.422 0.762 1 85.12 333 ALA B CA 1
ATOM 6065 C C . ALA B 1 333 ? 3.072 30.812 2.002 1 85.12 333 ALA B C 1
ATOM 6067 O O . ALA B 1 333 ? 4.281 30.922 2.207 1 85.12 333 ALA B O 1
ATOM 6068 N N . CYS B 1 334 ? 2.262 30.219 2.801 1 86.44 334 CYS B N 1
ATOM 6069 C CA . CYS B 1 334 ? 2.783 29.562 3.988 1 86.44 334 CYS B CA 1
ATOM 6070 C C . CYS B 1 334 ? 3.689 28.391 3.604 1 86.44 334 CYS B C 1
ATOM 6072 O O . CYS B 1 334 ? 4.754 28.203 4.195 1 86.44 334 CYS B O 1
ATOM 6074 N N . HIS B 1 335 ? 3.285 27.672 2.633 1 84.69 335 HIS B N 1
ATOM 6075 C CA . HIS B 1 335 ? 4.098 26.547 2.17 1 84.69 335 HIS B CA 1
ATOM 6076 C C . HIS B 1 335 ? 5.418 27.031 1.578 1 84.69 335 HIS B C 1
ATOM 6078 O O . HIS B 1 335 ? 6.469 26.438 1.825 1 84.69 335 HIS B O 1
ATOM 6084 N N . GLU B 1 336 ? 5.336 28.047 0.836 1 82.38 336 GLU B N 1
ATOM 6085 C CA . GLU B 1 336 ? 6.535 28.625 0.234 1 82.38 336 GLU B CA 1
ATOM 6086 C C . GLU B 1 336 ? 7.5 29.125 1.301 1 82.38 336 GLU B C 1
ATOM 6088 O O . GLU B 1 336 ? 8.719 28.984 1.173 1 82.38 336 GLU B O 1
ATOM 6093 N N . MET B 1 337 ? 6.934 29.703 2.191 1 82.5 337 MET B N 1
ATOM 6094 C CA . MET B 1 337 ? 7.762 30.219 3.277 1 82.5 337 MET B CA 1
ATOM 6095 C C . MET B 1 337 ? 8.523 29.078 3.967 1 82.5 337 MET B C 1
ATOM 6097 O O . MET B 1 337 ? 9.711 29.219 4.258 1 82.5 337 MET B O 1
ATOM 6101 N N . VAL B 1 338 ? 7.844 28.016 4.195 1 84 338 VAL B N 1
ATOM 6102 C CA . VAL B 1 338 ? 8.469 26.859 4.844 1 84 338 VAL B CA 1
ATOM 6103 C C . VAL B 1 338 ? 9.555 26.297 3.941 1 84 338 VAL B C 1
ATOM 6105 O O . VAL B 1 338 ? 10.68 26.031 4.391 1 84 338 VAL B O 1
ATOM 6108 N N . LEU B 1 339 ? 9.227 26.125 2.715 1 80.62 339 LEU B N 1
ATOM 6109 C CA . LEU B 1 339 ? 10.188 25.547 1.781 1 80.62 339 LEU B CA 1
ATOM 6110 C C . LEU B 1 339 ? 11.383 26.469 1.575 1 80.62 339 LEU B C 1
ATOM 6112 O O . LEU B 1 339 ? 12.516 26 1.483 1 80.62 339 LEU B O 1
ATOM 6116 N N . ALA B 1 340 ? 11.125 27.734 1.438 1 76.75 340 ALA B N 1
ATOM 6117 C CA . ALA B 1 340 ? 12.18 28.719 1.264 1 76.75 340 ALA B CA 1
ATOM 6118 C C . ALA B 1 340 ? 13.133 28.734 2.459 1 76.75 340 ALA B C 1
ATOM 6120 O O . ALA B 1 340 ? 14.336 28.938 2.299 1 76.75 340 ALA B O 1
ATOM 6121 N N . SER B 1 341 ? 12.602 28.484 3.564 1 81.25 341 SER B N 1
ATOM 6122 C CA . SER B 1 341 ? 13.406 28.469 4.777 1 81.25 341 SER B CA 1
ATOM 6123 C C . SER B 1 341 ? 14.273 27.219 4.844 1 81.25 341 SER B C 1
ATOM 6125 O O . SER B 1 341 ? 15.414 27.266 5.32 1 81.25 341 SER B O 1
ATOM 6127 N N . ILE B 1 342 ? 13.703 26.141 4.422 1 80.5 342 ILE B N 1
ATOM 6128 C CA . ILE B 1 342 ? 14.414 24.875 4.453 1 80.5 342 ILE B CA 1
ATOM 6129 C C . ILE B 1 342 ? 15.539 24.891 3.418 1 80.5 342 ILE B C 1
ATOM 6131 O O . ILE B 1 342 ? 16.641 24.422 3.689 1 80.5 342 ILE B O 1
ATOM 6135 N N . CYS B 1 343 ? 15.258 25.406 2.297 1 74.31 343 CYS B N 1
ATOM 6136 C CA . CYS B 1 343 ? 16.219 25.391 1.197 1 74.31 343 CYS B CA 1
ATOM 6137 C C . CYS B 1 343 ? 17.078 26.641 1.209 1 74.31 343 CYS B C 1
ATOM 6139 O O . CYS B 1 343 ? 18.047 26.75 0.443 1 74.31 343 CYS B O 1
ATOM 6141 N N . ARG B 1 344 ? 16.766 27.594 2.043 1 77.25 344 ARG B N 1
ATOM 6142 C CA . ARG B 1 344 ? 17.484 28.844 2.18 1 77.25 344 ARG B CA 1
ATOM 6143 C C . ARG B 1 344 ? 17.562 29.594 0.849 1 77.25 344 ARG B C 1
ATOM 6145 O O . ARG B 1 344 ? 18.625 30.078 0.464 1 77.25 344 ARG B O 1
ATOM 6152 N N . SER B 1 345 ? 16.625 29.344 0.072 1 74.69 345 SER B N 1
ATOM 6153 C CA . SER B 1 345 ? 16.5 30 -1.223 1 74.69 345 SER B CA 1
ATOM 6154 C C . SER B 1 345 ? 15.047 30.328 -1.547 1 74.69 345 SER B C 1
ATOM 6156 O O . SER B 1 345 ? 14.148 29.531 -1.282 1 74.69 345 SER B O 1
ATOM 6158 N N . ILE B 1 346 ? 14.945 31.516 -1.9 1 73.94 346 ILE B N 1
ATOM 6159 C CA . ILE B 1 346 ? 13.602 31.906 -2.305 1 73.94 346 ILE B CA 1
ATOM 6160 C C . ILE B 1 346 ? 13.453 31.766 -3.818 1 73.94 346 ILE B C 1
ATOM 6162 O O . ILE B 1 346 ? 14 32.562 -4.582 1 73.94 346 ILE B O 1
ATOM 6166 N N . LYS B 1 347 ? 13.062 30.562 -4.215 1 75 347 LYS B N 1
ATOM 6167 C CA . LYS B 1 347 ? 12.672 30.312 -5.602 1 75 347 LYS B CA 1
ATOM 6168 C C . LYS B 1 347 ? 11.188 30 -5.707 1 75 347 LYS B C 1
ATOM 6170 O O . LYS B 1 347 ? 10.672 29.125 -4.992 1 75 347 LYS B O 1
ATOM 6175 N N . PRO B 1 348 ? 10.477 30.781 -6.309 1 73.19 348 PRO B N 1
ATOM 6176 C CA . PRO B 1 348 ? 9.023 30.641 -6.254 1 73.19 348 PRO B CA 1
ATOM 6177 C C . PRO B 1 348 ? 8.523 29.391 -6.992 1 73.19 348 PRO B C 1
ATOM 6179 O O . PRO B 1 348 ? 7.496 29.453 -7.676 1 73.19 348 PRO B O 1
ATOM 6182 N N . TYR B 1 349 ? 9.25 28.312 -6.848 1 73.75 349 TYR B N 1
ATOM 6183 C CA . TYR B 1 349 ? 8.852 27.125 -7.578 1 73.75 349 TYR B CA 1
ATOM 6184 C C . TYR B 1 349 ? 7.641 26.469 -6.926 1 73.75 349 TYR B C 1
ATOM 6186 O O . TYR B 1 349 ? 6.727 26 -7.617 1 73.75 349 TYR B O 1
ATOM 6194 N N . LEU B 1 350 ? 7.672 26.406 -5.668 1 68.44 350 LEU B N 1
ATOM 6195 C CA . LEU B 1 350 ? 6.543 25.781 -4.977 1 68.44 350 LEU B CA 1
ATOM 6196 C C . LEU B 1 350 ? 5.273 26.609 -5.172 1 68.44 350 LEU B C 1
ATOM 6198 O O . LEU B 1 350 ? 4.195 26.047 -5.402 1 68.44 350 LEU B O 1
ATOM 6202 N N . LEU B 1 351 ? 5.504 27.875 -5.039 1 71.88 351 LEU B N 1
ATOM 6203 C CA . LEU B 1 351 ? 4.371 28.766 -5.262 1 71.88 351 LEU B CA 1
ATOM 6204 C C . LEU B 1 351 ? 3.801 28.578 -6.664 1 71.88 351 LEU B C 1
ATOM 6206 O O . LEU B 1 351 ? 2.582 28.484 -6.836 1 71.88 351 LEU B O 1
ATOM 6210 N N . GLY B 1 352 ? 4.672 28.469 -7.547 1 73.25 352 GLY B N 1
ATOM 6211 C CA . GLY B 1 352 ? 4.246 28.234 -8.914 1 73.25 352 GLY B CA 1
ATOM 6212 C C . GLY B 1 352 ? 3.504 26.922 -9.094 1 73.25 352 GLY B C 1
ATOM 6213 O O . GLY B 1 352 ? 2.447 26.891 -9.727 1 73.25 352 GLY B O 1
ATOM 6214 N N . LEU B 1 353 ? 4.035 25.969 -8.469 1 71.75 353 LEU B N 1
ATOM 6215 C CA . LEU B 1 353 ? 3.424 24.656 -8.594 1 71.75 353 LEU B CA 1
ATOM 6216 C C . LEU B 1 353 ? 2.064 24.609 -7.898 1 71.75 353 LEU B C 1
ATOM 6218 O O . LEU B 1 353 ? 1.124 24 -8.398 1 71.75 353 LEU B O 1
ATOM 6222 N N . MET B 1 354 ? 1.995 25.219 -6.789 1 72.94 354 MET B N 1
ATOM 6223 C CA . MET B 1 354 ? 0.721 25.234 -6.074 1 72.94 354 MET B CA 1
ATOM 6224 C C . MET B 1 354 ? -0.314 26.062 -6.836 1 72.94 354 MET B C 1
ATOM 6226 O O . MET B 1 354 ? -1.491 25.703 -6.879 1 72.94 354 MET B O 1
ATOM 6230 N N . LEU B 1 355 ? 0.202 27.078 -7.488 1 71.31 355 LEU B N 1
ATOM 6231 C CA . LEU B 1 355 ? -0.728 27.922 -8.242 1 71.31 355 LEU B CA 1
ATOM 6232 C C . LEU B 1 355 ? -1.188 27.203 -9.508 1 71.31 355 LEU B C 1
ATOM 6234 O O . LEU B 1 355 ? -2.318 27.406 -9.961 1 71.31 355 LEU B O 1
ATOM 6238 N N . ILE B 1 356 ? -0.343 26.359 -9.992 1 75.06 356 ILE B N 1
ATOM 6239 C CA . ILE B 1 356 ? -0.704 25.578 -11.164 1 75.06 356 ILE B CA 1
ATOM 6240 C C . ILE B 1 356 ? -1.829 24.609 -10.812 1 75.06 356 ILE B C 1
ATOM 6242 O O . ILE B 1 356 ? -2.576 24.172 -11.688 1 75.06 356 ILE B O 1
ATOM 6246 N N . GLN B 1 357 ? -1.893 24.359 -9.586 1 73.44 357 GLN B N 1
ATOM 6247 C CA . GLN B 1 357 ? -2.973 23.484 -9.148 1 73.44 357 GLN B CA 1
ATOM 6248 C C . GLN B 1 357 ? -4.336 24.109 -9.422 1 73.44 357 GLN B C 1
ATOM 6250 O O . GLN B 1 357 ? -5.328 23.391 -9.594 1 73.44 357 GLN B O 1
ATOM 6255 N N . ILE B 1 358 ? -4.383 25.391 -9.469 1 70.81 358 ILE B N 1
ATOM 6256 C CA . ILE B 1 358 ? -5.66 26.078 -9.641 1 70.81 358 ILE B CA 1
ATOM 6257 C C . ILE B 1 358 ? -6.262 25.703 -11 1 70.81 358 ILE B C 1
ATOM 6259 O O . ILE B 1 358 ? -7.367 25.156 -11.062 1 70.81 358 ILE B O 1
ATOM 6263 N N . PRO B 1 359 ? -5.547 25.859 -12.094 1 70.31 359 PRO B N 1
ATOM 6264 C CA . PRO B 1 359 ? -6.113 25.406 -13.359 1 70.31 359 PRO B CA 1
ATOM 6265 C C . PRO B 1 359 ? -6.277 23.891 -13.422 1 70.31 359 PRO B C 1
ATOM 6267 O O . PRO B 1 359 ? -7.203 23.391 -14.07 1 70.31 359 PRO B O 1
ATOM 6270 N N . LEU B 1 360 ? -5.453 23.266 -12.766 1 77.19 360 LEU B N 1
ATOM 6271 C CA . LEU B 1 360 ? -5.562 21.797 -12.742 1 77.19 360 LEU B CA 1
ATOM 6272 C C . LEU B 1 360 ? -6.848 21.359 -12.047 1 77.19 360 LEU B C 1
ATOM 6274 O O . LEU B 1 360 ? -7.488 20.406 -12.469 1 77.19 360 LEU B O 1
ATOM 6278 N N . ILE B 1 361 ? -7.152 22.094 -11.094 1 76.25 361 ILE B N 1
ATOM 6279 C CA . ILE B 1 361 ? -8.375 21.797 -10.352 1 76.25 361 ILE B CA 1
ATOM 6280 C C . ILE B 1 361 ? -9.586 22.016 -11.258 1 76.25 361 ILE B C 1
ATOM 6282 O O . ILE B 1 361 ? -10.539 21.219 -11.227 1 76.25 361 ILE B O 1
ATOM 6286 N N . LEU B 1 362 ? -9.508 22.984 -12.023 1 74.31 362 LEU B N 1
ATOM 6287 C CA . LEU B 1 362 ? -10.594 23.266 -12.953 1 74.31 362 LEU B CA 1
ATOM 6288 C C . LEU B 1 362 ? -10.727 22.156 -13.984 1 74.31 362 LEU B C 1
ATOM 6290 O O . LEU B 1 362 ? -11.844 21.75 -14.328 1 74.31 362 LEU B O 1
ATOM 6294 N N . LEU B 1 363 ? -9.609 21.688 -14.375 1 77.31 363 LEU B N 1
ATOM 6295 C CA . LEU B 1 363 ? -9.617 20.594 -15.344 1 77.31 363 LEU B CA 1
ATOM 6296 C C . LEU B 1 363 ? -10.094 19.297 -14.695 1 77.31 363 LEU B C 1
ATOM 6298 O O . LEU B 1 363 ? -10.789 18.5 -15.328 1 77.31 363 LEU B O 1
ATOM 6302 N N . GLN B 1 364 ? -9.797 19.172 -13.508 1 79.44 364 GLN B N 1
ATOM 6303 C CA . GLN B 1 364 ? -10.133 17.953 -12.789 1 79.44 364 GLN B CA 1
ATOM 6304 C C . GLN B 1 364 ? -11.617 17.891 -12.445 1 79.44 364 GLN B C 1
ATOM 6306 O O . GLN B 1 364 ? -12.156 16.812 -12.188 1 79.44 364 GLN B O 1
ATOM 6311 N N . ARG B 1 365 ? -12.188 18.984 -12.398 1 77.19 365 ARG B N 1
ATOM 6312 C CA . ARG B 1 365 ? -13.633 19 -12.156 1 77.19 365 ARG B CA 1
ATOM 6313 C C . ARG B 1 365 ? -14.383 18.266 -13.258 1 77.19 365 ARG B C 1
ATOM 6315 O O . ARG B 1 365 ? -15.445 17.688 -13.016 1 77.19 365 ARG B O 1
ATOM 6322 N N . LEU B 1 366 ? -13.758 18.234 -14.391 1 76.31 366 LEU B N 1
ATOM 6323 C CA . LEU B 1 366 ? -14.352 17.516 -15.508 1 76.31 366 LEU B CA 1
ATOM 6324 C C . LEU B 1 366 ? -14.203 16.016 -15.336 1 76.31 366 LEU B C 1
ATOM 6326 O O . LEU B 1 366 ? -14.938 15.234 -15.945 1 76.31 366 LEU B O 1
ATOM 6330 N N . LEU B 1 367 ? -13.305 15.695 -14.586 1 76.25 367 LEU B N 1
ATOM 6331 C CA . LEU B 1 367 ? -13 14.281 -14.383 1 76.25 367 LEU B CA 1
ATOM 6332 C C . LEU B 1 367 ? -13.469 13.812 -13.008 1 76.25 367 LEU B C 1
ATOM 6334 O O . LEU B 1 367 ? -13 12.797 -12.5 1 76.25 367 LEU B O 1
ATOM 6338 N N . ASN B 1 368 ? -14.312 14.547 -12.477 1 65.69 368 ASN B N 1
ATOM 6339 C CA . ASN B 1 368 ? -14.648 14.289 -11.086 1 65.69 368 ASN B CA 1
ATOM 6340 C C . ASN B 1 368 ? -15.227 12.883 -10.898 1 65.69 368 ASN B C 1
ATOM 6342 O O . ASN B 1 368 ? -16.031 12.43 -11.703 1 65.69 368 ASN B O 1
ATOM 6346 N N . ARG B 1 369 ? -14.773 12.172 -9.953 1 66.38 369 ARG B N 1
ATOM 6347 C CA . ARG B 1 369 ? -15.164 10.852 -9.461 1 66.38 369 ARG B CA 1
ATOM 6348 C C . ARG B 1 369 ? -14.867 9.781 -10.5 1 66.38 369 ARG B C 1
ATOM 6350 O O . ARG B 1 369 ? -15.523 8.734 -10.523 1 66.38 369 ARG B O 1
ATOM 6357 N N . SER B 1 370 ? -13.93 10.227 -11.312 1 82.12 370 SER B N 1
ATOM 6358 C CA . SER B 1 370 ? -13.57 9.242 -12.328 1 82.12 370 SER B CA 1
ATOM 6359 C C . SER B 1 370 ? -12.219 8.602 -12.031 1 82.12 370 SER B C 1
ATOM 6361 O O . SER B 1 370 ? -11.461 9.102 -11.195 1 82.12 370 SER B O 1
ATOM 6363 N N . LEU B 1 371 ? -12.031 7.5 -12.648 1 86.12 371 LEU B N 1
ATOM 6364 C CA . LEU B 1 371 ? -10.75 6.812 -12.555 1 86.12 371 LEU B CA 1
ATOM 6365 C C . LEU B 1 371 ? -9.617 7.691 -13.086 1 86.12 371 LEU B C 1
ATOM 6367 O O . LEU B 1 371 ? -8.516 7.684 -12.539 1 86.12 371 LEU B O 1
ATOM 6371 N N . LEU B 1 372 ? -9.938 8.43 -14.055 1 87.25 372 LEU B N 1
ATOM 6372 C CA . LEU B 1 372 ? -8.938 9.328 -14.625 1 87.25 372 LEU B CA 1
ATOM 6373 C C . LEU B 1 372 ? -8.539 10.406 -13.625 1 87.25 372 LEU B C 1
ATOM 6375 O O . LEU B 1 372 ? -7.379 10.82 -13.586 1 87.25 372 LEU B O 1
ATOM 6379 N N . GLY B 1 373 ? -9.5 10.883 -12.914 1 89.12 373 GLY B N 1
ATOM 6380 C CA . GLY B 1 373 ? -9.195 11.844 -11.867 1 89.12 373 GLY B CA 1
ATOM 6381 C C . GLY B 1 373 ? -8.219 11.312 -10.828 1 89.12 373 GLY B C 1
ATOM 6382 O O . GLY B 1 373 ? -7.328 12.031 -10.383 1 89.12 373 GLY B O 1
ATOM 6383 N N . LEU B 1 374 ? -8.375 10.039 -10.5 1 91.5 374 LEU B N 1
ATOM 6384 C CA . LEU B 1 374 ? -7.48 9.391 -9.547 1 91.5 374 LEU B CA 1
ATOM 6385 C C . LEU B 1 374 ? -6.07 9.273 -10.117 1 91.5 374 LEU B C 1
ATOM 6387 O O . LEU B 1 374 ? -5.09 9.516 -9.406 1 91.5 374 LEU B O 1
ATOM 6391 N N . TYR B 1 375 ? -5.996 8.992 -11.398 1 91.94 375 TYR B N 1
ATOM 6392 C CA . TYR B 1 375 ? -4.699 8.875 -12.055 1 91.94 375 TYR B CA 1
ATOM 6393 C C . TYR B 1 375 ? -3.975 10.211 -12.078 1 91.94 375 TYR B C 1
ATOM 6395 O O . TYR B 1 375 ? -2.771 10.281 -11.82 1 91.94 375 TYR B O 1
ATOM 6403 N N . VAL B 1 376 ? -4.699 11.203 -12.352 1 89.88 376 VAL B N 1
ATOM 6404 C CA . VAL B 1 376 ? -4.105 12.531 -12.445 1 89.88 376 VAL B CA 1
ATOM 6405 C C . VAL B 1 376 ? -3.678 13 -11.055 1 89.88 376 VAL B C 1
ATOM 6407 O O . VAL B 1 376 ? -2.594 13.57 -10.891 1 89.88 376 VAL B O 1
ATOM 6410 N N . PHE B 1 377 ? -4.473 12.797 -10.141 1 91.56 377 PHE B N 1
ATOM 6411 C CA . PHE B 1 377 ? -4.164 13.172 -8.766 1 91.56 377 PHE B CA 1
ATOM 6412 C C . PHE B 1 377 ? -2.889 12.484 -8.289 1 91.56 377 PHE B C 1
ATOM 6414 O O . PHE B 1 377 ? -1.942 13.148 -7.859 1 91.56 377 PHE B O 1
ATOM 6421 N N . TRP B 1 378 ? -2.85 11.164 -8.406 1 93.38 378 TRP B N 1
ATOM 6422 C CA . TRP B 1 378 ? -1.694 10.43 -7.906 1 93.38 378 TRP B CA 1
ATOM 6423 C C . TRP B 1 378 ? -0.468 10.68 -8.773 1 93.38 378 TRP B C 1
ATOM 6425 O O . TRP B 1 378 ? 0.661 10.695 -8.281 1 93.38 378 TRP B O 1
ATOM 6435 N N . GLY B 1 379 ? -0.715 10.891 -10.07 1 92.25 379 GLY B N 1
ATOM 6436 C CA . GLY B 1 379 ? 0.398 11.312 -10.906 1 92.25 379 GLY B CA 1
ATOM 6437 C C . GLY B 1 379 ? 1.039 12.609 -10.438 1 92.25 379 GLY B C 1
ATOM 6438 O O . GLY B 1 379 ? 2.266 12.734 -10.438 1 92.25 379 GLY B O 1
ATOM 6439 N N . GLY B 1 380 ? 0.21 13.555 -10.039 1 88.94 380 GLY B N 1
ATOM 6440 C CA . GLY B 1 380 ? 0.696 14.812 -9.5 1 88.94 380 GLY B CA 1
ATOM 6441 C C . GLY B 1 380 ? 1.397 14.656 -8.164 1 88.94 380 GLY B C 1
ATOM 6442 O O . GLY B 1 380 ? 2.424 15.289 -7.914 1 88.94 380 GLY B O 1
ATOM 6443 N N . MET B 1 381 ? 0.884 13.797 -7.336 1 90.5 381 MET B N 1
ATOM 6444 C CA . MET B 1 381 ? 1.474 13.57 -6.02 1 90.5 381 MET B CA 1
ATOM 6445 C C . MET B 1 381 ? 2.838 12.898 -6.141 1 90.5 381 MET B C 1
ATOM 6447 O O . MET B 1 381 ? 3.764 13.227 -5.395 1 90.5 381 MET B O 1
ATOM 6451 N N . ILE B 1 382 ? 2.955 11.961 -7.07 1 93 382 ILE B N 1
ATOM 6452 C CA . ILE B 1 382 ? 4.184 11.195 -7.258 1 93 382 ILE B CA 1
ATOM 6453 C C . ILE B 1 382 ? 5.262 12.094 -7.863 1 93 382 ILE B C 1
ATOM 6455 O O . ILE B 1 382 ? 6.43 12.023 -7.48 1 93 382 ILE B O 1
ATOM 6459 N N . ALA B 1 383 ? 4.871 13 -8.695 1 90.06 383 ALA B N 1
ATOM 6460 C CA . ALA B 1 383 ? 5.836 13.82 -9.422 1 90.06 383 ALA B CA 1
ATOM 6461 C C . ALA B 1 383 ? 6.082 15.141 -8.703 1 90.06 383 ALA B C 1
ATOM 6463 O O . ALA B 1 383 ? 7.176 15.711 -8.797 1 90.06 383 ALA B O 1
ATOM 6464 N N . GLY B 1 384 ? 5.164 15.664 -8.023 1 86.31 384 GLY B N 1
ATOM 6465 C CA . GLY B 1 384 ? 5.176 17.031 -7.531 1 86.31 384 GLY B CA 1
ATOM 6466 C C . GLY B 1 384 ? 6.285 17.297 -6.527 1 86.31 384 GLY B C 1
ATOM 6467 O O . GLY B 1 384 ? 7.137 18.156 -6.75 1 86.31 384 GLY B O 1
ATOM 6468 N N . LEU B 1 385 ? 6.324 16.5 -5.496 1 84.62 385 LEU B N 1
ATOM 6469 C CA . LEU B 1 385 ? 7.254 16.781 -4.41 1 84.62 385 LEU B CA 1
ATOM 6470 C C . LEU B 1 385 ? 8.688 16.5 -4.836 1 84.62 385 LEU B C 1
ATOM 6472 O O . LEU B 1 385 ? 9.594 17.281 -4.555 1 84.62 385 LEU B O 1
ATOM 6476 N N . PRO B 1 386 ? 8.914 15.406 -5.504 1 87.69 386 PRO B N 1
ATOM 6477 C CA . PRO B 1 386 ? 10.281 15.188 -5.973 1 87.69 386 PRO B CA 1
ATOM 6478 C C . PRO B 1 386 ? 10.75 16.266 -6.957 1 87.69 386 PRO B C 1
ATOM 6480 O O . PRO B 1 386 ? 11.93 16.625 -6.969 1 87.69 386 PRO B O 1
ATOM 6483 N N . LEU B 1 387 ? 9.859 16.703 -7.781 1 86.62 387 LEU B N 1
ATOM 6484 C CA . LEU B 1 387 ? 10.211 17.781 -8.703 1 86.62 387 LEU B CA 1
ATOM 6485 C C . LEU B 1 387 ? 10.617 19.031 -7.945 1 86.62 387 LEU B C 1
ATOM 6487 O O . LEU B 1 387 ? 11.609 19.688 -8.297 1 86.62 387 LEU B O 1
ATOM 6491 N N . LEU B 1 388 ? 9.93 19.344 -6.938 1 83.31 388 LEU B N 1
ATOM 6492 C CA . LEU B 1 388 ? 10.227 20.516 -6.117 1 83.31 388 LEU B CA 1
ATOM 6493 C C . LEU B 1 388 ? 11.578 20.359 -5.418 1 83.31 388 LEU B C 1
ATOM 6495 O O . LEU B 1 388 ? 12.375 21.297 -5.395 1 83.31 388 LEU B O 1
ATOM 6499 N N . LEU B 1 389 ? 11.789 19.219 -4.855 1 82.12 389 LEU B N 1
ATOM 6500 C CA . LEU B 1 389 ? 13.039 18.969 -4.148 1 82.12 389 LEU B CA 1
ATOM 6501 C C . LEU B 1 389 ? 14.234 19.031 -5.098 1 82.12 389 LEU B C 1
ATOM 6503 O O . LEU B 1 389 ? 15.289 19.562 -4.742 1 82.12 389 LEU B O 1
ATOM 6507 N N . THR B 1 390 ? 14.055 18.516 -6.277 1 84.75 390 THR B N 1
ATOM 6508 C CA . THR B 1 390 ? 15.117 18.531 -7.273 1 84.75 390 THR B CA 1
ATOM 6509 C C . THR B 1 390 ? 15.422 19.953 -7.711 1 84.75 390 THR B C 1
ATOM 6511 O O . THR B 1 390 ? 16.594 20.344 -7.832 1 84.75 390 THR B O 1
ATOM 6514 N N . LEU B 1 391 ? 14.391 20.75 -7.906 1 82.44 391 LEU B N 1
ATOM 6515 C CA . LEU B 1 391 ? 14.555 22.109 -8.383 1 82.44 391 LEU B CA 1
ATOM 6516 C C . LEU B 1 391 ? 15.203 22.984 -7.312 1 82.44 391 LEU B C 1
ATOM 6518 O O . LEU B 1 391 ? 16.016 23.859 -7.629 1 82.44 391 LEU B O 1
ATOM 6522 N N . TYR B 1 392 ? 14.922 22.75 -6.113 1 79.12 392 TYR B N 1
ATOM 6523 C CA . TYR B 1 392 ? 15.422 23.594 -5.039 1 79.12 392 TYR B CA 1
ATOM 6524 C C . TYR B 1 392 ? 16.844 23.219 -4.66 1 79.12 392 TYR B C 1
ATOM 6526 O O . TYR B 1 392 ? 17.641 24.062 -4.238 1 79.12 392 TYR B O 1
ATOM 6534 N N . THR B 1 393 ? 17.188 22 -4.805 1 77.19 393 THR B N 1
ATOM 6535 C CA . THR B 1 393 ? 18.484 21.547 -4.301 1 77.19 393 THR B CA 1
ATOM 6536 C C . THR B 1 393 ? 19.547 21.625 -5.398 1 77.19 393 THR B C 1
ATOM 6538 O O . THR B 1 393 ? 20.734 21.656 -5.105 1 77.19 393 THR B O 1
ATOM 6541 N N . LYS B 1 394 ? 19.172 21.562 -6.559 1 76.06 394 LYS B N 1
ATOM 6542 C CA . LYS B 1 394 ? 20.172 21.641 -7.621 1 76.06 394 LYS B CA 1
ATOM 6543 C C . LYS B 1 394 ? 20.781 23.031 -7.699 1 76.06 394 LYS B C 1
ATOM 6545 O O . LYS B 1 394 ? 21.922 23.203 -8.109 1 76.06 394 LYS B O 1
ATOM 6550 N N . TYR B 1 395 ? 20.047 24.047 -7.363 1 60.88 395 TYR B N 1
ATOM 6551 C CA . TYR B 1 395 ? 20.594 25.391 -7.512 1 60.88 395 TYR B CA 1
ATOM 6552 C C . TYR B 1 395 ? 21.188 25.891 -6.203 1 60.88 395 TYR B C 1
ATOM 6554 O O . TYR B 1 395 ? 21.469 27.078 -6.059 1 60.88 395 TYR B O 1
ATOM 6562 N N . VAL B 1 396 ? 21.312 24.984 -5.215 1 56.47 396 VAL B N 1
ATOM 6563 C CA . VAL B 1 396 ? 21.984 25.484 -4.02 1 56.47 396 VAL B CA 1
ATOM 6564 C C . VAL B 1 396 ? 23.438 25.016 -4.016 1 56.47 396 VAL B C 1
ATOM 6566 O O . VAL B 1 396 ? 23.734 23.906 -4.445 1 56.47 396 VAL B O 1
#

Organism: NCBI:txid5963

pLDDT: mean 89.01, std 9.54, range [26.72, 98.25]

Nearest PDB structures (foldseek):
  6vp0-assembly1_E  TM=7.984E-01  e=1.125E-16  Homo sapiens
  8esm-assembly1_A  TM=7.922E-01  e=2.778E-15  Homo sapiens
  6vum-assembly1_A  TM=8.871E-01  e=4.619E-13  Homo sapiens
  6vz1-assembly1_B  TM=8.024E-01  e=2.884E-14  Homo sapiens
  7n6q-assembly1_A  TM=8.796E-01  e=7.125E-13  Homo sapiens

Sequence (792 aa):
MNGKAKIPILYTTVQTSYFDICDNTAAIYKSDMRGFYIMYILISSTYVVISACSKYTEQGFTIESKFFKSMMIDGSLIICLWIGVFSYCWLAYLLQMLIINGLNNKLSLLFQHLTQSIVFIFVFALGFTRNWGFTQTLFSLLLALTHFMKMHSYTLTNRDLRESKSKVYPNNINIKNFLHYMIAPTLVYQIEYSSRPSFRKGYFIKKLILFTVQFWSLYNVISDCVLPVLTEIKELNYLEGFCRLIFPVLICYLMLFFILFEQILNMFAEIVKFGDREFYQDWWNSSSFEEFNRKWNRPVHLFLHKHIYLECVKRYGFSEHTAKAVTFVFSAACHEMVLASICRSIKPYLLGLMLIQIPLILLQRLLNRSLLGLYVFWGGMIAGLPLLLTLYTKYVMNGKAKIPILYTTVQTSYFDICDNTAAIYKSDMRGFYIMYILISSTYVVISACSKYTEQGFTIESKFFKSMMIDGSLIICLWIGVFSYCWLAYLLQMLIINGLNNKLSLLFQHLTQSIVFIFVFALGFTRNWGFTQTLFSLLLALTHFMKMHSYTLTNRDLRESKSKVYPNNINIKNFLHYMIAPTLVYQIEYSSRPSFRKGYFIKKLILFTVQFWSLYNVISDCVLPVLTEIKELNYLEGFCRLIFPVLICYLMLFFILFEQILNMFAEIVKFGDREFYQDWWNSSSFEEFNRKWNRPVHLFLHKHIYLECVKRYGFSEHTAKAVTFVFSAACHEMVLASICRSIKPYLLGLMLIQIPLILLQRLLNRSLLGLYVFWGGMIAGLPLLLTLYTKYV

Secondary structure (DSSP, 8-state):
------PPPPPP--B--TT-TTSTTSGGGG-TTHHHHHHHHHHHHHHHHHHHHHHHHHHS-SS-HHHHHHHHTTHHHHHHHHHHHHHHTHHHHHHHHHHHTT--HHHHHHHHHHHHHHHHHHHHHHHHHTT--HHHHHHHHHHHHHHHHHHHHHHHHHHHHHHTT-TTTTTT-SHHHHHHHHHSS-SS--S---B-SS--HHHHHHHHHHHHHHHHHHHHHIIIIIHHHHHTTTTS-HHHHHHHHHHHHHHHHHHHHIIIIIIIHHHHHHHTTB-B------GGG-SSHHHHHHHS-HHHHHHHIIIIIHIIIIIT---HHHHHHHHHHHHHHHHHHHHHHHHT---THHHHHHHHHHHHHHHHHTTTTSHHHHHHHHHHHHHHHHHHHHHHHHT-/------PPPPPP--B--TT-TTSTTSGGGG-TTHHHHHHHHHHHHHHHHHHHHHHHHHHS-SS-HHHHHHHHTTHHHHHHHHHHHHHHTHHHHHHHHHHHTT--HHHHHHHHHHHHHHHHHHHHHHHHHTT--HHHHHHHHHHHHHHHHHHHHHHHHHHHHHHTT-TTTTTT-SHHHHHHHHHSS-SS--S---B-SS--HHHHHHHHHHHHHHHHHHHHHIIIIIHHHHHTTTTS-HHHHHHHHHHHHHHHHHHHHIIIIIIIHHHHHHHTTB-B------GGG-SSHHHHHHHS-HHHHHHHIIIIIHIIIIIT---HHHHHHHHHHHHHHHHHHHHHHHHT---THHHHHHHHHHHHHHHHGGGTTSHHHHHHHHHHHHHHHHHHHHHHHHT-

InterPro domains:
  IPR004299 Membrane bound O-acyl transferase, MBOAT [PF03062] (75-392)
  IPR014371 Sterol O-acyltransferase, ACAT/DAG/ARE types [PIRSF000439] (26-394)
  IPR014371 Sterol O-acyltransferase, ACAT/DAG/ARE types [PTHR10408] (13-394)

Radius of gyration: 31.56 Å; Cα contacts (8 Å, |Δi|>4): 915; chains: 2; bounding box: 59×100×61 Å

Foldseek 3Di:
DLPLDAQDADAFDFDDAQLQPLDCVHVLVVDPCVVVSVVVLVVLLVLLVVQQVVCCVVPVGRDPPVVVVLLCVCVVVLVVLLVVLLVVLCLLLVLLVVVVVPDDLVVSVVVLVVVLVVSLVVLLVCCVVSVHAQNSLLVSNVSSVLSNLQSLQSSVVLVSCVVVVPPCPPVLRDDVNSVLSSLALASHRHSDFDFAPAQDPSSLVVLVVSLVSLVSSLVSLCVPQPVVLLVCLLVDDLVVSLVSVLVSVLVSVVSVLCNVLVRVNVNSCSVSRGRRSQQFDPLLQFLAVVSNVCGSGPRVNVSLCRVQLCCCCSVVNDDNVVSVVRSQLVVQVSVQSSVCSNLVHRDCPSVVLSVVSVVVRVVSVVQGPHPNSSVVVVVCSSRPPSSVVSVSSNVD/DLPLDAQDADAFDFDDAQLQPLDCVHVLVVDPCVVVSVVVLVVLLVLLVVQQVVCCVVPVGRDPCVVVVLLCVCVVVLVVLLVVLLVVLCLLLVLLVVVVVPDDLVVSVVVLVVVLVVSLVVLLVCCVVSVHAQNSLLVSNVSSVLSVLQSLQSSVVLVSCVVVVPPCPPVLRDDVNSVLSSLALASHRHSDFDFADAQDPSSLVVLVVSLVSLVSSLVSLCVPQPVVLLVCLLVDDLVVSLVSVLVSVLVSVVSVLCNVLVRVNVNSCSVSRGRRSQQFDPLLQFLAVVSNVCGSGPRVNVSLCRVQLCCCCSVVNDDNVVSVVRSQLVVQVSVQSSVCSNLVHRDCPSVVLSVVSVVVRVVSVVQGPHPNSSVVVVVCSSRPPSSVVSVSSNVD

Solvent-accessible surface area (backbone atoms only — not comparable to full-atom values): 41546 Å² total; per-residue (Å²): 129,82,71,73,61,80,77,79,81,81,81,55,52,74,41,62,31,51,78,38,83,81,42,89,82,15,55,38,77,75,40,93,56,39,30,57,52,53,42,50,54,48,50,35,48,49,44,41,53,36,50,26,52,51,31,29,73,74,72,69,37,54,59,70,55,68,64,50,52,54,57,47,57,61,45,69,55,49,53,49,48,50,53,48,53,58,57,52,46,49,49,50,57,52,49,53,54,40,35,76,73,66,44,58,64,69,60,48,51,50,50,50,52,53,51,49,50,50,52,48,51,47,56,55,48,48,31,62,75,66,64,50,47,55,63,51,33,49,50,52,49,51,50,48,50,52,51,48,43,33,37,49,29,43,52,53,46,49,50,51,33,57,73,65,65,38,85,57,55,67,74,64,73,43,71,66,56,50,54,49,52,72,55,31,70,52,32,59,62,64,96,64,71,29,61,46,94,65,72,54,64,70,48,48,52,52,40,51,51,53,36,53,39,48,50,48,24,49,51,46,46,41,61,70,48,42,46,60,49,62,74,46,29,75,79,38,54,70,66,56,40,28,47,63,31,27,59,48,45,44,52,46,51,54,48,49,47,45,42,48,56,60,27,50,36,46,48,34,15,44,76,68,23,47,14,56,37,58,40,43,52,75,31,64,58,25,23,30,61,63,52,24,58,54,17,59,40,26,40,62,36,52,30,41,42,55,70,40,26,45,38,30,34,49,73,68,63,41,51,70,68,57,18,52,50,50,40,48,50,53,52,36,51,55,50,34,52,53,51,24,61,50,61,72,40,90,63,69,55,59,40,49,54,54,55,49,42,53,62,47,34,61,57,24,61,76,30,57,87,33,71,65,10,35,51,51,34,44,50,46,60,46,47,45,58,22,48,51,53,41,60,55,52,49,77,101,129,82,71,72,59,78,77,80,80,80,82,55,52,73,41,62,32,50,79,38,82,82,41,88,80,13,54,37,77,75,39,91,56,39,30,56,53,53,41,50,54,49,51,34,48,48,44,40,54,35,51,27,51,50,32,29,73,74,72,70,37,55,58,68,56,67,63,51,53,55,57,49,56,62,46,67,55,49,53,48,46,50,52,47,53,58,58,52,46,48,49,52,58,52,48,52,56,39,36,77,72,65,44,59,66,68,59,48,52,50,50,50,52,52,51,50,51,51,52,49,50,47,56,56,47,46,32,64,74,66,64,48,47,55,64,51,31,50,50,53,50,52,52,49,50,52,49,49,44,34,36,50,29,44,52,53,47,50,51,52,32,57,73,65,64,37,86,57,56,68,74,65,72,45,69,66,56,52,54,49,50,72,54,32,71,54,32,60,61,63,93,64,72,31,61,46,93,65,72,54,65,71,48,46,53,52,40,50,51,53,37,52,39,48,48,48,25,47,52,48,47,39,61,69,48,41,46,61,50,62,73,44,29,74,79,39,54,71,67,55,40,28,48,62,31,27,61,48,45,44,52,46,50,55,49,51,47,45,42,48,57,58,28,49,35,47,48,35,15,43,76,68,21,49,14,58,37,57,43,42,53,74,31,64,59,25,23,29,61,65,52,26,57,52,18,58,42,26,39,61,34,51,30,43,43,56,70,39,26,44,39,30,34,48,72,70,63,39,52,71,69,56,19,51,49,52,39,48,51,53,53,35,50,53,50,35,52,53,51,24,62,50,62,71,42,89,63,71,57,58,39,48,54,55,53,50,42,54,63,48,34,61,58,24,61,76,30,56,87,32,72,65,11,34,51,51,34,47,52,44,58,45,48,46,57,23,47,50,53,42,61,54,52,50,78,100